Protein AF-0000000084339298 (afdb_homodimer)

Sequence (938 aa):
MWVTRIVIMGGGPAGYEAALVAAQHGADVTVVERDGMGGACVLHDCVPSKTLISSAGARVELGRAPDLGLAADEQAIGVDLPTVNERVKGLARAQSADVRARVEREGVRIVRGTAVLGESTSGRAPHTVVANLPDGGTEQLSADVVLIATGATPRILDDAKPDGERILTWRQLYDLEELPEHLIVIGSGVTGAEFVSAYVEMGARVTLVSSRDRVLPSEDADAAAVLEDVFAARGVEILSQARAESVHRDGDGVVVTLADGRKVTGSHALMTVGSVPNTTGIGLETVGIETNRGGFIPVDRVSRTSVPGIYAAGDCTGVMMLASVAAMQGRIAMWHALGEGVAPIKLKTVAAAVFTRPEIATVGISQRAIDAGEVPARTIMMPLSTNPRAKMQGLHRGFVKLFCRPATGAVIGGVVVAPVASELILPIALAVQNGLTVDDLAYTFSVYPSLSGSITEAGRQLMRHGDLDMWVTRIVIMGGGPAGYEAALVAAQHGADVTVVERDGMGGACVLHDCVPSKTLISSAGARVELGRAPDLGLAADEQAIGVDLPTVNERVKGLARAQSADVRARVEREGVRIVRGTAVLGESTSGRAPHTVVANLPDGGTEQLSADVVLIATGATPRILDDAKPDGERILTWRQLYDLEELPEHLIVIGSGVTGAEFVSAYVEMGARVTLVSSRDRVLPSEDADAAAVLEDVFAARGVEILSQARAESVHRDGDGVVVTLADGRKVTGSHALMTVGSVPNTTGIGLETVGIETNRGGFIPVDRVSRTSVPGIYAAGDCTGVMMLASVAAMQGRIAMWHALGEGVAPIKLKTVAAAVFTRPEIATVGISQRAIDAGEVPARTIMMPLSTNPRAKMQGLHRGFVKLFCRPATGAVIGGVVVAPVASELILPIALAVQNGLTVDDLAYTFSVYPSLSGSITEAGRQLMRHGDLD

Solvent-accessible surface area (backbone atoms only — not comparable to full-atom values): 46125 Å² total; per-residue (Å²): 129,93,65,53,30,34,37,27,30,18,23,18,45,12,22,47,40,17,48,50,52,31,34,74,71,59,35,47,40,36,33,26,24,63,88,44,37,32,23,57,44,26,64,39,45,54,43,27,52,50,24,48,34,38,35,24,46,55,50,55,54,52,71,43,28,57,69,40,34,27,47,58,45,79,79,25,58,41,80,44,46,45,49,32,25,49,48,23,53,49,50,14,53,51,50,18,51,51,47,41,51,54,44,46,72,59,67,40,44,75,41,64,13,48,50,27,43,33,66,59,52,83,86,91,50,54,41,35,37,33,31,41,30,87,86,72,48,71,45,81,42,74,15,63,30,37,36,45,17,56,25,57,43,76,52,78,48,87,51,42,56,60,72,73,76,38,33,26,44,79,70,46,59,61,72,43,71,60,76,47,71,24,33,33,32,38,27,31,42,64,69,24,46,25,52,51,44,27,41,44,55,63,67,30,42,38,35,39,35,16,63,38,86,50,60,34,70,90,48,58,65,70,58,32,50,53,50,51,52,47,37,50,75,72,61,43,44,72,42,55,63,31,40,76,60,33,42,45,80,51,90,86,23,28,38,35,32,31,70,88,66,53,73,48,78,29,38,23,34,39,54,36,75,53,66,38,36,55,54,76,90,32,30,41,70,55,59,69,50,70,55,50,97,76,43,21,39,62,55,54,58,50,15,40,40,93,42,90,51,35,28,41,19,27,37,21,34,58,81,53,81,41,63,51,51,6,23,49,33,14,34,32,29,35,28,50,74,71,70,43,88,65,72,60,67,61,75,58,32,44,32,45,61,40,74,33,83,56,12,38,14,39,24,37,58,51,68,64,45,40,75,70,65,76,40,79,57,43,74,52,73,46,54,30,62,76,32,68,35,27,50,38,65,52,40,77,67,41,30,40,35,46,29,19,35,64,88,76,30,30,28,44,21,34,38,27,29,26,83,56,9,49,50,61,38,38,44,56,18,45,25,37,61,69,60,32,30,25,59,59,38,40,72,31,42,40,29,73,75,25,67,51,34,54,56,27,51,50,14,46,62,60,52,72,67,47,74,80,113,131,93,62,55,30,34,37,27,32,18,23,16,46,13,22,46,41,17,47,51,51,33,33,75,72,61,34,48,39,35,34,25,25,63,89,46,37,32,23,56,45,26,63,40,45,53,44,26,52,50,24,49,34,39,35,22,46,52,50,54,54,51,71,42,27,56,68,41,34,27,46,58,45,81,79,25,57,43,79,44,46,45,49,31,27,49,51,23,54,49,51,15,53,51,51,17,50,50,46,41,52,54,44,44,72,59,65,40,42,76,41,64,13,49,50,25,42,35,67,58,53,82,86,90,51,54,42,34,38,34,32,40,30,87,87,70,48,74,46,82,40,74,14,63,32,36,38,45,17,54,24,55,44,76,54,75,46,87,51,42,56,59,72,75,77,40,34,26,45,80,68,46,60,63,72,45,71,59,74,46,72,23,33,33,33,38,27,33,42,63,69,24,46,26,51,52,43,26,39,44,55,63,66,30,43,40,36,40,36,16,63,38,88,48,60,34,74,89,48,59,64,69,59,32,50,53,50,51,52,47,38,50,75,71,61,43,44,72,42,58,63,31,41,77,60,33,44,42,80,51,91,86,21,28,39,36,33,31,70,88,67,53,74,47,76,28,39,22,34,38,52,37,75,53,66,39,35,55,54,76,89,34,30,42,71,54,57,68,49,70,55,50,97,76,42,21,40,62,52,53,59,51,15,39,40,92,42,91,53,35,29,41,16,25,37,22,33,60,82,54,80,40,63,50,50,7,23,49,33,14,34,32,29,35,28,50,74,71,71,45,88,65,72,62,67,60,76,58,33,44,31,44,62,41,75,32,83,55,11,36,14,38,23,36,59,50,68,67,46,38,74,69,64,76,40,80,60,44,74,51,74,45,54,30,60,77,33,68,35,27,51,37,63,51,40,76,68,41,30,40,33,45,28,22,32,62,87,77,30,30,28,44,23,34,38,28,29,27,83,56,9,50,51,61,40,39,45,54,17,46,25,38,61,68,60,33,29,26,59,60,36,40,73,30,42,40,29,74,75,26,69,52,35,51,56,26,50,51,14,48,61,58,52,72,65,45,71,77,111

pLDDT: mean 95.15, std 8.1, range [34.22, 98.94]

InterPro domains:
  IPR001100 Pyridine nucleotide-disulphide oxidoreductase, class I [PIRSF000350] (5-448)
  IPR004099 Pyridine nucleotide-disulphide oxidoreductase, dimerisation domain [PF02852] (350-458)
  IPR016156 FAD/NAD-linked reductase, dimerisation domain superfamily [G3DSA:3.30.390.30] (343-464)
  IPR016156 FAD/NAD-linked reductase, dimerisation domain superfamily [SSF55424] (349-463)
  IPR023753 FAD/NAD(P)-binding domain [PF07992] (5-330)
  IPR036188 FAD/NAD(P)-binding domain superfamily [G3DSA:3.50.50.60] (6-332)
  IPR036188 FAD/NAD(P)-binding domain superfamily [G3DSA:3.50.50.60] (155-273)
  IPR036188 FAD/NAD(P)-binding domain superfamily [SSF51905] (4-339)

Organism: Pseudonocardia thermophila (NCBI:txid1848)

Radius of gyration: 30.12 Å; Cα contacts (8 Å, |Δi|>4): 2353; chains: 2; bounding box: 57×97×81 Å

Foldseek 3Di:
DDAAEEEEFAQALLGLLLLLLLLVVRHAYEYEHAPFHNGCCLQFNVQLLVLLLVVLVVLVLLVCQVLQVHDGDSVPDADQLLVSLVVSNVRSVVVRVVSVVVSVVSVYHYAHFGKAWDFDDPDQFFTWIWGQHPVRDIDIDGGLFYEYEQAWFDDADPQQGAPLAFRDESRSSSVDRDQWQEEEEEEQALRSLSVLQSSLSNPHAYEYEYLAQFRHVVAAPQLRVLSVVVCVVSPYHYHHNWHFDHWDDDVQWIWTATPVGDIDITRHYYYPPDIAAPQPPRHCVSQPFDAPPRQAGDADQLQDGPGPRYGYFENSRVPDHDSVRRNLSSSSVSCVNSVHDHDGDDQQLDWDWRQHVQIKIKHFDGPVCCVVVVAPWDKDKAFCCPAPVCSSSSHDGWIKMWIAHQAPQQTGMIMTGGNVRVVLCVVSSVSNVVRNGLVNLLPDDDDPRDSNVRVNVRSVVSVPPRPPD/DDAAEEEEFAQALLGLLLLLLLLVVRHAYEYEHAPFHNGCCLQFNPQLLVLLLVVLVVLVLLVCQVLQVHDGDSVPDADQLLVSLVVSNVRSVVVRVVSVVVSVVSVYHYAHFGKAWDFDDPDQFFTWIWGQHPVRDIDIDGGLFYEYEQAWFDDADPQQGAPLAFRDESRSSSVDRDQWQEEEEEEQALRSLSVLQSSLSNPHAYEYEYLAQFRHVVAAPQLRVLSVVVCVVSPYHYHHNWHFDHWDDDVQWIWTATPVGDIDITRHYYYDPDIAAPQPPRHCVSQPFDAPPRQAGDADQLQDGPGPNYGYFENSHVPDHDSVRRNLSSSSVSCVNSVHDHDGDDQQLDWDWRQHVQIKIKHFDGPVCCVVVVAPWDKDKAFCCPAPVCSSSSHDGWIKMWIAHQAPQQTGMIMTGGNVRVVLCVVSSVSNVVRNGLVNLLPDDDDPRDSNVRSNVRSVVSVVPRPPD

Secondary structure (DSSP, 8-state):
--PPEEEEE--SHHHHHHHHHHHHTT-EEEEEESS-TTHHHHHTSHHHHHHHHHHHHHHHHHHTGGGGTEEE-GGGEEE-HHHHHHHHHHHHHHHHHHHHHHHHHTT-EEEESEEEE----SSSPPEEEEEE-TTS-EEEEEESEEEE---EEE---GGG---SSSEE-TTTGGG-SS--SEEEEE--SHHHHHHHHHHHHHT-EEEEE-SSSSSSTTS-HHHHHHHHHHHHHTT-EEETT--EEEEEEETTEEEEEETTS-EEEESEEEE-S-EEES-TTSSHHHHT----TTS-----TT-B-SSTTEEE-SGGGTS---HHHHHHHHHHHHHHHTT---PPP-GGG--EEE-SSSEEEEEES-HHHHHTTSS--EEEEEEGGG-HHHHHTT--S-EEEEEE-TTT-BEEEEEEEETTHHHHTHHHHHHHHHT-BHHHHHTS---SS-STHHHHHHHHHHHHT-TT-/--PPEEEEE--SHHHHHHHHHHHHTT-EEEEEESS-TTHHHHHTSHHHHHHHHHHHHHHHHHHTGGGGTEEE-GGGEEE-HHHHHHHHHHHHHHHHHHHHHHHHHTT-EEEESEEEE----SSSPPEEEEEE-TTS-EEEEEESEEEE---EEE---GGG---SSSEE-TTTGGG-SS--SEEEEE--SHHHHHHHHHHHHHT-EEEEE-SSSSSSTTS-HHHHHHHHHHHHHTT-EEETT--EEEEEEETTEEEEEETTS-EEEESEEEE-S-EEES-TTSSHHHHT----TTS-----TT-B-SSTTEEE-SGGGTS---HHHHHHHHHHHHHHHTT---PPP-GGG--EEE-SSSEEEEEES-HHHHHTTSS--EEEEEEGGG-HHHHHTT--S-EEEEEE-TTT-BEEEEEEEETTHHHHTHHHHHHHHHT-BHHHHHTS---SS-STHHHHHHHHHHHHT-TT-

Nearest PDB structures (foldseek):
  1xdi-assembly1_A  TM=9.756E-01  e=7.890E-71  Mycobacterium tuberculosis
  5x1y-assembly3_F  TM=9.174E-01  e=1.554E-42  Lysinibacillus sphaericus
  2rab-assembly1_A  TM=9.077E-01  e=1.307E-41  Marichromatium gracile
  3o0h-assembly1_B  TM=9.057E-01  e=8.729E-41  Bartonella henselae str. Houston-1
  8uub-assembly1_A-2  TM=9.183E-01  e=2.320E-38  Streptococcus pneumoniae D39

Structure (mmCIF, N/CA/C/O backbone):
data_AF-0000000084339298-model_v1
#
loop_
_entity.id
_entity.type
_entity.pdbx_description
1 polymer 'NAD(P)H dehydrogenase (quinone)'
#
loop_
_atom_site.group_PDB
_atom_site.id
_atom_site.type_symbol
_atom_site.label_atom_id
_atom_site.label_alt_id
_atom_site.label_comp_id
_atom_site.label_asym_id
_atom_site.label_entity_id
_atom_site.label_seq_id
_atom_site.pdbx_PDB_ins_code
_atom_site.Cartn_x
_atom_site.Cartn_y
_atom_site.Cartn_z
_atom_site.occupancy
_atom_site.B_iso_or_equiv
_atom_site.auth_seq_id
_atom_site.auth_comp_id
_atom_site.auth_asym_id
_atom_site.auth_atom_id
_atom_site.pdbx_PDB_model_num
ATOM 1 N N . MET A 1 1 ? -26.406 38.281 -8.984 1 50.72 1 MET A N 1
ATOM 2 C CA . MET A 1 1 ? -26.531 37.156 -8.078 1 50.72 1 MET A CA 1
ATOM 3 C C . MET A 1 1 ? -25.625 37.312 -6.863 1 50.72 1 MET A C 1
ATOM 5 O O . MET A 1 1 ? -24.516 37.844 -6.977 1 50.72 1 MET A O 1
ATOM 9 N N . TRP A 1 2 ? -26.078 37.344 -5.652 1 76.81 2 TRP A N 1
ATOM 10 C CA . TRP A 1 2 ? -25.375 37.594 -4.41 1 76.81 2 TRP A CA 1
ATOM 11 C C . TRP A 1 2 ? -24.234 36.594 -4.211 1 76.81 2 TRP A C 1
ATOM 13 O O . TRP A 1 2 ? -24.422 35.375 -4.367 1 76.81 2 TRP A O 1
ATOM 23 N N . VAL A 1 3 ? -22.953 37.156 -4.262 1 90.81 3 VAL A N 1
ATOM 24 C CA . VAL A 1 3 ? -21.781 36.281 -4.078 1 90.81 3 VAL A CA 1
ATOM 25 C C . VAL A 1 3 ? -21.359 36.312 -2.609 1 90.81 3 VAL A C 1
ATOM 27 O O . VAL A 1 3 ? -21.234 37.375 -1.999 1 90.81 3 VAL A O 1
ATOM 30 N N . THR A 1 4 ? -21.359 35.125 -1.98 1 96.62 4 THR A N 1
ATOM 31 C CA . THR A 1 4 ? -20.922 35 -0.59 1 96.62 4 THR A CA 1
ATOM 32 C C . THR A 1 4 ? -19.453 35.375 -0.442 1 96.62 4 THR A C 1
ATOM 34 O O . THR A 1 4 ? -18.594 34.781 -1.128 1 96.62 4 THR A O 1
ATOM 37 N N . ARG A 1 5 ? -19.125 36.344 0.431 1 98.06 5 ARG A N 1
ATOM 38 C CA . ARG A 1 5 ? -17.75 36.719 0.719 1 98.06 5 ARG A CA 1
ATOM 39 C C . ARG A 1 5 ? -17.188 35.906 1.886 1 98.06 5 ARG A C 1
ATOM 41 O O . ARG A 1 5 ? -17.734 35.938 2.988 1 98.06 5 ARG A O 1
ATOM 48 N N . ILE A 1 6 ? -16.109 35.188 1.601 1 98.69 6 ILE A N 1
ATOM 49 C CA . ILE A 1 6 ? -15.516 34.312 2.615 1 98.69 6 ILE A CA 1
ATOM 50 C C . ILE A 1 6 ? -14.07 34.719 2.875 1 98.69 6 ILE A C 1
ATOM 52 O O . ILE A 1 6 ? -13.289 34.906 1.938 1 98.69 6 ILE A O 1
ATOM 56 N N . VAL A 1 7 ? -13.734 35 4.121 1 98.88 7 VAL A N 1
ATOM 57 C CA . VAL A 1 7 ? -12.352 35.281 4.512 1 98.88 7 VAL A CA 1
ATOM 58 C C . VAL A 1 7 ? -11.828 34.125 5.371 1 98.88 7 VAL A C 1
ATOM 60 O O . VAL A 1 7 ? -12.477 33.719 6.328 1 98.88 7 VAL A O 1
ATOM 63 N N . ILE A 1 8 ? -10.711 33.562 4.977 1 98.94 8 ILE A N 1
ATOM 64 C CA . ILE A 1 8 ? -10.062 32.438 5.68 1 98.94 8 ILE A CA 1
ATOM 65 C C . ILE A 1 8 ? -8.789 32.938 6.355 1 98.94 8 ILE A C 1
ATOM 67 O O . ILE A 1 8 ? -7.922 33.531 5.711 1 98.94 8 ILE A O 1
ATOM 71 N N . MET A 1 9 ? -8.688 32.75 7.707 1 98.94 9 MET A N 1
ATOM 72 C CA . MET A 1 9 ? -7.52 33.125 8.5 1 98.94 9 MET A CA 1
ATOM 73 C C . MET A 1 9 ? -6.535 31.969 8.602 1 98.94 9 MET A C 1
ATOM 75 O O . MET A 1 9 ? -6.586 31.188 9.555 1 98.94 9 MET A O 1
ATOM 79 N N . GLY A 1 10 ? -5.574 31.953 7.672 1 98.88 10 GLY A N 1
ATOM 80 C CA . GLY A 1 10 ? -4.602 30.859 7.625 1 98.88 10 GLY A CA 1
ATOM 81 C C . GLY A 1 10 ? -4.695 30.031 6.355 1 98.88 10 GLY A C 1
ATOM 82 O O . GLY A 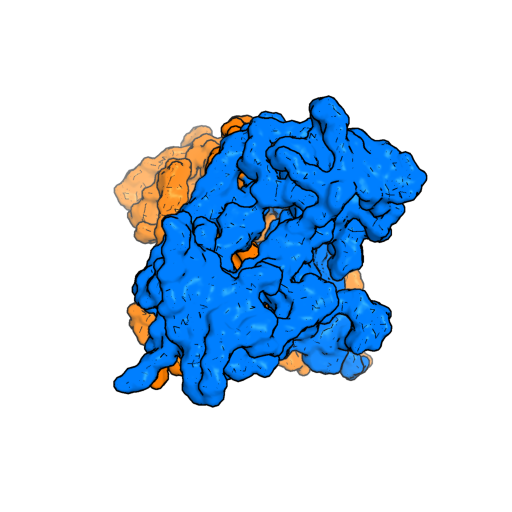1 10 ? -5.793 29.734 5.883 1 98.88 10 GLY A O 1
ATOM 83 N N . GLY A 1 11 ? -3.576 29.672 5.82 1 98.81 11 GLY A N 1
ATOM 84 C CA . GLY A 1 11 ? -3.527 28.984 4.543 1 98.81 11 GLY A CA 1
ATOM 85 C C . GLY A 1 11 ? -3.041 27.547 4.66 1 98.81 11 GLY A C 1
ATOM 86 O O . GLY A 1 11 ? -2.539 26.984 3.689 1 98.81 11 GLY A O 1
ATOM 87 N N . GLY A 1 12 ? -3.062 26.891 5.895 1 98.62 12 GLY A N 1
ATOM 88 C CA . GLY A 1 12 ? -2.729 25.484 6.074 1 98.62 12 GLY A CA 1
ATOM 89 C C . GLY A 1 12 ? -3.746 24.547 5.457 1 98.62 12 GLY A C 1
ATOM 90 O O . GLY A 1 12 ? -4.605 24.969 4.684 1 98.62 12 GLY A O 1
ATOM 91 N N . PRO A 1 13 ? -3.684 23.281 5.754 1 98.5 13 PRO A N 1
ATOM 92 C CA . PRO A 1 13 ? -4.57 22.297 5.125 1 98.5 13 PRO A CA 1
ATOM 93 C C . PRO A 1 13 ? -6.051 22.656 5.285 1 98.5 13 PRO A C 1
ATOM 95 O O . PRO A 1 13 ? -6.82 22.547 4.328 1 98.5 13 PRO A O 1
ATOM 98 N N . ALA A 1 14 ? -6.453 23.047 6.43 1 98.81 14 ALA A N 1
ATOM 99 C CA . ALA A 1 14 ? -7.836 23.469 6.633 1 98.81 14 ALA A CA 1
ATOM 100 C C . ALA A 1 14 ? -8.195 24.641 5.73 1 98.81 14 ALA A C 1
ATOM 102 O O . ALA A 1 14 ? -9.25 24.641 5.09 1 98.81 14 ALA A O 1
ATOM 103 N N . GLY A 1 15 ? -7.297 25.562 5.668 1 98.81 15 GLY A N 1
ATOM 104 C CA . GLY A 1 15 ? -7.555 26.812 4.953 1 98.81 15 GLY A CA 1
ATOM 105 C C . GLY A 1 15 ? -7.613 26.625 3.449 1 98.81 15 GLY A C 1
ATOM 106 O O . GLY A 1 15 ? -8.594 27.016 2.812 1 98.81 15 GLY A O 1
ATOM 107 N N . TYR A 1 16 ? -6.562 26.047 2.865 1 98.56 16 TYR A N 1
ATOM 108 C CA . TYR A 1 16 ? -6.547 26.031 1.407 1 98.56 16 TYR A CA 1
ATOM 109 C C . TYR A 1 16 ? -7.566 25.031 0.862 1 98.56 16 TYR A C 1
ATOM 111 O O . TYR A 1 16 ? -8.133 25.25 -0.213 1 98.56 16 TYR A O 1
ATOM 119 N N . GLU A 1 17 ? -7.828 23.953 1.61 1 97.88 17 GLU A N 1
ATOM 120 C CA . GLU A 1 17 ? -8.898 23.062 1.164 1 97.88 17 GLU A CA 1
ATOM 121 C C . GLU A 1 17 ? -10.258 23.75 1.221 1 97.88 17 GLU A C 1
ATOM 123 O O . GLU A 1 17 ? -11.086 23.578 0.333 1 97.88 17 GLU A O 1
ATOM 128 N N . ALA A 1 18 ? -10.508 24.516 2.275 1 98.69 18 ALA A N 1
ATOM 129 C CA . ALA A 1 18 ? -11.727 25.312 2.363 1 98.69 18 ALA A CA 1
ATOM 130 C C . ALA A 1 18 ? -11.828 26.281 1.189 1 98.69 18 ALA A C 1
ATOM 132 O O . ALA A 1 18 ? -12.883 26.422 0.577 1 98.69 18 ALA A O 1
ATOM 133 N N . ALA A 1 19 ? -10.734 26.938 0.916 1 98.81 19 ALA A N 1
ATOM 134 C CA . ALA A 1 19 ? -10.711 27.906 -0.173 1 98.81 19 ALA A CA 1
ATOM 135 C C . ALA A 1 19 ? -11.094 27.266 -1.499 1 98.81 19 ALA A C 1
ATOM 137 O O . ALA A 1 19 ? -11.891 27.812 -2.264 1 98.81 19 ALA A O 1
ATOM 138 N N . LEU A 1 20 ? -10.539 26.094 -1.756 1 96.94 20 LEU A N 1
ATOM 139 C CA . LEU A 1 20 ? -10.797 25.391 -3.01 1 96.94 20 LEU A CA 1
ATOM 140 C C . LEU A 1 20 ? -12.266 25 -3.113 1 96.94 20 LEU A C 1
ATOM 142 O O . LEU A 1 20 ? -12.891 25.188 -4.16 1 96.94 20 LEU A O 1
ATOM 146 N N . VAL A 1 21 ? -12.805 24.469 -2.029 1 95.38 21 VAL A N 1
ATOM 147 C CA . VAL A 1 21 ? -14.203 24.062 -2.021 1 95.38 21 VAL A CA 1
ATOM 148 C C . VAL A 1 21 ? -15.094 25.297 -2.205 1 95.38 21 VAL A C 1
ATOM 150 O O . VAL A 1 21 ? -16.031 25.266 -3.002 1 95.38 21 VAL A O 1
ATOM 153 N N . ALA A 1 22 ? -14.828 26.344 -1.509 1 97.88 22 ALA A N 1
ATOM 154 C CA . ALA A 1 22 ? -15.625 27.578 -1.578 1 97.88 22 ALA A CA 1
ATOM 155 C C . ALA A 1 22 ? -15.602 28.172 -2.982 1 97.88 22 ALA A C 1
ATOM 157 O O . ALA A 1 22 ? -16.641 28.562 -3.516 1 97.88 22 ALA A O 1
ATOM 158 N N . ALA A 1 23 ? -14.406 28.219 -3.531 1 97.25 23 ALA A N 1
ATOM 159 C CA . ALA A 1 23 ? -14.266 28.75 -4.887 1 97.25 23 ALA A CA 1
ATOM 160 C C . ALA A 1 23 ? -15.055 27.922 -5.887 1 97.25 23 ALA A C 1
ATOM 162 O O . ALA A 1 23 ? -15.695 28.453 -6.793 1 97.25 23 ALA A O 1
ATOM 163 N N . GLN A 1 24 ? -14.984 26.719 -5.711 1 92.75 24 GLN A N 1
ATOM 164 C CA . GLN A 1 24 ? -15.711 25.797 -6.586 1 92.75 24 GLN A CA 1
ATOM 165 C C . GLN A 1 24 ? -17.203 26.062 -6.539 1 92.75 24 GLN A C 1
ATOM 167 O O . GLN A 1 24 ? -17.922 25.781 -7.504 1 92.75 24 GLN A O 1
ATOM 172 N N . HIS A 1 25 ? -17.719 26.594 -5.438 1 93.44 25 HIS A N 1
ATOM 173 C CA . HIS A 1 25 ? -19.156 26.828 -5.273 1 93.44 25 HIS A CA 1
ATOM 174 C C . HIS A 1 25 ? -19.484 28.297 -5.488 1 93.44 25 HIS A C 1
ATOM 176 O O . HIS A 1 25 ? -20.547 28.766 -5.059 1 93.44 25 HIS A O 1
ATOM 182 N N . GLY A 1 26 ? -18.578 29.016 -6.031 1 95.31 26 GLY A N 1
ATOM 183 C CA . GLY A 1 26 ? -18.875 30.344 -6.566 1 95.31 26 GLY A CA 1
ATOM 184 C C . GLY A 1 26 ? -18.688 31.453 -5.547 1 95.31 26 GLY A C 1
ATOM 185 O O . GLY A 1 26 ? -19.078 32.594 -5.789 1 95.31 26 GLY A O 1
ATOM 186 N N . ALA A 1 27 ? -18.094 31.172 -4.418 1 97.94 27 ALA A N 1
ATOM 187 C CA . ALA A 1 27 ? -17.875 32.188 -3.406 1 97.94 27 ALA A CA 1
ATOM 188 C C . ALA A 1 27 ? -16.703 33.094 -3.779 1 97.94 27 ALA A C 1
ATOM 190 O O . ALA A 1 27 ? -15.867 32.719 -4.613 1 97.94 27 ALA A O 1
ATOM 191 N N . ASP A 1 28 ? -16.766 34.281 -3.303 1 98.38 28 ASP A N 1
ATOM 192 C CA . ASP A 1 28 ? -15.609 35.188 -3.352 1 98.38 28 ASP A CA 1
ATOM 193 C C . ASP A 1 28 ? -14.703 34.969 -2.141 1 98.38 28 ASP A C 1
ATOM 195 O O . ASP A 1 28 ? -15.031 35.406 -1.03 1 98.38 28 ASP A O 1
ATOM 199 N N . VAL A 1 29 ? -13.547 34.344 -2.363 1 98.88 29 VAL A N 1
ATOM 200 C CA . VAL A 1 29 ? -12.758 33.844 -1.249 1 98.88 29 VAL A CA 1
ATOM 201 C C . VAL A 1 29 ? -11.445 34.594 -1.143 1 98.88 29 VAL A C 1
ATOM 203 O O . VAL A 1 29 ? -10.758 34.812 -2.145 1 98.88 29 VAL A O 1
ATOM 206 N N . THR A 1 30 ? -11.055 35.031 0.055 1 98.94 30 THR A N 1
ATOM 207 C CA . THR A 1 30 ? -9.75 35.594 0.39 1 98.94 30 THR A CA 1
ATOM 208 C C . THR A 1 30 ? -9.086 34.812 1.513 1 98.94 30 THR A C 1
ATOM 210 O O . THR A 1 30 ? -9.695 34.562 2.557 1 98.94 30 THR A O 1
ATOM 213 N N . VAL A 1 31 ? -7.902 34.375 1.263 1 98.94 31 VAL A N 1
ATOM 214 C CA . VAL A 1 31 ? -7.102 33.719 2.291 1 98.94 31 VAL A CA 1
ATOM 215 C C . VAL A 1 31 ? -6.02 34.656 2.789 1 98.94 31 VAL A C 1
ATOM 217 O O . VAL A 1 31 ? -5.277 35.25 1.992 1 98.94 31 VAL A O 1
ATOM 220 N N . VAL A 1 32 ? -5.934 34.906 4.078 1 98.94 32 VAL A N 1
ATOM 221 C CA . VAL A 1 32 ? -4.852 35.656 4.691 1 98.94 32 VAL A CA 1
ATOM 222 C C . VAL A 1 32 ? -3.828 34.719 5.305 1 98.94 32 VAL A C 1
ATOM 224 O O . VAL A 1 32 ? -4.148 33.969 6.223 1 98.94 32 VAL A O 1
ATOM 227 N N . GLU A 1 33 ? -2.672 34.656 4.805 1 98.69 33 GLU A N 1
ATOM 228 C CA . GLU A 1 33 ? -1.618 33.75 5.219 1 98.69 33 GLU A CA 1
ATOM 229 C C . GLU A 1 33 ? -0.279 34.469 5.359 1 98.69 33 GLU A C 1
ATOM 231 O O . GLU A 1 33 ? 0.193 35.094 4.418 1 98.69 33 GLU A O 1
ATOM 236 N N . ARG A 1 34 ? 0.289 34.375 6.496 1 96.81 34 ARG A N 1
ATOM 237 C CA . ARG A 1 34 ? 1.45 35.188 6.836 1 96.81 34 ARG A CA 1
ATOM 238 C C . ARG A 1 34 ? 2.73 34.562 6.273 1 96.81 34 ARG A C 1
ATOM 240 O O . ARG A 1 34 ? 3.607 35.281 5.793 1 96.81 34 ARG A O 1
ATOM 247 N N . ASP A 1 35 ? 2.932 33.281 6.277 1 96.44 35 ASP A N 1
ATOM 248 C CA . ASP A 1 35 ? 4.23 32.656 6.027 1 96.44 35 ASP A CA 1
ATOM 249 C C . ASP A 1 35 ? 4.301 32.062 4.621 1 96.44 35 ASP A C 1
ATOM 251 O O . ASP A 1 35 ? 5.305 32.219 3.922 1 96.44 35 ASP A O 1
ATOM 255 N N . GLY A 1 36 ? 3.268 31.422 4.18 1 98.12 36 GLY A N 1
ATOM 256 C CA . GLY A 1 36 ? 3.168 30.734 2.902 1 98.12 36 GLY A CA 1
ATOM 257 C C . GLY A 1 36 ? 2.029 29.734 2.85 1 98.12 36 GLY A C 1
ATOM 258 O O . GLY A 1 36 ? 1.676 29.125 3.869 1 98.12 36 GLY A O 1
ATOM 259 N N . MET A 1 37 ? 1.565 29.484 1.591 1 98.56 37 MET A N 1
ATOM 260 C CA . MET A 1 37 ? 0.44 28.562 1.433 1 98.56 37 MET A CA 1
ATOM 261 C C . MET A 1 37 ? 0.84 27.141 1.804 1 98.56 37 MET A C 1
ATOM 263 O O . MET A 1 37 ? 1.958 26.703 1.514 1 98.56 37 MET A O 1
ATOM 267 N N . GLY A 1 38 ? -0.101 26.406 2.367 1 98.19 38 GLY A N 1
ATOM 268 C CA . GLY A 1 38 ? 0.165 25.125 2.971 1 98.19 38 GLY A CA 1
ATOM 269 C C . GLY A 1 38 ? 0.372 25.188 4.473 1 98.19 38 GLY A C 1
ATOM 270 O O . GLY A 1 38 ? 0.254 24.172 5.168 1 98.19 38 GLY A O 1
ATOM 271 N N . GLY A 1 39 ? 0.703 26.422 4.961 1 98.12 39 GLY A N 1
ATOM 272 C CA . GLY A 1 39 ? 0.858 26.656 6.391 1 98.12 39 GLY A CA 1
ATOM 273 C C . GLY A 1 39 ? 1.988 25.844 7.008 1 98.12 39 GLY A C 1
ATOM 274 O O . GLY A 1 39 ? 2.943 25.484 6.32 1 98.12 39 GLY A O 1
ATOM 275 N N . ALA A 1 40 ? 1.896 25.688 8.289 1 97.69 40 ALA A N 1
ATOM 276 C CA . ALA A 1 40 ? 2.955 25.031 9.039 1 97.69 40 ALA A CA 1
ATOM 277 C C . ALA A 1 40 ? 3.152 23.594 8.562 1 97.69 40 ALA A C 1
ATOM 279 O O . ALA A 1 40 ? 4.281 23.094 8.5 1 97.69 40 ALA A O 1
ATOM 280 N N . CYS A 1 41 ? 2.07 22.938 8.234 1 97.5 41 CYS A N 1
ATOM 281 C CA . CYS A 1 41 ? 2.152 21.547 7.785 1 97.5 41 CYS A CA 1
ATOM 282 C C . CYS A 1 41 ? 3.135 21.406 6.629 1 97.5 41 CYS A C 1
ATOM 284 O O . CYS A 1 41 ? 3.975 20.5 6.629 1 97.5 41 CYS A O 1
ATOM 286 N N . VAL A 1 42 ? 3.035 22.281 5.66 1 97.94 42 VAL A N 1
ATOM 287 C CA . VAL A 1 42 ? 3.824 22.188 4.438 1 97.94 42 VAL A CA 1
ATOM 288 C C . VAL A 1 42 ? 5.203 22.797 4.664 1 97.94 42 VAL A C 1
ATOM 290 O O . VAL A 1 42 ? 6.219 22.234 4.258 1 97.94 42 VAL A O 1
ATOM 293 N N . LEU A 1 43 ? 5.285 23.859 5.414 1 98.06 43 LEU A N 1
ATOM 294 C CA . LEU A 1 43 ? 6.512 24.656 5.469 1 98.06 43 LEU A CA 1
ATOM 295 C C . LEU A 1 43 ? 7.426 24.172 6.586 1 98.06 43 LEU A C 1
ATOM 297 O O . LEU A 1 43 ? 8.648 24.25 6.477 1 98.06 43 LEU A O 1
ATOM 301 N N . HIS A 1 44 ? 6.746 23.547 7.711 1 97.12 44 HIS A N 1
ATOM 302 C CA . HIS A 1 44 ? 7.602 23.406 8.883 1 97.12 44 HIS A CA 1
ATOM 303 C C . HIS A 1 44 ? 7.402 22.031 9.539 1 97.12 44 HIS A C 1
ATOM 305 O O . HIS A 1 44 ? 8.273 21.562 10.266 1 97.12 44 HIS A O 1
ATOM 311 N N . ASP A 1 45 ? 6.277 21.422 9.383 1 97.5 45 ASP A N 1
ATOM 312 C CA . ASP A 1 45 ? 5.93 20.281 10.211 1 97.5 45 ASP A CA 1
ATOM 313 C C . ASP A 1 45 ? 5.887 19 9.383 1 97.5 45 ASP A C 1
ATOM 315 O O . ASP A 1 45 ? 6.887 18.297 9.273 1 97.5 45 ASP A O 1
ATOM 319 N N . CYS A 1 46 ? 4.812 18.75 8.602 1 96.44 46 CYS A N 1
ATOM 320 C CA . CYS A 1 46 ? 4.508 17.469 7.953 1 96.44 46 CYS A CA 1
ATOM 321 C C . CYS A 1 46 ? 5.457 17.203 6.793 1 96.44 46 CYS A C 1
ATOM 323 O O . CYS A 1 46 ? 6.094 16.156 6.73 1 96.44 46 CYS A O 1
ATOM 325 N N . VAL A 1 47 ? 5.562 18.141 5.848 1 97.19 47 VAL A N 1
ATOM 326 C CA . VAL A 1 47 ? 6.348 17.938 4.637 1 97.19 47 VAL A CA 1
ATOM 327 C C . VAL A 1 47 ? 7.828 17.812 4.996 1 97.19 47 VAL A C 1
ATOM 329 O O . VAL A 1 47 ? 8.492 16.844 4.609 1 97.19 47 VAL A O 1
ATOM 332 N N . PRO A 1 48 ? 8.375 18.688 5.824 1 98.12 48 PRO A N 1
ATOM 333 C CA . PRO A 1 48 ? 9.797 18.562 6.18 1 98.12 48 PRO A CA 1
ATOM 334 C C . PRO A 1 48 ? 10.102 17.266 6.914 1 98.12 48 PRO A C 1
ATOM 336 O O . PRO A 1 48 ? 11.031 16.547 6.543 1 98.12 48 PRO A O 1
ATOM 339 N N . SER A 1 49 ? 9.336 16.969 7.938 1 98.19 49 SER A N 1
ATOM 340 C CA . SER A 1 49 ? 9.641 15.773 8.719 1 98.19 49 SER A CA 1
ATOM 341 C C . SER A 1 49 ? 9.562 14.508 7.867 1 98.19 49 SER A C 1
ATOM 343 O O . SER A 1 49 ? 10.453 13.656 7.934 1 98.19 49 SER A O 1
ATOM 345 N N . LYS A 1 50 ? 8.516 14.438 7.055 1 98 50 LYS A N 1
ATOM 346 C CA . LYS A 1 50 ? 8.352 13.227 6.258 1 98 50 LYS A CA 1
ATOM 347 C C . LYS A 1 50 ? 9.383 13.172 5.129 1 98 50 LYS A C 1
ATOM 349 O O . LYS A 1 50 ? 9.758 12.086 4.68 1 98 50 LYS A O 1
ATOM 354 N N . THR A 1 51 ? 9.836 14.305 4.613 1 97.81 51 THR A N 1
ATOM 355 C CA . THR A 1 51 ? 10.945 14.328 3.666 1 97.81 51 THR A CA 1
ATOM 356 C C . THR A 1 51 ? 12.219 13.781 4.312 1 97.81 51 THR A C 1
ATOM 358 O O . THR A 1 51 ? 12.906 12.945 3.732 1 97.81 51 THR A O 1
ATOM 361 N N . LEU A 1 52 ? 12.484 14.25 5.547 1 97.69 52 LEU A N 1
ATOM 362 C CA . LEU A 1 52 ? 13.633 13.758 6.297 1 97.69 52 LEU A CA 1
ATOM 363 C C . LEU A 1 52 ? 13.516 12.266 6.555 1 97.69 52 LEU A C 1
ATOM 365 O O . LEU A 1 52 ? 14.492 11.523 6.387 1 97.69 52 LEU A O 1
ATOM 369 N N . ILE A 1 53 ? 12.383 11.844 6.922 1 97.31 53 ILE A N 1
ATOM 370 C CA . ILE A 1 53 ? 12.117 10.445 7.238 1 97.31 53 ILE A CA 1
ATOM 371 C C . ILE A 1 53 ? 12.336 9.586 5.996 1 97.31 53 ILE A C 1
ATOM 373 O O . ILE A 1 53 ? 12.828 8.461 6.094 1 97.31 53 ILE A O 1
ATOM 377 N N . SER A 1 54 ? 11.969 10.102 4.812 1 95.69 54 SER A N 1
ATOM 378 C CA . SER A 1 54 ? 12.188 9.383 3.564 1 95.69 54 SER A CA 1
ATOM 379 C C . SER A 1 54 ? 13.68 9.172 3.303 1 95.69 54 SER A C 1
ATOM 381 O O . SER A 1 54 ? 14.086 8.102 2.848 1 95.69 54 SER A O 1
ATOM 383 N N . SER A 1 55 ? 14.469 10.156 3.594 1 94.31 55 SER A N 1
ATOM 384 C CA . SER A 1 55 ? 15.914 10.008 3.465 1 94.31 55 SER A CA 1
ATOM 385 C C . SER A 1 55 ? 16.453 8.953 4.426 1 94.31 55 SER A C 1
ATOM 387 O O . SER A 1 55 ? 17.219 8.07 4.027 1 94.31 55 SER A O 1
ATOM 389 N N . ALA A 1 56 ? 15.992 9.039 5.66 1 93.19 56 ALA A N 1
ATOM 390 C CA . ALA A 1 56 ? 16.422 8.062 6.664 1 93.19 56 ALA A CA 1
ATOM 391 C C . ALA A 1 56 ? 16 6.648 6.266 1 93.19 56 ALA A C 1
ATOM 393 O O . ALA A 1 56 ? 16.734 5.688 6.52 1 93.19 56 ALA A O 1
ATOM 394 N N . GLY A 1 57 ? 14.875 6.551 5.617 1 90.75 57 GLY A N 1
ATOM 395 C CA . GLY A 1 57 ? 14.328 5.262 5.223 1 90.75 57 GLY A CA 1
ATOM 396 C C . GLY A 1 57 ? 15.188 4.535 4.203 1 90.75 57 GLY A C 1
ATOM 397 O O . GLY A 1 57 ? 15.219 3.305 4.168 1 90.75 57 GLY A O 1
ATOM 398 N N . ALA A 1 58 ? 15.867 5.238 3.389 1 86.62 58 ALA A N 1
ATOM 399 C CA . ALA A 1 58 ? 16.734 4.637 2.387 1 86.62 58 ALA A CA 1
ATOM 400 C C . ALA A 1 58 ? 17.859 3.836 3.047 1 86.62 58 ALA A C 1
ATOM 402 O O . ALA A 1 58 ? 18.281 2.803 2.523 1 86.62 58 ALA A O 1
ATOM 403 N N . ARG A 1 59 ? 18.266 4.254 4.195 1 85.88 59 ARG A N 1
ATOM 404 C CA . ARG A 1 59 ? 19.344 3.561 4.914 1 85.88 59 ARG A CA 1
ATOM 405 C C . ARG A 1 59 ? 18.828 2.264 5.531 1 85.88 59 ARG A C 1
ATOM 407 O O . ARG A 1 59 ? 19.562 1.275 5.605 1 85.88 59 ARG A O 1
ATOM 414 N N . VAL A 1 60 ? 17.625 2.324 5.922 1 84.88 60 VAL A N 1
ATOM 415 C CA . VAL A 1 60 ? 17.016 1.125 6.48 1 84.88 60 VAL A CA 1
ATOM 416 C C . VAL A 1 60 ? 16.938 0.034 5.414 1 84.88 60 VAL A C 1
ATOM 418 O O . VAL A 1 60 ? 17.219 -1.134 5.695 1 84.88 60 VAL A O 1
ATOM 421 N N . GLU A 1 61 ? 16.578 0.416 4.238 1 81.19 61 GLU A N 1
ATOM 422 C CA . GLU A 1 61 ? 16.453 -0.542 3.143 1 81.19 61 GLU A CA 1
ATOM 423 C C . GLU A 1 61 ? 17.797 -1.179 2.805 1 81.19 61 GLU A C 1
ATOM 425 O O . GLU A 1 61 ? 17.859 -2.357 2.447 1 81.19 61 GLU A O 1
ATOM 430 N N . LEU A 1 62 ? 18.844 -0.442 2.91 1 79.38 62 LEU A N 1
ATOM 431 C CA . LEU A 1 62 ? 20.172 -0.98 2.666 1 79.38 62 LEU A CA 1
ATOM 432 C C . LEU A 1 62 ? 20.547 -2.029 3.711 1 79.38 62 LEU A C 1
ATOM 434 O O . LEU A 1 62 ? 21.203 -3.02 3.398 1 79.38 62 LEU A O 1
ATOM 438 N N . GLY A 1 63 ? 20.094 -1.754 4.926 1 78.94 63 GLY A N 1
ATOM 439 C CA . GLY A 1 63 ? 20.391 -2.676 6.008 1 78.94 63 GLY A CA 1
ATOM 440 C C . GLY A 1 63 ? 19.734 -4.035 5.828 1 78.94 63 GLY A C 1
ATOM 441 O O . GLY A 1 63 ? 20.188 -5.023 6.422 1 78.94 63 GLY A O 1
ATOM 442 N N . ARG A 1 64 ? 18.812 -4.062 4.887 1 82.81 64 ARG A N 1
ATOM 443 C CA . ARG A 1 64 ? 18.094 -5.312 4.676 1 82.81 64 ARG A CA 1
ATOM 444 C C . ARG A 1 64 ? 18.719 -6.121 3.545 1 82.81 64 ARG A C 1
ATOM 446 O O . ARG A 1 64 ? 18.297 -7.254 3.281 1 82.81 64 ARG A O 1
ATOM 453 N N . ALA A 1 65 ? 19.688 -5.605 2.896 1 86.69 65 ALA A N 1
ATOM 454 C CA . ALA A 1 65 ? 20.266 -6.203 1.698 1 86.69 65 ALA A CA 1
ATOM 455 C C . ALA A 1 65 ? 20.781 -7.617 1.982 1 86.69 65 ALA A C 1
ATOM 457 O O . ALA A 1 65 ? 20.531 -8.539 1.199 1 86.69 65 ALA A O 1
ATOM 458 N N . PRO A 1 66 ? 21.328 -7.859 3.199 1 85.94 66 PRO A N 1
ATOM 459 C CA . PRO A 1 66 ? 21.781 -9.227 3.465 1 85.94 66 PRO A CA 1
ATOM 460 C C . PRO A 1 66 ? 20.641 -10.227 3.555 1 85.94 66 PRO A C 1
ATOM 462 O O . PRO A 1 66 ? 20.766 -11.359 3.096 1 85.94 66 PRO A O 1
ATOM 465 N N . ASP A 1 67 ? 19.547 -9.773 4.066 1 88.31 67 ASP A N 1
ATOM 466 C CA . ASP A 1 67 ? 18.359 -10.625 4.164 1 88.31 67 ASP A CA 1
ATOM 467 C C . ASP A 1 67 ? 17.828 -10.977 2.779 1 88.31 67 ASP A C 1
ATOM 469 O O . ASP A 1 67 ? 17.047 -11.914 2.635 1 88.31 67 ASP A O 1
ATOM 473 N N . LEU A 1 68 ? 18.312 -10.242 1.749 1 91.69 68 LEU A N 1
ATOM 474 C CA . LEU A 1 68 ? 17.828 -10.445 0.386 1 91.69 68 LEU A CA 1
ATOM 475 C C . LEU A 1 68 ? 18.875 -11.164 -0.458 1 91.69 68 LEU A C 1
ATOM 477 O O . LEU A 1 68 ? 18.75 -11.25 -1.68 1 91.69 68 LEU A O 1
ATOM 481 N N . GLY A 1 69 ? 19.875 -11.57 0.177 1 89.81 69 GLY A N 1
ATOM 482 C CA . GLY A 1 69 ? 20.922 -12.328 -0.495 1 89.81 69 GLY A CA 1
ATOM 483 C C . GLY A 1 69 ? 21.953 -11.438 -1.166 1 89.81 69 GLY A C 1
ATOM 484 O O . GLY A 1 69 ? 22.734 -11.906 -2.002 1 89.81 69 GLY A O 1
ATOM 485 N N . LEU A 1 70 ? 21.984 -10.141 -0.801 1 90.19 70 LEU A N 1
ATOM 486 C CA . LEU A 1 70 ? 22.906 -9.195 -1.416 1 90.19 70 LEU A CA 1
ATOM 487 C C . LEU A 1 70 ? 24 -8.789 -0.438 1 90.19 70 LEU A C 1
ATOM 489 O O . LEU A 1 70 ? 23.797 -8.797 0.777 1 90.19 70 LEU A O 1
ATOM 493 N N . ALA A 1 71 ? 25.125 -8.523 -1.006 1 84.62 71 ALA A N 1
ATOM 494 C CA . ALA A 1 71 ? 26.188 -7.957 -0.195 1 84.62 71 ALA A CA 1
ATOM 495 C C . ALA A 1 71 ? 26.047 -6.441 -0.084 1 84.62 71 ALA A C 1
ATOM 497 O O . ALA A 1 71 ? 25.719 -5.77 -1.063 1 84.62 71 ALA A O 1
ATOM 498 N N . ALA A 1 72 ? 26.031 -6.016 1.152 1 79.06 72 ALA A N 1
ATOM 499 C CA . ALA A 1 72 ? 25.891 -4.574 1.32 1 79.06 72 ALA A CA 1
ATOM 500 C C . ALA A 1 72 ? 26.984 -4.02 2.229 1 79.06 72 ALA A C 1
ATOM 502 O O . ALA A 1 72 ? 27.344 -4.645 3.229 1 79.06 72 ALA A O 1
ATOM 503 N N . ASP A 1 73 ? 27.562 -2.945 1.752 1 77.06 73 ASP A N 1
ATOM 504 C CA . ASP A 1 73 ? 28.438 -2.127 2.602 1 77.06 73 ASP A CA 1
ATOM 505 C C . ASP A 1 73 ? 27.625 -1.037 3.309 1 77.06 73 ASP A C 1
ATOM 507 O O . ASP A 1 73 ? 27.156 -0.098 2.67 1 77.06 73 ASP A O 1
ATOM 511 N N . GLU A 1 74 ? 27.484 -1.215 4.574 1 66.38 74 GLU A N 1
ATOM 512 C CA . GLU A 1 74 ? 26.672 -0.274 5.332 1 66.38 74 GLU A CA 1
ATOM 513 C C . GLU A 1 74 ? 27.188 1.152 5.191 1 66.38 74 GLU A C 1
ATOM 515 O O . GLU A 1 74 ? 26.438 2.115 5.367 1 66.38 74 GLU A O 1
ATOM 520 N N . GLN A 1 75 ? 28.484 1.142 4.918 1 71.38 75 GLN A N 1
ATOM 521 C CA . GLN A 1 75 ? 29.094 2.461 4.766 1 71.38 75 GLN A CA 1
ATOM 522 C C . GLN A 1 75 ? 28.875 3.002 3.354 1 71.38 75 GLN A C 1
ATOM 524 O O . GLN A 1 75 ? 29.375 4.078 3.014 1 71.38 75 GLN A O 1
ATOM 529 N N . ALA A 1 76 ? 27.969 2.191 2.732 1 71.75 76 ALA A N 1
ATOM 530 C CA . ALA A 1 76 ? 27.781 2.508 1.316 1 71.75 76 ALA A CA 1
ATOM 531 C C . ALA A 1 76 ? 26.906 3.738 1.134 1 71.75 76 ALA A C 1
ATOM 533 O O . ALA A 1 76 ? 26.953 4.395 0.09 1 71.75 76 ALA A O 1
ATOM 534 N N . ILE A 1 77 ? 26.125 3.99 2.236 1 76.75 77 ILE A N 1
ATOM 535 C CA . ILE A 1 77 ? 25.281 5.18 2.141 1 76.75 77 ILE A CA 1
ATOM 536 C C . ILE A 1 77 ? 25.766 6.234 3.137 1 76.75 77 ILE A C 1
ATOM 538 O O . ILE A 1 77 ? 25.719 6.016 4.348 1 76.75 77 ILE A O 1
ATOM 542 N N . GLY A 1 78 ? 26.344 7.234 2.586 1 84.06 78 GLY A N 1
ATOM 543 C CA . GLY A 1 78 ? 26.781 8.359 3.402 1 84.06 78 GLY A CA 1
ATOM 544 C C . GLY A 1 78 ? 25.688 9.391 3.623 1 84.06 78 GLY A C 1
ATOM 545 O O . GLY A 1 78 ? 24.875 9.641 2.734 1 84.06 78 GLY A O 1
ATOM 546 N N . VAL A 1 79 ? 25.734 9.945 4.832 1 88.5 79 VAL A N 1
ATOM 547 C CA . VAL A 1 79 ? 24.781 10.984 5.176 1 88.5 79 VAL A CA 1
ATOM 548 C C . VAL A 1 79 ? 25.5 12.328 5.297 1 88.5 79 VAL A C 1
ATOM 550 O O . VAL A 1 79 ? 26.391 12.484 6.125 1 88.5 79 VAL A O 1
ATOM 553 N N . ASP A 1 80 ? 25.125 13.18 4.367 1 92.38 80 ASP A N 1
ATOM 554 C CA . ASP A 1 80 ? 25.469 14.594 4.48 1 92.38 80 ASP A CA 1
ATOM 555 C C . ASP A 1 80 ? 24.266 15.422 4.891 1 92.38 80 ASP A C 1
ATOM 557 O O . ASP A 1 80 ? 23.438 15.789 4.051 1 92.38 80 ASP A O 1
ATOM 561 N N . LEU A 1 81 ? 24.281 15.742 6.18 1 94.75 81 LEU A N 1
ATOM 562 C CA . LEU A 1 81 ? 23.062 16.297 6.77 1 94.75 81 LEU A CA 1
ATOM 563 C C . LEU A 1 81 ? 22.688 17.609 6.082 1 94.75 81 LEU A C 1
ATOM 565 O O . LEU A 1 81 ? 21.516 17.844 5.789 1 94.75 81 LEU A O 1
ATOM 569 N N . PRO A 1 82 ? 23.609 18.531 5.742 1 95.12 82 PRO A N 1
ATOM 570 C CA . PRO A 1 82 ? 23.234 19.766 5.047 1 95.12 82 PRO A CA 1
ATOM 571 C C . PRO A 1 82 ? 22.547 19.5 3.711 1 95.12 82 PRO A C 1
ATOM 573 O O . PRO A 1 82 ? 21.594 20.203 3.361 1 95.12 82 PRO A O 1
ATOM 576 N N . THR A 1 83 ? 23 18.516 3.029 1 95.56 83 THR A N 1
ATOM 577 C CA . THR A 1 83 ? 22.391 18.172 1.754 1 95.56 83 THR A CA 1
ATOM 578 C C . THR A 1 83 ? 20.969 17.656 1.965 1 95.56 83 THR A C 1
ATOM 580 O O . THR A 1 83 ? 20.047 18.031 1.239 1 95.56 83 THR A O 1
ATOM 583 N N . VAL A 1 84 ? 20.844 16.812 2.959 1 96.19 84 VAL A N 1
ATOM 584 C CA . VAL A 1 84 ? 19.516 16.297 3.293 1 96.19 84 VAL A CA 1
ATOM 585 C C . VAL A 1 84 ? 18.594 17.438 3.689 1 96.19 84 VAL A C 1
ATOM 587 O O . VAL A 1 84 ? 17.469 17.547 3.201 1 96.19 84 VAL A O 1
ATOM 590 N N . ASN A 1 85 ? 19.094 18.297 4.527 1 97.5 85 ASN A N 1
ATOM 591 C CA . ASN A 1 85 ? 18.297 19.422 5.02 1 97.5 85 ASN A CA 1
ATOM 592 C C . ASN A 1 85 ? 17.938 20.391 3.896 1 97.5 85 ASN A C 1
ATOM 594 O O . ASN A 1 85 ? 16.859 20.969 3.885 1 97.5 85 ASN A O 1
ATOM 598 N N . GLU A 1 86 ? 18.812 20.609 3.006 1 97.44 86 GLU A N 1
ATOM 599 C CA . GLU A 1 86 ? 18.516 21.453 1.858 1 97.44 86 GLU A CA 1
ATOM 600 C C . GLU A 1 86 ? 17.406 20.859 1.003 1 97.44 86 GLU A C 1
ATOM 602 O O . GLU A 1 86 ? 16.547 21.594 0.489 1 97.44 86 GLU A O 1
ATOM 607 N N . ARG A 1 87 ? 17.453 19.578 0.824 1 97.12 87 ARG A N 1
ATOM 608 C CA . ARG A 1 87 ? 16.375 18.906 0.122 1 97.12 87 ARG A CA 1
ATOM 609 C C . ARG A 1 87 ? 15.047 19.094 0.855 1 97.12 87 ARG A C 1
ATOM 611 O O . ARG A 1 87 ? 14.016 19.359 0.232 1 97.12 87 ARG A O 1
ATOM 618 N N . VAL A 1 88 ? 15.094 18.922 2.158 1 98.12 88 VAL A N 1
ATOM 619 C CA . VAL A 1 88 ? 13.906 19.062 2.996 1 98.12 88 VAL A CA 1
ATOM 620 C C . VAL A 1 88 ? 13.312 20.469 2.814 1 98.12 88 VAL A C 1
ATOM 622 O O . VAL A 1 88 ? 12.133 20.609 2.49 1 98.12 88 VAL A O 1
ATOM 625 N N . LYS A 1 89 ? 14.109 21.469 2.961 1 98.06 89 LYS A N 1
ATOM 626 C CA . LYS A 1 89 ? 13.648 22.859 2.855 1 98.06 89 LYS A CA 1
ATOM 627 C C . LYS A 1 89 ? 13.195 23.172 1.434 1 98.06 89 LYS A C 1
ATOM 629 O O . LYS A 1 89 ? 12.195 23.859 1.236 1 98.06 89 LYS A O 1
ATOM 634 N N . GLY A 1 90 ? 13.93 22.703 0.458 1 98.06 90 GLY A N 1
ATOM 635 C CA . GLY A 1 90 ? 13.57 22.922 -0.933 1 98.06 90 GLY A CA 1
ATOM 636 C C . GLY A 1 90 ? 12.219 22.328 -1.296 1 98.06 90 GLY A C 1
ATOM 637 O O . GLY A 1 90 ? 11.414 22.984 -1.97 1 98.06 90 GLY A O 1
ATOM 638 N N . LEU A 1 91 ? 12.008 21.141 -0.849 1 97.75 91 LEU A N 1
ATOM 639 C CA . LEU A 1 91 ? 10.734 20.484 -1.143 1 97.75 91 LEU A CA 1
ATOM 640 C C . LEU A 1 91 ? 9.586 21.219 -0.462 1 97.75 91 LEU A C 1
ATOM 642 O O . LEU A 1 91 ? 8.5 21.359 -1.041 1 97.75 91 LEU A O 1
ATOM 646 N N . ALA A 1 92 ? 9.773 21.625 0.777 1 98.25 92 ALA A N 1
ATOM 647 C CA . ALA A 1 92 ? 8.75 22.391 1.482 1 98.25 92 ALA A CA 1
ATOM 648 C C . ALA A 1 92 ? 8.375 23.656 0.712 1 98.25 92 ALA A C 1
ATOM 650 O O . ALA A 1 92 ? 7.191 23.938 0.511 1 98.25 92 ALA A O 1
ATOM 651 N N . ARG A 1 93 ? 9.375 24.359 0.237 1 98.06 93 ARG A N 1
ATOM 652 C CA . ARG A 1 93 ? 9.141 25.594 -0.525 1 98.06 93 ARG A CA 1
ATOM 653 C C . ARG A 1 93 ? 8.406 25.297 -1.828 1 98.06 93 ARG A C 1
ATOM 655 O O . ARG A 1 93 ? 7.477 26.016 -2.203 1 98.06 93 ARG A O 1
ATOM 662 N N . ALA A 1 94 ? 8.828 24.266 -2.49 1 97.56 94 ALA A N 1
ATOM 663 C CA . ALA A 1 94 ? 8.211 23.891 -3.758 1 97.56 94 ALA A CA 1
ATOM 664 C C . ALA A 1 94 ? 6.75 23.484 -3.557 1 97.56 94 ALA A C 1
ATOM 666 O O . ALA A 1 94 ? 5.883 23.844 -4.359 1 97.56 94 ALA A O 1
ATOM 667 N N . GLN A 1 95 ? 6.543 22.719 -2.508 1 97.25 95 GLN A N 1
ATOM 668 C CA . GLN A 1 95 ? 5.176 22.297 -2.219 1 97.25 95 GLN A CA 1
ATOM 669 C C . GLN A 1 95 ? 4.293 23.5 -1.873 1 97.25 95 GLN A C 1
ATOM 671 O O . GLN A 1 95 ? 3.129 23.562 -2.268 1 97.25 95 GLN A O 1
ATOM 676 N N . SER A 1 96 ? 4.789 24.391 -1.071 1 98.19 96 SER A N 1
ATOM 677 C CA . SER A 1 96 ? 4.062 25.625 -0.761 1 98.19 96 SER A CA 1
ATOM 678 C C . SER A 1 96 ? 3.727 26.406 -2.027 1 98.19 96 SER A C 1
ATOM 680 O O . SER A 1 96 ? 2.605 26.891 -2.186 1 98.19 96 SER A O 1
ATOM 682 N N . ALA A 1 97 ? 4.625 26.516 -2.928 1 98 97 ALA A N 1
ATOM 683 C CA . ALA A 1 97 ? 4.41 27.188 -4.199 1 98 97 ALA A CA 1
ATOM 684 C C . ALA A 1 97 ? 3.334 26.484 -5.023 1 98 97 ALA A C 1
ATOM 686 O O . ALA A 1 97 ? 2.52 27.141 -5.68 1 98 97 ALA A O 1
ATOM 687 N N . ASP A 1 98 ? 3.377 25.203 -5.012 1 96.5 98 ASP A N 1
ATOM 688 C CA . ASP A 1 98 ? 2.375 24.422 -5.73 1 96.5 98 ASP A CA 1
ATOM 689 C C . ASP A 1 98 ? 0.973 24.703 -5.191 1 96.5 98 ASP A C 1
ATOM 691 O O . ASP A 1 98 ? 0.028 24.859 -5.965 1 96.5 98 ASP A O 1
ATOM 695 N N . VAL A 1 99 ? 0.858 24.672 -3.85 1 97.31 99 VAL A N 1
ATOM 696 C CA . VAL A 1 99 ? -0.433 24.938 -3.225 1 97.31 99 VAL A CA 1
ATOM 697 C C . VAL A 1 99 ? -0.909 26.328 -3.592 1 97.31 99 VAL A C 1
ATOM 699 O O . VAL A 1 99 ? -2.07 26.531 -3.955 1 97.31 99 VAL A O 1
ATOM 702 N N . ARG A 1 100 ? -0.017 27.266 -3.518 1 98.5 100 ARG A N 1
ATOM 703 C CA . ARG A 1 100 ? -0.353 28.656 -3.867 1 98.5 100 ARG A CA 1
ATOM 704 C C . ARG A 1 100 ? -0.874 28.734 -5.297 1 98.5 100 ARG A C 1
ATOM 706 O O . ARG A 1 100 ? -1.932 29.328 -5.543 1 98.5 100 ARG A O 1
ATOM 713 N N . ALA A 1 101 ? -0.151 28.172 -6.203 1 97.94 101 ALA A N 1
ATOM 714 C CA . ALA A 1 101 ? -0.517 28.234 -7.617 1 97.94 101 ALA A CA 1
ATOM 715 C C . ALA A 1 101 ? -1.89 27.609 -7.855 1 97.94 101 ALA A C 1
ATOM 717 O O . ALA A 1 101 ? -2.693 28.141 -8.625 1 97.94 101 ALA A O 1
ATOM 718 N N . ARG A 1 102 ? -2.111 26.547 -7.242 1 95.88 102 ARG A N 1
ATOM 719 C CA . ARG A 1 102 ? -3.395 25.875 -7.387 1 95.88 102 ARG A CA 1
ATOM 720 C C . ARG A 1 102 ? -4.539 26.75 -6.883 1 95.88 102 ARG A C 1
ATOM 722 O O . ARG A 1 102 ? -5.566 26.875 -7.547 1 95.88 102 ARG A O 1
ATOM 729 N N . VAL A 1 103 ? -4.367 27.281 -5.699 1 98.12 103 VAL A N 1
ATOM 730 C CA . VAL A 1 103 ? -5.387 28.125 -5.07 1 98.12 103 VAL A CA 1
ATOM 731 C C . VAL A 1 103 ? -5.629 29.359 -5.918 1 98.12 103 VAL A C 1
ATOM 733 O O . VAL A 1 103 ? -6.777 29.75 -6.164 1 98.12 103 VAL A O 1
ATOM 736 N N . GLU A 1 104 ? -4.586 29.922 -6.426 1 98.38 104 GLU A N 1
ATOM 737 C CA . GLU A 1 104 ? -4.699 31.109 -7.281 1 98.38 104 GLU A CA 1
ATOM 738 C C . GLU A 1 104 ? -5.406 30.766 -8.594 1 98.38 104 GLU A C 1
ATOM 740 O O . GLU A 1 104 ? -6.211 31.562 -9.086 1 98.38 104 GLU A O 1
ATOM 745 N N . ARG A 1 105 ? -5.109 29.656 -9.086 1 97.25 105 ARG A N 1
ATOM 746 C CA . ARG A 1 105 ? -5.715 29.219 -10.336 1 97.25 105 ARG A CA 1
ATOM 747 C C . ARG A 1 105 ? -7.23 29.109 -10.203 1 97.25 105 ARG A C 1
ATOM 749 O O . ARG A 1 105 ? -7.961 29.328 -11.172 1 97.25 105 ARG A O 1
ATOM 756 N N . GLU A 1 106 ? -7.707 28.891 -9 1 96.88 106 GLU A N 1
ATOM 757 C CA . GLU A 1 106 ? -9.141 28.75 -8.766 1 96.88 106 GLU A CA 1
ATOM 758 C C . GLU A 1 106 ? -9.797 30.094 -8.477 1 96.88 106 GLU A C 1
ATOM 760 O O . GLU A 1 106 ? -10.969 30.156 -8.117 1 96.88 106 GLU A O 1
ATOM 765 N N . GLY A 1 107 ? -9.055 31.156 -8.523 1 98 107 GLY A N 1
ATOM 766 C CA . GLY A 1 107 ? -9.602 32.5 -8.398 1 98 107 GLY A CA 1
ATOM 767 C C . GLY A 1 107 ? -9.625 33 -6.973 1 98 107 GLY A C 1
ATOM 768 O O . GLY A 1 107 ? -10.266 34.031 -6.68 1 98 107 GLY A O 1
ATOM 769 N N . VAL A 1 108 ? -8.938 32.375 -6.082 1 98.81 108 VAL A N 1
ATOM 770 C CA . VAL A 1 108 ? -8.891 32.781 -4.68 1 98.81 108 VAL A CA 1
ATOM 771 C C . VAL A 1 108 ? -7.863 33.875 -4.5 1 98.81 108 VAL A C 1
ATOM 773 O O . VAL A 1 108 ? -6.758 33.812 -5.035 1 98.81 108 VAL A O 1
ATOM 776 N N . ARG A 1 109 ? -8.25 34.938 -3.783 1 98.81 109 ARG A N 1
ATOM 777 C CA . ARG A 1 109 ? -7.32 36 -3.436 1 98.81 109 ARG A CA 1
ATOM 778 C C . ARG A 1 109 ? -6.477 35.625 -2.225 1 98.81 109 ARG A C 1
ATOM 780 O O . ARG A 1 109 ? -7.008 35.156 -1.207 1 98.81 109 ARG A O 1
ATOM 787 N N . ILE A 1 110 ? -5.195 35.75 -2.389 1 98.88 110 ILE A N 1
ATOM 788 C CA . ILE A 1 110 ? -4.285 35.469 -1.281 1 98.88 110 ILE A CA 1
ATOM 789 C C . ILE A 1 110 ? -3.656 36.781 -0.793 1 98.88 110 ILE A C 1
ATOM 791 O O . ILE A 1 110 ? -3.053 37.5 -1.577 1 98.88 110 ILE A O 1
ATOM 795 N N . VAL A 1 111 ? -3.832 37.062 0.465 1 98.81 111 VAL A N 1
ATOM 796 C CA . VAL A 1 111 ? -3.232 38.219 1.1 1 98.81 111 VAL A CA 1
ATOM 797 C C . VAL A 1 111 ? -2.137 37.781 2.068 1 98.81 111 VAL A C 1
ATOM 799 O O . VAL A 1 111 ? -2.398 37.031 3.006 1 98.81 111 VAL A O 1
ATOM 802 N N . ARG A 1 112 ? -0.941 38.25 1.816 1 98.5 112 ARG A N 1
ATOM 803 C CA . ARG A 1 112 ? 0.135 37.969 2.764 1 98.5 112 ARG A CA 1
ATOM 804 C C . ARG A 1 112 ? -0.003 38.844 4.016 1 98.5 112 ARG A C 1
ATOM 806 O O . ARG A 1 112 ? 0.04 40.062 3.934 1 98.5 112 ARG A O 1
ATOM 813 N N . GLY A 1 113 ? -0.251 38.219 5.117 1 98.44 113 GLY A N 1
ATOM 814 C CA . GLY A 1 113 ? -0.389 38.969 6.371 1 98.44 113 GLY A CA 1
ATOM 815 C C . GLY A 1 113 ? -0.965 38.125 7.492 1 98.44 113 GLY A C 1
ATOM 816 O O . GLY A 1 113 ? -1.075 36.906 7.363 1 98.44 113 GLY A O 1
ATOM 817 N N . THR A 1 114 ? -1.176 38.75 8.609 1 98.31 114 THR A N 1
ATOM 818 C CA . THR A 1 114 ? -1.811 38.125 9.773 1 98.31 114 THR A CA 1
ATOM 819 C C . THR A 1 114 ? -3.236 38.656 9.945 1 98.31 114 THR A C 1
ATOM 821 O O . THR A 1 114 ? -3.461 39.844 9.992 1 98.31 114 THR A O 1
ATOM 824 N N . ALA A 1 115 ? -4.145 37.719 10.055 1 98.69 115 ALA A N 1
ATOM 825 C CA . ALA A 1 115 ? -5.555 38.094 10.148 1 98.69 115 ALA A CA 1
ATOM 826 C C . ALA A 1 115 ? -5.984 38.25 11.602 1 98.69 115 ALA A C 1
ATOM 828 O O . ALA A 1 115 ? -5.57 37.469 12.469 1 98.69 115 ALA A O 1
ATOM 829 N N . VAL A 1 116 ? -6.812 39.25 11.859 1 98.31 116 VAL A N 1
ATOM 830 C CA . VAL A 1 116 ? -7.426 39.469 13.164 1 98.31 116 VAL A CA 1
ATOM 831 C C . VAL A 1 116 ? -8.914 39.781 12.984 1 98.31 116 VAL A C 1
ATOM 833 O O . VAL A 1 116 ? -9.289 40.562 12.094 1 98.31 116 VAL A O 1
ATOM 836 N N . LEU A 1 117 ? -9.719 39.156 13.82 1 98.06 117 LEU A N 1
ATOM 837 C CA . LEU A 1 117 ? -11.141 39.438 13.773 1 98.06 117 LEU A CA 1
ATOM 838 C C . LEU A 1 117 ? -11.422 40.875 14.242 1 98.06 117 LEU A C 1
ATOM 840 O O . LEU A 1 117 ? -10.914 41.281 15.281 1 98.06 117 LEU A O 1
ATOM 844 N N . GLY A 1 118 ? -12.203 41.562 13.453 1 94.88 118 GLY A N 1
ATOM 845 C CA . GLY A 1 118 ? -12.586 42.906 13.812 1 94.88 118 GLY A CA 1
ATOM 846 C C . GLY A 1 118 ? -13.859 42.969 14.633 1 94.88 118 GLY A C 1
ATOM 847 O O . GLY A 1 118 ? -14.484 41.938 14.891 1 94.88 118 GLY A O 1
ATOM 848 N N . GLU A 1 119 ? -14.156 44.188 15.055 1 83.56 119 GLU A N 1
ATOM 849 C CA . GLU A 1 119 ? -15.328 44.406 15.891 1 83.56 119 GLU A CA 1
ATOM 850 C C . GLU A 1 119 ? -16.609 44.031 15.148 1 83.56 119 GLU A C 1
ATOM 852 O O . GLU A 1 119 ? -16.719 44.25 13.938 1 83.56 119 GLU A O 1
ATOM 857 N N . SER A 1 120 ? -17.281 43.062 15.844 1 71.5 120 SER A N 1
ATOM 858 C CA . SER A 1 120 ? -18.594 42.688 15.305 1 71.5 120 SER A CA 1
ATOM 859 C C . SER A 1 120 ? -19.516 43.875 15.203 1 71.5 120 SER A C 1
ATOM 861 O O . SER A 1 120 ? -19.578 44.719 16.125 1 71.5 120 SER A O 1
ATOM 863 N N . THR A 1 121 ? -19.781 44.25 14.016 1 59.88 121 THR A N 1
ATOM 864 C CA . THR A 1 121 ? -20.828 45.25 13.945 1 59.88 121 THR A CA 1
ATOM 865 C C . THR A 1 121 ? -22.188 44.625 14.25 1 59.88 121 THR A C 1
ATOM 867 O O . THR A 1 121 ? -22.391 43.438 14.047 1 59.88 121 THR A O 1
ATOM 870 N N . SER A 1 122 ? -23.016 45.031 15.18 1 53.78 122 SER A N 1
ATOM 871 C CA . SER A 1 122 ? -24.344 44.625 15.602 1 53.78 122 SER A CA 1
ATOM 872 C C . SER A 1 122 ? -25.203 44.219 14.398 1 53.78 122 SER A C 1
ATOM 874 O O . SER A 1 122 ? -25.047 44.781 13.305 1 53.78 122 SER A O 1
ATOM 876 N N . GLY A 1 123 ? -26.125 42.969 14.414 1 56.75 123 GLY A N 1
ATOM 877 C CA . GLY A 1 123 ? -27.234 42.562 13.57 1 56.75 123 GLY A CA 1
ATOM 878 C C . GLY A 1 123 ? -26.797 41.688 12.414 1 56.75 123 GLY A C 1
ATOM 879 O O . GLY A 1 123 ? -26.016 40.75 12.594 1 56.75 123 GLY A O 1
ATOM 880 N N . ARG A 1 124 ? -27.266 42 11.258 1 63.59 124 ARG A N 1
ATOM 881 C CA . ARG A 1 124 ? -27.188 41.375 9.945 1 63.59 124 ARG A CA 1
ATOM 882 C C . ARG A 1 124 ? -25.953 41.844 9.18 1 63.59 124 ARG A C 1
ATOM 884 O O . ARG A 1 124 ? -25.781 41.5 8.008 1 63.59 124 ARG A O 1
ATOM 891 N N . ALA A 1 125 ? -24.953 42.469 9.898 1 76.44 125 ALA A N 1
ATOM 892 C CA . ALA A 1 125 ? -23.844 43.031 9.148 1 76.44 125 ALA A CA 1
ATOM 893 C C . ALA A 1 125 ? -22.75 42 8.938 1 76.44 125 ALA A C 1
ATOM 895 O O . ALA A 1 125 ? -22.594 41.062 9.742 1 76.44 125 ALA A O 1
ATOM 896 N N . PRO A 1 126 ? -22.031 42.094 7.84 1 90.38 126 PRO A N 1
ATOM 897 C CA . PRO A 1 126 ? -20.922 41.156 7.562 1 90.38 126 PRO A CA 1
ATOM 898 C C . PRO A 1 126 ? -19.812 41.25 8.617 1 90.38 126 PRO A C 1
ATOM 900 O O . PRO A 1 126 ? -19.672 42.281 9.289 1 90.38 126 PRO A O 1
ATOM 903 N N . HIS A 1 127 ? -19.188 40.156 8.891 1 95.44 127 HIS A N 1
ATOM 904 C CA . HIS A 1 127 ? -18.016 40.156 9.742 1 95.44 127 HIS A CA 1
ATOM 905 C C . HIS A 1 127 ? -16.875 40.938 9.117 1 95.44 127 HIS A C 1
ATOM 907 O O . HIS A 1 127 ? -16.875 41.188 7.91 1 95.44 127 HIS A O 1
ATOM 913 N N . THR A 1 128 ? -16.047 41.438 10.023 1 96.5 128 THR A N 1
ATOM 914 C CA . THR A 1 128 ? -14.859 42.125 9.555 1 96.5 128 THR A CA 1
ATOM 915 C C . THR A 1 128 ? -13.586 41.406 9.992 1 96.5 128 THR A C 1
ATOM 917 O O . THR A 1 128 ? -13.445 41.062 11.164 1 96.5 128 THR A O 1
ATOM 920 N N . VAL A 1 129 ? -12.688 41.125 9.055 1 98.12 129 VAL A N 1
ATOM 921 C CA . VAL A 1 129 ? -11.352 40.625 9.328 1 98.12 129 VAL A CA 1
ATOM 922 C C . VAL A 1 129 ? -10.312 41.656 8.914 1 98.12 129 VAL A C 1
ATOM 924 O O . VAL A 1 129 ? -10.383 42.219 7.812 1 98.12 129 VAL A O 1
ATOM 927 N N . VAL A 1 130 ? -9.422 41.938 9.805 1 98.31 130 VAL A N 1
ATOM 928 C CA . VAL A 1 130 ? -8.344 42.875 9.5 1 98.31 130 VAL A CA 1
ATOM 929 C C . VAL A 1 130 ? -7.059 42.094 9.195 1 98.31 130 VAL A C 1
ATOM 931 O O . VAL A 1 130 ? -6.59 41.312 10.016 1 98.31 130 VAL A O 1
ATOM 934 N N . ALA A 1 131 ? -6.504 42.281 8.008 1 98.56 131 ALA A N 1
ATOM 935 C CA . ALA A 1 131 ? -5.207 41.719 7.645 1 98.56 131 ALA A CA 1
ATOM 936 C C . ALA A 1 131 ? -4.078 42.688 7.953 1 98.56 131 ALA A C 1
ATOM 938 O O . ALA A 1 131 ? -4.031 43.812 7.391 1 98.56 131 ALA A O 1
ATOM 939 N N . ASN A 1 132 ? -3.281 42.344 8.859 1 98.38 132 ASN A N 1
ATOM 940 C CA . ASN A 1 132 ? -2.047 43.094 9.086 1 98.38 132 ASN A CA 1
ATOM 941 C C . ASN A 1 132 ? -0.973 42.719 8.07 1 98.38 132 ASN A C 1
ATOM 943 O O . ASN A 1 132 ? -0.5 41.562 8.047 1 98.38 132 ASN A O 1
ATOM 947 N N . LEU A 1 133 ? -0.556 43.625 7.305 1 98.31 133 LEU A N 1
ATOM 948 C CA . LEU A 1 133 ? 0.336 43.375 6.18 1 98.31 133 LEU A CA 1
ATOM 949 C C . LEU A 1 133 ? 1.795 43.531 6.598 1 98.31 133 LEU A C 1
ATOM 951 O O . LEU A 1 133 ? 2.092 44.156 7.602 1 98.31 133 LEU A O 1
ATOM 955 N N . PRO A 1 134 ? 2.715 42.938 5.84 1 96.56 134 PRO A N 1
ATOM 956 C CA . PRO A 1 134 ? 4.133 42.969 6.203 1 96.56 134 PRO A CA 1
ATOM 957 C C . PRO A 1 134 ? 4.699 44.375 6.219 1 96.56 134 PRO A C 1
ATOM 959 O O . PRO A 1 134 ? 5.633 44.688 6.969 1 96.56 134 PRO A O 1
ATOM 962 N N . ASP A 1 135 ? 4.129 45.281 5.426 1 95.81 135 ASP A N 1
ATOM 963 C CA . ASP A 1 135 ? 4.656 46.656 5.328 1 95.81 135 ASP A CA 1
ATOM 964 C C . ASP A 1 135 ? 4.094 47.531 6.438 1 95.81 135 ASP A C 1
ATOM 966 O O . ASP A 1 135 ? 4.363 48.719 6.477 1 95.81 135 ASP A O 1
ATOM 970 N N . GLY A 1 136 ? 3.355 46.938 7.344 1 95.56 136 GLY A N 1
ATOM 971 C CA . GLY A 1 136 ? 2.793 47.688 8.453 1 95.56 136 GLY A CA 1
ATOM 972 C C . GLY A 1 136 ? 1.39 48.219 8.18 1 95.56 136 GLY A C 1
ATOM 973 O O . GLY A 1 136 ? 0.705 48.688 9.094 1 95.56 136 GLY A O 1
ATOM 974 N N . GLY A 1 137 ? 0.972 48.094 6.965 1 97.19 137 GLY A N 1
ATOM 975 C CA . GLY A 1 137 ? -0.389 48.469 6.625 1 97.19 137 GLY A CA 1
ATOM 976 C C . GLY A 1 137 ? -1.421 47.438 7.051 1 97.19 137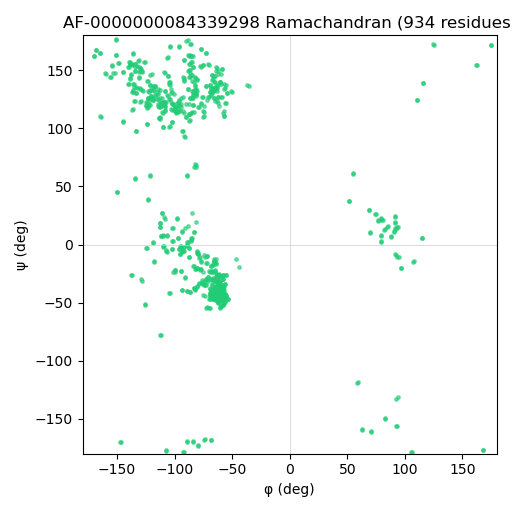 GLY A C 1
ATOM 977 O O . GLY A 1 137 ? -1.071 46.375 7.582 1 97.19 137 GLY A O 1
ATOM 978 N N . THR A 1 138 ? -2.666 47.844 6.98 1 97.62 138 THR A N 1
ATOM 979 C CA . THR A 1 138 ? -3.779 46.938 7.27 1 97.62 138 THR A CA 1
ATOM 980 C C . THR A 1 138 ? -4.793 46.969 6.129 1 97.62 138 THR A C 1
ATOM 982 O O . THR A 1 138 ? -4.863 47.938 5.363 1 97.62 138 THR A O 1
ATOM 985 N N . GLU A 1 139 ? -5.418 45.906 5.918 1 97.81 139 GLU A N 1
ATOM 986 C CA . GLU A 1 139 ? -6.543 45.781 4.996 1 97.81 139 GLU A CA 1
ATOM 987 C C . GLU A 1 139 ? -7.773 45.219 5.699 1 97.81 139 GLU A C 1
ATOM 989 O O . GLU A 1 139 ? -7.699 44.156 6.348 1 97.81 139 GLU A O 1
ATOM 994 N N . GLN A 1 140 ? -8.867 45.969 5.664 1 97.38 140 GLN A N 1
ATOM 995 C CA . GLN A 1 140 ? -10.125 45.469 6.219 1 97.38 140 GLN A CA 1
ATOM 996 C C . GLN A 1 140 ? -10.898 44.656 5.195 1 97.38 140 GLN A C 1
ATOM 998 O O . GLN A 1 140 ? -11.164 45.125 4.086 1 97.38 140 GLN A O 1
ATOM 1003 N N . LEU A 1 141 ? -11.234 43.5 5.551 1 97.81 141 LEU A N 1
ATOM 1004 C CA . LEU A 1 141 ? -11.969 42.594 4.684 1 97.81 141 LEU A CA 1
ATOM 1005 C C . LEU A 1 141 ? -13.359 42.312 5.238 1 97.81 141 LEU A C 1
ATOM 1007 O O . LEU A 1 141 ? -13.5 41.844 6.371 1 97.81 141 LEU A O 1
ATOM 1011 N N . SER A 1 142 ? -14.367 42.625 4.48 1 96.19 142 SER A N 1
ATOM 1012 C CA . SER A 1 142 ? -15.742 42.281 4.832 1 96.19 142 SER A CA 1
ATOM 1013 C C . SER A 1 142 ? -16.062 40.844 4.457 1 96.19 142 SER A C 1
ATOM 1015 O O . SER A 1 142 ? -15.703 40.406 3.369 1 96.19 142 SER A O 1
ATOM 1017 N N . ALA A 1 143 ? -16.672 40.156 5.426 1 96.62 143 ALA A N 1
ATOM 1018 C CA . ALA A 1 143 ? -16.906 38.719 5.191 1 96.62 143 ALA A CA 1
ATOM 1019 C C . ALA A 1 143 ? -18.297 38.312 5.648 1 96.62 143 ALA A C 1
ATOM 1021 O O . ALA A 1 143 ? -18.719 38.656 6.75 1 96.62 143 ALA A O 1
ATOM 1022 N N . ASP A 1 144 ? -19.031 37.594 4.766 1 96.69 144 ASP A N 1
ATOM 1023 C CA . ASP A 1 144 ? -20.266 36.938 5.168 1 96.69 144 ASP A CA 1
ATOM 1024 C C . ASP A 1 144 ? -19.969 35.719 6.023 1 96.69 144 ASP A C 1
ATOM 1026 O O . ASP A 1 144 ? -20.75 35.344 6.902 1 96.69 144 ASP A O 1
ATOM 1030 N N . VAL A 1 145 ? -18.891 35.031 5.738 1 97.81 145 VAL A N 1
ATOM 1031 C CA . VAL A 1 145 ? -18.422 33.844 6.438 1 97.81 145 VAL A CA 1
ATOM 1032 C C . VAL A 1 145 ? -16.922 33.969 6.723 1 97.81 145 VAL A C 1
ATOM 1034 O O . VAL A 1 145 ? -16.156 34.438 5.871 1 97.81 145 VAL A O 1
ATOM 1037 N N . VAL A 1 146 ? -16.5 33.625 7.934 1 98.69 146 VAL A N 1
ATOM 1038 C CA . VAL A 1 146 ? -15.094 33.594 8.305 1 98.69 146 VAL A CA 1
ATOM 1039 C C . VAL A 1 146 ? -14.711 32.156 8.711 1 98.69 146 VAL A C 1
ATOM 1041 O O . VAL A 1 146 ? -15.469 31.484 9.398 1 98.69 146 VAL A O 1
ATOM 1044 N N . LEU A 1 147 ? -13.57 31.672 8.25 1 98.94 147 LEU A N 1
ATOM 1045 C CA . LEU A 1 147 ? -12.977 30.438 8.758 1 98.94 147 LEU A CA 1
ATOM 1046 C C . LEU A 1 147 ? -11.68 30.734 9.492 1 98.94 147 LEU A C 1
ATOM 1048 O O . LEU A 1 147 ? -10.742 31.281 8.914 1 98.94 147 LEU A O 1
ATOM 1052 N N . ILE A 1 148 ? -11.648 30.391 10.758 1 98.94 148 ILE A N 1
ATOM 1053 C CA . ILE A 1 148 ? -10.414 30.469 11.531 1 98.94 148 ILE A CA 1
ATOM 1054 C C . ILE A 1 148 ? -9.617 29.188 11.359 1 98.94 148 ILE A C 1
ATOM 1056 O O . ILE A 1 148 ? -10.047 28.109 11.797 1 98.94 148 ILE A O 1
ATOM 1060 N N . ALA A 1 149 ? -8.492 29.203 10.719 1 98.94 149 ALA A N 1
ATOM 1061 C CA . ALA A 1 149 ? -7.609 28.078 10.438 1 98.94 149 ALA A CA 1
ATOM 1062 C C . ALA A 1 149 ? -6.156 28.438 10.742 1 98.94 149 ALA A C 1
ATOM 1064 O O . ALA A 1 149 ? -5.273 28.234 9.898 1 98.94 149 ALA A O 1
ATOM 1065 N N . THR A 1 150 ? -5.879 28.844 11.953 1 98.88 150 THR A N 1
ATOM 1066 C CA . THR A 1 150 ? -4.613 29.469 12.305 1 98.88 150 THR A CA 1
ATOM 1067 C C . THR A 1 150 ? -3.607 28.438 12.797 1 98.88 150 THR A C 1
ATOM 1069 O O . THR A 1 150 ? -2.441 28.766 13.039 1 98.88 150 THR A O 1
ATOM 1072 N N . GLY A 1 151 ? -4.016 27.203 12.953 1 98.5 151 GLY A N 1
ATOM 1073 C CA . GLY A 1 151 ? -3.109 26.094 13.258 1 98.5 151 GLY A CA 1
ATOM 1074 C C . GLY A 1 151 ? -2.547 26.172 14.664 1 98.5 151 GLY A C 1
ATOM 1075 O O . GLY A 1 151 ? -3.209 26.656 15.578 1 98.5 151 GLY A O 1
ATOM 1076 N N . ALA A 1 152 ? -1.488 25.5 14.883 1 98.56 152 ALA A N 1
ATOM 1077 C CA . ALA A 1 152 ? -0.806 25.406 16.172 1 98.56 152 ALA A CA 1
ATOM 1078 C C . ALA A 1 152 ? 0.704 25.547 16 1 98.56 152 ALA A C 1
ATOM 1080 O O . ALA A 1 152 ? 1.213 25.547 14.883 1 98.56 152 ALA A O 1
ATOM 1081 N N . THR A 1 153 ? 1.389 25.781 17.062 1 98 153 THR A N 1
ATOM 1082 C CA . THR A 1 153 ? 2.842 25.906 17.094 1 98 153 THR A CA 1
ATOM 1083 C C . THR A 1 153 ? 3.432 25.062 18.234 1 98 153 THR A C 1
ATOM 1085 O O . THR A 1 153 ? 2.727 24.703 19.172 1 98 153 THR A O 1
ATOM 1088 N N . PRO A 1 154 ? 4.75 24.672 18.172 1 98.12 154 PRO A N 1
ATOM 1089 C CA . PRO A 1 154 ? 5.367 23.875 19.219 1 98.12 154 PRO A CA 1
ATOM 1090 C C . PRO A 1 154 ? 5.246 24.516 20.609 1 98.12 154 PRO A C 1
ATOM 1092 O O . PRO A 1 154 ? 5.398 25.734 20.734 1 98.12 154 PRO A O 1
ATOM 1095 N N . ARG A 1 155 ? 4.941 23.688 21.578 1 98 155 ARG A N 1
ATOM 1096 C CA . ARG A 1 155 ? 4.938 24.172 22.953 1 98 155 ARG A CA 1
ATOM 1097 C C . ARG A 1 155 ? 6.352 24.5 23.422 1 98 155 ARG A C 1
ATOM 1099 O O . ARG A 1 155 ? 7.285 23.734 23.172 1 98 155 ARG A O 1
ATOM 1106 N N . ILE A 1 156 ? 6.535 25.625 24.047 1 97.81 156 ILE A N 1
ATOM 1107 C CA . ILE A 1 156 ? 7.82 26.031 24.609 1 97.81 156 ILE A CA 1
ATOM 1108 C C . ILE A 1 156 ? 7.73 26.047 26.141 1 97.81 156 ILE A C 1
ATOM 1110 O O . ILE A 1 156 ? 6.855 26.703 26.719 1 97.81 156 ILE A O 1
ATOM 1114 N N . LEU A 1 157 ? 8.586 25.281 26.734 1 97.12 157 LEU A N 1
ATOM 1115 C CA . LEU A 1 157 ? 8.641 25.25 28.188 1 97.12 157 LEU A CA 1
ATOM 1116 C C . LEU A 1 157 ? 9.664 26.266 28.719 1 97.12 157 LEU A C 1
ATOM 1118 O O . LEU A 1 157 ? 10.734 26.438 28.125 1 97.12 157 LEU A O 1
ATOM 1122 N N . ASP A 1 158 ? 9.367 26.859 29.797 1 96.75 158 ASP A N 1
ATOM 1123 C CA . ASP A 1 158 ? 10.219 27.891 30.391 1 96.75 158 ASP A CA 1
ATOM 1124 C C . ASP A 1 158 ? 11.586 27.312 30.766 1 96.75 158 ASP A C 1
ATOM 1126 O O . ASP A 1 158 ? 12.609 27.969 30.578 1 96.75 158 ASP A O 1
ATOM 1130 N N . ASP A 1 159 ? 11.656 26.156 31.234 1 96.88 159 ASP A N 1
ATOM 1131 C CA . ASP A 1 159 ? 12.891 25.547 31.734 1 96.88 159 ASP A CA 1
ATOM 1132 C C . ASP A 1 159 ? 13.594 24.734 30.641 1 96.88 159 ASP A C 1
ATOM 1134 O O . ASP A 1 159 ? 14.523 23.984 30.922 1 96.88 159 ASP A O 1
ATOM 1138 N N . ALA A 1 160 ? 13.164 24.875 29.438 1 97.81 160 ALA A N 1
ATOM 1139 C CA . ALA A 1 160 ? 13.758 24.188 28.281 1 97.81 160 ALA A CA 1
ATOM 1140 C C . ALA A 1 160 ? 13.609 25.016 27.016 1 97.81 160 ALA A C 1
ATOM 1142 O O . ALA A 1 160 ? 13.172 24.5 25.984 1 97.81 160 ALA A O 1
ATOM 1143 N N . LYS A 1 161 ? 13.883 26.266 27.078 1 97.75 161 LYS A N 1
ATOM 1144 C CA . LYS A 1 161 ? 13.695 27.172 25.953 1 97.75 161 LYS A CA 1
ATOM 1145 C C . LYS A 1 161 ? 14.625 26.828 24.797 1 97.75 161 LYS A C 1
ATOM 1147 O O . LYS A 1 161 ? 15.836 26.688 24.984 1 97.75 161 LYS A O 1
ATOM 1152 N N . PRO A 1 162 ? 14.039 26.641 23.641 1 97.69 162 PRO A N 1
ATOM 1153 C CA . PRO A 1 162 ? 14.898 26.406 22.484 1 97.69 162 PRO A CA 1
ATOM 1154 C C . PRO A 1 162 ? 15.852 27.562 22.203 1 97.69 162 PRO A C 1
ATOM 1156 O O . PRO A 1 162 ? 15.469 28.734 22.359 1 97.69 162 PRO A O 1
ATOM 1159 N N . ASP A 1 163 ? 17.062 27.328 21.844 1 96.62 163 ASP A N 1
ATOM 1160 C CA . ASP A 1 163 ? 18.047 28.359 21.531 1 96.62 163 ASP A CA 1
ATOM 1161 C C . ASP A 1 163 ? 18.375 28.375 20.047 1 96.62 163 ASP A C 1
ATOM 1163 O O . ASP A 1 163 ? 19.203 29.156 19.594 1 96.62 163 ASP A O 1
ATOM 1167 N N . GLY A 1 164 ? 17.75 27.438 19.25 1 94.12 164 GLY A N 1
ATOM 1168 C CA . GLY A 1 164 ? 17.938 27.375 17.812 1 94.12 164 GLY A CA 1
ATOM 1169 C C . GLY A 1 164 ? 19.234 26.703 17.422 1 94.12 164 GLY A C 1
ATOM 1170 O O . GLY A 1 164 ? 19.547 26.578 16.234 1 94.12 164 GLY A O 1
ATOM 1171 N N . GLU A 1 165 ? 19.984 26.219 18.406 1 96 165 GLU A N 1
ATOM 1172 C CA . GLU A 1 165 ? 21.281 25.625 18.125 1 96 165 GLU A CA 1
ATOM 1173 C C . GLU A 1 165 ? 21.375 24.219 18.703 1 96 165 GLU A C 1
ATOM 1175 O O . GLU A 1 165 ? 21.688 23.266 17.984 1 96 165 GLU A O 1
ATOM 1180 N N . ARG A 1 166 ? 21.062 24.062 20 1 97.94 166 ARG A N 1
ATOM 1181 C CA . ARG A 1 166 ? 21.266 22.766 20.625 1 97.94 166 ARG A CA 1
ATOM 1182 C C . ARG A 1 166 ? 20 22.297 21.344 1 97.94 166 ARG A C 1
ATOM 1184 O O . ARG A 1 166 ? 19.797 21.094 21.547 1 97.94 166 ARG A O 1
ATOM 1191 N N . ILE A 1 167 ? 19.25 23.172 21.828 1 98.56 167 ILE A N 1
ATOM 1192 C CA . ILE A 1 167 ? 17.891 22.906 22.312 1 98.56 167 ILE A CA 1
ATOM 1193 C C . ILE A 1 167 ? 16.891 23.312 21.25 1 98.56 167 ILE A C 1
ATOM 1195 O O . ILE A 1 167 ? 16.734 24.5 20.953 1 98.56 167 ILE A O 1
ATOM 1199 N N . LEU A 1 168 ? 16.188 22.344 20.719 1 98.5 168 LEU A N 1
ATOM 1200 C CA . LEU A 1 168 ? 15.492 22.594 19.453 1 98.5 168 LEU A CA 1
ATOM 1201 C C . LEU A 1 168 ? 14.031 22.156 19.547 1 98.5 168 LEU A C 1
ATOM 1203 O O . LEU A 1 168 ? 13.703 21.203 20.25 1 98.5 168 LEU A O 1
ATOM 1207 N N . THR A 1 169 ? 13.148 22.859 18.797 1 98.06 169 THR A N 1
ATOM 1208 C CA . THR A 1 169 ? 11.875 22.281 18.375 1 98.06 169 THR A CA 1
ATOM 1209 C C . THR A 1 169 ? 12.039 21.5 17.078 1 98.06 169 THR A C 1
ATOM 1211 O O . THR A 1 169 ? 13.086 21.562 16.438 1 98.06 169 THR A O 1
ATOM 1214 N N . TRP A 1 170 ? 10.969 20.797 16.688 1 97.69 170 TRP A N 1
ATOM 1215 C CA . TRP A 1 170 ? 11.055 19.969 15.5 1 97.69 170 TRP A CA 1
ATOM 1216 C C . TRP A 1 170 ? 11.102 20.828 14.242 1 97.69 170 TRP A C 1
ATOM 1218 O O . TRP A 1 170 ? 11.367 20.312 13.148 1 97.69 170 TRP A O 1
ATOM 1228 N N . ARG A 1 171 ? 10.867 22.172 14.336 1 97.75 171 ARG A N 1
ATOM 1229 C CA . ARG A 1 171 ? 10.906 23.047 13.18 1 97.75 171 ARG A CA 1
ATOM 1230 C C . ARG A 1 171 ? 12.32 23.562 12.922 1 97.75 171 ARG A C 1
ATOM 1232 O O . ARG A 1 171 ? 12.602 24.125 11.867 1 97.75 171 ARG A O 1
ATOM 1239 N N . GLN A 1 172 ? 13.234 23.312 13.906 1 97.56 172 GLN A N 1
ATOM 1240 C CA . GLN A 1 172 ? 14.547 23.938 13.859 1 97.56 172 GLN A CA 1
ATOM 1241 C C . GLN A 1 172 ? 15.633 22.938 13.477 1 97.56 172 GLN A C 1
ATOM 1243 O O . GLN A 1 172 ? 16.781 23.312 13.242 1 97.56 172 GLN A O 1
ATOM 1248 N N . LEU A 1 173 ? 15.281 21.672 13.375 1 97.12 173 LEU A N 1
ATOM 1249 C CA . LEU A 1 173 ? 16.25 20.609 13.125 1 97.12 173 LEU A CA 1
ATOM 1250 C C . LEU A 1 173 ? 16.859 20.75 11.734 1 97.12 173 LEU A C 1
ATOM 1252 O O . LEU A 1 173 ? 17.984 20.328 11.492 1 97.12 173 LEU A O 1
ATOM 1256 N N . TYR A 1 174 ? 16.188 21.391 10.844 1 97.38 174 TYR A N 1
ATOM 1257 C CA . TYR A 1 174 ? 16.562 21.375 9.43 1 97.38 174 TYR A CA 1
ATOM 1258 C C . TYR A 1 174 ? 17.609 22.438 9.125 1 97.38 174 TYR A C 1
ATOM 1260 O O . TYR A 1 174 ? 18.047 22.562 7.98 1 97.38 174 TYR A O 1
ATOM 1268 N N . ASP A 1 175 ? 18.047 23.109 10.203 1 96.19 175 ASP A N 1
ATOM 1269 C CA . ASP A 1 175 ? 19.109 24.094 10.07 1 96.19 175 ASP A CA 1
ATOM 1270 C C . ASP A 1 175 ? 20.438 23.516 10.562 1 96.19 175 ASP A C 1
ATOM 1272 O O . ASP A 1 175 ? 21.484 24.172 10.43 1 96.19 175 ASP A O 1
ATOM 1276 N N . LEU A 1 176 ? 20.391 22.297 11.078 1 97.12 176 LEU A N 1
ATOM 1277 C CA . LEU A 1 176 ? 21.609 21.688 11.594 1 97.12 176 LEU A CA 1
ATOM 1278 C C . LEU A 1 176 ? 22.594 21.406 10.461 1 97.12 176 LEU A C 1
ATOM 1280 O O . LEU A 1 176 ? 22.203 20.969 9.383 1 97.12 176 LEU A O 1
ATOM 1284 N N . GLU A 1 177 ? 23.859 21.609 10.734 1 95 177 GLU A N 1
ATOM 1285 C CA . GLU A 1 177 ? 24.906 21.422 9.734 1 95 177 GLU A CA 1
ATOM 1286 C C . GLU A 1 177 ? 25.594 20.062 9.906 1 95 177 GLU A C 1
ATOM 1288 O O . GLU A 1 177 ? 26.297 19.609 9.008 1 95 177 GLU A O 1
ATOM 1293 N N . GLU A 1 178 ? 25.469 19.531 11.109 1 95.38 178 GLU A N 1
ATOM 1294 C CA . GLU A 1 178 ? 26.031 18.219 11.398 1 95.38 178 GLU A CA 1
ATOM 1295 C C . GLU A 1 178 ? 25.031 17.344 12.156 1 95.38 178 GLU A C 1
ATOM 1297 O O . GLU A 1 178 ? 24.172 17.859 12.867 1 95.38 178 GLU A O 1
ATOM 1302 N N . LEU A 1 179 ? 25.234 16.078 11.945 1 95.88 179 LEU A N 1
ATOM 1303 C CA . LEU A 1 179 ? 24.438 15.148 12.734 1 95.88 179 LEU A CA 1
ATOM 1304 C C . LEU A 1 179 ? 24.75 15.273 14.219 1 95.88 179 LEU A C 1
ATOM 1306 O O . LEU A 1 179 ? 25.922 15.32 14.602 1 95.88 179 LEU A O 1
ATOM 1310 N N . PRO A 1 180 ? 23.672 15.352 15.023 1 97.62 180 PRO A N 1
ATOM 1311 C CA . PRO A 1 180 ? 23.969 15.344 16.469 1 97.62 180 PRO A CA 1
ATOM 1312 C C . PRO A 1 180 ? 24.766 14.109 16.891 1 97.62 180 PRO A C 1
ATOM 1314 O O . PRO A 1 180 ? 24.438 12.992 16.5 1 97.62 180 PRO A O 1
ATOM 1317 N N . GLU A 1 181 ? 25.828 14.359 17.719 1 97.81 181 GLU A N 1
ATOM 1318 C CA . GLU A 1 181 ? 26.578 13.227 18.266 1 97.81 181 GLU A CA 1
ATOM 1319 C C . GLU A 1 181 ? 25.703 12.398 19.203 1 97.81 181 GLU A C 1
ATOM 1321 O O . GLU A 1 181 ? 25.75 11.164 19.172 1 97.81 181 GLU A O 1
ATOM 1326 N N . HIS A 1 182 ? 25 13.086 19.953 1 98.69 182 HIS A N 1
ATOM 1327 C CA . HIS A 1 182 ? 24.047 12.492 20.891 1 98.69 182 HIS A CA 1
ATOM 1328 C C . HIS A 1 182 ? 22.797 13.359 21.031 1 98.69 182 HIS A C 1
ATOM 1330 O O . HIS A 1 182 ? 22.828 14.406 21.672 1 98.69 182 HIS A O 1
ATOM 1336 N N . LEU A 1 183 ? 21.672 12.875 20.406 1 98.81 183 LEU A N 1
ATOM 1337 C CA . LEU A 1 183 ? 20.406 13.586 20.422 1 98.81 183 LEU A CA 1
ATOM 1338 C C . LEU A 1 183 ? 19.5 13.07 21.531 1 98.81 183 LEU A C 1
ATOM 1340 O O . LEU A 1 183 ? 19.172 11.883 21.578 1 98.81 183 LEU A O 1
ATOM 1344 N N . ILE A 1 184 ? 19.125 13.922 22.469 1 98.88 184 ILE A N 1
ATOM 1345 C CA . ILE A 1 184 ? 18.141 13.594 23.5 1 98.88 184 ILE A CA 1
ATOM 1346 C C . ILE A 1 184 ? 16.766 14.078 23.062 1 98.88 184 ILE A C 1
ATOM 1348 O O . ILE A 1 184 ? 16.547 15.281 22.875 1 98.88 184 ILE A O 1
ATOM 1352 N N . VAL A 1 185 ? 15.844 13.203 22.828 1 98.81 185 VAL A N 1
ATOM 1353 C CA . VAL A 1 185 ? 14.477 13.539 22.453 1 98.81 185 VAL A CA 1
ATOM 1354 C C . VAL A 1 185 ? 13.57 13.508 23.688 1 98.81 185 VAL A C 1
ATOM 1356 O O . VAL A 1 185 ? 13.508 12.492 24.391 1 98.81 185 VAL A O 1
ATOM 1359 N N . ILE A 1 186 ? 12.93 14.602 23.984 1 98.31 186 ILE A N 1
ATOM 1360 C CA . ILE A 1 186 ? 12.039 14.703 25.141 1 98.31 186 ILE A CA 1
ATOM 1361 C C . ILE A 1 186 ? 10.586 14.625 24.672 1 98.31 186 ILE A C 1
ATOM 1363 O O . ILE A 1 186 ? 10.086 15.531 24 1 98.31 186 ILE A O 1
ATOM 1367 N N . GLY A 1 187 ? 9.852 13.594 25.094 1 96.69 187 GLY A N 1
ATOM 1368 C CA . GLY A 1 187 ? 8.484 13.32 24.656 1 96.69 187 GLY A CA 1
ATOM 1369 C C . GLY A 1 187 ? 8.375 12.086 23.781 1 96.69 187 GLY A C 1
ATOM 1370 O O . GLY A 1 187 ? 9.008 12.008 22.734 1 96.69 187 GLY A O 1
ATOM 1371 N N . SER A 1 188 ? 7.512 11.141 24.188 1 94.94 188 SER A N 1
ATOM 1372 C CA . SER A 1 188 ? 7.434 9.844 23.516 1 94.94 188 SER A CA 1
ATOM 1373 C C . SER A 1 188 ? 6.145 9.719 22.703 1 94.94 188 SER A C 1
ATOM 1375 O O . SER A 1 188 ? 5.66 8.609 22.484 1 94.94 188 SER A O 1
ATOM 1377 N N . GLY A 1 189 ? 5.555 10.891 22.359 1 96.06 189 GLY A N 1
ATOM 1378 C CA . GLY A 1 189 ? 4.434 10.875 21.422 1 96.06 189 GLY A CA 1
ATOM 1379 C C . GLY A 1 189 ? 4.844 10.602 20 1 96.06 189 GLY A C 1
ATOM 1380 O O . GLY A 1 189 ? 5.977 10.188 19.734 1 96.06 189 GLY A O 1
ATOM 1381 N N . VAL A 1 190 ? 3.959 10.812 19.094 1 96.62 190 VAL A N 1
ATOM 1382 C CA . VAL A 1 190 ? 4.133 10.5 17.672 1 96.62 190 VAL A CA 1
ATOM 1383 C C . VAL A 1 190 ? 5.336 11.266 17.125 1 96.62 190 VAL A C 1
ATOM 1385 O O . VAL A 1 190 ? 6.23 10.664 16.516 1 96.62 190 VAL A O 1
ATOM 1388 N N . THR A 1 191 ? 5.406 12.562 17.406 1 97.25 191 THR A N 1
ATOM 1389 C CA . THR A 1 191 ? 6.488 13.391 16.891 1 97.25 191 THR A CA 1
ATOM 1390 C C . THR A 1 191 ? 7.84 12.898 17.391 1 97.25 191 THR A C 1
ATOM 1392 O O . THR A 1 191 ? 8.773 12.734 16.609 1 97.25 191 THR A O 1
ATOM 1395 N N . GLY A 1 192 ? 7.914 12.641 18.688 1 98 192 GLY A N 1
ATOM 1396 C CA . GLY A 1 192 ? 9.148 12.141 19.266 1 98 192 GLY A CA 1
ATOM 1397 C C . GLY A 1 192 ? 9.594 10.812 18.688 1 98 192 GLY A C 1
ATOM 1398 O O . GLY A 1 192 ? 10.75 10.656 18.281 1 98 192 GLY A O 1
ATOM 1399 N N . ALA A 1 193 ? 8.695 9.883 18.562 1 98.25 193 ALA A N 1
ATOM 1400 C CA . ALA A 1 193 ? 8.992 8.547 18.047 1 98.25 193 ALA A CA 1
ATOM 1401 C C . ALA A 1 193 ? 9.5 8.625 16.609 1 98.25 193 ALA A C 1
ATOM 1403 O O . ALA A 1 193 ? 10.43 7.906 16.234 1 98.25 193 ALA A O 1
ATOM 1404 N N . GLU A 1 194 ? 8.883 9.477 15.812 1 98.44 194 GLU A N 1
ATOM 1405 C CA . GLU A 1 194 ? 9.281 9.625 14.414 1 98.44 194 GLU A CA 1
ATOM 1406 C C . GLU A 1 194 ? 10.703 10.156 14.297 1 98.44 194 GLU A C 1
ATOM 1408 O O . GLU A 1 194 ? 11.5 9.648 13.5 1 98.44 194 GLU A O 1
ATOM 1413 N N . PHE A 1 195 ? 11.031 11.125 15.117 1 98.56 195 PHE A N 1
ATOM 1414 C CA . PHE A 1 195 ? 12.359 11.719 15.008 1 98.56 195 PHE A CA 1
ATOM 1415 C C . PHE A 1 195 ? 13.414 10.797 15.617 1 98.56 195 PHE A C 1
ATOM 1417 O O . PHE A 1 195 ? 14.547 10.75 15.141 1 98.56 195 PHE A O 1
ATOM 1424 N N . VAL A 1 196 ? 13.055 10.023 16.688 1 98.56 196 VAL A N 1
ATOM 1425 C CA . VAL A 1 196 ? 13.953 8.992 17.188 1 98.56 196 VAL A CA 1
ATOM 1426 C C . VAL A 1 196 ? 14.289 8.008 16.062 1 98.56 196 VAL A C 1
ATOM 1428 O O . VAL A 1 196 ? 15.461 7.754 15.789 1 98.56 196 VAL A O 1
ATOM 1431 N N . SER A 1 197 ? 13.281 7.551 15.406 1 98.06 197 SER A N 1
ATOM 1432 C CA . SER A 1 197 ? 13.438 6.586 14.32 1 98.06 197 SER A CA 1
ATOM 1433 C C . SER A 1 197 ? 14.312 7.145 13.203 1 98.06 197 SER A C 1
ATOM 1435 O O . SER A 1 197 ? 15.219 6.465 12.719 1 98.06 197 SER A O 1
ATOM 1437 N N . ALA A 1 198 ? 14.055 8.383 12.812 1 97.62 198 ALA A N 1
ATOM 1438 C CA . ALA A 1 198 ? 14.766 8.992 11.695 1 97.62 198 ALA A CA 1
ATOM 1439 C C . ALA A 1 198 ? 16.234 9.203 12.039 1 97.62 198 ALA A C 1
ATOM 1441 O O . ALA A 1 198 ? 17.125 8.828 11.266 1 97.62 198 ALA A O 1
ATOM 1442 N N . TYR A 1 199 ? 16.547 9.734 13.195 1 97.81 199 TYR A N 1
ATOM 1443 C CA . TYR A 1 199 ? 17.922 10.148 13.5 1 97.81 199 TYR A CA 1
ATOM 1444 C C . TYR A 1 199 ? 18.781 8.953 13.867 1 97.81 199 TYR A C 1
ATOM 1446 O O . TYR A 1 199 ? 19.984 8.938 13.586 1 97.81 199 TYR A O 1
ATOM 1454 N N . VAL A 1 200 ? 18.172 7.965 14.516 1 96.81 200 VAL A N 1
ATOM 1455 C CA . VAL A 1 200 ? 18.953 6.77 14.789 1 96.81 200 VAL A CA 1
ATOM 1456 C C . VAL A 1 200 ? 19.375 6.113 13.477 1 96.81 200 VAL A C 1
ATOM 1458 O O . VAL A 1 200 ? 20.516 5.648 13.344 1 96.81 200 VAL A O 1
ATOM 1461 N N . GLU A 1 201 ? 18.5 6.117 12.508 1 92.69 201 GLU A N 1
ATOM 1462 C CA . GLU A 1 201 ? 18.812 5.527 11.211 1 92.69 201 GLU A CA 1
ATOM 1463 C C . GLU A 1 201 ? 19.828 6.371 10.453 1 92.69 201 GLU A C 1
ATOM 1465 O O . GLU A 1 201 ? 20.609 5.844 9.664 1 92.69 201 GLU A O 1
ATOM 1470 N N . MET A 1 202 ? 19.828 7.648 10.742 1 93.19 202 MET A N 1
ATOM 1471 C CA . MET A 1 202 ? 20.797 8.531 10.102 1 93.19 202 MET A CA 1
ATOM 1472 C C . MET A 1 202 ? 22.172 8.375 10.742 1 93.19 202 MET A C 1
ATOM 1474 O O . MET A 1 202 ? 23.172 8.875 10.219 1 93.19 202 MET A O 1
ATOM 1478 N N . GLY A 1 203 ? 22.219 7.73 11.914 1 92.19 203 GLY A N 1
ATOM 1479 C CA . GLY A 1 203 ? 23.516 7.414 12.492 1 92.19 203 GLY A CA 1
ATOM 1480 C C . GLY A 1 203 ? 23.781 8.141 13.797 1 92.19 203 GLY A C 1
ATOM 1481 O O . GLY A 1 203 ? 24.875 8.031 14.367 1 92.19 203 GLY A O 1
ATOM 1482 N N . ALA A 1 204 ? 22.812 8.859 14.312 1 96.75 204 ALA A N 1
ATOM 1483 C CA . ALA A 1 204 ? 23 9.578 15.57 1 96.75 204 ALA A CA 1
ATOM 1484 C C . ALA A 1 204 ? 22.781 8.648 16.766 1 96.75 204 ALA A C 1
ATOM 1486 O O . ALA A 1 204 ? 21.984 7.723 16.703 1 96.75 204 ALA A O 1
ATOM 1487 N N . ARG A 1 205 ? 23.562 8.875 17.812 1 98.19 205 ARG A N 1
ATOM 1488 C CA . ARG A 1 205 ? 23.188 8.312 19.109 1 98.19 205 ARG A CA 1
ATOM 1489 C C . ARG A 1 205 ? 21.938 9.016 19.656 1 98.19 205 ARG A C 1
ATOM 1491 O O . ARG A 1 205 ? 21.875 10.25 19.672 1 98.19 205 ARG A O 1
ATOM 1498 N N . VAL A 1 206 ? 20.922 8.25 20.109 1 98.75 206 VAL A N 1
ATOM 1499 C CA . VAL A 1 206 ? 19.672 8.875 20.531 1 98.75 206 VAL A CA 1
ATOM 1500 C C . VAL A 1 206 ? 19.266 8.352 21.906 1 98.75 206 VAL A C 1
ATOM 1502 O O . VAL A 1 206 ? 19.344 7.152 22.172 1 98.75 206 VAL A O 1
ATOM 1505 N N . THR A 1 207 ? 18.875 9.195 22.797 1 98.69 207 THR A N 1
ATOM 1506 C CA . THR A 1 207 ? 18.203 8.898 24.047 1 98.69 207 THR A CA 1
ATOM 1507 C C . THR A 1 207 ? 16.781 9.484 24.047 1 98.69 207 THR A C 1
ATOM 1509 O O . THR A 1 207 ? 16.594 10.664 23.75 1 98.69 207 THR A O 1
ATOM 1512 N N . LEU A 1 208 ? 15.82 8.648 24.297 1 98.38 208 LEU A N 1
ATOM 1513 C CA . LEU A 1 208 ? 14.438 9.086 24.391 1 98.38 208 LEU A CA 1
ATOM 1514 C C . LEU A 1 208 ? 14 9.195 25.844 1 98.38 208 LEU A C 1
ATOM 1516 O O . LEU A 1 208 ? 14.086 8.219 26.594 1 98.38 208 LEU A O 1
ATOM 1520 N N . VAL A 1 209 ? 13.594 10.352 26.266 1 97.81 209 VAL A N 1
ATOM 1521 C CA . VAL A 1 209 ? 13.047 10.586 27.594 1 97.81 209 VAL A CA 1
ATOM 1522 C C . VAL A 1 209 ? 11.523 10.57 27.547 1 97.81 209 VAL A C 1
ATOM 1524 O O . VAL A 1 209 ? 10.914 11.438 26.906 1 97.81 209 VAL A O 1
ATOM 1527 N N . SER A 1 210 ? 10.961 9.602 28.172 1 94.81 210 SER A N 1
ATOM 1528 C CA . SER A 1 210 ? 9.508 9.453 28.203 1 94.81 210 SER A CA 1
ATOM 1529 C C . SER A 1 210 ? 8.969 9.555 29.625 1 94.81 210 SER A C 1
ATOM 1531 O O . SER A 1 210 ? 9.484 8.906 30.547 1 94.81 210 SER A O 1
ATOM 1533 N N . SER A 1 211 ? 7.918 10.359 29.781 1 92.31 211 SER A N 1
ATOM 1534 C CA . SER A 1 211 ? 7.285 10.453 31.094 1 92.31 211 SER A CA 1
ATOM 1535 C C . SER A 1 211 ? 6.348 9.273 31.328 1 92.31 211 SER A C 1
ATOM 1537 O O . SER A 1 211 ? 5.844 9.102 32.438 1 92.31 211 SER A O 1
ATOM 1539 N N . ARG A 1 212 ? 6.148 8.508 30.359 1 90.88 212 ARG A N 1
ATOM 1540 C CA . ARG A 1 212 ? 5.203 7.398 30.438 1 90.88 212 ARG A CA 1
ATOM 1541 C C . ARG A 1 212 ? 5.934 6.062 30.5 1 90.88 212 ARG A C 1
ATOM 1543 O O . ARG A 1 212 ? 7.16 6.023 30.609 1 90.88 212 ARG A O 1
ATOM 1550 N N . ASP A 1 213 ? 5.117 5 30.516 1 88.94 213 ASP A N 1
ATOM 1551 C CA . ASP A 1 213 ? 5.688 3.672 30.719 1 88.94 213 ASP A CA 1
ATOM 1552 C C . ASP A 1 213 ? 6.242 3.111 29.406 1 88.94 213 ASP A C 1
ATOM 1554 O O . ASP A 1 213 ? 7.09 2.217 29.422 1 88.94 213 ASP A O 1
ATOM 1558 N N . ARG A 1 214 ? 5.73 3.688 28.328 1 89.94 214 ARG A N 1
ATOM 1559 C CA . ARG A 1 214 ? 6.195 3.141 27.047 1 89.94 214 ARG A CA 1
ATOM 1560 C C . ARG A 1 214 ? 6.18 4.207 25.953 1 89.94 214 ARG A C 1
ATOM 1562 O O . ARG A 1 214 ? 5.609 5.285 26.141 1 89.94 214 ARG A O 1
ATOM 1569 N N . VAL A 1 215 ? 6.902 3.924 24.875 1 93.88 215 VAL A N 1
ATOM 1570 C CA . VAL A 1 215 ? 6.855 4.754 23.672 1 93.88 215 VAL A CA 1
ATOM 1571 C C . VAL A 1 215 ? 5.465 4.684 23.062 1 93.88 215 VAL A C 1
ATOM 1573 O O . VAL A 1 215 ? 4.828 3.627 23.062 1 93.88 215 VAL A O 1
ATOM 1576 N N . LEU A 1 216 ? 4.945 5.754 22.578 1 95.38 216 LEU A N 1
ATOM 1577 C CA . LEU A 1 216 ? 3.631 5.82 21.938 1 95.38 216 LEU A CA 1
ATOM 1578 C C . LEU A 1 216 ? 2.553 5.262 22.859 1 95.38 216 LEU A C 1
ATOM 1580 O O . LEU A 1 216 ? 1.825 4.34 22.484 1 95.38 216 LEU A O 1
ATOM 1584 N N . PRO A 1 217 ? 2.391 5.887 24.016 1 90.12 217 PRO A N 1
ATOM 1585 C CA . PRO A 1 217 ? 1.503 5.328 25.031 1 90.12 217 PRO A CA 1
ATOM 1586 C C . PRO A 1 217 ? 0.041 5.301 24.594 1 90.12 217 PRO A C 1
ATOM 1588 O O . PRO A 1 217 ? -0.755 4.527 25.141 1 90.12 217 PRO A O 1
ATOM 1591 N N . SER A 1 218 ? -0.294 6.152 23.625 1 89.44 218 SER A N 1
ATOM 1592 C CA . SER A 1 218 ? -1.693 6.238 23.219 1 89.44 218 SER A CA 1
ATOM 1593 C C . SER A 1 218 ? -1.978 5.34 22.016 1 89.44 218 SER A C 1
ATOM 1595 O O . SER A 1 218 ? -3.123 5.227 21.578 1 89.44 218 SER A O 1
ATOM 1597 N N . GLU A 1 219 ? -0.919 4.668 21.531 1 92.88 219 GLU A N 1
ATOM 1598 C CA . GLU A 1 219 ? -1.088 3.811 20.359 1 92.88 219 GLU A CA 1
ATOM 1599 C C . GLU A 1 219 ? -1.316 2.357 20.781 1 92.88 219 GLU A C 1
ATOM 1601 O O . GLU A 1 219 ? -1.278 2.027 21.969 1 92.88 219 GLU A O 1
ATOM 1606 N N . ASP A 1 220 ? -1.678 1.527 19.812 1 96.69 220 ASP A N 1
ATOM 1607 C CA . ASP A 1 220 ? -1.851 0.094 20.031 1 96.69 220 ASP A CA 1
ATOM 1608 C C . ASP A 1 220 ? -0.636 -0.503 20.734 1 96.69 220 ASP A C 1
ATOM 1610 O O . ASP A 1 220 ? 0.503 -0.282 20.312 1 96.69 220 ASP A O 1
ATOM 1614 N N . ALA A 1 221 ? -0.925 -1.238 21.734 1 96.75 221 ALA A N 1
ATOM 1615 C CA . ALA A 1 221 ? 0.146 -1.725 22.594 1 96.75 221 ALA A CA 1
ATOM 1616 C C . ALA A 1 221 ? 1.069 -2.68 21.844 1 96.75 221 ALA A C 1
ATOM 1618 O O . ALA A 1 221 ? 2.287 -2.65 22.031 1 96.75 221 ALA A O 1
ATOM 1619 N N . ASP A 1 222 ? 0.548 -3.545 21.062 1 97.75 222 ASP A N 1
ATOM 1620 C CA . ASP A 1 222 ? 1.367 -4.469 20.281 1 97.75 222 ASP A CA 1
ATOM 1621 C C . ASP A 1 222 ? 2.256 -3.713 19.297 1 97.75 222 ASP A C 1
ATOM 1623 O O . ASP A 1 222 ? 3.422 -4.066 19.109 1 97.75 222 ASP A O 1
ATOM 1627 N N . ALA A 1 223 ? 1.659 -2.701 18.688 1 98.25 223 ALA A N 1
ATOM 1628 C CA . ALA A 1 223 ? 2.412 -1.894 17.734 1 98.25 223 ALA A CA 1
ATOM 1629 C C . ALA A 1 223 ? 3.553 -1.15 18.422 1 98.25 223 ALA A C 1
ATOM 1631 O O . ALA A 1 223 ? 4.68 -1.129 17.922 1 98.25 223 ALA A O 1
ATOM 1632 N N . ALA A 1 224 ? 3.215 -0.575 19.562 1 97.31 224 ALA A N 1
ATOM 1633 C CA . ALA A 1 224 ? 4.227 0.135 20.344 1 97.31 224 ALA A CA 1
ATOM 1634 C C . ALA A 1 224 ? 5.359 -0.801 20.75 1 97.31 224 ALA A C 1
ATOM 1636 O O . ALA A 1 224 ? 6.527 -0.412 20.75 1 97.31 224 ALA A O 1
ATOM 1637 N N . ALA A 1 225 ? 5.023 -2.014 21.078 1 97 225 ALA A N 1
ATOM 1638 C CA . ALA A 1 225 ? 6.02 -2.996 21.5 1 97 225 ALA A CA 1
ATOM 1639 C C . ALA A 1 225 ? 6.973 -3.336 20.359 1 97 225 ALA A C 1
ATOM 1641 O O . ALA A 1 225 ? 8.172 -3.514 20.578 1 97 225 ALA A O 1
ATOM 1642 N N . VAL A 1 226 ? 6.434 -3.441 19.172 1 97.25 226 VAL A N 1
ATOM 1643 C CA . VAL A 1 226 ? 7.281 -3.697 18.016 1 97.25 226 VAL A CA 1
ATOM 1644 C C . VAL A 1 226 ? 8.305 -2.572 17.859 1 97.25 226 VAL A C 1
ATOM 1646 O O . VAL A 1 226 ? 9.484 -2.828 17.625 1 97.25 226 VAL A O 1
ATOM 1649 N N . LEU A 1 227 ? 7.855 -1.349 18.031 1 97.06 227 LEU A N 1
ATOM 1650 C CA . LEU A 1 227 ? 8.742 -0.203 17.844 1 97.06 227 LEU A CA 1
ATOM 1651 C C . LEU A 1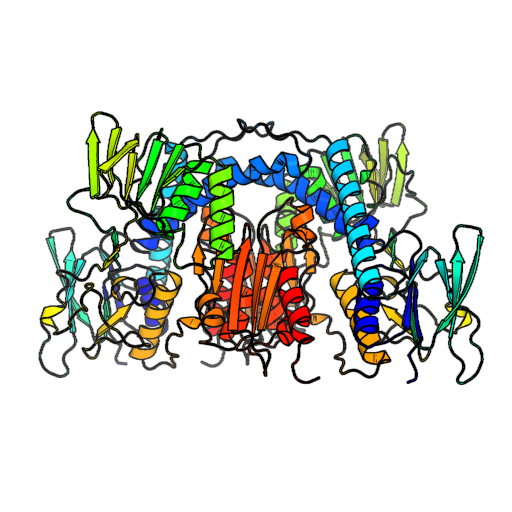 227 ? 9.805 -0.167 18.938 1 97.06 227 LEU A C 1
ATOM 1653 O O . LEU A 1 227 ? 10.969 0.136 18.656 1 97.06 227 LEU A O 1
ATOM 1657 N N . GLU A 1 228 ? 9.414 -0.469 20.141 1 96.81 228 GLU A N 1
ATOM 1658 C CA . GLU A 1 228 ? 10.383 -0.502 21.234 1 96.81 228 GLU A CA 1
ATOM 1659 C C . GLU A 1 228 ? 11.469 -1.545 20.984 1 96.81 228 GLU A C 1
ATOM 1661 O O . GLU A 1 228 ? 12.648 -1.306 21.25 1 96.81 228 GLU A O 1
ATOM 1666 N N . ASP A 1 229 ? 11.078 -2.688 20.438 1 96.69 229 ASP A N 1
ATOM 1667 C CA . ASP A 1 229 ? 12.039 -3.729 20.094 1 96.69 229 ASP A CA 1
ATOM 1668 C C . ASP A 1 229 ? 13.023 -3.23 19.031 1 96.69 229 ASP A C 1
ATOM 1670 O O . ASP A 1 229 ? 14.219 -3.504 19.109 1 96.69 229 ASP A O 1
ATOM 1674 N N . VAL A 1 230 ? 12.508 -2.518 18.078 1 95.56 230 VAL A N 1
ATOM 1675 C CA . VAL A 1 230 ? 13.344 -1.994 17 1 95.56 230 VAL A CA 1
ATOM 1676 C C . VAL A 1 230 ? 14.312 -0.956 17.562 1 95.56 230 VAL A C 1
ATOM 1678 O O . VAL A 1 230 ? 15.508 -0.968 17.25 1 95.56 230 VAL A O 1
ATOM 1681 N N . PHE A 1 231 ? 13.805 -0.036 18.406 1 97.12 231 PHE A N 1
ATOM 1682 C CA . PHE A 1 231 ? 14.648 0.984 19.016 1 97.12 231 PHE A CA 1
ATOM 1683 C C . PHE A 1 231 ? 15.773 0.344 19.828 1 97.12 231 PHE A C 1
ATOM 1685 O O . PHE A 1 231 ? 16.922 0.762 19.734 1 97.12 231 PHE A O 1
ATOM 1692 N N . ALA A 1 232 ? 15.398 -0.667 20.547 1 96.25 232 ALA A N 1
ATOM 1693 C CA . ALA A 1 232 ? 16.406 -1.375 21.344 1 96.25 232 ALA A CA 1
ATOM 1694 C C . ALA A 1 232 ? 17.469 -2.006 20.438 1 96.25 232 ALA A C 1
ATOM 1696 O O . ALA A 1 232 ? 18.656 -1.874 20.703 1 96.25 232 ALA A O 1
ATOM 1697 N N . ALA A 1 233 ? 17.031 -2.605 19.438 1 94.31 233 ALA A N 1
ATOM 1698 C CA . ALA A 1 233 ? 17.938 -3.275 18.516 1 94.31 233 ALA A CA 1
ATOM 1699 C C . ALA A 1 233 ? 18.859 -2.271 17.828 1 94.31 233 ALA A C 1
ATOM 1701 O O . ALA A 1 233 ? 19.969 -2.617 17.438 1 94.31 233 ALA A O 1
ATOM 1702 N N . ARG A 1 234 ? 18.422 -1.026 17.734 1 94.12 234 ARG A N 1
ATOM 1703 C CA . ARG A 1 234 ? 19.188 0.013 17.062 1 94.12 234 ARG A CA 1
ATOM 1704 C C . ARG A 1 234 ? 20.047 0.785 18.062 1 94.12 234 ARG A C 1
ATOM 1706 O O . ARG A 1 234 ? 20.734 1.738 17.688 1 94.12 234 ARG A O 1
ATOM 1713 N N . GLY A 1 235 ? 19.859 0.473 19.328 1 96.62 235 GLY A N 1
ATOM 1714 C CA . GLY A 1 235 ? 20.719 1.059 20.344 1 96.62 235 GLY A CA 1
ATOM 1715 C C . GLY A 1 235 ? 20.156 2.326 20.953 1 96.62 235 GLY A C 1
ATOM 1716 O O . GLY A 1 235 ? 20.875 3.102 21.578 1 96.62 235 GLY A O 1
ATOM 1717 N N . VAL A 1 236 ? 18.906 2.598 20.766 1 98.19 236 VAL A N 1
ATOM 1718 C CA . VAL A 1 236 ? 18.266 3.756 21.375 1 98.19 236 VAL A CA 1
ATOM 1719 C C . VAL A 1 236 ? 18.141 3.529 22.875 1 98.19 236 VAL A C 1
ATOM 1721 O O . VAL A 1 236 ? 17.656 2.477 23.312 1 98.19 236 VAL A O 1
ATOM 1724 N N . GLU A 1 237 ? 18.594 4.422 23.656 1 97.75 237 GLU A N 1
ATOM 1725 C CA . GLU A 1 237 ? 18.328 4.391 25.094 1 97.75 237 GLU A CA 1
ATOM 1726 C C . GLU A 1 237 ? 16.984 5.023 25.422 1 97.75 237 GLU A C 1
ATOM 1728 O O . GLU A 1 237 ? 16.75 6.188 25.094 1 97.75 237 GLU A O 1
ATOM 1733 N N . ILE A 1 238 ? 16.141 4.234 26.016 1 97.25 238 ILE A N 1
ATOM 1734 C CA . ILE A 1 238 ? 14.82 4.73 26.391 1 97.25 238 ILE A CA 1
ATOM 1735 C C . ILE A 1 238 ? 14.75 4.875 27.906 1 97.25 238 ILE A C 1
ATOM 1737 O O . ILE A 1 238 ? 14.906 3.896 28.641 1 97.25 238 ILE A O 1
ATOM 1741 N N . LEU A 1 239 ? 14.602 6.066 28.391 1 96.75 239 LEU A N 1
ATOM 1742 C CA . LEU A 1 239 ? 14.336 6.344 29.797 1 96.75 239 LEU A CA 1
ATOM 1743 C C . LEU A 1 239 ? 12.836 6.469 30.047 1 96.75 239 LEU A C 1
ATOM 1745 O O . LEU A 1 239 ? 12.258 7.535 29.828 1 96.75 239 LEU A O 1
ATOM 1749 N N . SER A 1 240 ? 12.258 5.426 30.5 1 93.88 240 SER A N 1
ATOM 1750 C CA . SER A 1 240 ? 10.828 5.395 30.766 1 93.88 240 SER A CA 1
ATOM 1751 C C . SER A 1 240 ? 10.508 5.93 32.156 1 93.88 240 SER A C 1
ATOM 1753 O O . SER A 1 240 ? 11.375 5.941 33.031 1 93.88 240 SER A O 1
ATOM 1755 N N . GLN A 1 241 ? 9.305 6.379 32.312 1 94.38 241 GLN A N 1
ATOM 1756 C CA . GLN A 1 241 ? 8.852 6.938 33.562 1 94.38 241 GLN A CA 1
ATOM 1757 C C . GLN A 1 241 ? 9.805 8.016 34.094 1 94.38 241 GLN A C 1
ATOM 1759 O O . GLN A 1 241 ? 10.133 8.055 35.281 1 94.38 241 GLN A O 1
ATOM 1764 N N . ALA A 1 24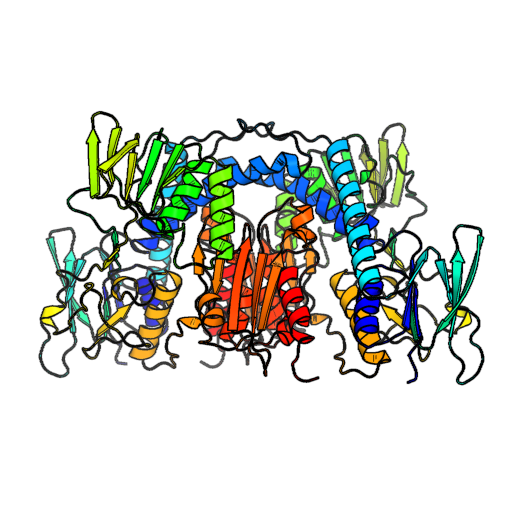2 ? 10.289 8.719 33.156 1 93.25 242 ALA A N 1
ATOM 1765 C CA . ALA A 1 242 ? 11.219 9.812 33.406 1 93.25 242 ALA A CA 1
ATOM 1766 C C . ALA A 1 242 ? 10.703 11.125 32.812 1 93.25 242 ALA A C 1
ATOM 1768 O O . ALA A 1 242 ? 10.453 11.219 31.625 1 93.25 242 ALA A O 1
ATOM 1769 N N . ARG A 1 243 ? 10.492 12.008 33.688 1 94.25 243 ARG A N 1
ATOM 1770 C CA . ARG A 1 243 ? 10.047 13.32 33.25 1 94.25 243 ARG A CA 1
ATOM 1771 C C . ARG A 1 243 ? 11.203 14.32 33.219 1 94.25 243 ARG A C 1
ATOM 1773 O O . ARG A 1 243 ? 11.945 14.43 34.219 1 94.25 243 ARG A O 1
ATOM 1780 N N . ALA A 1 244 ? 11.367 15 32.156 1 96.31 244 ALA A N 1
ATOM 1781 C CA . ALA A 1 244 ? 12.367 16.062 32.094 1 96.31 244 ALA A CA 1
ATOM 1782 C C . ALA A 1 244 ? 11.891 17.312 32.844 1 96.31 244 ALA A C 1
ATOM 1784 O O . ALA A 1 244 ? 10.797 17.812 32.594 1 96.31 244 ALA A O 1
ATOM 1785 N N . GLU A 1 245 ? 12.688 17.734 33.688 1 96.88 245 GLU A N 1
ATOM 1786 C CA . GLU A 1 245 ? 12.367 18.938 34.469 1 96.88 245 GLU A CA 1
ATOM 1787 C C . GLU A 1 245 ? 12.953 20.188 33.812 1 96.88 245 GLU A C 1
ATOM 1789 O O . GLU A 1 245 ? 12.336 21.25 33.812 1 96.88 245 GLU A O 1
ATOM 1794 N N . SER A 1 246 ? 14.125 20 33.312 1 98.06 246 SER A N 1
ATOM 1795 C CA . SER A 1 246 ? 14.773 21.141 32.656 1 98.06 246 SER A CA 1
ATOM 1796 C C . SER A 1 246 ? 15.781 20.672 31.625 1 98.06 246 SER A C 1
ATOM 1798 O O . SER A 1 246 ? 16.281 19.547 31.688 1 98.06 246 SER A O 1
ATOM 1800 N N . VAL A 1 247 ? 16.016 21.484 30.656 1 98.56 247 VAL A N 1
ATOM 1801 C CA . VAL A 1 247 ? 17.062 21.344 29.656 1 98.56 247 VAL A CA 1
ATOM 1802 C C . VAL A 1 247 ? 17.875 22.625 29.547 1 98.56 247 VAL A C 1
ATOM 1804 O O . VAL A 1 247 ? 17.312 23.703 29.344 1 98.56 247 VAL A O 1
ATOM 1807 N N . HIS A 1 248 ? 19.141 22.516 29.734 1 97.69 248 HIS A N 1
ATOM 1808 C CA . HIS A 1 248 ? 19.984 23.688 29.625 1 97.69 248 HIS A CA 1
ATOM 1809 C C . HIS A 1 248 ? 21.234 23.406 28.797 1 97.69 248 HIS A C 1
ATOM 1811 O O . HIS A 1 248 ? 21.703 22.266 28.766 1 97.69 248 HIS A O 1
ATOM 1817 N N . ARG A 1 249 ? 21.672 24.422 28.156 1 97.38 249 ARG A N 1
ATOM 1818 C CA . ARG A 1 249 ? 22.922 24.328 27.422 1 97.38 249 ARG A CA 1
ATOM 1819 C C . ARG A 1 249 ? 24.109 24.297 28.375 1 97.38 249 ARG A C 1
ATOM 1821 O O . ARG A 1 249 ? 24.125 25 29.391 1 97.38 249 ARG A O 1
ATOM 1828 N N . ASP A 1 250 ? 25 23.453 28.094 1 96.81 250 ASP A N 1
ATOM 1829 C CA . ASP A 1 250 ? 26.266 23.344 28.812 1 96.81 250 ASP A CA 1
ATOM 1830 C C . ASP A 1 250 ? 27.453 23.234 27.844 1 96.81 250 ASP A C 1
ATOM 1832 O O . ASP A 1 250 ? 27.797 22.125 27.422 1 96.81 250 ASP A O 1
ATOM 1836 N N . GLY A 1 251 ? 28.141 24.375 27.562 1 95.19 251 GLY A N 1
ATOM 1837 C CA . GLY A 1 251 ? 29.188 24.391 26.562 1 95.19 251 GLY A CA 1
ATOM 1838 C C . GLY A 1 251 ? 28.703 23.969 25.188 1 95.19 251 GLY A C 1
ATOM 1839 O O . GLY A 1 251 ? 27.781 24.578 24.641 1 95.19 251 GLY A O 1
ATOM 1840 N N . ASP A 1 252 ? 29.328 22.875 24.734 1 94.56 252 ASP A N 1
ATOM 1841 C CA . ASP A 1 252 ? 28.984 22.375 23.406 1 94.56 252 ASP A CA 1
ATOM 1842 C C . ASP A 1 252 ? 27.969 21.234 23.5 1 94.56 252 ASP A C 1
ATOM 1844 O O . ASP A 1 252 ? 27.844 20.438 22.562 1 94.56 252 ASP A O 1
ATOM 1848 N N . GLY A 1 253 ? 27.281 21.25 24.625 1 98.06 253 GLY A N 1
ATOM 1849 C CA . GLY A 1 253 ? 26.266 20.219 24.812 1 98.06 253 GLY A CA 1
ATOM 1850 C C . GLY A 1 253 ? 25.062 20.703 25.609 1 98.06 253 GLY A C 1
ATOM 1851 O O . GLY A 1 253 ? 24.844 21.906 25.75 1 98.06 253 GLY A O 1
ATOM 1852 N N . VAL A 1 254 ? 24.234 19.719 25.969 1 98.75 254 VAL A N 1
ATOM 1853 C CA . VAL A 1 254 ? 23.047 20.016 26.766 1 98.75 254 VAL A CA 1
ATOM 1854 C C . VAL A 1 254 ? 22.969 19.062 27.953 1 98.75 254 VAL A C 1
ATOM 1856 O O . VAL A 1 254 ? 23.5 17.953 27.891 1 98.75 254 VAL A O 1
ATOM 1859 N N . VAL A 1 255 ? 22.359 19.531 28.953 1 98.69 255 VAL A N 1
ATOM 1860 C CA . VAL A 1 255 ? 22.062 18.719 30.125 1 98.69 255 VAL A CA 1
ATOM 1861 C C . VAL A 1 255 ? 20.562 18.688 30.375 1 98.69 255 VAL A C 1
ATOM 1863 O O . VAL A 1 255 ? 19.938 19.734 30.5 1 98.69 255 VAL A O 1
ATOM 1866 N N . VAL A 1 256 ? 19.984 17.531 30.359 1 98.69 256 VAL A N 1
ATOM 1867 C CA . VAL A 1 256 ? 18.594 17.312 30.719 1 98.69 256 VAL A CA 1
ATOM 1868 C C . VAL A 1 256 ? 18.5 16.797 32.156 1 98.69 256 VAL A C 1
ATOM 1870 O O . VAL A 1 256 ? 19.047 15.75 32.5 1 98.69 256 VAL A O 1
ATOM 1873 N N . THR A 1 257 ? 17.859 17.578 32.938 1 98.44 257 THR A N 1
ATOM 1874 C CA . THR A 1 257 ? 17.609 17.141 34.312 1 98.44 257 THR A CA 1
ATOM 1875 C C . THR A 1 257 ? 16.234 16.516 34.469 1 98.44 257 THR A C 1
ATOM 1877 O O . THR A 1 257 ? 15.227 17.141 34.094 1 98.44 257 THR A O 1
ATOM 1880 N N . LEU A 1 258 ? 16.25 15.305 34.938 1 97.94 258 LEU A N 1
ATOM 1881 C CA . LEU A 1 258 ? 14.992 14.594 35.156 1 97.94 258 LEU A CA 1
ATOM 1882 C C . LEU A 1 258 ? 14.383 14.938 36.5 1 97.94 258 LEU A C 1
ATOM 1884 O O . LEU A 1 258 ? 15.078 15.453 37.375 1 97.94 258 LEU A O 1
ATOM 1888 N N . ALA A 1 259 ? 13.133 14.656 36.625 1 96.12 259 ALA A N 1
ATOM 1889 C CA . ALA A 1 259 ? 12.398 15 37.844 1 96.12 259 ALA A CA 1
ATOM 1890 C C . ALA A 1 259 ? 12.961 14.25 39.062 1 96.12 259 ALA A C 1
ATOM 1892 O O . ALA A 1 259 ? 12.867 14.734 40.188 1 96.12 259 ALA A O 1
ATOM 1893 N N . ASP A 1 260 ? 13.555 13.078 38.875 1 95.56 260 ASP A N 1
ATOM 1894 C CA . ASP A 1 260 ? 14.086 12.289 39.969 1 95.56 260 ASP A CA 1
ATOM 1895 C C . ASP A 1 260 ? 15.523 12.688 40.281 1 95.56 260 ASP A C 1
ATOM 1897 O O . ASP A 1 260 ? 16.188 12.055 41.125 1 95.56 260 ASP A O 1
ATOM 1901 N N . GLY A 1 261 ? 16.047 13.539 39.562 1 95.19 261 GLY A N 1
ATOM 1902 C CA . GLY A 1 261 ? 17.375 14.07 39.875 1 95.19 261 GLY A CA 1
ATOM 1903 C C . GLY A 1 261 ? 18.453 13.57 38.938 1 95.19 261 GLY A C 1
ATOM 1904 O O . GLY A 1 261 ? 19.531 14.156 38.844 1 95.19 261 GLY A O 1
ATOM 1905 N N . ARG A 1 262 ? 18.203 12.547 38.188 1 95.69 262 ARG A N 1
ATOM 1906 C CA . ARG A 1 262 ? 19.156 12.062 37.188 1 95.69 262 ARG A CA 1
ATOM 1907 C C . ARG A 1 262 ? 19.422 13.109 36.125 1 95.69 262 ARG A C 1
ATOM 1909 O O . ARG A 1 262 ? 18.547 13.906 35.781 1 95.69 262 ARG A O 1
ATOM 1916 N N . LYS A 1 263 ? 20.641 13.062 35.594 1 98 263 LYS A N 1
ATOM 1917 C CA . LYS A 1 263 ? 21.016 13.953 34.5 1 98 263 LYS A CA 1
ATOM 1918 C C . LYS A 1 263 ? 21.453 13.156 33.25 1 98 263 LYS A C 1
ATOM 1920 O O . LYS A 1 263 ? 22.125 12.133 33.406 1 98 263 LYS A O 1
ATOM 1925 N N . VAL A 1 264 ? 21 13.602 32.156 1 98.19 264 VAL A N 1
ATOM 1926 C CA . VAL A 1 264 ? 21.406 13.039 30.891 1 98.19 264 VAL A CA 1
ATOM 1927 C C . VAL A 1 264 ? 22.094 14.109 30.047 1 98.19 264 VAL A C 1
ATOM 1929 O O . VAL A 1 264 ? 21.562 15.203 29.859 1 98.19 264 VAL A O 1
ATOM 1932 N N . THR A 1 265 ? 23.312 13.797 29.594 1 98.5 265 THR A N 1
ATOM 1933 C CA . THR A 1 265 ? 24.047 14.742 28.766 1 98.5 265 THR A CA 1
ATOM 1934 C C . THR A 1 265 ? 24.047 14.305 27.312 1 98.5 265 THR A C 1
ATOM 1936 O O . THR A 1 265 ? 24.047 13.109 27.016 1 98.5 265 THR A O 1
ATOM 1939 N N . GLY A 1 266 ? 23.906 15.242 26.453 1 98.56 266 GLY A N 1
ATOM 1940 C CA . GLY A 1 266 ? 23.969 15.031 25.016 1 98.56 266 GLY A CA 1
ATOM 1941 C C . GLY A 1 266 ? 24.469 16.234 24.25 1 98.56 266 GLY A C 1
ATOM 1942 O O . GLY A 1 266 ? 24.812 17.266 24.859 1 98.56 266 GLY A O 1
ATOM 1943 N N . SER A 1 267 ? 24.609 16.094 22.969 1 98.69 267 SER A N 1
ATOM 1944 C CA . SER A 1 267 ? 25.031 17.234 22.141 1 98.69 267 SER A CA 1
ATOM 1945 C C . SER A 1 267 ? 23.859 18.156 21.828 1 98.69 267 SER A C 1
ATOM 1947 O O . SER A 1 267 ? 24.031 19.359 21.703 1 98.69 267 SER A O 1
ATOM 1949 N N . HIS A 1 268 ? 22.703 17.594 21.625 1 98.75 268 HIS A N 1
ATOM 1950 C CA . HIS A 1 268 ? 21.5 18.328 21.281 1 98.75 268 HIS A CA 1
ATOM 1951 C C . HIS A 1 268 ? 20.281 17.766 22.016 1 98.75 268 HIS A C 1
ATOM 1953 O O . HIS A 1 268 ? 20.266 16.594 22.375 1 98.75 268 HIS A O 1
ATOM 1959 N N . ALA A 1 269 ? 19.281 18.578 22.266 1 98.81 269 ALA A N 1
ATOM 1960 C CA . ALA A 1 269 ? 17.984 18.188 22.797 1 98.81 269 ALA A CA 1
ATOM 1961 C C . ALA A 1 269 ? 16.859 18.609 21.844 1 98.81 269 ALA A C 1
ATOM 1963 O O . ALA A 1 269 ? 16.859 19.719 21.328 1 98.81 269 ALA A O 1
ATOM 1964 N N . LEU A 1 270 ? 15.992 17.719 21.547 1 98.75 270 LEU A N 1
ATOM 1965 C CA . LEU A 1 270 ? 14.781 18 20.766 1 98.75 270 LEU A CA 1
ATOM 1966 C C . LEU A 1 270 ? 13.547 17.953 21.656 1 98.75 270 LEU A C 1
ATOM 1968 O O . LEU A 1 270 ? 13.234 16.906 22.234 1 98.75 270 LEU A O 1
ATOM 1972 N N . MET A 1 271 ? 12.852 19.062 21.734 1 98.5 271 MET A N 1
ATOM 1973 C CA . MET A 1 271 ? 11.633 19.156 22.531 1 98.5 271 MET A CA 1
ATOM 1974 C C . MET A 1 271 ? 10.414 18.734 21.703 1 98.5 271 MET A C 1
ATOM 1976 O O . MET A 1 271 ? 10.047 19.422 20.75 1 98.5 271 MET A O 1
ATOM 1980 N N . THR A 1 272 ? 9.789 17.641 22.016 1 97.81 272 THR A N 1
ATOM 1981 C CA . THR A 1 272 ? 8.562 17.156 21.391 1 97.81 272 THR A CA 1
ATOM 1982 C C . THR A 1 272 ? 7.457 16.984 22.422 1 97.81 272 THR A C 1
ATOM 1984 O O . THR A 1 272 ? 6.895 15.891 22.547 1 97.81 272 THR A O 1
ATOM 1987 N N . VAL A 1 273 ? 7.109 18.016 23.094 1 96.38 273 VAL A N 1
ATOM 1988 C CA . VAL A 1 273 ? 6.23 17.953 24.266 1 96.38 273 VAL A CA 1
ATOM 1989 C C . VAL A 1 273 ? 4.883 18.594 23.922 1 96.38 273 VAL A C 1
ATOM 1991 O O . VAL A 1 273 ? 4.246 19.203 24.781 1 96.38 273 VAL A O 1
ATOM 1994 N N . GLY A 1 274 ? 4.527 18.562 22.688 1 95.31 274 GLY A N 1
ATOM 1995 C CA . GLY A 1 274 ? 3.197 18.984 22.281 1 95.31 274 GLY A CA 1
ATOM 1996 C C . GLY A 1 274 ? 3.182 20.328 21.594 1 95.31 274 GLY A C 1
ATOM 1997 O O . GLY A 1 274 ? 4.238 20.891 21.297 1 95.31 274 GLY A O 1
ATOM 1998 N N . SER A 1 275 ? 1.956 20.781 21.219 1 97.5 275 SER A N 1
ATOM 1999 C CA . SER A 1 275 ? 1.715 22.031 20.516 1 97.5 275 SER A CA 1
ATOM 2000 C C . SER A 1 275 ? 0.682 22.891 21.25 1 97.5 275 SER A C 1
ATOM 2002 O O . SER A 1 275 ? -0.079 22.375 22.078 1 97.5 275 SER A O 1
ATOM 2004 N N . VAL A 1 276 ? 0.692 24.172 21.016 1 98.06 276 VAL A N 1
ATOM 2005 C CA . VAL A 1 276 ? -0.314 25.109 21.516 1 98.06 276 VAL A CA 1
ATOM 2006 C C . VAL A 1 276 ? -1.028 25.766 20.328 1 98.06 276 VAL A C 1
ATOM 2008 O O . VAL A 1 276 ? -0.404 26.078 19.312 1 98.06 276 VAL A O 1
ATOM 2011 N N . PRO A 1 277 ? -2.391 25.891 20.406 1 98.75 277 PRO A N 1
ATOM 2012 C CA . PRO A 1 277 ? -3.109 26.5 19.281 1 98.75 277 PRO A CA 1
ATOM 2013 C C . PRO A 1 277 ? -2.758 27.984 19.094 1 98.75 277 PRO A C 1
ATOM 2015 O O . PRO A 1 277 ? -2.516 28.688 20.078 1 98.75 277 PRO A O 1
ATOM 2018 N N . ASN A 1 278 ? -2.713 28.438 17.844 1 98.62 278 ASN A N 1
ATOM 2019 C CA . ASN A 1 278 ? -2.504 29.859 17.516 1 98.62 278 ASN A CA 1
ATOM 2020 C C . ASN A 1 278 ? -3.803 30.656 17.625 1 98.62 278 ASN A C 1
ATOM 2022 O O . ASN A 1 278 ? -4.312 31.141 16.609 1 98.62 278 ASN A O 1
ATOM 2026 N N . THR A 1 279 ? -4.289 30.812 18.891 1 98.75 279 THR A N 1
ATOM 2027 C CA . THR A 1 279 ? -5.598 31.422 19.078 1 98.75 279 THR A CA 1
ATOM 2028 C C . THR A 1 279 ? -5.48 32.719 19.891 1 98.75 279 THR A C 1
ATOM 2030 O O . THR A 1 279 ? -6.484 33.375 20.156 1 98.75 279 THR A O 1
ATOM 2033 N N . THR A 1 280 ? -4.258 33.094 20.266 1 97.75 280 THR A N 1
ATOM 2034 C CA . THR A 1 280 ? -4.031 34.312 21.047 1 97.75 280 THR A CA 1
ATOM 2035 C C . THR A 1 280 ? -3.852 35.5 20.125 1 97.75 280 THR A C 1
ATOM 2037 O O . THR A 1 280 ? -3.127 35.438 19.125 1 97.75 280 THR A O 1
ATOM 2040 N N . GLY A 1 281 ? -4.508 36.531 20.453 1 97.06 281 GLY A N 1
ATOM 2041 C CA . GLY A 1 281 ? -4.281 37.812 19.766 1 97.06 281 GLY A CA 1
ATOM 2042 C C . GLY A 1 281 ? -4.918 37.875 18.391 1 97.06 281 GLY A C 1
ATOM 2043 O O . GLY A 1 281 ? -4.559 38.719 17.578 1 97.06 281 GLY A O 1
ATOM 2044 N N . ILE A 1 282 ? -5.91 37.031 18.125 1 98.44 282 ILE A N 1
ATOM 2045 C CA . ILE A 1 282 ? -6.469 37 16.781 1 98.44 282 ILE A CA 1
ATOM 2046 C C . ILE A 1 282 ? -7.887 37.594 16.812 1 98.44 282 ILE A C 1
ATOM 2048 O O . ILE A 1 282 ? -8.641 37.438 15.852 1 98.44 282 ILE A O 1
ATOM 2052 N N . GLY A 1 283 ? -8.328 38.156 17.891 1 97.81 283 GLY A N 1
ATOM 2053 C CA . GLY A 1 283 ? -9.578 38.875 17.953 1 97.81 283 GLY A CA 1
ATOM 2054 C C . GLY A 1 283 ? -10.766 38.031 18.344 1 97.81 283 GLY A C 1
ATOM 2055 O O . GLY A 1 283 ? -11.914 38.375 18.078 1 97.81 283 GLY A O 1
ATOM 2056 N N . LEU A 1 284 ? -10.492 36.844 18.953 1 98.12 284 LEU A N 1
ATOM 2057 C CA . LEU A 1 284 ? -11.594 36 19.375 1 98.12 284 LEU A CA 1
ATOM 2058 C C . LEU A 1 284 ? -12.516 36.719 20.344 1 98.12 284 LEU A C 1
ATOM 2060 O O . LEU A 1 284 ? -13.742 36.625 20.219 1 98.12 284 LEU A O 1
ATOM 2064 N N . GLU A 1 285 ? -11.938 37.469 21.281 1 95 285 GLU A N 1
ATOM 2065 C CA . GLU A 1 285 ? -12.695 38.188 22.297 1 95 285 GLU A CA 1
ATOM 2066 C C . GLU A 1 285 ? -13.57 39.281 21.688 1 95 285 GLU A C 1
ATOM 2068 O O . GLU A 1 285 ? -14.656 39.562 22.188 1 95 285 GLU A O 1
ATOM 2073 N N . THR A 1 286 ? -13.117 39.844 20.625 1 94.62 286 THR A N 1
ATOM 2074 C CA . THR A 1 286 ? -13.828 40.906 19.969 1 94.62 286 THR A CA 1
ATOM 2075 C C . THR A 1 286 ? -15.172 40.438 19.422 1 94.62 286 THR A C 1
ATOM 2077 O O . THR A 1 286 ? -16.141 41.188 19.391 1 94.62 286 THR A O 1
ATOM 2080 N N . VAL A 1 287 ? -15.227 39.188 19.078 1 95.19 287 VAL A N 1
ATOM 2081 C CA . VAL A 1 287 ? -16.453 38.688 18.469 1 95.19 287 VAL A CA 1
ATOM 2082 C C . VAL A 1 287 ? -17.172 37.75 19.453 1 95.19 287 VAL A C 1
ATOM 2084 O O . VAL A 1 287 ? -18.203 37.188 19.125 1 95.19 287 VAL A O 1
ATOM 2087 N N . GLY A 1 288 ? -16.609 37.531 20.578 1 94.81 288 GLY A N 1
ATOM 2088 C CA . GLY A 1 288 ? -17.297 36.812 21.641 1 94.81 288 GLY A CA 1
ATOM 2089 C C . GLY A 1 288 ? -17.031 35.312 21.578 1 94.81 288 GLY A C 1
ATOM 2090 O O . GLY A 1 288 ? -17.859 34.531 22.047 1 94.81 288 GLY A O 1
ATOM 2091 N N . ILE A 1 289 ? -15.945 34.844 21 1 97.38 289 ILE A N 1
ATOM 2092 C CA . ILE A 1 289 ? -15.594 33.438 20.969 1 97.38 289 ILE A CA 1
ATOM 2093 C C . ILE A 1 289 ? -14.664 33.125 22.141 1 97.38 289 ILE A C 1
ATOM 2095 O O . ILE A 1 289 ? -13.617 33.75 22.297 1 97.38 289 ILE A O 1
ATOM 2099 N N . GLU A 1 290 ? -15.031 32.125 22.938 1 98.06 290 GLU A N 1
ATOM 2100 C CA . GLU A 1 290 ? -14.219 31.672 24.062 1 98.06 290 GLU A CA 1
ATOM 2101 C C . GLU A 1 290 ? -13.508 30.359 23.734 1 98.06 290 GLU A C 1
ATOM 2103 O O . GLU A 1 290 ? -14.094 29.469 23.109 1 98.06 290 GLU A O 1
ATOM 2108 N N . THR A 1 291 ? -12.273 30.297 24.109 1 98.56 291 THR A N 1
ATOM 2109 C CA . THR A 1 291 ? -11.516 29.047 23.969 1 98.56 291 THR A CA 1
ATOM 2110 C C . THR A 1 291 ? -11.711 28.141 25.172 1 98.56 291 THR A C 1
ATOM 2112 O O . THR A 1 291 ? -12.211 28.594 26.219 1 98.56 291 THR A O 1
ATOM 2115 N N . ASN A 1 292 ? -11.375 26.875 25.047 1 98.06 292 ASN A N 1
ATOM 2116 C CA . ASN A 1 292 ? -11.359 25.984 26.203 1 98.06 292 ASN A CA 1
ATOM 2117 C C . ASN A 1 292 ? -10.086 26.156 27.031 1 98.06 292 ASN A C 1
ATOM 2119 O O . ASN A 1 292 ? -9.297 27.062 26.781 1 98.06 292 ASN A O 1
ATOM 2123 N N . ARG A 1 293 ? -9.898 25.312 28 1 96.75 293 ARG A N 1
ATOM 2124 C CA . ARG A 1 293 ? -8.797 25.438 28.953 1 96.75 293 ARG A CA 1
ATOM 2125 C C . ARG A 1 293 ? -7.449 25.312 28.25 1 96.75 293 ARG A C 1
ATOM 2127 O O . ARG A 1 293 ? -6.461 25.906 28.688 1 96.75 293 ARG A O 1
ATOM 2134 N N . GLY A 1 294 ? -7.457 24.609 27.188 1 97.12 294 GLY A N 1
ATOM 2135 C CA . GLY A 1 294 ? -6.219 24.406 26.453 1 97.12 294 GLY A CA 1
ATOM 2136 C C . GLY A 1 294 ? -5.969 25.484 25.406 1 97.12 294 GLY A C 1
ATOM 2137 O O . GLY A 1 294 ? -4.941 25.453 24.719 1 97.12 294 GLY A O 1
ATOM 2138 N N . GLY A 1 295 ? -6.82 26.406 25.281 1 98.31 295 GLY A N 1
ATOM 2139 C CA . GLY A 1 295 ? -6.684 27.5 24.312 1 98.31 295 GLY A CA 1
ATOM 2140 C C . GLY A 1 295 ? -7.273 27.172 22.953 1 98.31 295 GLY A C 1
ATOM 2141 O O . GLY A 1 295 ? -7.16 27.953 22.016 1 98.31 295 GLY A O 1
ATOM 2142 N N . PHE A 1 296 ? -7.934 26.047 22.812 1 98.81 296 PHE A N 1
ATOM 2143 C CA . PHE A 1 296 ? -8.492 25.609 21.547 1 98.81 296 PHE A CA 1
ATOM 2144 C C . PHE A 1 296 ? -9.883 26.188 21.328 1 98.81 296 PHE A C 1
ATOM 2146 O O . PHE A 1 296 ? -10.625 26.406 22.297 1 98.81 296 PHE A O 1
ATOM 2153 N N . ILE A 1 297 ? -10.242 26.391 20.062 1 98.94 297 ILE A N 1
ATOM 2154 C CA . ILE A 1 297 ? -11.57 26.891 19.719 1 98.94 297 ILE A CA 1
ATOM 2155 C C . ILE A 1 297 ? -12.555 25.719 19.656 1 98.94 297 ILE A C 1
ATOM 2157 O O . ILE A 1 297 ? -12.43 24.828 18.812 1 98.94 297 ILE A O 1
ATOM 2161 N N . PRO A 1 298 ? -13.539 25.703 20.594 1 98.75 298 PRO A N 1
ATOM 2162 C CA . PRO A 1 298 ? -14.539 24.641 20.484 1 98.75 298 PRO A CA 1
ATOM 2163 C C . PRO A 1 298 ? -15.367 24.734 19.203 1 98.75 298 PRO A C 1
ATOM 2165 O O . PRO A 1 298 ? -15.766 25.844 18.797 1 98.75 298 PRO A O 1
ATOM 2168 N N . VAL A 1 299 ? -15.578 23.672 18.531 1 98.81 299 VAL A N 1
ATOM 2169 C CA . VAL A 1 299 ? -16.406 23.625 17.328 1 98.81 299 VAL A CA 1
ATOM 2170 C C . VAL A 1 299 ? -17.297 22.391 17.359 1 98.81 299 VAL A C 1
ATOM 2172 O O . VAL A 1 299 ? -17 21.422 18.062 1 98.81 299 VAL A O 1
ATOM 2175 N N . ASP A 1 300 ? -18.422 22.5 16.641 1 98.38 300 ASP A N 1
ATOM 2176 C CA . ASP A 1 300 ? -19.234 21.312 16.469 1 98.38 300 ASP A CA 1
ATOM 2177 C C . ASP A 1 300 ? -18.734 20.453 15.305 1 98.38 300 ASP A C 1
ATOM 2179 O O . ASP A 1 300 ? -17.641 20.688 14.797 1 98.38 300 ASP A O 1
ATOM 2183 N N . ARG A 1 301 ? -19.469 19.453 14.859 1 97.69 301 ARG A N 1
ATOM 2184 C CA . ARG A 1 301 ? -18.984 18.453 13.922 1 97.69 301 ARG A CA 1
ATOM 2185 C C . ARG A 1 301 ? -19.031 18.969 12.484 1 97.69 301 ARG A C 1
ATOM 2187 O O . ARG A 1 301 ? -18.578 18.297 11.562 1 97.69 301 ARG A O 1
ATOM 2194 N N . VAL A 1 302 ? -19.594 20.141 12.297 1 98.19 302 VAL A N 1
ATOM 2195 C CA . VAL A 1 302 ? -19.547 20.766 10.977 1 98.19 302 VAL A CA 1
ATOM 2196 C C . VAL A 1 302 ? -18.688 22.016 11.023 1 98.19 302 VAL A C 1
ATOM 2198 O O . VAL A 1 302 ? -18.844 22.922 10.195 1 98.19 302 VAL A O 1
ATOM 2201 N N . SER A 1 303 ? -17.875 22.234 12.039 1 98.62 303 SER A N 1
ATOM 2202 C CA . SER A 1 303 ? -16.797 23.203 12.188 1 98.62 303 SER A CA 1
ATOM 2203 C C . SER A 1 303 ? -17.359 24.578 12.562 1 98.62 303 SER A C 1
ATOM 2205 O O . SER A 1 303 ? -16.672 25.594 12.375 1 98.62 303 SER A O 1
ATOM 2207 N N . ARG A 1 304 ? -18.578 24.656 13.109 1 98.5 304 ARG A N 1
ATOM 2208 C CA . ARG A 1 304 ? -19.141 25.938 13.555 1 98.5 304 ARG A CA 1
ATOM 2209 C C . ARG A 1 304 ? -18.594 26.328 14.93 1 98.5 304 ARG A C 1
ATOM 2211 O O . ARG A 1 304 ? -18.438 25.469 15.805 1 98.5 304 ARG A O 1
ATOM 2218 N N . THR A 1 305 ? -18.359 27.578 15.062 1 98.44 305 THR A N 1
ATOM 2219 C CA . THR A 1 305 ? -18.094 28.141 16.391 1 98.44 305 THR A CA 1
ATOM 2220 C C . THR A 1 305 ? -19.375 28.578 17.062 1 98.44 305 THR A C 1
ATOM 2222 O O . THR A 1 305 ? -20.469 28.25 16.609 1 98.44 305 THR A O 1
ATOM 2225 N N . SER A 1 306 ? -19.234 29.312 18.219 1 97.5 306 SER A N 1
ATOM 2226 C CA . SER A 1 306 ? -20.391 29.812 18.938 1 97.5 306 SER A CA 1
ATOM 2227 C C . SER A 1 306 ? -20.984 31.047 18.266 1 97.5 306 SER A C 1
ATOM 2229 O O . SER A 1 306 ? -22.094 31.469 18.594 1 97.5 306 SER A O 1
ATOM 2231 N N . VAL A 1 307 ? -20.297 31.656 17.281 1 96.31 307 VAL A N 1
ATOM 2232 C CA . VAL A 1 307 ? -20.75 32.875 16.625 1 96.31 307 VAL A CA 1
ATOM 2233 C C . VAL A 1 307 ? -21.203 32.562 15.203 1 96.31 307 VAL A C 1
ATOM 2235 O O . VAL A 1 307 ? -20.438 31.984 14.406 1 96.31 307 VAL A O 1
ATOM 2238 N N . PRO A 1 308 ? -22.469 32.875 14.891 1 95.56 308 PRO A N 1
ATOM 2239 C CA . PRO A 1 308 ? -22.969 32.594 13.539 1 95.56 308 PRO A CA 1
ATOM 2240 C C . PRO A 1 308 ? -22.094 33.219 12.453 1 95.56 308 PRO A C 1
ATOM 2242 O O . PRO A 1 308 ? -21.656 34.344 12.57 1 95.56 308 PRO A O 1
ATOM 2245 N N . GLY A 1 309 ? -21.75 32.344 11.469 1 96.06 309 GLY A N 1
ATOM 2246 C CA . GLY A 1 309 ? -21 32.844 10.328 1 96.06 309 GLY A CA 1
ATOM 2247 C C . GLY A 1 309 ? -19.5 32.688 10.508 1 96.06 309 GLY A C 1
ATOM 2248 O O . GLY A 1 309 ? -18.719 32.969 9.578 1 96.06 309 GLY A O 1
ATOM 2249 N N . ILE A 1 310 ? -19.062 32.344 11.734 1 98.31 310 ILE A N 1
ATOM 2250 C CA . ILE A 1 310 ? -17.641 32.125 11.984 1 98.31 310 ILE A CA 1
ATOM 2251 C C . ILE A 1 310 ? -17.391 30.656 12.281 1 98.31 310 ILE A C 1
ATOM 2253 O O . ILE A 1 310 ? -17.969 30.094 13.211 1 98.31 310 ILE A O 1
ATOM 2257 N N . TYR A 1 311 ? -16.562 30 11.43 1 98.81 311 TYR A N 1
ATOM 2258 C CA . TYR A 1 311 ? -16.125 28.625 11.555 1 98.81 311 TYR A CA 1
ATOM 2259 C C . TYR A 1 311 ? -14.672 28.531 12 1 98.81 311 TYR A C 1
ATOM 2261 O O . TYR A 1 311 ? -13.945 29.531 11.961 1 98.81 311 TYR A O 1
ATOM 2269 N N . ALA A 1 312 ? -14.242 27.391 12.523 1 98.94 312 ALA A N 1
ATOM 2270 C CA . ALA A 1 312 ? -12.844 27.094 12.805 1 98.94 312 ALA A CA 1
ATOM 2271 C C . ALA A 1 312 ? -12.492 25.656 12.391 1 98.94 312 ALA A C 1
ATOM 2273 O O . ALA A 1 312 ? -13.344 24.766 12.453 1 98.94 312 ALA A O 1
ATOM 2274 N N . ALA A 1 313 ? -11.289 25.453 11.945 1 98.88 313 ALA A N 1
ATOM 2275 C CA . ALA A 1 313 ? -10.844 24.156 11.445 1 98.88 313 ALA A CA 1
ATOM 2276 C C . ALA A 1 313 ? -9.336 23.969 11.625 1 98.88 313 ALA A C 1
ATOM 2278 O O . ALA A 1 313 ? -8.578 24.938 11.516 1 98.88 313 ALA A O 1
ATOM 2279 N N . GLY A 1 314 ? -8.938 22.688 11.859 1 98.69 314 GLY A N 1
ATOM 2280 C CA . GLY A 1 314 ? -7.527 22.359 11.984 1 98.69 314 GLY A CA 1
ATOM 2281 C C . GLY A 1 314 ? -7.035 22.391 13.422 1 98.69 314 GLY A C 1
ATOM 2282 O O . GLY A 1 314 ? -7.824 22.25 14.359 1 98.69 314 GLY A O 1
ATOM 2283 N N . ASP A 1 315 ? -5.793 22.578 13.555 1 98.69 315 ASP A N 1
ATOM 2284 C CA . ASP A 1 315 ? -5.145 22.359 14.844 1 98.69 315 ASP A CA 1
ATOM 2285 C C . ASP A 1 315 ? -5.598 23.391 15.875 1 98.69 315 ASP A C 1
ATOM 2287 O O . ASP A 1 315 ? -5.531 23.141 17.078 1 98.69 315 ASP A O 1
ATOM 2291 N N . CYS A 1 316 ? -6.086 24.578 15.438 1 98.88 316 CYS A N 1
ATOM 2292 C CA . CYS A 1 316 ? -6.547 25.578 16.391 1 98.88 316 CYS A CA 1
ATOM 2293 C C . CYS A 1 316 ? -7.777 25.094 17.141 1 98.88 316 CYS A C 1
ATOM 2295 O O . CYS A 1 316 ? -8.156 25.688 18.156 1 98.88 316 CYS A O 1
ATOM 2297 N N . THR A 1 317 ? -8.43 24.031 16.641 1 98.81 317 THR A N 1
ATOM 2298 C CA . THR A 1 317 ? -9.648 23.516 17.266 1 98.81 317 THR A CA 1
ATOM 2299 C C . THR A 1 317 ? -9.328 22.375 18.234 1 98.81 317 THR A C 1
ATOM 2301 O O . THR A 1 317 ? -10.141 22.047 19.094 1 98.81 317 THR A O 1
ATOM 2304 N N . GLY A 1 318 ? -8.164 21.719 18.016 1 98 318 GLY A N 1
ATOM 2305 C CA . GLY A 1 318 ? -7.77 20.609 18.875 1 98 318 GLY A CA 1
ATOM 2306 C C . GLY A 1 318 ? -8.625 19.375 18.703 1 98 318 GLY A C 1
ATOM 2307 O O . GLY A 1 318 ? -8.516 18.422 19.469 1 98 318 GLY A O 1
ATOM 2308 N N . VAL A 1 319 ? -9.5 19.297 17.672 1 97.25 319 VAL A N 1
ATOM 2309 C CA . VAL A 1 319 ? -10.391 18.172 17.422 1 97.25 319 VAL A CA 1
ATOM 2310 C C . VAL A 1 319 ? -9.562 16.906 17.203 1 97.25 319 VAL A C 1
ATOM 2312 O O . VAL A 1 319 ? -9.773 15.883 17.859 1 97.25 319 VAL A O 1
ATOM 2315 N N . MET A 1 320 ? -8.617 16.844 16.312 1 96.38 320 MET A N 1
ATOM 2316 C CA . MET A 1 320 ? -7.613 15.844 15.961 1 96.38 320 MET A CA 1
ATOM 2317 C C . MET A 1 320 ? -6.527 16.453 15.086 1 96.38 320 MET A C 1
ATOM 2319 O O . MET A 1 320 ? -6.773 16.797 13.922 1 96.38 320 MET A O 1
ATOM 2323 N N . MET A 1 321 ? -5.449 16.562 15.617 1 96.44 321 MET A N 1
ATOM 2324 C CA . MET A 1 321 ? -4.426 17.391 14.992 1 96.44 321 MET A CA 1
ATOM 2325 C C . MET A 1 321 ? -3.686 16.625 13.906 1 96.44 321 MET A C 1
ATOM 2327 O O . MET A 1 321 ? -2.496 16.328 14.047 1 96.44 321 MET A O 1
ATOM 2331 N N . LEU A 1 322 ? -4.355 16.297 12.859 1 97.56 322 LEU A N 1
ATOM 2332 C CA . LEU A 1 322 ? -3.889 15.664 11.633 1 97.56 322 LEU A CA 1
ATOM 2333 C C . LEU A 1 322 ? -4.23 16.516 10.414 1 97.56 322 LEU A C 1
ATOM 2335 O O . LEU A 1 322 ? -5.312 17.094 10.344 1 97.56 322 LEU A O 1
ATOM 2339 N N . ALA A 1 323 ? -3.307 16.578 9.477 1 97.69 323 ALA A N 1
ATOM 2340 C CA . ALA A 1 323 ? -3.525 17.359 8.266 1 97.69 323 ALA A CA 1
ATOM 2341 C C . ALA A 1 323 ? -4.785 16.906 7.531 1 97.69 323 ALA A C 1
ATOM 2343 O O . ALA A 1 323 ? -5.535 17.719 6.996 1 97.69 323 ALA A O 1
ATOM 2344 N N . SER A 1 324 ? -5.02 15.594 7.492 1 97.06 324 SER A N 1
ATOM 2345 C CA . SER A 1 324 ? -6.195 15.039 6.82 1 97.06 324 SER A CA 1
ATOM 2346 C C . SER A 1 324 ? -7.484 15.516 7.48 1 97.06 324 SER A C 1
ATOM 2348 O O . SER A 1 324 ? -8.445 15.867 6.793 1 97.06 324 SER A O 1
ATOM 2350 N N . VAL A 1 325 ? -7.52 15.562 8.773 1 97.94 325 VAL A N 1
ATOM 2351 C CA . VAL A 1 325 ? -8.695 16.016 9.523 1 97.94 325 VAL A CA 1
ATOM 2352 C C . VAL A 1 325 ? -8.891 17.516 9.32 1 97.94 325 VAL A C 1
ATOM 2354 O O . VAL A 1 325 ? -10.008 17.969 9.086 1 97.94 325 VAL A O 1
ATOM 2357 N N . ALA A 1 326 ? -7.777 18.25 9.383 1 98.62 326 ALA A N 1
ATOM 2358 C CA . ALA A 1 326 ? -7.844 19.688 9.141 1 98.62 326 ALA A CA 1
ATOM 2359 C C . ALA A 1 326 ? -8.469 19.984 7.781 1 98.62 326 ALA A C 1
ATOM 2361 O O . ALA A 1 326 ? -9.391 20.812 7.68 1 98.62 326 ALA A O 1
ATOM 2362 N N . ALA A 1 327 ? -7.988 19.328 6.777 1 97.81 327 ALA A N 1
ATOM 2363 C CA . ALA A 1 327 ? -8.5 19.516 5.426 1 97.81 327 ALA A CA 1
ATOM 2364 C C . ALA A 1 327 ? -10 19.219 5.363 1 97.81 327 ALA A C 1
ATOM 2366 O O . ALA A 1 327 ? -10.766 20 4.793 1 97.81 327 ALA A O 1
ATOM 2367 N N . MET A 1 328 ? -10.391 18.141 5.98 1 96.75 328 MET A N 1
ATOM 2368 C CA . MET A 1 328 ? -11.805 17.766 5.941 1 96.75 328 MET A CA 1
ATOM 2369 C C . MET A 1 328 ? -12.656 18.75 6.719 1 96.75 328 MET A C 1
ATOM 2371 O O . MET A 1 328 ? -13.758 19.109 6.285 1 96.75 328 MET A O 1
ATOM 2375 N N . GLN A 1 329 ? -12.18 19.188 7.871 1 98.38 329 GLN A N 1
ATOM 2376 C CA . GLN A 1 329 ? -12.898 20.219 8.625 1 98.38 329 GLN A CA 1
ATOM 2377 C C . GLN A 1 329 ? -13.117 21.453 7.77 1 98.38 329 GLN A C 1
ATOM 2379 O O . GLN A 1 329 ? -14.203 22.047 7.789 1 98.38 329 GLN A O 1
ATOM 2384 N N . GLY A 1 330 ? -12.078 21.875 7.059 1 98.62 330 GLY A N 1
ATOM 2385 C CA . GLY A 1 330 ? -12.195 23.016 6.18 1 98.62 330 GLY A CA 1
ATOM 2386 C C . GLY A 1 330 ? -13.234 22.844 5.094 1 98.62 330 GLY A C 1
ATOM 2387 O O . GLY A 1 330 ? -14.055 23.734 4.855 1 98.62 330 GLY A O 1
ATOM 2388 N N . ARG A 1 331 ? -13.234 21.688 4.449 1 96.94 331 ARG A N 1
ATOM 2389 C CA . ARG A 1 331 ? -14.219 21.391 3.414 1 96.94 331 ARG A CA 1
ATOM 2390 C C . ARG A 1 331 ? -15.633 21.422 3.982 1 96.94 331 ARG A C 1
ATOM 2392 O O . ARG A 1 331 ? -16.531 22.047 3.41 1 96.94 331 ARG A O 1
ATOM 2399 N N . ILE A 1 332 ? -15.789 20.734 5.117 1 97.31 332 ILE A N 1
ATOM 2400 C CA . ILE A 1 332 ? -17.094 20.609 5.762 1 97.31 332 ILE A CA 1
ATOM 2401 C C . ILE A 1 332 ? -17.625 22 6.129 1 97.31 332 ILE A C 1
ATOM 2403 O O . ILE A 1 332 ? -18.797 22.281 5.93 1 97.31 332 ILE A O 1
ATOM 2407 N N . ALA A 1 333 ? -16.766 22.844 6.637 1 98.69 333 ALA A N 1
ATOM 2408 C CA . ALA A 1 333 ? -17.156 24.203 6.984 1 98.69 333 ALA A CA 1
ATOM 2409 C C . ALA A 1 333 ? -17.766 24.938 5.781 1 98.69 333 ALA A C 1
ATOM 2411 O O . ALA A 1 333 ? -18.797 25.594 5.906 1 98.69 333 ALA A O 1
ATOM 2412 N N . MET A 1 334 ? -17.156 24.766 4.652 1 98.06 334 MET A N 1
ATOM 2413 C CA . MET A 1 334 ? -17.609 25.484 3.459 1 98.06 334 MET A CA 1
ATOM 2414 C C . MET A 1 334 ? -18.891 24.875 2.914 1 98.06 334 MET A C 1
ATOM 2416 O O . MET A 1 334 ? -19.812 25.609 2.516 1 98.06 334 MET A O 1
ATOM 2420 N N . TRP A 1 335 ? -18.906 23.547 2.891 1 96.06 335 TRP A N 1
ATOM 2421 C CA . TRP A 1 335 ? -20.156 22.922 2.465 1 96.06 335 TRP A CA 1
ATOM 2422 C C . TRP A 1 335 ? -21.312 23.391 3.328 1 96.06 335 TRP A C 1
ATOM 2424 O O . TRP A 1 335 ? -22.391 23.719 2.811 1 96.06 335 TRP A O 1
ATOM 2434 N N . HIS A 1 336 ? -21.109 23.422 4.594 1 97.56 336 HIS A N 1
ATOM 2435 C CA . HIS A 1 336 ? -22.156 23.859 5.52 1 97.56 336 HIS A CA 1
ATOM 2436 C C . HIS A 1 336 ? -22.516 25.312 5.309 1 97.56 336 HIS A C 1
ATOM 2438 O O . HIS A 1 336 ? -23.703 25.656 5.18 1 97.56 336 HIS A O 1
ATOM 2444 N N . ALA A 1 337 ? -21.547 26.156 5.23 1 97.88 337 ALA A N 1
ATOM 2445 C CA . ALA A 1 337 ? -21.75 27.594 5.113 1 97.88 337 ALA A CA 1
ATOM 2446 C C . ALA A 1 337 ? -22.5 27.938 3.828 1 97.88 337 ALA A C 1
ATOM 2448 O O . ALA A 1 337 ? -23.281 28.891 3.799 1 97.88 337 ALA A O 1
ATOM 2449 N N . LEU A 1 338 ? -22.25 27.203 2.799 1 96.75 338 LEU A N 1
ATOM 2450 C CA . LEU A 1 338 ? -22.781 27.562 1.485 1 96.75 338 LEU A CA 1
ATOM 2451 C C . LEU A 1 338 ? -24.062 26.797 1.201 1 96.75 338 LEU A C 1
ATOM 2453 O O . LEU A 1 338 ? -24.609 26.859 0.094 1 96.75 338 LEU A O 1
ATOM 2457 N N . GLY A 1 339 ? -24.531 26.062 2.158 1 93.94 339 GLY A N 1
ATOM 2458 C CA . GLY A 1 339 ? -25.828 25.422 2.061 1 93.94 339 GLY A CA 1
ATOM 2459 C C . GLY A 1 339 ? -25.797 24.156 1.223 1 93.94 339 GLY A C 1
ATOM 2460 O O . GLY A 1 339 ? -26.828 23.75 0.669 1 93.94 339 GLY A O 1
ATOM 2461 N N . GLU A 1 340 ? -24.594 23.578 1.108 1 89.06 340 GLU A N 1
ATOM 2462 C CA . GLU A 1 340 ? -24.453 22.312 0.394 1 89.06 340 GLU A CA 1
ATOM 2463 C C . GLU A 1 340 ? -24.734 21.125 1.312 1 89.06 340 GLU A C 1
ATOM 2465 O O . GLU A 1 340 ? -24.781 21.266 2.535 1 89.06 340 GLU A O 1
ATOM 2470 N N . GLY A 1 341 ? -25 19.969 0.707 1 86.5 341 GLY A N 1
ATOM 2471 C CA . GLY A 1 341 ? -25.062 18.75 1.504 1 86.5 341 GLY A CA 1
ATOM 2472 C C . GLY A 1 341 ? -23.766 18.453 2.24 1 86.5 341 GLY A C 1
ATOM 2473 O O . GLY A 1 341 ? -22.688 18.609 1.681 1 86.5 341 GLY A O 1
ATOM 2474 N N . VAL A 1 342 ? -23.906 18.266 3.531 1 89.56 342 VAL A N 1
ATOM 2475 C CA . VAL A 1 342 ? -22.688 18.031 4.309 1 89.56 342 VAL A CA 1
ATOM 2476 C C . VAL A 1 342 ? -22.938 16.953 5.355 1 89.56 342 VAL A C 1
ATOM 2478 O O . VAL A 1 342 ? -24.031 16.859 5.906 1 89.56 342 VAL A O 1
ATOM 2481 N N . ALA A 1 343 ? -21.938 16.125 5.438 1 90.38 343 ALA A N 1
ATOM 2482 C CA . ALA A 1 343 ? -21.906 15.156 6.527 1 90.38 343 ALA A CA 1
ATOM 2483 C C . ALA A 1 343 ? -20.953 15.594 7.629 1 90.38 343 ALA A C 1
ATOM 2485 O O . ALA A 1 343 ? -19.812 15.984 7.348 1 90.38 343 ALA A O 1
ATOM 2486 N N . PRO A 1 344 ? -21.469 15.531 8.875 1 95.81 344 PRO A N 1
ATOM 2487 C CA . PRO A 1 344 ? -20.562 15.867 9.969 1 95.81 344 PRO A CA 1
ATOM 2488 C C . PRO A 1 344 ? -19.328 14.969 10 1 95.81 344 PRO A C 1
ATOM 2490 O O . PRO A 1 344 ? -19.375 13.82 9.539 1 95.81 344 PRO A O 1
ATOM 2493 N N . ILE A 1 345 ? -18.266 15.469 10.477 1 96.44 345 ILE A N 1
ATOM 2494 C CA . ILE A 1 345 ? -17.016 14.727 10.531 1 96.44 345 ILE A CA 1
ATOM 2495 C C . ILE A 1 345 ? -17.156 13.547 11.492 1 96.44 345 ILE A C 1
ATOM 2497 O O . ILE A 1 345 ? -17.75 13.672 12.562 1 96.44 345 ILE A O 1
ATOM 2501 N N . LYS A 1 346 ? -16.703 12.391 11.094 1 96.25 346 LYS A N 1
ATOM 2502 C CA . LYS A 1 346 ? -16.688 11.188 11.914 1 96.25 346 LYS A CA 1
ATOM 2503 C C . LYS A 1 346 ? -15.273 10.797 12.305 1 96.25 346 LYS A C 1
ATOM 2505 O O . LYS A 1 346 ? -14.602 10.055 11.578 1 96.25 346 LYS A O 1
ATOM 2510 N N . LEU A 1 347 ? -14.898 11.109 13.5 1 96.06 347 LEU A N 1
ATOM 2511 C CA . LEU A 1 347 ? -13.508 10.984 13.914 1 96.06 347 LEU A CA 1
ATOM 2512 C C . LEU A 1 347 ? -13.109 9.516 14.031 1 96.06 347 LEU A C 1
ATOM 2514 O O . LEU A 1 347 ? -11.938 9.164 13.875 1 96.06 347 LEU A O 1
ATOM 2518 N N . LYS A 1 348 ? -14.047 8.641 14.211 1 95.44 348 LYS A N 1
ATOM 2519 C CA . LYS A 1 348 ? -13.766 7.223 14.383 1 95.44 348 LYS A CA 1
ATOM 2520 C C . LYS A 1 348 ? -13.375 6.574 13.055 1 95.44 348 LYS A C 1
ATOM 2522 O O . LYS A 1 348 ? -12.883 5.445 13.031 1 95.44 348 LYS A O 1
ATOM 2527 N N . THR A 1 349 ? -13.523 7.277 11.977 1 97.5 349 THR A N 1
ATOM 2528 C CA . THR A 1 349 ? -13.195 6.723 10.672 1 97.5 349 THR A CA 1
ATOM 2529 C C . THR A 1 349 ? -11.852 7.254 10.188 1 97.5 349 THR A C 1
ATOM 2531 O O . THR A 1 349 ? -11.406 6.926 9.086 1 97.5 349 THR A O 1
ATOM 2534 N N . VAL A 1 350 ? -11.188 8.055 11.016 1 97.94 350 VAL A N 1
ATOM 2535 C CA . VAL A 1 350 ? -9.938 8.695 10.609 1 97.94 350 VAL A CA 1
ATOM 2536 C C . VAL A 1 350 ? -8.797 7.676 10.664 1 97.94 350 VAL A C 1
ATOM 2538 O O . VAL A 1 350 ? -8.555 7.055 11.695 1 97.94 350 VAL A O 1
ATOM 2541 N N . ALA A 1 351 ? -8.133 7.457 9.5 1 98.38 351 ALA A N 1
ATOM 2542 C CA . ALA A 1 351 ? -6.883 6.695 9.484 1 98.38 351 ALA A CA 1
ATOM 2543 C C . ALA A 1 351 ? -5.699 7.578 9.867 1 98.38 351 ALA A C 1
ATOM 2545 O O . ALA A 1 351 ? -5.602 8.727 9.43 1 98.38 351 ALA A O 1
ATOM 2546 N N . ALA A 1 352 ? -4.836 7.074 10.68 1 97.75 352 ALA A N 1
ATOM 2547 C CA . ALA A 1 352 ? -3.652 7.797 11.133 1 97.75 352 ALA A CA 1
ATOM 2548 C C . ALA A 1 352 ? -2.408 6.918 11.055 1 97.75 352 ALA A C 1
ATOM 2550 O O . ALA A 1 352 ? -2.506 5.688 11.078 1 97.75 352 ALA A O 1
ATOM 2551 N N . ALA A 1 353 ? -1.286 7.559 10.945 1 98.25 353 ALA A N 1
ATOM 2552 C CA . ALA A 1 353 ? -0.038 6.805 10.859 1 98.25 353 ALA A CA 1
ATOM 2553 C C . ALA A 1 353 ? 1.056 7.457 11.695 1 98.25 353 ALA A C 1
ATOM 2555 O O . ALA A 1 353 ? 1.063 8.68 11.875 1 98.25 353 ALA A O 1
ATOM 2556 N N . VAL A 1 354 ? 1.878 6.691 12.328 1 98.38 354 VAL A N 1
ATOM 2557 C CA . VAL A 1 354 ? 3.176 7.066 12.883 1 98.38 354 VAL A CA 1
ATOM 2558 C C . VAL A 1 354 ? 4.285 6.645 11.922 1 98.38 354 VAL A C 1
ATOM 2560 O O . VAL A 1 354 ? 4.492 5.449 11.695 1 98.38 354 VAL A O 1
ATOM 2563 N N . PHE A 1 355 ? 5.055 7.598 11.398 1 98.19 355 PHE A N 1
ATOM 2564 C CA . PHE A 1 355 ? 6.012 7.332 10.336 1 98.19 355 PHE A CA 1
ATOM 2565 C C . PHE A 1 355 ? 7.367 6.941 10.906 1 98.19 355 PHE A C 1
ATOM 2567 O O . PHE A 1 355 ? 8.367 7.625 10.672 1 98.19 355 PHE A O 1
ATOM 2574 N N . THR A 1 356 ? 7.336 5.91 11.641 1 97.88 356 THR A N 1
ATOM 2575 C CA . THR A 1 356 ? 8.531 5.207 12.086 1 97.88 356 THR A CA 1
ATOM 2576 C C . THR A 1 356 ? 8.891 4.082 11.117 1 97.88 356 THR A C 1
ATOM 2578 O O . THR A 1 356 ? 8.242 3.92 10.078 1 97.88 356 THR A O 1
ATOM 2581 N N . ARG A 1 357 ? 9.992 3.342 11.492 1 95.38 357 ARG A N 1
ATOM 2582 C CA . ARG A 1 357 ? 10.375 2.166 10.719 1 95.38 357 ARG A CA 1
ATOM 2583 C C . ARG A 1 357 ? 10.445 0.925 11.602 1 95.38 357 ARG A C 1
ATOM 2585 O O . ARG A 1 357 ? 11.414 0.745 12.352 1 95.38 357 ARG A O 1
ATOM 2592 N N . PRO A 1 358 ? 9.453 0.048 11.539 1 96.69 358 PRO A N 1
ATOM 2593 C CA . PRO A 1 358 ? 8.312 0.098 10.617 1 96.69 358 PRO A CA 1
ATOM 2594 C C . PRO A 1 358 ? 7.309 1.188 10.984 1 96.69 358 PRO A C 1
ATOM 2596 O O . PRO A 1 358 ? 7.395 1.774 12.062 1 96.69 358 PRO A O 1
ATOM 2599 N N . GLU A 1 359 ? 6.418 1.49 10 1 98.38 359 GLU A N 1
ATOM 2600 C CA . GLU A 1 359 ? 5.297 2.393 10.242 1 98.38 359 GLU A CA 1
ATOM 2601 C C . GLU A 1 359 ? 4.203 1.708 11.055 1 98.38 359 GLU A C 1
ATOM 2603 O O . GLU A 1 359 ? 4.102 0.479 11.062 1 98.38 359 GLU A O 1
ATOM 2608 N N . ILE A 1 360 ? 3.447 2.484 11.742 1 98.69 360 ILE A N 1
ATOM 2609 C CA . ILE A 1 360 ? 2.232 2.059 12.43 1 98.69 360 ILE A CA 1
ATOM 2610 C C . ILE A 1 360 ? 1.034 2.836 11.891 1 98.69 360 ILE A C 1
ATOM 2612 O O . ILE A 1 360 ? 1.082 4.062 11.773 1 98.69 360 ILE A O 1
ATOM 2616 N N . ALA A 1 361 ? 0.012 2.18 11.484 1 98.81 361 ALA A N 1
ATOM 2617 C CA . ALA A 1 361 ? -1.205 2.852 11.039 1 98.81 361 ALA A CA 1
ATOM 2618 C C . ALA A 1 361 ? -2.439 2.254 11.711 1 98.81 361 ALA A C 1
ATOM 2620 O O . ALA A 1 361 ? -2.502 1.046 11.945 1 98.81 361 ALA A O 1
ATOM 2621 N N . THR A 1 362 ? -3.42 3.053 12.031 1 98.5 362 THR A N 1
ATOM 2622 C CA . THR A 1 362 ? -4.621 2.615 12.742 1 98.5 362 THR A CA 1
ATOM 2623 C C . THR A 1 362 ? -5.863 3.287 12.164 1 98.5 362 THR A C 1
ATOM 2625 O O . THR A 1 362 ? -5.766 4.336 11.516 1 98.5 362 THR A O 1
ATOM 2628 N N . VAL A 1 363 ? -6.969 2.713 12.336 1 98.69 363 VAL A N 1
ATOM 2629 C CA . VAL A 1 363 ? -8.266 3.303 12.016 1 98.69 363 VAL A CA 1
ATOM 2630 C C . VAL A 1 363 ? -9.352 2.648 12.867 1 98.69 363 VAL A C 1
ATOM 2632 O O . VAL A 1 363 ? -9.258 1.467 13.203 1 98.69 363 VAL A O 1
ATOM 2635 N N . GLY A 1 364 ? -10.328 3.391 13.273 1 98.25 364 GLY A N 1
ATOM 2636 C CA . GLY A 1 364 ? -11.523 2.857 13.914 1 98.25 364 GLY A CA 1
ATOM 2637 C C . GLY A 1 364 ? -11.336 2.609 15.398 1 98.25 364 GLY A C 1
ATOM 2638 O O . GLY A 1 364 ? -10.609 3.348 16.078 1 98.25 364 GLY A O 1
ATOM 2639 N N . ILE A 1 365 ? -12.031 1.628 15.922 1 97.75 365 ILE A N 1
ATOM 2640 C CA . ILE A 1 365 ? -12.039 1.28 17.344 1 97.75 365 ILE A CA 1
ATOM 2641 C C . ILE A 1 365 ? -10.688 0.697 17.734 1 97.75 365 ILE A C 1
ATOM 2643 O O . ILE A 1 365 ? -10.117 -0.118 17 1 97.75 365 ILE A O 1
ATOM 2647 N N . SER A 1 366 ? -10.219 1.116 18.844 1 96.88 366 SER A N 1
ATOM 2648 C CA . SER A 1 366 ? -8.914 0.661 19.312 1 96.88 366 SER A CA 1
ATOM 2649 C C . SER A 1 366 ? -9.023 -0.679 20.031 1 96.88 366 SER A C 1
ATOM 2651 O O . SER A 1 366 ? -10.07 -1.01 20.594 1 96.88 366 SER A O 1
ATOM 2653 N N . GLN A 1 367 ? -7.93 -1.4 19.969 1 97 367 GLN A N 1
ATOM 2654 C CA . GLN A 1 367 ? -7.879 -2.639 20.75 1 97 367 GLN A CA 1
ATOM 2655 C C . GLN A 1 367 ? -8.117 -2.371 22.234 1 97 367 GLN A C 1
ATOM 2657 O O . GLN A 1 367 ? -8.75 -3.174 22.922 1 97 367 GLN A O 1
ATOM 2662 N N . ARG A 1 368 ? -7.629 -1.278 22.766 1 96 368 ARG A N 1
ATOM 2663 C CA . ARG A 1 368 ? -7.809 -0.91 24.156 1 96 368 ARG A CA 1
ATOM 2664 C C . ARG A 1 368 ? -9.289 -0.828 24.516 1 96 368 ARG A C 1
ATOM 2666 O O . ARG A 1 368 ? -9.711 -1.337 25.562 1 96 368 ARG A O 1
ATOM 2673 N N . ALA A 1 369 ? -10.078 -0.171 23.656 1 96.94 369 ALA A N 1
ATOM 2674 C CA . ALA A 1 369 ? -11.508 -0.034 23.906 1 96.94 369 ALA A CA 1
ATOM 2675 C C . ALA A 1 369 ? -12.195 -1.396 23.906 1 96.94 369 ALA A C 1
ATOM 2677 O O . ALA A 1 369 ? -13.133 -1.624 24.688 1 96.94 369 ALA A O 1
ATOM 2678 N N . ILE A 1 370 ? -11.742 -2.287 23.062 1 97.31 370 ILE A N 1
ATOM 2679 C CA . ILE A 1 370 ? -12.289 -3.637 22.984 1 97.31 370 ILE A CA 1
ATOM 2680 C C . ILE A 1 370 ? -11.93 -4.41 24.25 1 97.31 370 ILE A C 1
ATOM 2682 O O . ILE A 1 370 ? -12.797 -5.012 24.891 1 97.31 370 ILE A O 1
ATOM 2686 N N . ASP A 1 371 ? -10.695 -4.297 24.656 1 96.62 371 ASP A N 1
ATOM 2687 C CA . ASP A 1 371 ? -10.203 -5.012 25.844 1 96.62 371 ASP A CA 1
ATOM 2688 C C . ASP A 1 371 ? -10.875 -4.496 27.109 1 96.62 371 ASP A C 1
ATOM 2690 O O . ASP A 1 371 ? -11.086 -5.258 28.062 1 96.62 371 ASP A O 1
ATOM 2694 N N . ALA A 1 372 ? -11.234 -3.258 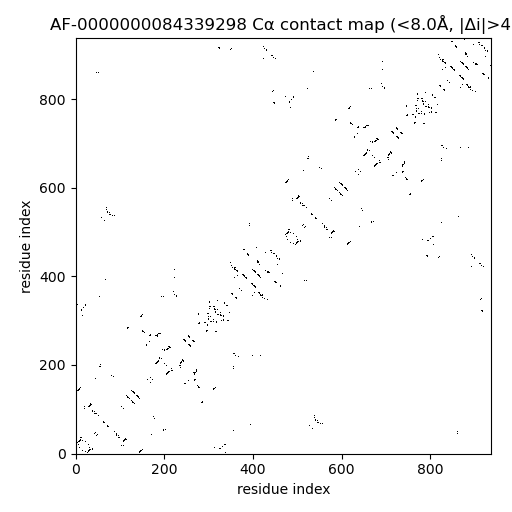27.094 1 96.88 372 ALA A N 1
ATOM 2695 C CA . ALA A 1 372 ? -11.875 -2.637 28.25 1 96.88 372 ALA A CA 1
ATOM 2696 C C . ALA A 1 372 ? -13.359 -2.992 28.312 1 96.88 372 ALA A C 1
ATOM 2698 O O . ALA A 1 372 ? -14.047 -2.654 29.281 1 96.88 372 ALA A O 1
ATOM 2699 N N . GLY A 1 373 ? -13.891 -3.645 27.297 1 96.31 373 GLY A N 1
ATOM 2700 C CA . GLY A 1 373 ? -15.281 -4.062 27.25 1 96.31 373 GLY A CA 1
ATOM 2701 C C . GLY A 1 373 ? -16.219 -2.957 26.812 1 96.31 373 GLY A C 1
ATOM 2702 O O . GLY A 1 373 ? -17.438 -3.092 26.922 1 96.31 373 GLY A O 1
ATOM 2703 N N . GLU A 1 374 ? -15.672 -1.893 26.297 1 96.69 374 GLU A N 1
ATOM 2704 C CA . GLU A 1 374 ? -16.484 -0.767 25.844 1 96.69 374 GLU A CA 1
ATOM 2705 C C . GLU A 1 374 ? -17.203 -1.082 24.531 1 96.69 374 GLU A C 1
ATOM 2707 O O . GLU A 1 374 ? -18.297 -0.573 24.281 1 96.69 374 GLU A O 1
ATOM 2712 N N . VAL A 1 375 ? -16.578 -1.882 23.688 1 96.69 375 VAL A N 1
ATOM 2713 C CA . VAL A 1 375 ? -17.125 -2.221 22.391 1 96.69 375 VAL A CA 1
ATOM 2714 C C . VAL A 1 375 ? -16.953 -3.717 22.125 1 96.69 375 VAL A C 1
ATOM 2716 O O . VAL A 1 375 ? -15.836 -4.23 22.109 1 96.69 375 VAL A O 1
ATOM 2719 N N . PRO A 1 376 ? -18.016 -4.367 22 1 96.75 376 PRO A N 1
ATOM 2720 C CA . PRO A 1 376 ? -17.875 -5.773 21.609 1 96.75 376 PRO A CA 1
ATOM 2721 C C . PRO A 1 376 ? -17.328 -5.949 20.203 1 96.75 376 PRO A C 1
ATOM 2723 O O . PRO A 1 376 ? -17.766 -5.262 19.281 1 96.75 376 PRO A O 1
ATOM 2726 N N . ALA A 1 377 ? -16.328 -6.902 20.062 1 97.62 377 ALA A N 1
ATOM 2727 C CA . ALA A 1 377 ? -15.734 -7.125 18.75 1 97.62 377 ALA A CA 1
ATOM 2728 C C . ALA A 1 377 ? -15.039 -8.484 18.688 1 97.62 377 ALA A C 1
ATOM 2730 O O . ALA A 1 377 ? -14.57 -9 19.703 1 97.62 377 ALA A O 1
ATOM 2731 N N . ARG A 1 378 ? -15.055 -9.078 17.531 1 96.88 378 ARG A N 1
ATOM 2732 C CA . ARG A 1 378 ? -14.094 -10.125 17.203 1 96.88 378 ARG A CA 1
ATOM 2733 C C . ARG A 1 378 ? -12.789 -9.523 16.688 1 96.88 378 ARG A C 1
ATOM 2735 O O . ARG A 1 378 ? -12.805 -8.5 15.992 1 96.88 378 ARG A O 1
ATOM 2742 N N . THR A 1 379 ? -11.727 -10.164 17.125 1 97.5 379 THR A N 1
ATOM 2743 C CA . THR A 1 379 ? -10.422 -9.625 16.766 1 97.5 379 THR A CA 1
ATOM 2744 C C . THR A 1 379 ? -9.523 -10.711 16.188 1 97.5 379 THR A C 1
ATOM 2746 O O . THR A 1 379 ? -9.703 -11.898 16.5 1 97.5 379 THR A O 1
ATOM 2749 N N . ILE A 1 380 ? -8.617 -10.32 15.344 1 97.5 380 ILE A N 1
ATOM 2750 C CA . ILE A 1 380 ? -7.566 -11.211 14.852 1 97.5 380 ILE A CA 1
ATOM 2751 C C . ILE A 1 380 ? -6.273 -10.422 14.648 1 97.5 380 ILE A C 1
ATOM 2753 O O . ILE A 1 380 ? -6.312 -9.211 14.406 1 97.5 380 ILE A O 1
ATOM 2757 N N . MET A 1 381 ? -5.203 -11.008 14.82 1 98.38 381 MET A N 1
ATOM 2758 C CA . MET A 1 381 ? -3.891 -10.469 14.484 1 98.38 381 MET A CA 1
ATOM 2759 C C . MET A 1 381 ? -3.139 -11.422 13.555 1 98.38 381 MET A C 1
ATOM 2761 O O . MET A 1 381 ? -2.928 -12.586 13.891 1 98.38 381 MET A O 1
ATOM 2765 N N . MET A 1 382 ? -2.797 -10.945 12.352 1 97.81 382 MET A N 1
ATOM 2766 C CA . MET A 1 382 ? -2.027 -11.695 11.375 1 97.81 382 MET A CA 1
ATOM 2767 C C . MET A 1 382 ? -0.572 -11.242 11.352 1 97.81 382 MET A C 1
ATOM 2769 O O . MET A 1 382 ? -0.255 -10.195 10.781 1 97.81 382 MET A O 1
ATOM 2773 N N . PRO A 1 383 ? 0.366 -12.039 11.922 1 97.81 383 PRO A N 1
ATOM 2774 C CA . PRO A 1 383 ? 1.771 -11.641 11.812 1 97.81 383 PRO A CA 1
ATOM 2775 C C . PRO A 1 383 ? 2.262 -11.602 10.367 1 97.81 383 PRO A C 1
ATOM 2777 O O . PRO A 1 383 ? 1.958 -12.508 9.586 1 97.81 383 PRO A O 1
ATOM 2780 N N . LEU A 1 384 ? 3.016 -10.586 9.984 1 97.19 384 LEU A N 1
ATOM 2781 C CA . LEU A 1 384 ? 3.531 -10.484 8.617 1 97.19 384 LEU A CA 1
ATOM 2782 C C . LEU A 1 384 ? 4.566 -11.57 8.352 1 97.19 384 LEU A C 1
ATOM 2784 O O . LEU A 1 384 ? 4.855 -11.883 7.191 1 97.19 384 LEU A O 1
ATOM 2788 N N . SER A 1 385 ? 5.113 -12.148 9.391 1 95.06 385 SER A N 1
ATOM 2789 C CA . SER A 1 385 ? 6.082 -13.227 9.219 1 95.06 385 SER A CA 1
ATOM 2790 C C . SER A 1 385 ? 5.445 -14.445 8.562 1 95.06 385 SER A C 1
ATOM 2792 O O . SER A 1 385 ? 6.148 -15.336 8.078 1 95.06 385 SER A O 1
ATOM 2794 N N . THR A 1 386 ? 4.098 -14.531 8.531 1 93.62 386 THR A N 1
ATOM 2795 C CA . THR A 1 386 ? 3.404 -15.648 7.891 1 93.62 386 THR A CA 1
ATOM 2796 C C . THR A 1 386 ? 3.008 -15.281 6.465 1 93.62 386 THR A C 1
ATOM 2798 O O . THR A 1 386 ? 2.537 -16.125 5.707 1 93.62 386 THR A O 1
ATOM 2801 N N . ASN A 1 387 ? 3.172 -14.055 6.102 1 96.12 387 ASN A N 1
ATOM 2802 C CA . ASN A 1 387 ? 2.809 -13.57 4.773 1 96.12 387 ASN A CA 1
ATOM 2803 C C . ASN A 1 387 ? 3.895 -13.883 3.748 1 96.12 387 ASN A C 1
ATOM 2805 O O . ASN A 1 387 ? 5.066 -13.555 3.959 1 96.12 387 ASN A O 1
ATOM 2809 N N . PRO A 1 388 ? 3.498 -14.492 2.611 1 96.12 388 PRO A N 1
ATOM 2810 C CA . PRO A 1 388 ? 4.516 -14.875 1.631 1 96.12 388 PRO A CA 1
ATOM 2811 C C . PRO A 1 388 ? 5.301 -13.68 1.098 1 96.12 388 PRO A C 1
ATOM 2813 O O . PRO A 1 388 ? 6.52 -13.766 0.92 1 96.12 388 PRO A O 1
ATOM 2816 N N . ARG A 1 389 ? 4.641 -12.578 0.781 1 97.19 389 ARG A N 1
ATOM 2817 C CA . ARG A 1 389 ? 5.332 -11.406 0.249 1 97.19 389 ARG A CA 1
ATOM 2818 C C . ARG A 1 389 ? 6.305 -10.836 1.275 1 97.19 389 ARG A C 1
ATOM 2820 O O . ARG A 1 389 ? 7.395 -10.383 0.92 1 97.19 389 ARG A O 1
ATOM 2827 N N . ALA A 1 390 ? 5.879 -10.781 2.553 1 97.12 390 ALA A N 1
ATOM 2828 C CA . ALA A 1 390 ? 6.766 -10.336 3.623 1 97.12 390 ALA A CA 1
ATOM 2829 C C . ALA A 1 390 ? 8.031 -11.195 3.682 1 97.12 390 ALA A C 1
ATOM 2831 O O . ALA A 1 390 ? 9.141 -10.664 3.797 1 97.12 390 ALA A O 1
ATOM 2832 N N . LYS A 1 391 ? 7.863 -12.484 3.549 1 96.06 391 LYS A N 1
ATOM 2833 C CA . LYS A 1 391 ? 9.008 -13.391 3.541 1 96.06 391 LYS A CA 1
ATOM 2834 C C . LYS A 1 391 ? 9.938 -13.094 2.373 1 96.06 391 LYS A C 1
ATOM 2836 O O . LYS A 1 391 ? 11.156 -13.039 2.543 1 96.06 391 LYS A O 1
ATOM 2841 N N . MET A 1 392 ? 9.352 -12.883 1.246 1 96.69 392 MET A N 1
ATOM 2842 C CA . MET A 1 392 ? 10.125 -12.594 0.041 1 96.69 392 MET A CA 1
ATOM 2843 C C . MET A 1 392 ? 10.93 -11.305 0.204 1 96.69 392 MET A C 1
ATOM 2845 O O . MET A 1 392 ? 12.047 -11.203 -0.306 1 96.69 392 MET A O 1
ATOM 2849 N N . GLN A 1 393 ? 10.375 -10.375 0.943 1 95 393 GLN A N 1
ATOM 2850 C CA . GLN A 1 393 ? 11.008 -9.07 1.124 1 95 393 GLN A CA 1
ATOM 2851 C C . GLN A 1 393 ? 11.906 -9.062 2.357 1 95 393 GLN A C 1
ATOM 2853 O O . GLN A 1 393 ? 12.469 -8.023 2.713 1 95 393 GLN A O 1
ATOM 2858 N N . GLY A 1 394 ? 11.961 -10.141 3.086 1 92.94 394 GLY A N 1
ATOM 2859 C CA . GLY A 1 394 ? 12.805 -10.234 4.266 1 92.94 394 GLY A CA 1
ATOM 2860 C C . GLY A 1 394 ? 12.258 -9.461 5.453 1 92.94 394 GLY A C 1
ATOM 2861 O O . GLY A 1 394 ? 13.023 -8.953 6.273 1 92.94 394 GLY A O 1
ATOM 2862 N N . LEU A 1 395 ? 10.953 -9.297 5.465 1 93.38 395 LEU A N 1
ATOM 2863 C CA . LEU A 1 395 ? 10.32 -8.594 6.574 1 93.38 395 LEU A CA 1
ATOM 2864 C C . LEU A 1 395 ? 10.078 -9.539 7.746 1 93.38 395 LEU A C 1
ATOM 2866 O O . LEU A 1 395 ? 9.406 -10.562 7.594 1 93.38 395 LEU A O 1
ATOM 2870 N N . HIS A 1 396 ? 10.5 -9.164 8.945 1 90.75 396 HIS A N 1
ATOM 2871 C CA . HIS A 1 396 ? 10.422 -10.055 10.102 1 90.75 396 HIS A CA 1
ATOM 2872 C C . HIS A 1 396 ? 9.516 -9.477 11.18 1 90.75 396 HIS A C 1
ATOM 2874 O O . HIS A 1 396 ? 9.125 -10.188 12.109 1 90.75 396 HIS A O 1
ATOM 2880 N N . ARG A 1 397 ? 9.219 -8.203 11.031 1 94.06 397 ARG A N 1
ATOM 2881 C CA . ARG A 1 397 ? 8.398 -7.539 12.039 1 94.06 397 ARG A CA 1
ATOM 2882 C C . ARG A 1 397 ? 7.129 -6.969 11.414 1 94.06 397 ARG A C 1
ATOM 2884 O O . ARG A 1 397 ? 7.137 -6.555 10.25 1 94.06 397 ARG A O 1
ATOM 2891 N N . GLY A 1 398 ? 6.086 -7.008 12.219 1 97.88 398 GLY A N 1
ATOM 2892 C CA . GLY A 1 398 ? 4.855 -6.359 11.789 1 97.88 398 GLY A CA 1
ATOM 2893 C C . GLY A 1 398 ? 3.654 -7.289 11.812 1 97.88 398 GLY A C 1
ATOM 2894 O O . GLY A 1 398 ? 3.799 -8.492 12.023 1 97.88 398 GLY A O 1
ATOM 2895 N N . PHE A 1 399 ? 2.518 -6.738 11.602 1 98.75 399 PHE A N 1
ATOM 2896 C CA . PHE A 1 399 ? 1.268 -7.492 11.609 1 98.75 399 PHE A CA 1
ATOM 2897 C C . PHE A 1 399 ? 0.125 -6.652 11.055 1 98.75 399 PHE A C 1
ATOM 2899 O O . PHE A 1 399 ? 0.275 -5.445 10.852 1 98.75 399 PHE A O 1
ATOM 2906 N N . VAL A 1 400 ? -0.959 -7.316 10.781 1 98.81 400 VAL A N 1
ATOM 2907 C CA . VAL A 1 400 ? -2.258 -6.715 10.5 1 98.81 400 VAL A CA 1
ATOM 2908 C C . VAL A 1 400 ? -3.275 -7.168 11.547 1 98.81 400 VAL A C 1
ATOM 2910 O O . VAL A 1 400 ? -3.443 -8.367 11.773 1 98.81 400 VAL A O 1
ATOM 2913 N N . LYS A 1 401 ? -3.908 -6.242 12.211 1 98.75 401 LYS A N 1
ATOM 2914 C CA . LYS A 1 401 ? -5.07 -6.52 13.047 1 98.75 401 LYS A CA 1
ATOM 2915 C C . LYS A 1 401 ? -6.355 -6.051 12.375 1 98.75 401 LYS A C 1
ATOM 2917 O O . LYS A 1 401 ? -6.379 -5 11.727 1 98.75 401 LYS A O 1
ATOM 2922 N N . LEU A 1 402 ? -7.332 -6.793 12.609 1 98.75 402 LEU A N 1
ATOM 2923 C CA . LEU A 1 402 ? -8.664 -6.422 12.156 1 98.75 402 LEU A CA 1
ATOM 2924 C C . LEU A 1 402 ? -9.703 -6.656 13.258 1 98.75 402 LEU A C 1
ATOM 2926 O O . LEU A 1 402 ? -9.633 -7.656 13.977 1 98.75 402 LEU A O 1
ATOM 2930 N N . PHE A 1 403 ? -10.617 -5.742 13.43 1 98.62 403 PHE A N 1
ATOM 2931 C CA . PHE A 1 403 ? -11.711 -5.812 14.391 1 98.62 403 PHE A CA 1
ATOM 2932 C C . PHE A 1 403 ? -13.062 -5.73 13.68 1 98.62 403 PHE A C 1
ATOM 2934 O O . PHE A 1 403 ? -13.25 -4.887 12.797 1 98.62 403 PHE A O 1
ATOM 2941 N N . CYS A 1 404 ? -13.992 -6.574 13.992 1 98.31 404 CYS A N 1
ATOM 2942 C CA . CYS A 1 404 ? -15.32 -6.496 13.391 1 98.31 404 CYS A CA 1
ATOM 2943 C C . CYS A 1 404 ? -16.406 -6.746 14.438 1 98.31 404 CYS A C 1
ATOM 2945 O O . CYS A 1 404 ? -16.141 -7.316 15.492 1 98.31 404 CYS A O 1
ATOM 2947 N N . ARG A 1 405 ? -17.609 -6.234 14.203 1 97.44 405 ARG A N 1
ATOM 2948 C CA . ARG A 1 405 ? -18.75 -6.488 15.078 1 97.44 405 ARG A CA 1
ATOM 2949 C C . ARG A 1 405 ? -19.062 -7.977 15.148 1 97.44 405 ARG A C 1
ATOM 2951 O O . ARG A 1 405 ? -19.062 -8.672 14.125 1 97.44 405 ARG A O 1
ATOM 2958 N N . PRO A 1 406 ? -19.391 -8.461 16.328 1 95.25 406 PRO A N 1
ATOM 2959 C CA . PRO A 1 406 ? -19.578 -9.906 16.5 1 95.25 406 PRO A CA 1
ATOM 2960 C C . PRO A 1 406 ? -20.75 -10.438 15.664 1 95.25 406 PRO A C 1
ATOM 2962 O O . PRO A 1 406 ? -20.625 -11.484 15.016 1 95.25 406 PRO A O 1
ATOM 2965 N N . ALA A 1 407 ? -21.875 -9.773 15.516 1 93 407 ALA A N 1
ATOM 2966 C CA . ALA A 1 407 ? -23.094 -10.305 14.898 1 93 407 ALA A CA 1
ATOM 2967 C C . ALA A 1 407 ? -23.094 -10.047 13.391 1 93 407 ALA A C 1
ATOM 2969 O O . ALA A 1 407 ? -23.438 -10.93 12.602 1 93 407 ALA A O 1
ATOM 2970 N N . THR A 1 408 ? -22.625 -8.859 12.977 1 94.69 408 THR A N 1
ATOM 2971 C CA . THR A 1 408 ? -22.828 -8.453 11.586 1 94.69 408 THR A CA 1
ATOM 2972 C C . THR A 1 408 ? -21.547 -8.672 10.773 1 94.69 408 THR A C 1
ATOM 2974 O O . THR A 1 408 ? -21.594 -8.68 9.547 1 94.69 408 THR A O 1
ATOM 2977 N N . GLY A 1 409 ? -20.391 -8.703 11.477 1 96.94 409 GLY A N 1
ATOM 2978 C CA . GLY A 1 409 ? -19.125 -8.797 10.773 1 96.94 409 GLY A CA 1
ATOM 2979 C C . GLY A 1 409 ? -18.656 -7.473 10.195 1 96.94 409 GLY A C 1
ATOM 2980 O O . GLY A 1 409 ? -17.656 -7.422 9.477 1 96.94 409 GLY A O 1
ATOM 2981 N N . ALA A 1 410 ? -19.344 -6.402 10.523 1 98.19 410 ALA A N 1
ATOM 2982 C CA . ALA A 1 410 ? -18.938 -5.082 10.055 1 98.19 410 ALA A CA 1
ATOM 2983 C C . ALA A 1 410 ? -17.547 -4.715 10.594 1 98.19 410 ALA A C 1
ATOM 2985 O O . ALA A 1 410 ? -17.312 -4.812 11.797 1 98.19 410 ALA A O 1
ATOM 2986 N N . VAL A 1 411 ? -16.656 -4.348 9.68 1 98.75 411 VAL A N 1
ATOM 2987 C CA . VAL A 1 411 ? -15.312 -3.953 10.094 1 98.75 411 VAL A CA 1
ATOM 2988 C C . VAL A 1 411 ? -15.367 -2.637 10.859 1 98.75 411 VAL A C 1
ATOM 2990 O O . VAL A 1 411 ? -15.93 -1.651 10.375 1 98.75 411 VAL A O 1
ATOM 2993 N N . ILE A 1 412 ? -14.758 -2.59 12.062 1 98.69 412 ILE A N 1
ATOM 2994 C CA . ILE A 1 412 ? -14.93 -1.392 12.875 1 98.69 412 ILE A CA 1
ATOM 2995 C C . ILE A 1 412 ? -13.562 -0.809 13.227 1 98.69 412 ILE A C 1
ATOM 2997 O O . ILE A 1 412 ? -13.469 0.234 13.875 1 98.69 412 ILE A O 1
ATOM 3001 N N . GLY A 1 413 ? -12.477 -1.471 12.828 1 98.69 413 GLY A N 1
ATOM 3002 C CA . GLY A 1 413 ? -11.148 -0.919 13.07 1 98.69 413 GLY A CA 1
ATOM 3003 C C . GLY A 1 413 ? -10.031 -1.856 12.656 1 98.69 413 GLY A C 1
ATOM 3004 O O . GLY A 1 413 ? -10.281 -2.992 12.25 1 98.69 413 GLY A O 1
ATOM 3005 N N . GLY A 1 414 ? -8.828 -1.336 12.695 1 98.75 414 GLY A N 1
ATOM 3006 C CA . GLY A 1 414 ? -7.648 -2.129 12.375 1 98.75 414 GLY A CA 1
ATOM 3007 C C . GLY A 1 414 ? -6.348 -1.424 12.711 1 98.75 414 GLY A C 1
ATOM 3008 O O . GLY A 1 414 ? -6.344 -0.228 13.008 1 98.75 414 GLY A O 1
ATOM 3009 N N . VAL A 1 415 ? -5.273 -2.215 12.789 1 98.88 415 VAL A N 1
ATOM 3010 C CA . VAL A 1 415 ? -3.902 -1.775 13.023 1 98.88 415 VAL A CA 1
ATOM 3011 C C . VAL A 1 415 ? -2.963 -2.465 12.039 1 98.88 415 VAL A C 1
ATOM 3013 O O . VAL A 1 415 ? -3.064 -3.674 11.82 1 98.88 415 VAL A O 1
ATOM 3016 N N . VAL A 1 416 ? -2.154 -1.727 11.406 1 98.94 416 VAL A N 1
ATOM 3017 C CA . VAL A 1 416 ? -1.139 -2.295 10.531 1 98.94 416 VAL A CA 1
ATOM 3018 C C . VAL A 1 416 ? 0.248 -1.837 10.969 1 98.94 416 VAL A C 1
ATOM 3020 O O . VAL A 1 416 ? 0.471 -0.645 11.203 1 98.94 416 VAL A O 1
ATOM 3023 N N . VAL A 1 417 ? 1.147 -2.707 11.203 1 98.81 417 VAL A N 1
ATOM 3024 C CA . VAL A 1 417 ? 2.57 -2.459 11.406 1 98.81 417 VAL A CA 1
ATOM 3025 C C . VAL A 1 417 ? 3.369 -3.064 10.258 1 98.81 417 VAL A C 1
ATOM 3027 O O . VAL A 1 417 ? 3.408 -4.285 10.094 1 98.81 417 VAL A O 1
ATOM 3030 N N . ALA A 1 418 ? 3.91 -2.271 9.43 1 98.38 418 ALA A N 1
ATOM 3031 C CA . ALA A 1 418 ? 4.621 -2.658 8.219 1 98.38 418 ALA A CA 1
ATOM 3032 C C . ALA A 1 418 ? 5.453 -1.497 7.676 1 98.38 418 ALA A C 1
ATOM 3034 O O . ALA A 1 418 ? 5.258 -0.347 8.07 1 98.38 418 ALA A O 1
ATOM 3035 N N . PRO A 1 419 ? 6.387 -1.725 6.785 1 95.81 419 PRO A N 1
ATOM 3036 C CA . PRO A 1 419 ? 7.148 -0.624 6.191 1 95.81 419 PRO A CA 1
ATOM 3037 C C . PRO A 1 419 ? 6.262 0.394 5.48 1 95.81 419 PRO A C 1
ATOM 3039 O O . PRO A 1 419 ? 6.57 1.588 5.465 1 95.81 419 PRO A O 1
ATOM 3042 N N . VAL A 1 420 ? 5.082 -0.036 4.93 1 97.38 420 VAL A N 1
ATOM 3043 C CA . VAL A 1 420 ? 4.188 0.851 4.191 1 97.38 420 VAL A CA 1
ATOM 3044 C C . VAL A 1 420 ? 2.803 0.835 4.828 1 97.38 420 VAL A C 1
ATOM 3046 O O . VAL A 1 420 ? 1.789 0.841 4.125 1 97.38 420 VAL A O 1
ATOM 3049 N N . ALA A 1 421 ? 2.781 0.798 6.141 1 98.75 421 ALA A N 1
ATOM 3050 C CA . ALA A 1 421 ? 1.519 0.722 6.871 1 98.75 421 ALA A CA 1
ATOM 3051 C C . ALA A 1 421 ? 0.6 1.883 6.5 1 98.75 421 ALA A C 1
ATOM 3053 O O . ALA A 1 421 ? -0.622 1.725 6.453 1 98.75 421 ALA A O 1
ATOM 3054 N N . SER A 1 422 ? 1.146 3.066 6.223 1 98.56 422 SER A N 1
ATOM 3055 C CA . SER A 1 422 ? 0.368 4.25 5.871 1 98.56 422 SER A CA 1
ATOM 3056 C C . SER A 1 422 ? -0.419 4.035 4.582 1 98.56 422 SER A C 1
ATOM 3058 O O . SER A 1 422 ? -1.466 4.648 4.379 1 98.56 422 SER A O 1
ATOM 3060 N N . GLU A 1 423 ? 0.09 3.119 3.689 1 98.69 423 GLU A N 1
ATOM 3061 C CA . GLU A 1 423 ? -0.598 2.758 2.453 1 98.69 423 GLU A CA 1
ATOM 3062 C C . GLU A 1 423 ? -1.602 1.633 2.688 1 98.69 423 GLU A C 1
ATOM 3064 O O . GLU A 1 423 ? -2.727 1.684 2.189 1 98.69 423 GLU A O 1
ATOM 3069 N N . LEU A 1 424 ? -1.172 0.664 3.516 1 98.81 424 LEU A N 1
ATOM 3070 C CA . LEU A 1 424 ? -1.92 -0.575 3.695 1 98.81 424 LEU A CA 1
ATOM 3071 C C . LEU A 1 424 ? -3.188 -0.332 4.508 1 98.81 424 LEU A C 1
ATOM 3073 O O . LEU A 1 424 ? -4.109 -1.149 4.488 1 98.81 424 LEU A O 1
ATOM 3077 N N . ILE A 1 425 ? -3.297 0.801 5.207 1 98.88 425 ILE A N 1
ATOM 3078 C CA . ILE A 1 425 ? -4.41 1.035 6.121 1 98.88 425 ILE A CA 1
ATOM 3079 C C . ILE A 1 425 ? -5.637 1.482 5.336 1 98.88 425 ILE A C 1
ATOM 3081 O O . ILE A 1 425 ? -6.762 1.417 5.84 1 98.88 425 ILE A O 1
ATOM 3085 N N . LEU A 1 426 ? -5.484 1.998 4.086 1 98.88 426 LEU A N 1
ATOM 3086 C CA . LEU A 1 426 ? -6.582 2.639 3.363 1 98.88 426 LEU A CA 1
ATOM 3087 C C . LEU A 1 426 ? -7.711 1.649 3.104 1 98.88 426 LEU A C 1
ATOM 3089 O O . LEU A 1 426 ? -8.883 1.987 3.266 1 98.88 426 LEU A O 1
ATOM 3093 N N . PRO A 1 427 ? -7.449 0.346 2.691 1 98.88 427 PRO A N 1
ATOM 3094 C CA . PRO A 1 427 ? -8.578 -0.572 2.502 1 98.88 427 PRO A CA 1
ATOM 3095 C C . PRO A 1 427 ? -9.367 -0.807 3.785 1 98.88 427 PRO A C 1
ATOM 3097 O O . PRO A 1 427 ? -10.586 -0.977 3.74 1 98.88 427 PRO A O 1
ATOM 3100 N N . ILE A 1 428 ? -8.719 -0.844 4.93 1 98.88 428 ILE A N 1
ATOM 3101 C CA . ILE A 1 428 ? -9.414 -0.999 6.199 1 98.88 428 ILE A CA 1
ATOM 3102 C C . ILE A 1 428 ? -10.219 0.265 6.5 1 98.88 428 ILE A C 1
ATOM 3104 O O . ILE A 1 428 ? -11.367 0.189 6.945 1 98.88 428 ILE A O 1
ATOM 3108 N N . ALA A 1 429 ? -9.578 1.454 6.223 1 98.81 429 ALA A N 1
ATOM 3109 C CA . ALA A 1 429 ? -10.281 2.721 6.414 1 98.81 429 ALA A CA 1
ATOM 3110 C C . ALA A 1 429 ? -11.531 2.787 5.547 1 98.81 429 ALA A C 1
ATOM 3112 O O . ALA A 1 429 ? -12.578 3.26 5.996 1 98.81 429 ALA A O 1
ATOM 3113 N N . LEU A 1 430 ? -11.43 2.316 4.32 1 98.75 430 LEU A N 1
ATOM 3114 C CA . LEU A 1 430 ? -12.57 2.271 3.41 1 98.75 430 LEU A CA 1
ATOM 3115 C C . LEU A 1 430 ? -13.68 1.388 3.969 1 98.75 430 LEU A C 1
ATOM 3117 O O . LEU A 1 430 ? -14.859 1.739 3.889 1 98.75 430 LEU A O 1
ATOM 3121 N N . ALA A 1 431 ? -13.273 0.216 4.531 1 98.81 431 ALA A N 1
ATOM 3122 C CA . ALA A 1 431 ? -14.25 -0.7 5.113 1 98.81 431 ALA A CA 1
ATOM 3123 C C . ALA A 1 431 ? -14.953 -0.063 6.309 1 98.81 431 ALA A C 1
ATOM 3125 O O . ALA A 1 431 ? -16.172 -0.132 6.422 1 98.81 431 ALA A O 1
ATOM 3126 N N . VAL A 1 432 ? -14.203 0.6 7.176 1 98.75 432 VAL A N 1
ATOM 3127 C CA . VAL A 1 432 ? -14.742 1.234 8.375 1 98.75 432 VAL A CA 1
ATOM 3128 C C . VAL A 1 432 ? -15.68 2.369 7.973 1 98.75 432 VAL A C 1
ATOM 3130 O O . VAL A 1 432 ? -16.797 2.465 8.484 1 98.75 432 VAL A O 1
ATOM 3133 N N . GLN A 1 433 ? -15.273 3.203 7.035 1 97.81 433 GLN A N 1
ATOM 3134 C CA . GLN A 1 433 ? -16.031 4.371 6.594 1 97.81 433 GLN A CA 1
ATOM 3135 C C . GLN A 1 433 ? -17.359 3.959 5.969 1 97.81 433 GLN A C 1
ATOM 3137 O O . GLN A 1 433 ? -18.375 4.645 6.141 1 97.81 433 GLN A O 1
ATOM 3142 N N . ASN A 1 434 ? -17.391 2.838 5.25 1 97.75 434 ASN A N 1
ATOM 3143 C CA . ASN A 1 434 ? -18.547 2.502 4.434 1 97.75 434 ASN A CA 1
ATOM 3144 C C . ASN A 1 434 ? -19.297 1.295 4.988 1 97.75 434 ASN A C 1
ATOM 3146 O O . ASN A 1 434 ? -20.203 0.76 4.336 1 97.75 434 ASN A O 1
ATOM 3150 N N . GLY A 1 435 ? -18.922 0.826 6.16 1 97.88 435 GLY A N 1
ATOM 3151 C CA . GLY A 1 435 ? -19.625 -0.256 6.828 1 97.88 435 GLY A CA 1
ATOM 3152 C C . GLY A 1 435 ? -19.469 -1.592 6.129 1 97.88 435 GLY A C 1
ATOM 3153 O O . GLY A 1 435 ? -20.406 -2.398 6.105 1 97.88 435 GLY A O 1
ATOM 3154 N N . LEU A 1 436 ? -18.359 -1.829 5.445 1 98.5 436 LEU A N 1
ATOM 3155 C CA . LEU A 1 436 ? -18.109 -3.119 4.812 1 98.5 436 LEU A CA 1
ATOM 3156 C C . LEU A 1 436 ? -17.844 -4.195 5.855 1 98.5 436 LEU A C 1
ATOM 3158 O O . LEU A 1 436 ? -17.391 -3.895 6.965 1 98.5 436 LEU A O 1
ATOM 3162 N N . THR A 1 437 ? -18.109 -5.43 5.492 1 97.94 437 THR A N 1
ATOM 3163 C CA . THR A 1 437 ? -17.984 -6.551 6.418 1 97.94 437 THR A CA 1
ATOM 3164 C C . THR A 1 437 ? -16.719 -7.348 6.125 1 97.94 437 THR A C 1
ATOM 3166 O O . THR A 1 437 ? -16.047 -7.113 5.117 1 97.94 437 THR A O 1
ATOM 3169 N N . VAL A 1 438 ? -16.406 -8.242 7.012 1 97.38 438 VAL A N 1
ATOM 3170 C CA . VAL A 1 438 ? -15.273 -9.141 6.824 1 97.38 438 VAL A CA 1
ATOM 3171 C C . VAL A 1 438 ? -15.508 -10.023 5.602 1 97.38 438 VAL A C 1
ATOM 3173 O O . VAL A 1 438 ? -14.555 -10.414 4.914 1 97.38 438 VAL A O 1
ATOM 3176 N N . ASP A 1 439 ? -16.781 -10.305 5.203 1 94.56 439 ASP A N 1
ATOM 3177 C CA . ASP A 1 439 ? -17.078 -11.031 3.973 1 94.56 439 ASP A CA 1
ATOM 3178 C C . ASP A 1 439 ? -16.672 -10.219 2.744 1 94.56 439 ASP A C 1
ATOM 3180 O O . ASP A 1 439 ? -16.109 -10.758 1.797 1 94.56 439 ASP A O 1
ATOM 3184 N N . ASP A 1 440 ? -16.984 -8.906 2.822 1 96.94 440 ASP A N 1
ATOM 3185 C CA . ASP A 1 440 ? -16.609 -8.023 1.723 1 96.94 440 ASP A CA 1
ATOM 3186 C C . ASP A 1 440 ? -15.109 -8.039 1.486 1 96.94 440 ASP A C 1
ATOM 3188 O O . ASP A 1 440 ? -14.648 -8.039 0.34 1 96.94 440 ASP A O 1
ATOM 3192 N N . LEU A 1 441 ? -14.328 -8.047 2.615 1 97.62 441 LEU A N 1
ATOM 3193 C CA . LEU A 1 441 ? -12.875 -8.148 2.498 1 97.62 441 LEU A CA 1
ATOM 3194 C C . LEU A 1 441 ? -12.469 -9.508 1.944 1 97.62 441 LEU A C 1
ATOM 3196 O O . LEU A 1 441 ? -11.656 -9.586 1.019 1 97.62 441 LEU A O 1
ATOM 3200 N N . ALA A 1 442 ? -13.055 -10.578 2.457 1 93.69 442 ALA A N 1
ATOM 3201 C CA . ALA A 1 442 ? -12.68 -11.953 2.131 1 93.69 442 ALA A CA 1
ATOM 3202 C C . ALA A 1 442 ? -12.914 -12.25 0.653 1 93.69 442 ALA A C 1
ATOM 3204 O O . ALA A 1 442 ? -12.148 -12.992 0.033 1 93.69 442 ALA A O 1
ATOM 3205 N N . TYR A 1 443 ? -13.922 -11.625 0.063 1 93.69 443 TYR A N 1
ATOM 3206 C CA . TYR A 1 443 ? -14.305 -11.945 -1.308 1 93.69 443 TYR A CA 1
ATOM 3207 C C . TYR A 1 443 ? -13.633 -10.992 -2.295 1 93.69 443 TYR A C 1
ATOM 3209 O O . TYR A 1 443 ? -13.797 -11.141 -3.51 1 93.69 443 TYR A O 1
ATOM 3217 N N . THR A 1 444 ? -12.883 -10.055 -1.764 1 96.38 444 THR A N 1
ATOM 3218 C CA . THR A 1 444 ? -12.125 -9.164 -2.637 1 96.38 444 THR A CA 1
ATOM 3219 C C . THR A 1 444 ? -10.789 -9.805 -3.025 1 96.38 444 THR A C 1
ATOM 3221 O O . THR A 1 444 ? -10.086 -10.352 -2.174 1 96.38 444 THR A O 1
ATOM 3224 N N . PHE A 1 445 ? -10.469 -9.781 -4.352 1 96.88 445 PHE A N 1
ATOM 3225 C CA . PHE A 1 445 ? -9.195 -10.312 -4.824 1 96.88 445 PHE A CA 1
ATOM 3226 C C . PHE A 1 445 ? -8.055 -9.367 -4.484 1 96.88 445 PHE A C 1
ATOM 3228 O O . PHE A 1 445 ? -7.992 -8.25 -5 1 96.88 445 PHE A O 1
ATOM 3235 N N . SER A 1 446 ? -7.23 -9.797 -3.582 1 97.38 446 SER A N 1
ATOM 3236 C CA . SER A 1 446 ? -5.945 -9.117 -3.457 1 97.38 446 SER A CA 1
ATOM 3237 C C . SER A 1 446 ? -4.91 -9.711 -4.402 1 97.38 446 SER A C 1
ATOM 3239 O O . SER A 1 446 ? -5.02 -10.875 -4.801 1 97.38 446 SER A O 1
ATOM 3241 N N . VAL A 1 447 ? -3.939 -8.914 -4.75 1 98 447 VAL A N 1
ATOM 3242 C CA . VAL A 1 447 ? -2.812 -9.414 -5.531 1 98 447 VAL A CA 1
ATOM 3243 C C . VAL A 1 447 ? -2.039 -10.445 -4.719 1 98 447 VAL A C 1
ATOM 3245 O O . VAL A 1 447 ? -1.845 -10.281 -3.512 1 98 447 VAL A O 1
ATOM 3248 N N . TYR A 1 448 ? -1.685 -11.578 -5.367 1 96 448 TYR A N 1
ATOM 3249 C CA . TYR A 1 448 ? -0.776 -12.547 -4.762 1 96 448 TYR A CA 1
ATOM 3250 C C . TYR A 1 448 ? 0.586 -12.516 -5.445 1 96 448 TYR A C 1
ATOM 3252 O O . TYR A 1 448 ? 0.677 -12.664 -6.668 1 96 448 TYR A O 1
ATOM 3260 N N . PRO A 1 449 ? 1.625 -12.461 -4.801 1 96.62 449 PRO A N 1
ATOM 3261 C CA . PRO A 1 449 ? 1.67 -12.203 -3.361 1 96.62 449 PRO A CA 1
ATOM 3262 C C . PRO A 1 449 ? 1.662 -10.711 -3.033 1 96.62 449 PRO A C 1
ATOM 3264 O O . PRO A 1 449 ? 2.162 -9.898 -3.816 1 96.62 449 PRO A O 1
ATOM 3267 N N . SER A 1 450 ? 1.071 -10.328 -1.98 1 98.12 450 SER A N 1
ATOM 3268 C CA . SER A 1 450 ? 1.107 -8.961 -1.479 1 98.12 450 SER A CA 1
ATOM 3269 C C . SER A 1 450 ? 1.008 -8.922 0.042 1 98.12 450 SER A C 1
ATOM 3271 O O . SER A 1 450 ? 0.536 -9.883 0.661 1 98.12 450 SER A O 1
ATOM 3273 N N . LEU A 1 451 ? 1.481 -7.871 0.681 1 98.5 451 LEU A N 1
ATOM 3274 C CA . LEU A 1 451 ? 1.266 -7.656 2.107 1 98.5 451 LEU A CA 1
ATOM 3275 C C . LEU A 1 451 ? -0.219 -7.488 2.414 1 98.5 451 LEU A C 1
ATOM 3277 O O . LEU A 1 451 ? -0.716 -8.016 3.412 1 98.5 451 LEU A O 1
ATOM 3281 N N . SER A 1 452 ? -0.912 -6.805 1.525 1 98.44 452 SER A N 1
ATOM 3282 C CA . SER A 1 452 ? -2.332 -6.516 1.703 1 98.44 452 SER A CA 1
ATOM 3283 C C . SER A 1 452 ? -3.166 -7.793 1.646 1 98.44 452 SER A C 1
ATOM 3285 O O . SER A 1 452 ? -4.316 -7.809 2.088 1 98.44 452 SER A O 1
ATOM 3287 N N . GLY A 1 453 ? -2.551 -8.891 1.086 1 97.94 453 GLY A N 1
ATOM 3288 C CA . GLY A 1 453 ? -3.207 -10.188 1.191 1 97.94 453 GLY A CA 1
ATOM 3289 C C . GLY A 1 453 ? -3.527 -10.578 2.623 1 97.94 453 GLY A C 1
ATOM 3290 O O . GLY A 1 453 ? -4.48 -11.312 2.871 1 97.94 453 GLY A O 1
ATOM 3291 N N . SER A 1 454 ? -2.764 -10.062 3.619 1 98.31 454 SER A N 1
ATOM 3292 C CA . SER A 1 454 ? -3.021 -10.32 5.031 1 98.31 454 SER A CA 1
ATOM 3293 C C . SER A 1 454 ? -4.352 -9.719 5.473 1 98.31 454 SER A C 1
ATOM 3295 O O . SER A 1 454 ? -5.012 -10.242 6.367 1 98.31 454 SER A O 1
ATOM 3297 N N . ILE A 1 455 ? -4.762 -8.609 4.848 1 98.69 455 ILE A N 1
ATOM 3298 C CA . ILE A 1 455 ? -6.023 -7.957 5.184 1 98.69 455 ILE A CA 1
ATOM 3299 C C . ILE A 1 455 ? -7.191 -8.828 4.738 1 98.69 455 ILE A C 1
ATOM 3301 O O . ILE A 1 455 ? -8.125 -9.078 5.508 1 98.69 455 ILE A O 1
ATOM 3305 N N . THR A 1 456 ? -7.168 -9.352 3.504 1 97.5 456 THR A N 1
ATOM 3306 C CA . THR A 1 456 ? -8.242 -10.203 3.002 1 97.5 456 THR A CA 1
ATOM 3307 C C . THR A 1 456 ? -8.258 -11.547 3.727 1 97.5 456 THR A C 1
ATOM 3309 O O . THR A 1 456 ? -9.32 -12.102 3.99 1 97.5 456 THR A O 1
ATOM 3312 N N . GLU A 1 457 ? -7.023 -12.078 4.023 1 95.44 457 GLU A N 1
ATOM 3313 C CA . GLU A 1 457 ? -6.945 -13.312 4.801 1 95.44 457 GLU A CA 1
ATOM 3314 C C . GLU A 1 457 ? -7.543 -13.125 6.195 1 95.44 457 GLU A C 1
ATOM 3316 O O . GLU A 1 457 ? -8.227 -14.008 6.707 1 95.44 457 GLU A O 1
ATOM 3321 N N . ALA A 1 458 ? -7.262 -11.945 6.844 1 97.5 458 ALA A N 1
ATOM 3322 C CA . ALA A 1 458 ? -7.887 -11.633 8.125 1 97.5 458 ALA A CA 1
ATOM 3323 C C . ALA A 1 458 ? -9.406 -11.664 8.016 1 97.5 458 ALA A C 1
ATOM 3325 O O . ALA A 1 458 ? -10.094 -12.211 8.883 1 97.5 458 ALA A O 1
ATOM 3326 N N . GLY A 1 459 ? -9.93 -11.055 6.934 1 96.69 459 GLY A N 1
ATOM 3327 C CA . GLY A 1 459 ? -11.359 -11.133 6.68 1 96.69 459 GLY A CA 1
ATOM 3328 C C . GLY A 1 459 ? -11.875 -12.555 6.613 1 96.69 459 GLY A C 1
ATOM 3329 O O . GLY A 1 459 ? -12.883 -12.891 7.238 1 96.69 459 GLY A O 1
ATOM 3330 N N . ARG A 1 460 ? -11.172 -13.445 5.898 1 92.69 460 ARG A N 1
ATOM 3331 C CA . ARG A 1 460 ? -11.578 -14.836 5.73 1 92.69 460 ARG A CA 1
ATOM 3332 C C . ARG A 1 460 ? -11.609 -15.562 7.07 1 92.69 460 ARG A C 1
ATOM 3334 O O . ARG A 1 460 ? -12.539 -16.328 7.348 1 92.69 460 ARG A O 1
ATOM 3341 N N . GLN A 1 461 ? -10.617 -15.289 7.895 1 92.56 461 GLN A N 1
ATOM 3342 C CA . GLN A 1 461 ? -10.539 -15.953 9.188 1 92.56 461 GLN A CA 1
ATOM 3343 C C . GLN A 1 461 ? -11.656 -15.477 10.117 1 92.56 461 GLN A C 1
ATOM 3345 O O . GLN A 1 461 ? -12.141 -16.25 10.953 1 92.56 461 GLN A O 1
ATOM 3350 N N . LEU A 1 462 ? -12.055 -14.273 9.938 1 94.75 462 LEU A N 1
ATOM 3351 C CA . LEU A 1 462 ? -13.078 -13.688 10.805 1 94.75 462 LEU A CA 1
ATOM 3352 C C . LEU A 1 462 ? -14.477 -14.07 10.328 1 94.75 462 LEU A C 1
ATOM 3354 O O . LEU A 1 462 ? -15.445 -13.914 11.07 1 94.75 462 LEU A O 1
ATOM 3358 N N . MET A 1 463 ? -14.648 -14.531 9.031 1 87.5 463 MET A N 1
ATOM 3359 C CA . MET A 1 463 ? -15.945 -15.023 8.562 1 87.5 463 MET A CA 1
ATOM 3360 C C . MET A 1 463 ? -16.406 -16.203 9.398 1 87.5 463 MET A C 1
ATOM 3362 O O . MET A 1 463 ? -17.594 -16.344 9.688 1 87.5 463 MET A O 1
ATOM 3366 N N . ARG A 1 464 ? -15.578 -17.266 9.562 1 68.44 464 ARG A N 1
ATOM 3367 C CA . ARG A 1 464 ? -15.82 -18.594 10.117 1 68.44 464 ARG A CA 1
ATOM 3368 C C . ARG A 1 464 ? -16.297 -18.516 11.57 1 68.44 464 ARG A C 1
ATOM 3370 O O . ARG A 1 464 ? -17 -19.391 12.047 1 68.44 464 ARG A O 1
ATOM 3377 N N . HIS A 1 465 ? -15.828 -17.5 12.188 1 59.88 465 HIS A N 1
ATOM 3378 C CA . HIS A 1 465 ? -16.125 -17.562 13.617 1 59.88 465 HIS A CA 1
ATOM 3379 C C . HIS A 1 465 ? -17.5 -17 13.922 1 59.88 465 HIS A C 1
ATOM 3381 O O . HIS A 1 465 ? -17.672 -16.219 14.859 1 59.88 465 HIS A O 1
ATOM 3387 N N . GLY A 1 466 ? -18.359 -17.094 12.93 1 49.12 466 GLY A N 1
ATOM 3388 C CA . GLY A 1 466 ? -19.719 -16.703 13.266 1 49.12 466 GLY A CA 1
ATOM 3389 C C . GLY A 1 466 ? -20.297 -17.469 14.438 1 49.12 466 GLY A C 1
ATOM 3390 O O . GLY A 1 466 ? -19.922 -18.625 14.672 1 49.12 466 GLY A O 1
ATOM 3391 N N . ASP A 1 467 ? -20.672 -16.734 15.398 1 42.62 467 ASP A N 1
ATOM 3392 C CA . ASP A 1 467 ? -21.484 -17.125 16.547 1 42.62 467 ASP A CA 1
ATOM 3393 C C . ASP A 1 467 ? -22.672 -17.984 16.125 1 42.62 467 ASP A C 1
ATOM 3395 O O . ASP A 1 467 ? -23.5 -18.359 16.953 1 42.62 467 ASP A O 1
ATOM 3399 N N . LEU A 1 468 ? -23.047 -17.953 14.906 1 34.81 468 LEU A N 1
ATOM 3400 C CA . LEU A 1 468 ? -24.328 -18.625 14.672 1 34.81 468 LEU A CA 1
ATOM 3401 C C . LEU A 1 468 ? -24.125 -20.141 14.633 1 34.81 468 LEU A C 1
ATOM 3403 O O . LEU A 1 468 ? -25.094 -20.891 14.469 1 34.81 468 LEU A O 1
ATOM 3407 N N . ASP A 1 469 ? -22.891 -20.672 14.359 1 35.12 469 ASP A N 1
ATOM 3408 C CA . ASP A 1 469 ? -23.125 -22.094 14.633 1 35.12 469 ASP A CA 1
ATOM 3409 C C . ASP A 1 469 ? -23.234 -22.359 16.141 1 35.12 469 ASP A C 1
ATOM 3411 O O . ASP A 1 469 ? -22.484 -21.797 16.922 1 35.12 469 ASP A O 1
ATOM 3415 N N . MET B 1 1 ? -23.141 -40.125 10.234 1 50.81 1 MET B N 1
ATOM 3416 C CA . MET B 1 1 ? -23.391 -39 9.344 1 50.81 1 MET B CA 1
ATOM 3417 C C . MET B 1 1 ? -22.547 -39.094 8.078 1 50.81 1 MET B C 1
ATOM 3419 O O . MET B 1 1 ? -21.375 -39.531 8.141 1 50.81 1 MET B O 1
ATOM 3423 N N . TRP B 1 2 ? -23.062 -39.188 6.922 1 76.81 2 TRP B N 1
ATOM 3424 C CA . TRP B 1 2 ? -22.391 -39.406 5.648 1 76.81 2 TRP B CA 1
ATOM 3425 C C . TRP B 1 2 ? -21.344 -38.312 5.391 1 76.81 2 TRP B C 1
ATOM 3427 O O . TRP B 1 2 ? -21.625 -37.125 5.57 1 76.81 2 TRP B O 1
ATOM 3437 N N . VAL B 1 3 ? -20.031 -38.75 5.363 1 90.56 3 VAL B N 1
ATOM 3438 C CA . VAL B 1 3 ? -18.922 -37.812 5.121 1 90.56 3 VAL B CA 1
ATOM 3439 C C . VAL B 1 3 ? -18.578 -37.812 3.633 1 90.56 3 VAL B C 1
ATOM 3441 O O . VAL B 1 3 ? -18.406 -38.875 3.018 1 90.56 3 VAL B O 1
ATOM 3444 N N . THR B 1 4 ? -18.734 -36.656 2.99 1 96.25 4 THR B N 1
ATOM 3445 C CA . THR B 1 4 ? -18.375 -36.5 1.584 1 96.25 4 THR B CA 1
ATOM 3446 C C . THR B 1 4 ? -16.891 -36.75 1.371 1 96.25 4 THR B C 1
ATOM 3448 O O . THR B 1 4 ? -16.047 -36.094 2.008 1 96.25 4 THR B O 1
ATOM 3451 N N . ARG B 1 5 ? -16.609 -37.75 0.555 1 97.81 5 ARG B N 1
ATOM 3452 C CA . ARG B 1 5 ? -15.219 -38.031 0.214 1 97.81 5 ARG B CA 1
ATOM 3453 C C . ARG B 1 5 ? -14.766 -37.219 -0.98 1 97.81 5 ARG B C 1
ATOM 3455 O O . ARG B 1 5 ? -15.344 -37.312 -2.064 1 97.81 5 ARG B O 1
ATOM 3462 N N . ILE B 1 6 ? -13.68 -36.344 -0.831 1 98.75 6 ILE B N 1
ATOM 3463 C CA . ILE B 1 6 ? -13.203 -35.438 -1.873 1 98.75 6 ILE B CA 1
ATOM 3464 C C . ILE B 1 6 ? -11.75 -35.75 -2.203 1 98.75 6 ILE B C 1
ATOM 3466 O O . ILE B 1 6 ? -10.906 -35.875 -1.306 1 98.75 6 ILE B O 1
ATOM 3470 N N . VAL B 1 7 ? -11.43 -35.969 -3.482 1 98.88 7 VAL B N 1
ATOM 3471 C CA . VAL B 1 7 ? -10.062 -36.156 -3.943 1 98.88 7 VAL B CA 1
ATOM 3472 C C . VAL B 1 7 ? -9.656 -34.969 -4.828 1 98.88 7 VAL B C 1
ATOM 3474 O O . VAL B 1 7 ? -10.383 -34.594 -5.75 1 98.88 7 VAL B O 1
ATOM 3477 N N . ILE B 1 8 ? -8.562 -34.344 -4.484 1 98.94 8 ILE B N 1
ATOM 3478 C CA . ILE B 1 8 ? -8.031 -33.188 -5.215 1 98.94 8 ILE B CA 1
ATOM 3479 C C . ILE B 1 8 ? -6.758 -33.594 -5.957 1 98.94 8 ILE B C 1
ATOM 3481 O O . ILE B 1 8 ? -5.82 -34.125 -5.352 1 98.94 8 ILE B O 1
ATOM 3485 N N . MET B 1 9 ? -6.738 -33.406 -7.309 1 98.94 9 MET B N 1
ATOM 3486 C CA . MET B 1 9 ? -5.586 -33.719 -8.156 1 98.94 9 MET B CA 1
ATOM 3487 C C . MET B 1 9 ? -4.691 -32.469 -8.305 1 98.94 9 MET B C 1
ATOM 3489 O O . MET B 1 9 ? -4.844 -31.703 -9.25 1 98.94 9 MET B O 1
ATOM 3493 N N . GLY B 1 10 ? -3.691 -32.375 -7.43 1 98.88 10 GLY B N 1
ATOM 3494 C CA . GLY B 1 10 ? -2.799 -31.234 -7.43 1 98.88 10 GLY B CA 1
ATOM 3495 C C . GLY B 1 10 ? -2.885 -30.406 -6.156 1 98.88 10 GLY B C 1
ATOM 3496 O O . GLY B 1 10 ? -3.977 -30.188 -5.633 1 98.88 10 GLY B O 1
ATOM 3497 N N . GLY B 1 11 ? -1.767 -29.969 -5.676 1 98.81 11 GLY B N 1
ATOM 3498 C CA . GLY B 1 11 ? -1.705 -29.266 -4.402 1 98.81 11 GLY B CA 1
ATOM 3499 C C . GLY B 1 11 ? -1.328 -27.812 -4.543 1 98.81 11 GLY B C 1
ATOM 3500 O O . GLY B 1 11 ? -0.833 -27.203 -3.596 1 98.81 11 GLY B O 1
ATOM 3501 N N . GLY B 1 12 ? -1.453 -27.156 -5.777 1 98.69 12 GLY B N 1
ATOM 3502 C CA . GLY B 1 12 ? -1.229 -25.734 -5.977 1 98.69 12 GLY B CA 1
ATOM 3503 C C . GLY B 1 12 ? -2.281 -24.875 -5.309 1 98.69 12 GLY B C 1
ATOM 3504 O O . GLY B 1 12 ? -3.07 -25.359 -4.496 1 98.69 12 GLY B O 1
ATOM 3505 N N . PRO B 1 13 ? -2.322 -23.609 -5.605 1 98.5 13 PRO B N 1
ATOM 3506 C CA . PRO B 1 13 ? -3.248 -22.688 -4.934 1 98.5 13 PRO B CA 1
ATOM 3507 C C . PRO B 1 13 ? -4.703 -23.141 -5.023 1 98.5 13 PRO B C 1
ATOM 3509 O O . PRO B 1 13 ? -5.43 -23.109 -4.031 1 98.5 13 PRO B O 1
ATOM 3512 N N . ALA B 1 14 ? -5.125 -23.578 -6.145 1 98.81 14 ALA B N 1
ATOM 3513 C CA . ALA B 1 14 ? -6.488 -24.094 -6.281 1 98.81 14 ALA B CA 1
ATOM 3514 C C . ALA B 1 14 ? -6.719 -25.281 -5.363 1 98.81 14 ALA B C 1
ATOM 3516 O O . ALA B 1 14 ? -7.738 -25.359 -4.676 1 98.81 14 ALA B O 1
ATOM 3517 N N . GLY B 1 15 ? -5.766 -26.156 -5.348 1 98.88 15 GLY B N 1
ATOM 3518 C CA . GLY B 1 15 ? -5.898 -27.406 -4.621 1 98.88 15 GLY B CA 1
ATOM 3519 C C . GLY B 1 15 ? -5.898 -27.219 -3.113 1 98.88 15 GLY B C 1
ATOM 3520 O O . GLY B 1 15 ? -6.812 -27.672 -2.428 1 98.88 15 GLY B O 1
ATOM 3521 N N . TYR B 1 16 ? -4.863 -26.562 -2.586 1 98.56 16 TYR B N 1
ATOM 3522 C CA . TYR B 1 16 ? -4.773 -26.531 -1.131 1 98.56 16 TYR B CA 1
ATOM 3523 C C . TYR B 1 16 ? -5.836 -25.625 -0.535 1 98.56 16 TYR B C 1
ATOM 3525 O O . TYR B 1 16 ? -6.336 -25.875 0.563 1 98.56 16 TYR B O 1
ATOM 3533 N N . GLU B 1 17 ? -6.211 -24.547 -1.268 1 97.88 17 GLU B N 1
ATOM 3534 C CA . GLU B 1 17 ? -7.316 -23.734 -0.767 1 97.88 17 GLU B CA 1
ATOM 3535 C C . GLU B 1 17 ? -8.625 -24.531 -0.761 1 97.88 17 GLU B C 1
ATOM 3537 O O . GLU B 1 17 ? -9.43 -24.406 0.165 1 97.88 17 GLU B O 1
ATOM 3542 N N . ALA B 1 18 ? -8.867 -25.297 -1.797 1 98.69 18 ALA B N 1
ATOM 3543 C CA . ALA B 1 18 ? -10.023 -26.188 -1.826 1 98.69 18 ALA B CA 1
ATOM 3544 C C . ALA B 1 18 ? -10 -27.156 -0.65 1 98.69 18 ALA B C 1
ATOM 3546 O O . ALA B 1 18 ? -11.023 -27.359 0.013 1 98.69 18 ALA B O 1
ATOM 3547 N N . ALA B 1 19 ? -8.859 -27.734 -0.431 1 98.81 19 ALA B N 1
ATOM 3548 C CA . ALA B 1 19 ? -8.711 -28.688 0.655 1 98.81 19 ALA B CA 1
ATOM 3549 C C . ALA B 1 19 ? -9.078 -28.062 1.998 1 98.81 19 ALA B C 1
ATOM 3551 O O . ALA B 1 19 ? -9.789 -28.672 2.799 1 98.81 19 ALA B O 1
ATOM 3552 N N . LEU B 1 20 ? -8.594 -26.875 2.225 1 96.94 20 LEU B N 1
ATOM 3553 C CA . LEU B 1 20 ? -8.844 -26.188 3.488 1 96.94 20 LEU B CA 1
ATOM 3554 C C . LEU B 1 20 ? -10.328 -25.891 3.664 1 96.94 20 LEU B C 1
ATOM 3556 O O . LEU B 1 20 ? -10.883 -26.109 4.738 1 96.94 20 LEU B O 1
ATOM 3560 N N . VAL B 1 21 ? -10.953 -25.406 2.607 1 95.38 21 VAL B N 1
ATOM 3561 C CA . VAL B 1 21 ? -12.383 -25.109 2.67 1 95.38 21 VAL B CA 1
ATOM 3562 C C . VAL B 1 21 ? -13.17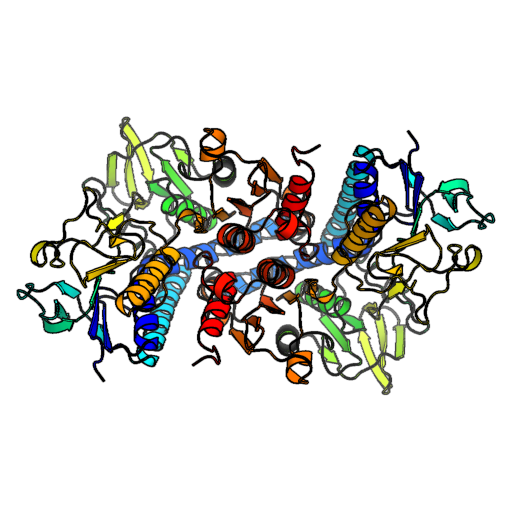2 -26.391 2.896 1 95.38 21 VAL B C 1
ATOM 3564 O O . VAL B 1 21 ? -14.078 -26.422 3.736 1 95.38 21 VAL B O 1
ATOM 3567 N N . ALA B 1 22 ? -12.859 -27.438 2.197 1 97.81 22 ALA B N 1
ATOM 3568 C CA . ALA B 1 22 ? -13.57 -28.703 2.307 1 97.81 22 ALA B CA 1
ATOM 3569 C C . ALA B 1 22 ? -13.43 -29.281 3.711 1 97.81 22 ALA B C 1
ATOM 3571 O O . ALA B 1 22 ? -14.414 -29.75 4.293 1 97.81 22 ALA B O 1
ATOM 3572 N N . ALA B 1 23 ? -12.203 -29.266 4.195 1 97.19 23 ALA B N 1
ATOM 3573 C CA . ALA B 1 23 ? -11.961 -29.766 5.539 1 97.19 23 ALA B CA 1
ATOM 3574 C C . ALA B 1 23 ? -12.758 -28.984 6.578 1 97.19 23 ALA B C 1
ATOM 3576 O O . ALA B 1 23 ? -13.312 -29.578 7.512 1 97.19 23 ALA B O 1
ATOM 3577 N N . GLN B 1 24 ? -12.781 -27.781 6.395 1 92.62 24 GLN B N 1
ATOM 3578 C CA . GLN B 1 24 ? -13.523 -26.922 7.301 1 92.62 24 GLN B CA 1
ATOM 3579 C C . GLN B 1 24 ? -15.008 -27.281 7.328 1 92.62 24 GLN B C 1
ATOM 3581 O O . GLN B 1 24 ? -15.688 -27.062 8.336 1 92.62 24 GLN B O 1
ATOM 3586 N N . HIS B 1 25 ? -15.531 -27.844 6.25 1 93.38 25 HIS B N 1
ATOM 3587 C CA . HIS B 1 25 ? -16.953 -28.188 6.156 1 93.38 25 HIS B CA 1
ATOM 3588 C C . HIS B 1 25 ? -17.172 -29.672 6.387 1 93.38 25 HIS B C 1
ATOM 3590 O O . HIS B 1 25 ? -18.219 -30.219 6.008 1 93.38 25 HIS B O 1
ATOM 3596 N N . GLY B 1 26 ? -16.172 -30.328 6.891 1 95.25 26 GLY B N 1
ATOM 3597 C CA . GLY B 1 26 ? -16.359 -31.656 7.441 1 95.25 26 GLY B CA 1
ATOM 3598 C C . GLY B 1 26 ? -16.156 -32.75 6.418 1 95.25 26 GLY B C 1
ATOM 3599 O O . GLY B 1 26 ? -16.453 -33.938 6.688 1 95.25 26 GLY B O 1
ATOM 3600 N N . ALA B 1 27 ? -15.633 -32.438 5.266 1 97.94 27 ALA B N 1
ATOM 3601 C CA . ALA B 1 27 ? -15.391 -33.469 4.25 1 97.94 27 ALA B CA 1
ATOM 3602 C C . ALA B 1 27 ? -14.133 -34.281 4.566 1 97.94 27 ALA B C 1
ATOM 3604 O O . ALA B 1 27 ? -13.297 -33.844 5.359 1 97.94 27 ALA B O 1
ATOM 3605 N N . ASP B 1 28 ? -14.141 -35.469 4.082 1 98.38 28 ASP B N 1
ATOM 3606 C CA . ASP B 1 28 ? -12.922 -36.281 4.074 1 98.38 28 ASP B CA 1
ATOM 3607 C C . ASP B 1 28 ? -12.094 -36.031 2.818 1 98.38 28 ASP B C 1
ATOM 3609 O O . ASP B 1 28 ? -12.453 -36.469 1.728 1 98.38 28 ASP B O 1
ATOM 3613 N N . VAL B 1 29 ? -10.977 -35.312 2.984 1 98.81 29 VAL B N 1
ATOM 3614 C CA . VAL B 1 29 ? -10.281 -34.719 1.833 1 98.81 29 VAL B CA 1
ATOM 3615 C C . VAL B 1 29 ? -8.93 -35.406 1.66 1 98.81 29 VAL B C 1
ATOM 3617 O O . VAL B 1 29 ? -8.172 -35.562 2.625 1 98.81 29 VAL B O 1
ATOM 3620 N N . THR B 1 30 ? -8.562 -35.812 0.453 1 98.94 30 THR B N 1
ATOM 3621 C CA . THR B 1 30 ? -7.246 -36.281 0.052 1 98.94 30 THR B CA 1
ATOM 3622 C C . THR B 1 30 ? -6.695 -35.469 -1.101 1 98.94 30 THR B C 1
ATOM 3624 O O . THR B 1 30 ? -7.371 -35.281 -2.113 1 98.94 30 THR B O 1
ATOM 3627 N N . VAL B 1 31 ? -5.527 -34.938 -0.912 1 98.94 31 VAL B N 1
ATOM 3628 C CA . VAL B 1 31 ? -4.824 -34.219 -1.978 1 98.94 31 VAL B CA 1
ATOM 3629 C C . VAL B 1 31 ? -3.701 -35.094 -2.527 1 98.94 31 VAL B C 1
ATOM 3631 O O . VAL B 1 31 ? -2.881 -35.625 -1.768 1 98.94 31 VAL B O 1
ATOM 3634 N N . VAL B 1 32 ? -3.668 -35.344 -3.824 1 98.94 32 VAL B N 1
ATOM 3635 C CA . VAL B 1 32 ? -2.562 -36.031 -4.492 1 98.94 32 VAL B CA 1
ATOM 3636 C C . VAL B 1 32 ? -1.643 -35 -5.148 1 98.94 32 VAL B C 1
ATOM 3638 O O . VAL B 1 32 ? -2.061 -34.281 -6.043 1 98.94 32 VAL B O 1
ATOM 3641 N N . GLU B 1 33 ? -0.468 -34.875 -4.703 1 98.69 33 GLU B N 1
ATOM 3642 C CA . GLU B 1 33 ? 0.497 -33.875 -5.164 1 98.69 33 GLU B CA 1
ATOM 3643 C C . GLU B 1 33 ? 1.876 -34.5 -5.367 1 98.69 33 GLU B C 1
ATOM 3645 O O . GLU B 1 33 ? 2.436 -35.094 -4.445 1 98.69 33 GLU B O 1
ATOM 3650 N N . ARG B 1 34 ? 2.381 -34.375 -6.535 1 96.81 34 ARG B N 1
ATOM 3651 C CA . ARG B 1 34 ? 3.58 -35.125 -6.922 1 96.81 34 ARG B CA 1
ATOM 3652 C C . ARG B 1 34 ? 4.84 -34.406 -6.426 1 96.81 34 ARG B C 1
ATOM 3654 O O . ARG B 1 34 ? 5.785 -35.062 -5.984 1 96.81 34 ARG B O 1
ATOM 3661 N N . ASP B 1 35 ? 4.953 -33.094 -6.434 1 96.44 35 ASP B N 1
ATOM 3662 C CA . ASP B 1 35 ? 6.219 -32.406 -6.246 1 96.44 35 ASP B CA 1
ATOM 3663 C C . ASP B 1 35 ? 6.309 -31.797 -4.84 1 96.44 35 ASP B C 1
ATOM 3665 O O . ASP B 1 35 ? 7.352 -31.891 -4.191 1 96.44 35 ASP B O 1
ATOM 3669 N N . GLY B 1 36 ? 5.25 -31.219 -4.359 1 98.12 36 GLY B N 1
ATOM 3670 C CA . GLY B 1 36 ? 5.164 -30.531 -3.078 1 98.12 36 GLY B CA 1
ATOM 3671 C C . GLY B 1 36 ? 3.959 -29.625 -2.975 1 98.12 36 GLY B C 1
ATOM 3672 O O . GLY B 1 36 ? 3.518 -29.047 -3.975 1 98.12 36 GLY B O 1
ATOM 3673 N N . MET B 1 37 ? 3.545 -29.406 -1.697 1 98.56 37 MET B N 1
ATOM 3674 C CA . MET B 1 37 ? 2.365 -28.562 -1.487 1 98.56 37 MET B CA 1
ATOM 3675 C C . MET B 1 37 ? 2.645 -27.125 -1.878 1 98.56 37 MET B C 1
ATOM 3677 O O . MET B 1 37 ? 3.74 -26.609 -1.64 1 98.56 37 MET B O 1
ATOM 3681 N N . GLY B 1 38 ? 1.636 -26.469 -2.404 1 98.19 38 GLY B N 1
ATOM 3682 C CA . GLY B 1 38 ? 1.779 -25.156 -3.018 1 98.19 38 GLY B CA 1
ATOM 3683 C C . GLY B 1 38 ? 1.918 -25.219 -4.527 1 98.19 38 GLY B C 1
ATOM 3684 O O . GLY B 1 38 ? 1.692 -24.219 -5.219 1 98.19 38 GLY B O 1
ATOM 3685 N N . GLY B 1 39 ? 2.309 -26.422 -5.035 1 98.19 39 GLY B N 1
ATOM 3686 C CA . GLY B 1 39 ? 2.41 -26.641 -6.469 1 98.19 39 GLY B CA 1
ATOM 3687 C C . GLY B 1 39 ? 3.449 -25.766 -7.137 1 98.19 39 GLY B C 1
ATOM 3688 O O . GLY B 1 39 ? 4.41 -25.344 -6.5 1 98.19 39 GLY B O 1
ATOM 3689 N N . ALA B 1 40 ? 3.275 -25.625 -8.414 1 97.75 40 ALA B N 1
ATOM 3690 C CA . ALA B 1 40 ? 4.246 -24.875 -9.219 1 97.75 40 ALA B CA 1
ATOM 3691 C C . ALA B 1 40 ? 4.367 -23.438 -8.742 1 97.75 40 ALA B C 1
ATOM 3693 O O . ALA B 1 40 ? 5.465 -22.875 -8.734 1 97.75 40 ALA B O 1
ATOM 3694 N N . CYS B 1 41 ? 3.266 -22.859 -8.359 1 97.5 41 CYS B N 1
ATOM 3695 C CA . CYS B 1 41 ? 3.273 -21.469 -7.91 1 97.5 41 CYS B CA 1
ATOM 3696 C C . CYS B 1 41 ? 4.297 -21.266 -6.801 1 97.5 41 CYS B C 1
ATOM 3698 O O . CYS B 1 41 ? 5.07 -20.297 -6.84 1 97.5 41 CYS B O 1
ATOM 3700 N N . VAL B 1 42 ? 4.309 -22.125 -5.832 1 97.94 42 VAL B N 1
ATOM 3701 C CA . VAL B 1 42 ? 5.148 -21.984 -4.648 1 97.94 42 VAL B CA 1
ATOM 3702 C C . VAL B 1 42 ? 6.555 -22.5 -4.945 1 97.94 42 VAL B C 1
ATOM 3704 O O . VAL B 1 42 ? 7.547 -21.859 -4.582 1 97.94 42 VAL B O 1
ATOM 3707 N N . LEU B 1 43 ? 6.668 -23.547 -5.703 1 98.12 43 LEU B N 1
ATOM 3708 C CA . LEU B 1 43 ? 7.941 -24.25 -5.824 1 98.12 43 LEU B CA 1
ATOM 3709 C C . LEU B 1 43 ? 8.766 -23.703 -6.98 1 98.12 43 LEU B C 1
ATOM 3711 O O . LEU B 1 43 ? 10 -23.703 -6.93 1 98.12 43 LEU B O 1
ATOM 3715 N N . HIS B 1 44 ? 7.984 -23.141 -8.07 1 97.19 44 HIS B N 1
ATOM 3716 C CA . HIS B 1 44 ? 8.766 -22.922 -9.281 1 97.19 44 HIS B CA 1
ATOM 3717 C C . HIS B 1 44 ? 8.445 -21.578 -9.922 1 97.19 44 HIS B C 1
ATOM 3719 O O . HIS B 1 44 ? 9.242 -21.047 -10.695 1 97.19 44 HIS B O 1
ATOM 3725 N N . ASP B 1 45 ? 7.289 -21.062 -9.711 1 97.56 45 ASP B N 1
ATOM 3726 C CA . ASP B 1 45 ? 6.82 -19.938 -10.523 1 97.56 45 ASP B CA 1
ATOM 3727 C C . ASP B 1 45 ? 6.723 -18.656 -9.688 1 97.56 45 ASP B C 1
ATOM 3729 O O . ASP B 1 45 ? 7.672 -17.875 -9.633 1 97.56 45 ASP B O 1
ATOM 3733 N N . CYS B 1 46 ? 5.68 -18.484 -8.852 1 96.5 46 CYS B N 1
ATOM 3734 C CA . CYS B 1 46 ? 5.32 -17.234 -8.188 1 96.5 46 CYS B CA 1
ATOM 3735 C C . CYS B 1 46 ? 6.309 -16.906 -7.078 1 96.5 46 CYS B C 1
ATOM 3737 O O . CYS B 1 46 ? 6.863 -15.797 -7.043 1 96.5 46 CYS B O 1
ATOM 3739 N N . VAL B 1 47 ? 6.527 -17.828 -6.141 1 97.25 47 VAL B N 1
ATOM 3740 C CA . VAL B 1 47 ? 7.359 -17.562 -4.973 1 97.25 47 VAL B CA 1
ATOM 3741 C C . VAL B 1 47 ? 8.805 -17.344 -5.406 1 97.25 47 VAL B C 1
ATOM 3743 O O . VAL B 1 47 ? 9.422 -16.328 -5.055 1 97.25 47 VAL B O 1
ATOM 3746 N N . PRO B 1 48 ? 9.375 -18.172 -6.254 1 98.19 48 PRO B N 1
ATOM 3747 C CA . PRO B 1 48 ? 10.758 -17.953 -6.684 1 98.19 48 PRO B CA 1
ATOM 3748 C C . PRO B 1 48 ? 10.938 -16.641 -7.43 1 98.19 48 PRO B C 1
ATOM 3750 O O . PRO B 1 48 ? 11.836 -15.859 -7.109 1 98.19 48 PRO B O 1
ATOM 3753 N N . SER B 1 49 ? 10.102 -16.391 -8.406 1 98.19 49 SER B N 1
ATOM 3754 C CA . SER B 1 49 ? 10.281 -15.18 -9.211 1 98.19 49 SER B CA 1
ATOM 3755 C C . SER B 1 49 ? 10.156 -13.93 -8.352 1 98.19 49 SER B C 1
ATOM 3757 O O . SER B 1 49 ? 10.977 -13.016 -8.453 1 98.19 49 SER B O 1
ATOM 3759 N N . LYS B 1 50 ? 9.156 -13.93 -7.484 1 98 50 LYS B N 1
ATOM 3760 C CA . LYS B 1 50 ? 8.953 -12.734 -6.672 1 98 50 LYS B CA 1
ATOM 3761 C C . LYS B 1 50 ? 10.031 -12.609 -5.598 1 98 50 LYS B C 1
ATOM 3763 O O . LYS B 1 50 ? 10.352 -11.5 -5.156 1 98 50 LYS B O 1
ATOM 3768 N N . THR B 1 51 ? 10.594 -13.703 -5.109 1 97.81 51 THR B N 1
ATOM 3769 C CA . THR B 1 51 ? 11.742 -13.648 -4.219 1 97.81 51 THR B CA 1
ATOM 3770 C C . THR B 1 51 ? 12.945 -13.023 -4.93 1 97.81 51 THR B C 1
ATOM 3772 O O . THR B 1 51 ? 13.602 -12.133 -4.383 1 97.81 51 THR B O 1
ATOM 3775 N N . LEU B 1 52 ? 13.172 -13.461 -6.172 1 97.69 52 LEU B N 1
ATOM 3776 C CA . LEU B 1 52 ? 14.25 -12.898 -6.98 1 97.69 52 LEU B CA 1
ATOM 3777 C C . LEU B 1 52 ? 14.016 -11.414 -7.227 1 97.69 52 LEU B C 1
ATOM 3779 O O . LEU B 1 52 ? 14.945 -10.609 -7.105 1 97.69 52 LEU B O 1
ATOM 3783 N N . ILE B 1 53 ? 12.844 -11.07 -7.539 1 97.38 53 ILE B N 1
ATOM 3784 C CA . ILE B 1 53 ? 12.469 -9.695 -7.84 1 97.38 53 ILE B CA 1
ATOM 3785 C C . ILE B 1 53 ? 12.68 -8.82 -6.609 1 97.38 53 ILE B C 1
ATOM 3787 O O . ILE B 1 53 ? 13.086 -7.66 -6.727 1 97.38 53 ILE B O 1
ATOM 3791 N N . SER B 1 54 ? 12.406 -9.359 -5.406 1 95.69 54 SER B N 1
ATOM 3792 C CA . SER B 1 54 ? 12.641 -8.617 -4.168 1 95.69 54 SER B CA 1
ATOM 3793 C C . SER B 1 54 ? 14.125 -8.305 -3.98 1 95.69 54 SER B C 1
ATOM 3795 O O . SER B 1 54 ? 14.477 -7.207 -3.545 1 95.69 54 SER B O 1
ATOM 3797 N N . SER B 1 55 ? 14.969 -9.227 -4.316 1 94.31 55 SER B N 1
ATOM 3798 C CA . SER B 1 55 ? 16.406 -8.977 -4.262 1 94.31 55 SER B CA 1
ATOM 3799 C C . SER B 1 55 ? 16.812 -7.887 -5.25 1 94.31 55 SER B C 1
ATOM 3801 O O . SER B 1 55 ? 17.531 -6.953 -4.891 1 94.31 55 SER B O 1
ATOM 3803 N N . ALA B 1 56 ? 16.297 -8.008 -6.461 1 93.25 56 ALA B N 1
ATOM 3804 C CA . ALA B 1 56 ? 16.594 -7.008 -7.484 1 93.25 56 ALA B CA 1
ATOM 3805 C C . ALA B 1 56 ? 16.109 -5.629 -7.062 1 93.25 56 ALA B C 1
ATOM 3807 O O . ALA B 1 56 ? 16.75 -4.617 -7.352 1 93.25 56 ALA B O 1
ATOM 3808 N N . GLY B 1 57 ? 15.016 -5.609 -6.348 1 90.81 57 GLY B N 1
ATOM 3809 C CA . GLY B 1 57 ? 14.398 -4.363 -5.922 1 90.81 57 GLY B CA 1
ATOM 3810 C C . GLY B 1 57 ? 15.258 -3.578 -4.949 1 90.81 57 GLY B C 1
ATOM 3811 O O . GLY B 1 57 ? 15.195 -2.346 -4.918 1 90.81 57 GLY B O 1
ATOM 3812 N N . ALA B 1 58 ? 16.016 -4.223 -4.172 1 86.62 58 ALA B N 1
ATOM 3813 C CA . ALA B 1 58 ? 16.906 -3.559 -3.219 1 86.62 58 ALA B CA 1
ATOM 3814 C C . ALA B 1 58 ? 17.922 -2.684 -3.934 1 86.62 58 ALA B C 1
ATOM 3816 O O . ALA B 1 58 ? 18.297 -1.622 -3.434 1 86.62 58 ALA B O 1
ATOM 3817 N N . ARG B 1 59 ? 18.312 -3.074 -5.098 1 85.88 59 ARG B N 1
ATOM 3818 C CA . ARG B 1 59 ? 19.281 -2.311 -5.871 1 85.88 59 ARG B CA 1
ATOM 3819 C C . ARG B 1 59 ? 18.641 -1.056 -6.465 1 85.88 59 ARG B C 1
ATOM 3821 O O . ARG B 1 59 ? 19.297 -0.015 -6.566 1 85.88 59 ARG B O 1
ATOM 3828 N N . VAL B 1 60 ? 17.438 -1.214 -6.805 1 85.06 60 VAL B N 1
ATOM 3829 C CA . VAL B 1 60 ? 16.703 -0.067 -7.332 1 85.06 60 VAL B CA 1
ATOM 3830 C C . VAL B 1 60 ? 16.609 1.019 -6.262 1 85.06 60 VAL B C 1
ATOM 3832 O O . VAL B 1 60 ? 16.797 2.203 -6.555 1 85.06 60 VAL B O 1
ATOM 3835 N N . GLU B 1 61 ? 16.312 0.621 -5.07 1 81.5 61 GLU B N 1
ATOM 3836 C CA . GLU B 1 61 ? 16.172 1.569 -3.971 1 81.5 61 GLU B CA 1
ATOM 3837 C C . GLU B 1 61 ? 17.484 2.303 -3.691 1 81.5 61 GLU B C 1
ATOM 3839 O O . GLU B 1 61 ? 17.469 3.484 -3.34 1 81.5 61 GLU B O 1
ATOM 3844 N N . LEU B 1 62 ? 18.578 1.654 -3.848 1 79.56 62 LEU B N 1
ATOM 3845 C CA . LEU B 1 62 ? 19.875 2.289 -3.658 1 79.56 62 LEU B CA 1
ATOM 3846 C C . LEU B 1 62 ? 20.109 3.355 -4.719 1 79.56 62 LEU B C 1
ATOM 3848 O O . LEU B 1 62 ? 20.719 4.391 -4.438 1 79.56 62 LEU B O 1
ATOM 3852 N N . GLY B 1 63 ? 19.641 3.037 -5.906 1 79.12 63 GLY B N 1
ATOM 3853 C CA . GLY B 1 63 ? 19.812 3.975 -7.004 1 79.12 63 GLY B CA 1
ATOM 3854 C C . GLY B 1 63 ? 19.078 5.289 -6.793 1 79.12 63 GLY B C 1
ATOM 3855 O O . GLY B 1 63 ? 19.422 6.301 -7.406 1 79.12 63 GLY B O 1
ATOM 3856 N N . ARG B 1 64 ? 18.219 5.254 -5.812 1 82.88 64 ARG B N 1
ATOM 3857 C CA . ARG B 1 64 ? 17.422 6.449 -5.562 1 82.88 64 ARG B CA 1
ATOM 3858 C C . ARG B 1 64 ? 18.031 7.305 -4.465 1 82.88 64 ARG B C 1
ATOM 3860 O O . ARG B 1 64 ? 17.562 8.406 -4.184 1 82.88 64 ARG B O 1
ATOM 3867 N N . ALA B 1 65 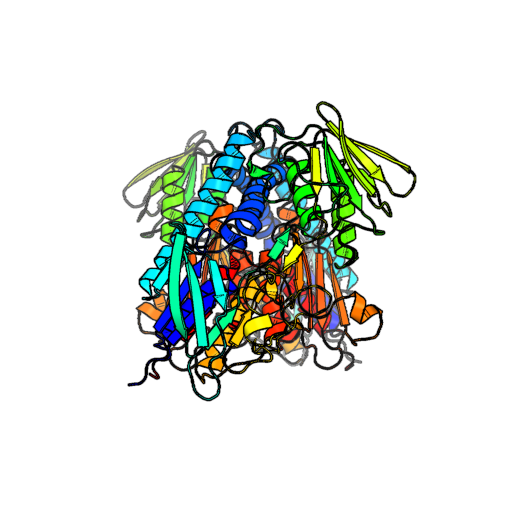? 19.062 6.859 -3.865 1 86.81 65 ALA B N 1
ATOM 3868 C CA . ALA B 1 65 ? 19.656 7.5 -2.695 1 86.81 65 ALA B CA 1
ATOM 3869 C C . ALA B 1 65 ? 20.062 8.938 -3.002 1 86.81 65 ALA B C 1
ATOM 3871 O O . ALA B 1 65 ? 19.797 9.844 -2.207 1 86.81 65 ALA B O 1
ATOM 3872 N N . PRO B 1 66 ? 20.531 9.227 -4.238 1 86.25 66 PRO B N 1
ATOM 3873 C CA . PRO B 1 66 ? 20.875 10.617 -4.523 1 86.25 66 PRO B CA 1
ATOM 3874 C C . PRO B 1 66 ? 19.656 11.539 -4.555 1 86.25 66 PRO B C 1
ATOM 3876 O O . PRO B 1 66 ? 19.734 12.68 -4.098 1 86.25 66 PRO B O 1
ATOM 3879 N N . ASP B 1 67 ? 18.594 11 -5.016 1 88.44 67 ASP B N 1
ATOM 3880 C CA . ASP B 1 67 ? 17.344 11.766 -5.055 1 88.44 67 ASP B CA 1
ATOM 3881 C C . ASP B 1 67 ? 16.859 12.086 -3.645 1 88.44 67 ASP B C 1
ATOM 3883 O O . ASP B 1 67 ? 16.016 12.961 -3.459 1 88.44 67 ASP B O 1
ATOM 3887 N N . LEU B 1 68 ? 17.438 11.391 -2.641 1 91.88 68 LEU B N 1
ATOM 3888 C CA . LEU B 1 68 ? 17 11.562 -1.255 1 91.88 68 LEU B CA 1
ATOM 3889 C C . LEU B 1 68 ? 18.047 12.352 -0.463 1 91.88 68 LEU B C 1
ATOM 3891 O O . LEU B 1 68 ? 17.969 12.43 0.765 1 91.88 68 LEU B O 1
ATOM 3895 N N . GLY B 1 69 ? 18.984 12.836 -1.141 1 89.94 69 GLY B N 1
ATOM 3896 C CA . GLY B 1 69 ? 20 13.664 -0.52 1 89.94 69 GLY B CA 1
ATOM 3897 C C . GLY B 1 69 ? 21.125 12.852 0.096 1 89.94 69 GLY B C 1
ATOM 3898 O O . GLY B 1 69 ? 21.906 13.367 0.897 1 89.94 69 GLY B O 1
ATOM 3899 N N . LEU B 1 70 ? 21.219 11.562 -0.262 1 90.38 70 LEU B N 1
ATOM 3900 C CA . LEU B 1 70 ? 22.234 10.672 0.304 1 90.38 70 LEU B CA 1
ATOM 3901 C C . LEU B 1 70 ? 23.312 10.344 -0.729 1 90.38 70 LEU B C 1
ATOM 3903 O O . LEU B 1 70 ? 23.031 10.328 -1.932 1 90.38 70 LEU B O 1
ATOM 3907 N N . ALA B 1 71 ? 24.469 10.164 -0.221 1 84.75 71 ALA B N 1
ATOM 3908 C CA . ALA B 1 71 ? 25.531 9.664 -1.089 1 84.75 71 ALA B CA 1
ATOM 3909 C C . ALA B 1 71 ? 25.484 8.141 -1.203 1 84.75 71 ALA B C 1
ATOM 3911 O O . ALA B 1 71 ? 25.219 7.449 -0.218 1 84.75 71 ALA B O 1
ATOM 3912 N N . ALA B 1 72 ? 25.438 7.719 -2.434 1 79 72 ALA B N 1
ATOM 3913 C CA . ALA B 1 72 ? 25.391 6.27 -2.607 1 79 72 ALA B CA 1
ATOM 3914 C C . ALA B 1 72 ? 26.484 5.789 -3.557 1 79 72 ALA B C 1
ATOM 3916 O O . ALA B 1 72 ? 26.781 6.445 -4.562 1 79 72 ALA B O 1
ATOM 3917 N N . ASP B 1 73 ? 27.156 4.766 -3.102 1 77 73 ASP B N 1
ATOM 3918 C CA . ASP B 1 73 ? 28.031 4.012 -3.982 1 77 73 ASP B CA 1
ATOM 3919 C C . ASP B 1 73 ? 27.297 2.865 -4.66 1 77 73 ASP B C 1
ATOM 3921 O O . ASP B 1 73 ? 26.906 1.896 -4.008 1 77 73 ASP B O 1
ATOM 3925 N N . GLU B 1 74 ? 27.094 3.021 -5.918 1 66.44 74 GLU B N 1
ATOM 3926 C CA . GLU B 1 74 ? 26.328 2.018 -6.645 1 66.44 74 GLU B CA 1
ATOM 3927 C C . GLU B 1 74 ? 26.969 0.636 -6.52 1 66.44 74 GLU B C 1
ATOM 3929 O O . GLU B 1 74 ? 26.281 -0.382 -6.664 1 66.44 74 GLU B O 1
ATOM 3934 N N . GLN B 1 75 ? 28.25 0.741 -6.301 1 71.38 75 GLN B N 1
ATOM 3935 C CA . GLN B 1 75 ? 28.969 -0.528 -6.168 1 71.38 75 GLN B CA 1
ATOM 3936 C C . GLN B 1 75 ? 28.844 -1.074 -4.746 1 71.38 75 GLN B C 1
ATOM 3938 O O . GLN B 1 75 ? 29.438 -2.109 -4.422 1 71.38 75 GLN B O 1
ATOM 3943 N N . ALA B 1 76 ? 27.891 -0.322 -4.098 1 72.06 76 ALA B N 1
ATOM 3944 C CA . ALA B 1 76 ? 27.797 -0.644 -2.674 1 72.06 76 ALA B CA 1
ATOM 3945 C C . ALA B 1 76 ? 27.016 -1.934 -2.455 1 72.06 76 ALA B C 1
ATOM 3947 O O . ALA B 1 76 ? 27.141 -2.574 -1.409 1 72.06 76 ALA B O 1
ATOM 3948 N N . ILE B 1 77 ? 26.203 -2.254 -3.535 1 77.06 77 ILE B N 1
ATOM 3949 C CA . ILE B 1 77 ? 25.453 -3.496 -3.402 1 77.06 77 ILE B CA 1
ATOM 3950 C C . ILE B 1 77 ? 25.953 -4.516 -4.426 1 77.06 77 ILE B C 1
ATOM 3952 O O . ILE B 1 77 ? 25.844 -4.293 -5.633 1 77.06 77 ILE B O 1
ATOM 3956 N N . GLY B 1 78 ? 26.625 -5.484 -3.902 1 84.31 78 GLY B N 1
ATOM 3957 C CA . GLY B 1 78 ? 27.094 -6.574 -4.742 1 84.31 78 GLY B CA 1
ATOM 3958 C C . GLY B 1 78 ? 26.062 -7.688 -4.902 1 84.31 78 GLY B C 1
ATOM 3959 O O . GLY B 1 78 ? 25.328 -7.992 -3.969 1 84.31 78 GLY B O 1
ATOM 3960 N N . VAL B 1 79 ? 26.094 -8.227 -6.121 1 88.69 79 VAL B N 1
ATOM 3961 C CA . VAL B 1 79 ? 25.203 -9.344 -6.41 1 88.69 79 VAL B CA 1
ATOM 3962 C C . VAL B 1 79 ? 26 -10.633 -6.566 1 88.69 79 VAL B C 1
ATOM 3964 O O . VAL B 1 79 ? 26.875 -10.727 -7.438 1 88.69 79 VAL B O 1
ATOM 3967 N N . ASP B 1 80 ? 25.75 -11.5 -5.609 1 92.38 80 ASP B N 1
ATOM 3968 C CA . ASP B 1 80 ? 26.188 -12.891 -5.746 1 92.38 80 ASP B CA 1
ATOM 3969 C C . ASP B 1 80 ? 25.016 -13.805 -6.102 1 92.38 80 ASP B C 1
ATOM 3971 O O . ASP B 1 80 ? 24.266 -14.234 -5.219 1 92.38 80 ASP B O 1
ATOM 3975 N N . LEU B 1 81 ? 25 -14.125 -7.391 1 94.75 81 LEU B N 1
ATOM 3976 C CA . LEU B 1 81 ? 23.812 -14.766 -7.918 1 94.75 81 LEU B CA 1
ATOM 3977 C C . LEU B 1 81 ? 23.547 -16.094 -7.219 1 94.75 81 LEU B C 1
ATOM 3979 O O . LEU B 1 81 ? 22.406 -16.422 -6.867 1 94.75 81 LEU B O 1
ATOM 3983 N N . PRO B 1 82 ? 24.562 -16.953 -6.93 1 95.19 82 PRO B N 1
ATOM 3984 C CA . PRO B 1 82 ? 24.312 -18.203 -6.215 1 95.19 82 PRO B CA 1
ATOM 3985 C C . PRO B 1 82 ? 23.656 -17.984 -4.852 1 95.19 82 PRO B C 1
ATOM 3987 O O . PRO B 1 82 ? 22.766 -18.75 -4.457 1 95.19 82 PRO B O 1
ATOM 3990 N N . THR B 1 83 ? 24.078 -16.984 -4.188 1 95.5 83 THR B N 1
ATOM 3991 C CA . THR B 1 83 ? 23.5 -16.672 -2.883 1 95.5 83 THR B CA 1
ATOM 3992 C C . THR B 1 83 ? 22.047 -16.25 -3.027 1 95.5 83 THR B C 1
ATOM 3994 O O . THR B 1 83 ? 21.188 -16.688 -2.26 1 95.5 83 THR B O 1
ATOM 3997 N N . VAL B 1 84 ? 21.797 -15.43 -4.008 1 96.19 84 VAL B N 1
ATOM 3998 C CA . VAL B 1 84 ? 20.438 -15.008 -4.281 1 96.19 84 VAL B CA 1
ATOM 3999 C C . VAL B 1 84 ? 19.578 -16.219 -4.633 1 96.19 84 VAL B C 1
ATOM 4001 O O . VAL B 1 84 ? 18.484 -16.391 -4.094 1 96.19 84 VAL B O 1
ATOM 4004 N N . ASN B 1 85 ? 20.094 -17.047 -5.496 1 97.5 85 ASN B N 1
ATOM 4005 C CA . ASN B 1 85 ? 19.344 -18.219 -5.949 1 97.5 85 ASN B CA 1
ATOM 4006 C C . ASN B 1 85 ? 19.125 -19.203 -4.816 1 97.5 85 ASN B C 1
ATOM 4008 O O . ASN B 1 85 ? 18.078 -19.859 -4.75 1 97.5 85 ASN B O 1
ATOM 4012 N N . GLU B 1 86 ? 20.062 -19.359 -3.967 1 97.44 86 GLU B N 1
ATOM 4013 C CA . GLU B 1 86 ? 19.875 -20.234 -2.807 1 97.44 86 GLU B CA 1
ATOM 4014 C C . GLU B 1 86 ? 18.766 -19.703 -1.898 1 97.44 86 GLU B C 1
ATOM 4016 O O . GLU B 1 86 ? 17.984 -20.484 -1.346 1 97.44 86 GLU B O 1
ATOM 4021 N N . ARG B 1 87 ? 18.734 -18.422 -1.718 1 97.12 87 ARG B N 1
ATOM 4022 C CA . ARG B 1 87 ? 17.641 -17.812 -0.964 1 97.12 87 ARG B CA 1
ATOM 4023 C C . ARG B 1 87 ? 16.297 -18.094 -1.632 1 97.12 87 ARG B C 1
ATOM 4025 O O . ARG B 1 87 ? 15.32 -18.438 -0.958 1 97.12 87 ARG B O 1
ATOM 4032 N N . VAL B 1 88 ? 16.266 -17.938 -2.936 1 98.12 88 VAL B N 1
ATOM 4033 C CA . VAL B 1 88 ? 15.055 -18.172 -3.715 1 98.12 88 VAL B CA 1
ATOM 4034 C C . VAL B 1 88 ? 14.57 -19.609 -3.504 1 98.12 88 VAL B C 1
ATOM 4036 O O . VAL B 1 88 ? 13.422 -19.828 -3.121 1 98.12 88 VAL B O 1
ATOM 4039 N N . LYS B 1 89 ? 15.422 -20.547 -3.684 1 98.06 89 LYS B N 1
ATOM 4040 C CA . LYS B 1 89 ? 15.07 -21.969 -3.555 1 98.06 89 LYS B CA 1
ATOM 4041 C C . LYS B 1 89 ? 14.711 -22.312 -2.113 1 98.06 89 LYS B C 1
ATOM 4043 O O . LYS B 1 89 ? 13.766 -23.062 -1.867 1 98.06 89 LYS B O 1
ATOM 4048 N N . GLY B 1 90 ? 15.453 -21.781 -1.177 1 98.12 90 GLY B N 1
ATOM 4049 C CA . GLY B 1 90 ? 15.172 -22.016 0.231 1 98.12 90 GLY B CA 1
ATOM 4050 C C . GLY B 1 90 ? 13.805 -21.531 0.658 1 98.12 90 GLY B C 1
ATOM 4051 O O . GLY B 1 90 ? 13.078 -22.234 1.366 1 98.12 90 GLY B O 1
ATOM 4052 N N . LEU B 1 91 ? 13.492 -20.359 0.223 1 97.81 91 LEU B N 1
ATOM 4053 C CA . LEU B 1 91 ? 12.195 -19.797 0.577 1 97.81 91 LEU B CA 1
ATOM 4054 C C . LEU B 1 91 ? 11.062 -20.609 -0.048 1 97.81 91 LEU B C 1
ATOM 4056 O O . LEU B 1 91 ? 10.023 -20.812 0.583 1 97.81 91 LEU B O 1
ATOM 4060 N N . ALA B 1 92 ? 11.219 -21 -1.299 1 98.31 92 ALA B N 1
ATOM 4061 C CA . ALA B 1 92 ? 10.219 -21.844 -1.954 1 98.31 92 ALA B CA 1
ATOM 4062 C C . ALA B 1 92 ? 9.969 -23.125 -1.168 1 98.31 92 ALA B C 1
ATOM 4064 O O . ALA B 1 92 ? 8.82 -23.484 -0.909 1 98.31 92 ALA B O 1
ATOM 4065 N N . ARG B 1 93 ? 11.039 -23.766 -0.738 1 98.12 93 ARG B N 1
ATOM 4066 C CA . ARG B 1 93 ? 10.93 -25 0.034 1 98.12 93 ARG B CA 1
ATOM 4067 C C . ARG B 1 93 ? 10.242 -24.75 1.372 1 98.12 93 ARG B C 1
ATOM 4069 O O . ARG B 1 93 ? 9.383 -25.531 1.791 1 98.12 93 ARG B O 1
ATOM 4076 N N . ALA B 1 94 ? 10.633 -23.688 2.014 1 97.56 94 ALA B N 1
ATOM 4077 C CA . ALA B 1 94 ? 10.047 -23.359 3.311 1 97.56 94 ALA B CA 1
ATOM 4078 C C . ALA B 1 94 ? 8.555 -23.062 3.182 1 97.56 94 ALA B C 1
ATOM 4080 O O . ALA B 1 94 ? 7.758 -23.484 4.023 1 97.56 94 ALA B O 1
ATOM 4081 N N . GLN B 1 95 ? 8.25 -22.312 2.152 1 97.25 95 GLN B N 1
ATOM 4082 C CA . GLN B 1 95 ? 6.84 -21.984 1.932 1 97.25 95 GLN B CA 1
ATOM 4083 C C . GLN B 1 95 ? 6.031 -23.25 1.628 1 97.25 95 GLN B C 1
ATOM 4085 O O . GLN B 1 95 ? 4.891 -23.375 2.08 1 97.25 95 GLN B O 1
ATOM 4090 N N . SER B 1 96 ? 6.535 -24.094 0.801 1 98.25 96 SER B N 1
ATOM 4091 C CA . SER B 1 96 ? 5.879 -25.375 0.523 1 98.25 96 SER B CA 1
ATOM 4092 C C . SER B 1 96 ? 5.66 -26.172 1.804 1 98.25 96 SER B C 1
ATOM 4094 O O . SER B 1 96 ? 4.582 -26.734 2.016 1 98.25 96 SER B O 1
ATOM 4096 N N . ALA B 1 97 ? 6.609 -26.219 2.652 1 98.06 97 ALA B N 1
ATOM 4097 C CA . ALA B 1 97 ? 6.508 -26.922 3.932 1 98.06 97 ALA B CA 1
ATOM 4098 C C . ALA B 1 97 ? 5.426 -26.281 4.809 1 98.06 97 ALA B C 1
ATOM 4100 O O . ALA B 1 97 ? 4.695 -27 5.504 1 98.06 97 ALA B O 1
ATOM 4101 N N . ASP B 1 98 ? 5.383 -25 4.793 1 96.56 98 ASP B N 1
ATOM 4102 C CA . ASP B 1 98 ? 4.367 -24.297 5.566 1 96.56 98 ASP B CA 1
ATOM 4103 C C . ASP B 1 98 ? 2.961 -24.672 5.098 1 96.56 98 ASP B C 1
ATOM 4105 O O . ASP B 1 98 ? 2.068 -24.891 5.918 1 96.56 98 ASP B O 1
ATOM 4109 N N . VAL B 1 99 ? 2.775 -24.641 3.768 1 97.31 99 VAL B N 1
ATOM 4110 C CA . VAL B 1 99 ? 1.477 -25 3.205 1 97.31 99 VAL B CA 1
ATOM 4111 C C . VAL B 1 99 ? 1.119 -26.438 3.592 1 97.31 99 VAL B C 1
ATOM 4113 O O . VAL B 1 99 ? -0.007 -26.703 4.012 1 97.31 99 VAL B O 1
ATOM 4116 N N . ARG B 1 100 ? 2.068 -27.312 3.471 1 98.5 100 ARG B N 1
ATOM 4117 C CA . ARG B 1 100 ? 1.846 -28.703 3.836 1 98.5 100 ARG B CA 1
ATOM 4118 C C . ARG B 1 100 ? 1.403 -28.828 5.289 1 98.5 100 ARG B C 1
ATOM 4120 O O . ARG B 1 100 ? 0.403 -29.484 5.586 1 98.5 100 ARG B O 1
ATOM 4127 N N . ALA B 1 101 ? 2.127 -28.203 6.16 1 97.94 101 ALA B N 1
ATOM 4128 C CA . ALA B 1 101 ? 1.837 -28.281 7.586 1 97.94 101 ALA B CA 1
ATOM 4129 C C . ALA B 1 101 ? 0.437 -27.75 7.891 1 97.94 101 ALA B C 1
ATOM 4131 O O . ALA B 1 101 ? -0.289 -28.328 8.703 1 97.94 101 ALA B O 1
ATOM 4132 N N . ARG B 1 102 ? 0.113 -26.719 7.293 1 95.94 102 ARG B N 1
ATOM 4133 C CA . ARG B 1 102 ? -1.206 -26.125 7.5 1 95.94 102 ARG B CA 1
ATOM 4134 C C . ARG B 1 102 ? -2.309 -27.078 7.055 1 95.94 102 ARG B C 1
ATOM 4136 O O . ARG B 1 102 ? -3.293 -27.281 7.77 1 95.94 102 ARG B O 1
ATOM 4143 N N . VAL B 1 103 ? -2.16 -27.609 5.863 1 98.06 103 VAL B N 1
ATOM 4144 C CA . VAL B 1 103 ? -3.148 -28.516 5.285 1 98.06 103 VAL B CA 1
ATOM 4145 C C . VAL B 1 103 ? -3.262 -29.781 6.141 1 98.06 103 VAL B C 1
ATOM 4147 O O . VAL B 1 103 ? -4.367 -30.234 6.441 1 98.06 103 VAL B O 1
ATOM 4150 N N . GLU B 1 104 ? -2.16 -30.266 6.598 1 98.38 104 GLU B N 1
ATOM 4151 C CA . GLU B 1 104 ? -2.148 -31.453 7.457 1 98.38 104 GLU B CA 1
ATOM 4152 C C . GLU B 1 104 ? -2.814 -31.156 8.805 1 98.38 104 GLU B C 1
ATOM 4154 O O . GLU B 1 104 ? -3.537 -32 9.336 1 98.38 104 GLU B O 1
ATOM 4159 N N . ARG B 1 105 ? -2.572 -30.016 9.281 1 97.25 105 ARG B N 1
ATOM 4160 C CA . ARG B 1 105 ? -3.145 -29.625 10.562 1 97.25 105 ARG B CA 1
ATOM 4161 C C . ARG B 1 105 ? -4.668 -29.625 10.508 1 97.25 105 ARG B C 1
ATOM 4163 O O . ARG B 1 105 ? -5.332 -29.891 11.508 1 97.25 105 ARG B O 1
ATOM 4170 N N . GLU B 1 106 ? -5.219 -29.438 9.32 1 96.81 106 GLU B N 1
ATOM 4171 C CA . GLU B 1 106 ? -6.668 -29.406 9.156 1 96.81 106 GLU B CA 1
ATOM 4172 C C . GLU B 1 106 ? -7.234 -30.797 8.906 1 96.81 106 GLU B C 1
ATOM 4174 O O . GLU B 1 106 ? -8.422 -30.938 8.602 1 96.81 106 GLU B O 1
ATOM 4179 N N . GLY B 1 107 ? -6.422 -31.797 8.906 1 97.94 107 GLY B N 1
ATOM 4180 C CA . GLY B 1 107 ? -6.879 -33.156 8.82 1 97.94 107 GLY B CA 1
ATOM 4181 C C . GLY B 1 107 ? -6.938 -33.688 7.391 1 97.94 107 GLY B C 1
ATOM 4182 O O . GLY B 1 107 ? -7.523 -34.75 7.129 1 97.94 107 GLY B O 1
ATOM 4183 N N . VAL B 1 108 ? -6.34 -33 6.473 1 98.81 108 VAL B N 1
ATOM 4184 C CA . VAL B 1 108 ? -6.332 -33.406 5.07 1 98.81 108 VAL B CA 1
ATOM 4185 C C . VAL B 1 108 ? -5.242 -34.469 4.84 1 98.81 108 VAL B C 1
ATOM 4187 O O . VAL B 1 108 ? -4.117 -34.312 5.32 1 98.81 108 VAL B O 1
ATOM 4190 N N . ARG B 1 109 ? -5.594 -35.5 4.141 1 98.81 109 ARG B N 1
ATOM 4191 C CA . ARG B 1 109 ? -4.605 -36.5 3.746 1 98.81 109 ARG B CA 1
ATOM 4192 C C . ARG B 1 109 ? -3.852 -36.062 2.494 1 98.81 109 ARG B C 1
ATOM 4194 O O . ARG B 1 109 ? -4.465 -35.656 1.503 1 98.81 109 ARG B O 1
ATOM 4201 N N . ILE B 1 110 ? -2.557 -36.125 2.602 1 98.88 110 ILE B N 1
ATOM 4202 C CA . ILE B 1 110 ? -1.724 -35.781 1.453 1 98.88 110 ILE B CA 1
ATOM 4203 C C . ILE B 1 110 ? -1.025 -37.031 0.935 1 98.88 110 ILE B C 1
ATOM 4205 O O . ILE B 1 110 ? -0.333 -37.719 1.688 1 98.88 110 ILE B O 1
ATOM 4209 N N . VAL B 1 111 ? -1.248 -37.344 -0.313 1 98.81 111 VAL B N 1
ATOM 4210 C CA . VAL B 1 111 ? -0.599 -38.469 -0.977 1 98.81 111 VAL B CA 1
ATOM 4211 C C . VAL B 1 111 ? 0.414 -37.969 -1.997 1 98.81 111 VAL B C 1
ATOM 4213 O O . VAL B 1 111 ? 0.056 -37.219 -2.92 1 98.81 111 VAL B O 1
ATOM 4216 N N . ARG B 1 112 ? 1.649 -38.344 -1.806 1 98.5 112 ARG B N 1
ATOM 4217 C CA . ARG B 1 112 ? 2.658 -38 -2.803 1 98.5 112 ARG B CA 1
ATOM 4218 C C . ARG B 1 112 ? 2.521 -38.875 -4.047 1 98.5 112 ARG B C 1
ATOM 4220 O O . ARG B 1 112 ? 2.658 -40.094 -3.969 1 98.5 112 ARG B O 1
ATOM 4227 N N . GLY B 1 113 ? 2.174 -38.281 -5.141 1 98.5 113 GLY B N 1
ATOM 4228 C CA . GLY B 1 113 ? 2.025 -39.031 -6.383 1 98.5 113 GLY B CA 1
ATOM 4229 C C . GLY B 1 113 ? 1.343 -38.219 -7.477 1 98.5 113 GLY B C 1
ATOM 4230 O O . GLY B 1 113 ? 1.157 -37 -7.344 1 98.5 113 GLY B O 1
ATOM 4231 N N . THR B 1 114 ? 1.126 -38.875 -8.586 1 98.38 114 THR B N 1
ATOM 4232 C CA . THR B 1 114 ? 0.398 -38.312 -9.711 1 98.38 114 THR B CA 1
ATOM 4233 C C . THR B 1 114 ? -0.995 -38.906 -9.82 1 98.38 114 THR B C 1
ATOM 4235 O O . THR B 1 114 ? -1.14 -40.125 -9.859 1 98.38 114 THR B O 1
ATOM 4238 N N . ALA B 1 115 ? -1.976 -38.062 -9.883 1 98.69 115 ALA B N 1
ATOM 4239 C CA . ALA B 1 115 ? -3.359 -38.531 -9.906 1 98.69 115 ALA B CA 1
ATOM 4240 C C . ALA B 1 115 ? -3.85 -38.719 -11.336 1 98.69 115 ALA B C 1
ATOM 4242 O O . ALA B 1 115 ? -3.531 -37.938 -12.219 1 98.69 115 ALA B O 1
ATOM 4243 N N . VAL B 1 116 ? -4.629 -39.75 -11.555 1 98.31 116 VAL B N 1
ATOM 4244 C CA . VAL B 1 116 ? -5.285 -40.062 -12.828 1 98.31 116 VAL B CA 1
ATOM 4245 C C . VAL B 1 116 ? -6.734 -40.469 -12.578 1 98.31 116 VAL B C 1
ATOM 4247 O O . VAL B 1 116 ? -7.016 -41.25 -11.672 1 98.31 116 VAL B O 1
ATOM 4250 N N . LEU B 1 117 ? -7.625 -39.875 -13.375 1 98.06 117 LEU B N 1
ATOM 4251 C CA . LEU B 1 117 ? -9.023 -40.281 -13.258 1 98.06 117 LEU B CA 1
ATOM 4252 C C . LEU B 1 117 ? -9.227 -41.719 -13.719 1 98.06 117 LEU B C 1
ATOM 4254 O O . LEU B 1 117 ? -8.734 -42.094 -14.773 1 98.06 117 LEU B O 1
ATOM 4258 N N . GLY B 1 118 ? -9.914 -42.469 -12.891 1 94.94 118 GLY B N 1
ATOM 4259 C CA . GLY B 1 118 ? -10.227 -43.844 -13.234 1 94.94 118 GLY B CA 1
ATOM 4260 C C . GLY B 1 118 ? -11.523 -44 -14.008 1 94.94 118 GLY B C 1
ATOM 4261 O O . GLY B 1 118 ? -12.219 -43 -14.25 1 94.94 118 GLY B O 1
ATOM 4262 N N . GLU B 1 119 ? -11.766 -45.219 -14.383 1 83.88 119 GLU B N 1
ATOM 4263 C CA . GLU B 1 119 ? -12.953 -45.5 -15.18 1 83.88 119 GLU B CA 1
ATOM 4264 C C . GLU B 1 119 ? -14.234 -45.219 -14.398 1 83.88 119 GLU B C 1
ATOM 4266 O O . GLU B 1 119 ? -14.289 -45.438 -13.188 1 83.88 119 GLU B O 1
ATOM 4271 N N . SER B 1 120 ? -14.992 -44.312 -15.094 1 72.31 120 SER B N 1
ATOM 4272 C CA . SER B 1 120 ? -16.297 -44 -14.523 1 72.31 120 SER B CA 1
ATOM 4273 C C . SER B 1 120 ? -17.156 -45.25 -14.352 1 72.31 120 SER B C 1
ATOM 4275 O O . SER B 1 120 ? -17.188 -46.094 -15.234 1 72.31 120 SER B O 1
ATOM 4277 N N . THR B 1 121 ? -17.344 -45.594 -13.141 1 60.38 121 THR B N 1
ATOM 4278 C CA . THR B 1 121 ? -18.312 -46.656 -13.008 1 60.38 121 THR B CA 1
ATOM 4279 C C . THR B 1 121 ? -19.734 -46.156 -13.219 1 60.38 121 THR B C 1
ATOM 4281 O O . THR B 1 121 ? -20 -44.969 -12.992 1 60.38 121 THR B O 1
ATOM 4284 N N . SER B 1 122 ? -20.547 -46.562 -14.148 1 54.19 122 SER B N 1
ATOM 4285 C CA . SER B 1 122 ? -21.922 -46.219 -14.484 1 54.19 122 SER B CA 1
ATOM 4286 C C . SER B 1 122 ? -22.75 -45.938 -13.234 1 54.19 122 SER B C 1
ATOM 4288 O O . SER B 1 122 ? -22.484 -46.5 -12.172 1 54.19 122 SER B O 1
ATOM 4290 N N . GLY B 1 123 ? -23.719 -44.75 -13.148 1 57.06 123 GLY B N 1
ATOM 4291 C CA . GLY B 1 123 ? -24.812 -44.438 -12.234 1 57.06 123 GLY B CA 1
ATOM 4292 C C . GLY B 1 123 ? -24.375 -43.562 -11.086 1 57.06 123 GLY B C 1
ATOM 4293 O O . GLY B 1 123 ? -23.688 -42.562 -11.305 1 57.06 123 GLY B O 1
ATOM 4294 N N . ARG B 1 124 ? -24.719 -43.938 -9.914 1 60.28 124 ARG B N 1
ATOM 4295 C CA . ARG B 1 124 ? -24.625 -43.312 -8.602 1 60.28 124 ARG B CA 1
ATOM 4296 C C . ARG B 1 124 ? -23.312 -43.688 -7.914 1 60.28 124 ARG B C 1
ATOM 4298 O O . ARG B 1 124 ? -23.109 -43.344 -6.742 1 60.28 124 ARG B O 1
ATOM 4305 N N . ALA B 1 125 ? -22.375 -44.25 -8.688 1 76.56 125 ALA B N 1
ATOM 4306 C CA . ALA B 1 125 ? -21.172 -44.75 -7.996 1 76.56 125 ALA B CA 1
ATOM 4307 C C . ALA B 1 125 ? -20.141 -43.625 -7.844 1 76.56 125 ALA B C 1
ATOM 4309 O O . ALA B 1 125 ? -20.109 -42.688 -8.656 1 76.56 125 ALA B O 1
ATOM 4310 N N . PRO B 1 126 ? -19.391 -43.656 -6.785 1 90 126 PRO B N 1
ATOM 4311 C CA . PRO B 1 126 ? -18.328 -42.656 -6.562 1 90 126 PRO B CA 1
ATOM 4312 C C . PRO B 1 126 ? -17.281 -42.656 -7.676 1 90 126 PRO B C 1
ATOM 4314 O O . PRO B 1 126 ? -17.109 -43.688 -8.359 1 90 126 PRO B O 1
ATOM 4317 N N . HIS B 1 127 ? -16.75 -41.562 -7.965 1 95.5 127 HIS B N 1
ATOM 4318 C CA . HIS B 1 127 ? -15.617 -41.438 -8.875 1 95.5 127 HIS B CA 1
ATOM 4319 C C . HIS B 1 127 ? -14.398 -42.156 -8.312 1 95.5 127 HIS B C 1
ATOM 4321 O O . HIS B 1 127 ? -14.32 -42.406 -7.109 1 95.5 127 HIS B O 1
ATOM 4327 N N . THR B 1 128 ? -13.586 -42.594 -9.273 1 96.56 128 THR B N 1
ATOM 4328 C CA . THR B 1 128 ? -12.328 -43.188 -8.859 1 96.56 128 THR B CA 1
ATOM 4329 C C . THR B 1 128 ? -11.133 -42.406 -9.359 1 96.56 128 THR B C 1
ATOM 4331 O O . THR B 1 128 ? -11.078 -42.031 -10.539 1 96.56 128 THR B O 1
ATOM 4334 N N . VAL B 1 129 ? -10.211 -42.062 -8.469 1 98.12 129 VAL B N 1
ATOM 4335 C CA . VAL B 1 129 ? -8.922 -41.469 -8.812 1 98.12 129 VAL B CA 1
ATOM 4336 C C . VAL B 1 129 ? -7.793 -42.438 -8.445 1 98.12 129 VAL B C 1
ATOM 4338 O O . VAL B 1 129 ? -7.773 -42.969 -7.34 1 98.12 129 VAL B O 1
ATOM 4341 N N . VAL B 1 130 ? -6.93 -42.625 -9.375 1 98.31 130 VAL B N 1
ATOM 4342 C CA . VAL B 1 130 ? -5.773 -43.5 -9.117 1 98.31 130 VAL B CA 1
ATOM 4343 C C . VAL B 1 130 ? -4.539 -42.625 -8.875 1 98.31 130 VAL B C 1
ATOM 4345 O O . VAL B 1 130 ? -4.164 -41.812 -9.727 1 98.31 130 VAL B O 1
ATOM 4348 N N . ALA B 1 131 ? -3.912 -42.781 -7.723 1 98.56 131 ALA B N 1
ATOM 4349 C CA . ALA B 1 131 ? -2.641 -42.125 -7.426 1 98.56 131 ALA B CA 1
ATOM 4350 C C . ALA B 1 131 ? -1.464 -43.031 -7.785 1 98.56 131 ALA B C 1
ATOM 4352 O O . ALA B 1 131 ? -1.315 -44.125 -7.227 1 98.56 131 ALA B O 1
ATOM 4353 N N . ASN B 1 132 ? -0.734 -42.594 -8.727 1 98.38 132 ASN B N 1
ATOM 4354 C CA . ASN B 1 132 ? 0.538 -43.25 -9.008 1 98.38 132 ASN B CA 1
ATOM 4355 C C . ASN B 1 132 ? 1.629 -42.812 -8.039 1 98.38 132 ASN B C 1
ATOM 4357 O O . ASN B 1 132 ? 2.018 -41.625 -8.039 1 98.38 132 ASN B O 1
ATOM 4361 N N . LEU B 1 133 ? 2.154 -43.688 -7.301 1 98.31 133 LEU B N 1
ATOM 4362 C CA . LEU B 1 133 ? 3.078 -43.375 -6.219 1 98.31 133 LEU B CA 1
ATOM 4363 C C . LEU B 1 133 ? 4.523 -43.406 -6.707 1 98.31 133 LEU B C 1
ATOM 4365 O O . LEU B 1 133 ? 4.816 -44.062 -7.727 1 98.31 133 LEU B O 1
ATOM 4369 N N . PRO B 1 134 ? 5.434 -42.75 -6 1 96.62 134 PRO B N 1
ATOM 4370 C CA . PRO B 1 134 ? 6.832 -42.688 -6.43 1 96.62 134 PRO B CA 1
ATOM 4371 C C . PRO B 1 134 ? 7.496 -44.062 -6.473 1 96.62 134 PRO B C 1
ATOM 4373 O O . PRO B 1 134 ? 8.414 -44.312 -7.27 1 96.62 134 PRO B O 1
ATOM 4376 N N . ASP B 1 135 ? 7.016 -45 -5.645 1 95.88 135 ASP B N 1
ATOM 4377 C CA . ASP B 1 135 ? 7.641 -46.312 -5.574 1 95.88 135 ASP B CA 1
ATOM 4378 C C . ASP B 1 135 ? 7.09 -47.25 -6.656 1 95.88 135 ASP B C 1
ATOM 4380 O O . ASP B 1 135 ? 7.438 -48.438 -6.703 1 95.88 135 ASP B O 1
ATOM 4384 N N . GLY B 1 136 ? 6.262 -46.719 -7.516 1 95.56 136 GLY B N 1
ATOM 4385 C CA . GLY B 1 136 ? 5.703 -47.531 -8.602 1 95.56 136 GLY B CA 1
ATOM 4386 C C . GLY B 1 136 ? 4.352 -48.125 -8.266 1 95.56 136 GLY B C 1
ATOM 4387 O O . GLY B 1 136 ? 3.656 -48.625 -9.141 1 95.56 136 GLY B O 1
ATOM 4388 N N . GLY B 1 137 ? 3.982 -48.031 -7.043 1 97.31 137 GLY B N 1
ATOM 4389 C CA . GLY B 1 137 ? 2.668 -48.5 -6.637 1 97.31 137 GLY B CA 1
ATOM 4390 C C . GLY B 1 137 ? 1.547 -47.562 -7.016 1 97.31 137 GLY B C 1
ATOM 4391 O O . GLY B 1 137 ? 1.796 -46.469 -7.559 1 97.31 137 GLY B O 1
ATOM 4392 N N . THR B 1 138 ? 0.34 -48.062 -6.879 1 97.62 138 THR B N 1
ATOM 4393 C CA . THR B 1 138 ? -0.847 -47.219 -7.113 1 97.62 138 THR B CA 1
ATOM 4394 C C . THR B 1 138 ? -1.802 -47.312 -5.926 1 97.62 138 THR B C 1
ATOM 4396 O O . THR B 1 138 ? -1.771 -48.281 -5.164 1 97.62 138 THR B O 1
ATOM 4399 N N . GLU B 1 139 ? -2.488 -46.281 -5.695 1 97.88 139 GLU B N 1
ATOM 4400 C CA . GLU B 1 139 ? -3.576 -46.25 -4.723 1 97.88 139 GLU B CA 1
ATOM 4401 C C . GLU B 1 139 ? -4.875 -45.781 -5.363 1 97.88 139 GLU B C 1
ATOM 4403 O O . GLU B 1 139 ? -4.902 -44.719 -6.012 1 97.88 139 GLU B O 1
ATOM 4408 N N . GLN B 1 140 ? -5.914 -46.594 -5.281 1 97.44 140 GLN B N 1
ATOM 4409 C CA . GLN B 1 140 ? -7.227 -46.188 -5.773 1 97.44 140 GLN B CA 1
ATOM 4410 C C . GLN B 1 140 ? -8.008 -45.438 -4.711 1 97.44 140 GLN B C 1
ATOM 4412 O O . GLN B 1 140 ? -8.18 -45.906 -3.592 1 97.44 140 GLN B O 1
ATOM 4417 N N . LEU B 1 141 ? -8.438 -44.312 -5.062 1 97.81 141 LEU B N 1
ATOM 4418 C CA . LEU B 1 141 ? -9.188 -43.438 -4.156 1 97.81 141 LEU B CA 1
ATOM 4419 C C . LEU B 1 141 ? -10.625 -43.25 -4.641 1 97.81 141 LEU B C 1
ATOM 4421 O O . LEU B 1 141 ? -10.852 -42.812 -5.766 1 97.81 141 LEU B O 1
ATOM 4425 N N . SER B 1 142 ? -11.57 -43.656 -3.834 1 96.19 142 SER B N 1
ATOM 4426 C CA . SER B 1 142 ? -12.984 -43.406 -4.117 1 96.19 142 SER B CA 1
ATOM 4427 C C . SER B 1 142 ? -13.383 -42 -3.719 1 96.19 142 SER B C 1
ATOM 4429 O O . SER B 1 142 ? -13.008 -41.5 -2.646 1 96.19 142 SER B O 1
ATOM 4431 N N . ALA B 1 143 ? -14.07 -41.312 -4.641 1 96.56 143 ALA B N 1
ATOM 4432 C CA . ALA B 1 143 ? -14.391 -39.938 -4.391 1 96.56 143 ALA B CA 1
ATOM 4433 C C . ALA B 1 143 ? -15.836 -39.625 -4.777 1 96.56 143 ALA B C 1
ATOM 4435 O O . ALA B 1 143 ? -16.281 -40 -5.859 1 96.56 143 ALA B O 1
ATOM 4436 N N . ASP B 1 144 ? -16.578 -38.969 -3.859 1 96.62 144 ASP B N 1
ATOM 4437 C CA . ASP B 1 144 ? -17.875 -38.406 -4.203 1 96.62 144 ASP B CA 1
ATOM 4438 C C . ASP B 1 144 ? -17.703 -37.156 -5.074 1 96.62 144 ASP B C 1
ATOM 4440 O O . ASP B 1 144 ? -18.562 -36.875 -5.918 1 96.62 144 ASP B O 1
ATOM 4444 N N . VAL B 1 145 ? -16.656 -36.375 -4.84 1 97.81 145 VAL B N 1
ATOM 4445 C CA . VAL B 1 145 ? -16.297 -35.156 -5.562 1 97.81 145 VAL B CA 1
ATOM 4446 C C . VAL B 1 145 ? -14.82 -35.188 -5.926 1 97.81 145 VAL B C 1
ATOM 4448 O O . VAL B 1 145 ? -13.984 -35.594 -5.113 1 97.81 145 VAL B O 1
ATOM 4451 N N . VAL B 1 146 ? -14.484 -34.844 -7.152 1 98.69 146 VAL B N 1
ATOM 4452 C CA . VAL B 1 146 ? -13.102 -34.688 -7.594 1 98.69 146 VAL B CA 1
ATOM 4453 C C . VAL B 1 146 ? -12.844 -33.25 -8.016 1 98.69 146 VAL B C 1
ATOM 4455 O O . VAL B 1 146 ? -13.68 -32.625 -8.664 1 98.69 146 VAL B O 1
ATOM 4458 N N . LEU B 1 147 ? -11.719 -32.688 -7.609 1 98.94 147 LEU B N 1
ATOM 4459 C CA . LEU B 1 147 ? -11.234 -31.406 -8.148 1 98.94 147 LEU B CA 1
ATOM 4460 C C . LEU B 1 147 ? -9.953 -31.609 -8.945 1 98.94 147 LEU B C 1
ATOM 4462 O O . LEU B 1 147 ? -8.953 -32.094 -8.414 1 98.94 147 LEU B O 1
ATOM 4466 N N . ILE B 1 148 ? -10.016 -31.281 -10.219 1 98.94 148 ILE B N 1
ATOM 4467 C CA . ILE B 1 148 ? -8.812 -31.266 -11.047 1 98.94 148 ILE B CA 1
ATOM 4468 C C . ILE B 1 148 ? -8.102 -29.922 -10.914 1 98.94 148 ILE B C 1
ATOM 4470 O O . ILE B 1 148 ? -8.625 -28.891 -11.328 1 98.94 148 ILE B O 1
ATOM 4474 N N . ALA B 1 149 ? -6.938 -29.875 -10.336 1 98.94 149 ALA B N 1
ATOM 4475 C CA . ALA B 1 149 ? -6.121 -28.688 -10.094 1 98.94 149 ALA B CA 1
ATOM 4476 C C . ALA B 1 149 ? -4.664 -28.938 -10.469 1 98.94 149 ALA B C 1
ATOM 4478 O O . ALA B 1 149 ? -3.76 -28.688 -9.672 1 98.94 149 ALA B O 1
ATOM 4479 N N . THR B 1 150 ? -4.422 -29.328 -11.695 1 98.88 150 THR B N 1
ATOM 4480 C CA . THR B 1 150 ? -3.135 -29.875 -12.109 1 98.88 150 THR B CA 1
ATOM 4481 C C . THR B 1 150 ? -2.221 -28.781 -12.641 1 98.88 150 THR B C 1
ATOM 4483 O O . THR B 1 150 ? -1.043 -29.016 -12.914 1 98.88 150 THR B O 1
ATOM 4486 N N . GLY B 1 151 ? -2.725 -27.562 -12.773 1 98.5 151 GLY B N 1
ATOM 4487 C CA . GLY B 1 151 ? -1.909 -26.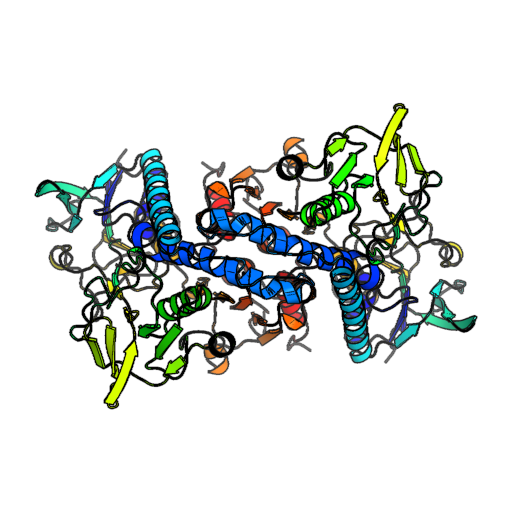422 -13.117 1 98.5 151 GLY B CA 1
ATOM 4488 C C . GLY B 1 151 ? -1.414 -26.438 -14.547 1 98.5 151 GLY B C 1
ATOM 4489 O O . GLY B 1 151 ? -2.086 -26.984 -15.438 1 98.5 151 GLY B O 1
ATOM 4490 N N . ALA B 1 152 ? -0.418 -25.703 -14.82 1 98.62 152 ALA B N 1
ATOM 4491 C CA . ALA B 1 152 ? 0.191 -25.562 -16.141 1 98.62 152 ALA B CA 1
ATOM 4492 C C . ALA B 1 152 ? 1.714 -25.594 -16.047 1 98.62 152 ALA B C 1
ATOM 4494 O O . ALA B 1 152 ? 2.277 -25.562 -14.953 1 98.62 152 ALA B O 1
ATOM 4495 N N . THR B 1 153 ? 2.359 -25.797 -17.141 1 98 153 THR B N 1
ATOM 4496 C CA . THR B 1 153 ? 3.814 -25.797 -17.25 1 98 153 THR B CA 1
ATOM 4497 C C . THR B 1 153 ? 4.285 -24.922 -18.406 1 98 153 THR B C 1
ATOM 4499 O O . THR B 1 153 ? 3.512 -24.609 -19.312 1 98 153 THR B O 1
ATOM 4502 N N . PRO B 1 154 ? 5.574 -24.453 -18.406 1 98.12 154 PRO B N 1
ATOM 4503 C CA . PRO B 1 154 ? 6.074 -23.594 -19.5 1 98.12 154 PRO B CA 1
ATOM 4504 C C . PRO B 1 154 ? 5.941 -24.266 -20.875 1 98.12 154 PRO B C 1
ATOM 4506 O O . PRO B 1 154 ? 6.176 -25.469 -21 1 98.12 154 PRO B O 1
ATOM 4509 N N . ARG B 1 155 ? 5.527 -23.453 -21.828 1 98 155 ARG B N 1
ATOM 4510 C CA . ARG B 1 155 ? 5.492 -23.938 -23.203 1 98 155 ARG B CA 1
ATOM 4511 C C . ARG B 1 155 ? 6.902 -24.156 -23.734 1 98 155 ARG B C 1
ATOM 4513 O O . ARG B 1 155 ? 7.793 -23.328 -23.516 1 98 155 ARG B O 1
ATOM 4520 N N . ILE B 1 156 ? 7.137 -25.266 -24.375 1 97.88 156 ILE B N 1
ATOM 4521 C CA . ILE B 1 156 ? 8.414 -25.578 -25 1 97.88 156 ILE B CA 1
ATOM 4522 C C . ILE B 1 156 ? 8.258 -25.609 -26.516 1 97.88 156 ILE B C 1
ATOM 4524 O O . ILE B 1 156 ? 7.406 -26.328 -27.047 1 97.88 156 ILE B O 1
ATOM 4528 N N . LEU B 1 157 ? 9.023 -24.797 -27.156 1 97.19 157 LEU B N 1
ATOM 4529 C CA . LEU B 1 157 ? 9.008 -24.766 -28.625 1 97.19 157 LEU B CA 1
ATOM 4530 C C . LEU B 1 157 ? 10.07 -25.688 -29.188 1 97.19 157 LEU B C 1
ATOM 4532 O O . LEU B 1 157 ? 11.18 -25.781 -28.656 1 97.19 157 LEU B O 1
ATOM 4536 N N . ASP B 1 158 ? 9.766 -26.297 -30.266 1 96.88 158 ASP B N 1
ATOM 4537 C CA . ASP B 1 158 ? 10.664 -27.266 -30.891 1 96.88 158 ASP B CA 1
ATOM 4538 C C . ASP B 1 158 ? 11.961 -26.609 -31.328 1 96.88 158 ASP B C 1
ATOM 4540 O O . ASP B 1 158 ? 13.039 -27.188 -31.203 1 96.88 158 ASP B O 1
ATOM 4544 N N . ASP B 1 159 ? 11.93 -25.438 -31.797 1 96.94 159 ASP B N 1
ATOM 4545 C CA . ASP B 1 159 ? 13.086 -24.75 -32.375 1 96.94 159 ASP B CA 1
ATOM 4546 C C . ASP B 1 159 ? 13.781 -23.891 -31.297 1 96.94 159 ASP B C 1
ATOM 4548 O O . ASP B 1 159 ? 14.641 -23.062 -31.625 1 96.94 159 ASP B O 1
ATOM 4552 N N . ALA B 1 160 ? 13.414 -24.062 -30.078 1 97.88 160 ALA B N 1
ATOM 4553 C CA . ALA B 1 160 ? 14.008 -23.328 -28.969 1 97.88 160 ALA B CA 1
ATOM 4554 C C . ALA B 1 160 ? 13.984 -24.156 -27.688 1 97.88 160 ALA B C 1
ATOM 4556 O O . ALA B 1 160 ? 13.57 -23.672 -26.625 1 97.88 160 ALA B O 1
ATOM 4557 N N . LYS B 1 161 ? 14.344 -25.375 -27.766 1 97.75 161 LYS B N 1
ATOM 4558 C CA . LYS B 1 161 ? 14.266 -26.297 -26.641 1 97.75 161 LYS B CA 1
ATOM 4559 C C . LYS B 1 161 ? 15.227 -25.891 -25.516 1 97.75 161 LYS B C 1
ATOM 4561 O O . LYS B 1 161 ? 16.406 -25.672 -25.766 1 97.75 161 LYS B O 1
ATOM 4566 N N . PRO B 1 162 ? 14.688 -25.75 -24.328 1 97.69 162 PRO B N 1
ATOM 4567 C CA . PRO B 1 162 ? 15.586 -25.453 -23.219 1 97.69 162 PRO B CA 1
ATOM 4568 C C . PRO B 1 162 ? 16.625 -26.547 -23 1 97.69 162 PRO B C 1
ATOM 4570 O O . PRO B 1 162 ? 16.328 -27.734 -23.141 1 97.69 162 PRO B O 1
ATOM 4573 N N . ASP B 1 163 ? 17.828 -26.219 -22.703 1 96.62 163 ASP B N 1
ATOM 4574 C CA . ASP B 1 163 ? 18.906 -27.172 -22.438 1 96.62 163 ASP B CA 1
ATOM 4575 C C . ASP B 1 163 ? 19.312 -27.172 -20.969 1 96.62 163 ASP B C 1
ATOM 4577 O O . ASP B 1 163 ? 20.203 -27.906 -20.562 1 96.62 163 ASP B O 1
ATOM 4581 N N . GLY B 1 164 ? 18.656 -26.281 -20.141 1 94 164 GLY B N 1
ATOM 4582 C CA . GLY B 1 164 ? 18.906 -26.203 -18.719 1 94 164 GLY B CA 1
ATOM 4583 C C . GLY B 1 164 ? 20.172 -25.438 -18.375 1 94 164 GLY B C 1
ATOM 4584 O O . GLY B 1 164 ? 20.531 -25.297 -17.203 1 94 164 GLY B O 1
ATOM 4585 N N . GLU B 1 165 ? 20.844 -24.906 -19.422 1 96 165 GLU B N 1
ATOM 4586 C CA . GLU B 1 165 ? 22.109 -24.219 -19.203 1 96 165 GLU B CA 1
ATOM 4587 C C . GLU B 1 165 ? 22.078 -22.812 -19.781 1 96 165 GLU B C 1
ATOM 4589 O O . GLU B 1 165 ? 22.359 -21.844 -19.062 1 96 165 GLU B O 1
ATOM 4594 N N . ARG B 1 166 ? 21.688 -22.672 -21.062 1 97.94 166 ARG B N 1
ATOM 4595 C CA . ARG B 1 166 ? 21.766 -21.359 -21.688 1 97.94 166 ARG B CA 1
ATOM 4596 C C . ARG B 1 166 ? 20.438 -21 -22.344 1 97.94 166 ARG B C 1
ATOM 4598 O O . ARG B 1 166 ? 20.141 -19.812 -22.531 1 97.94 166 ARG B O 1
ATOM 4605 N N . ILE B 1 167 ? 19.734 -21.938 -22.781 1 98.62 167 ILE B N 1
ATOM 4606 C CA . ILE B 1 167 ? 18.344 -21.75 -23.188 1 98.62 167 ILE B CA 1
ATOM 4607 C C . ILE B 1 167 ? 17.406 -22.234 -22.078 1 98.62 167 ILE B C 1
ATOM 4609 O O . ILE B 1 167 ? 17.359 -23.438 -21.781 1 98.62 167 ILE B O 1
ATOM 4613 N N . LEU B 1 168 ? 16.656 -21.297 -21.531 1 98.5 168 LEU B N 1
ATOM 4614 C CA . LEU B 1 168 ? 16.047 -21.594 -20.234 1 98.5 168 LEU B CA 1
ATOM 4615 C C . LEU B 1 168 ? 14.562 -21.266 -20.234 1 98.5 168 LEU B C 1
ATOM 4617 O O . LEU B 1 168 ? 14.141 -20.344 -20.938 1 98.5 168 LEU B O 1
ATOM 4621 N N . THR B 1 169 ? 13.773 -22.031 -19.453 1 98.06 169 THR B N 1
ATOM 4622 C CA . THR B 1 169 ? 12.484 -21.547 -18.969 1 98.06 169 THR B CA 1
ATOM 4623 C C . THR B 1 169 ? 12.656 -20.75 -17.688 1 98.06 169 THR B C 1
ATOM 4625 O O . THR B 1 169 ? 13.734 -20.734 -17.094 1 98.06 169 THR B O 1
ATOM 4628 N N . TRP B 1 170 ? 11.562 -20.125 -17.25 1 97.69 170 TRP B N 1
ATOM 4629 C CA . TRP B 1 170 ? 11.648 -19.281 -16.062 1 97.69 170 TRP B CA 1
ATOM 4630 C C . TRP B 1 170 ? 11.82 -20.141 -14.805 1 97.69 170 TRP B C 1
ATOM 4632 O O . TRP B 1 170 ? 12.102 -19.609 -13.727 1 97.69 170 TRP B O 1
ATOM 4642 N N . ARG B 1 171 ? 11.672 -21.484 -14.891 1 97.75 171 ARG B N 1
ATOM 4643 C CA . ARG B 1 171 ? 11.828 -22.359 -13.734 1 97.75 171 ARG B CA 1
ATOM 4644 C C . ARG B 1 171 ? 13.289 -22.766 -13.547 1 97.75 171 ARG B C 1
ATOM 4646 O O . ARG B 1 171 ? 13.664 -23.312 -12.508 1 97.75 171 ARG B O 1
ATOM 4653 N N . GLN B 1 172 ? 14.133 -22.453 -14.578 1 97.56 172 GLN B N 1
ATOM 4654 C CA . GLN B 1 172 ? 15.484 -23 -14.594 1 97.56 172 GLN B CA 1
ATOM 4655 C C . GLN B 1 172 ? 16.516 -21.922 -14.266 1 97.56 172 GLN B C 1
ATOM 4657 O O . GLN B 1 172 ? 17.703 -22.219 -14.086 1 97.56 172 GLN B O 1
ATOM 4662 N N . LEU B 1 173 ? 16.078 -20.688 -14.141 1 97.12 173 LEU B N 1
ATOM 4663 C CA . LEU B 1 173 ? 16.984 -19.562 -13.938 1 97.12 173 LEU B CA 1
ATOM 4664 C C . LEU B 1 173 ? 17.672 -19.641 -12.578 1 97.12 173 LEU B C 1
ATOM 4666 O O . LEU B 1 173 ? 18.781 -19.141 -12.398 1 97.12 173 LEU B O 1
ATOM 4670 N N . TYR B 1 174 ? 17.109 -20.328 -11.656 1 97.38 174 TYR B N 1
ATOM 4671 C CA . TYR B 1 174 ? 17.531 -20.281 -10.266 1 97.38 174 TYR B CA 1
ATOM 4672 C C . TYR B 1 174 ? 18.672 -21.266 -10.016 1 97.38 174 TYR B C 1
ATOM 4674 O O . TYR B 1 174 ? 19.172 -21.375 -8.891 1 97.38 174 TYR B O 1
ATOM 4682 N N . ASP B 1 175 ? 19.094 -21.906 -11.117 1 96.19 175 ASP B N 1
ATOM 4683 C CA . ASP B 1 175 ? 20.234 -22.812 -11.039 1 96.19 175 ASP B CA 1
ATOM 4684 C C . ASP B 1 175 ? 21.5 -22.156 -11.594 1 96.19 175 ASP B C 1
ATOM 4686 O O . ASP B 1 175 ? 22.594 -22.734 -11.516 1 96.19 175 ASP B O 1
ATOM 4690 N N . LEU B 1 176 ? 21.344 -20.938 -12.117 1 97.12 176 LEU B N 1
ATOM 4691 C CA . LEU B 1 176 ? 22.5 -20.25 -12.688 1 97.12 176 LEU B CA 1
ATOM 4692 C C . LEU B 1 176 ? 23.516 -19.891 -11.602 1 97.12 176 LEU B C 1
ATOM 4694 O O . LEU B 1 176 ? 23.141 -19.469 -10.508 1 97.12 176 LEU B O 1
ATOM 4698 N N . GLU B 1 177 ? 24.766 -20 -11.938 1 95 177 GLU B N 1
ATOM 4699 C CA . GLU B 1 177 ? 25.844 -19.734 -10.992 1 95 177 GLU B CA 1
ATOM 4700 C C . GLU B 1 177 ? 26.422 -18.344 -11.195 1 95 177 GLU B C 1
ATOM 4702 O O . GLU B 1 177 ? 27.141 -17.828 -10.328 1 95 177 GLU B O 1
ATOM 4707 N N . GLU B 1 178 ? 26.219 -17.812 -12.383 1 95.38 178 GLU B N 1
ATOM 4708 C CA . GLU B 1 178 ? 26.656 -16.469 -12.703 1 95.38 178 GLU B CA 1
ATOM 4709 C C . GLU B 1 178 ? 25.562 -15.672 -13.398 1 95.38 178 GLU B C 1
ATOM 4711 O O . GLU B 1 178 ? 24.703 -16.25 -14.07 1 95.38 178 GLU B O 1
ATOM 4716 N N . LEU B 1 179 ? 25.688 -14.398 -13.203 1 95.88 179 LEU B N 1
ATOM 4717 C CA . LEU B 1 179 ? 24.781 -13.531 -13.945 1 95.88 179 LEU B CA 1
ATOM 4718 C C . LEU B 1 179 ? 25.031 -13.633 -15.445 1 95.88 179 LEU B C 1
ATOM 4720 O O . LEU B 1 179 ? 26.188 -13.594 -15.883 1 95.88 179 LEU B O 1
ATOM 4724 N N . PRO B 1 180 ? 23.922 -13.781 -16.203 1 97.69 180 PRO B N 1
ATOM 4725 C CA . PRO B 1 180 ? 24.141 -13.758 -17.641 1 97.69 180 PRO B CA 1
ATOM 4726 C C . PRO B 1 180 ? 24.828 -12.477 -18.125 1 97.69 180 PRO B C 1
ATOM 4728 O O . PRO B 1 180 ? 24.438 -11.375 -17.703 1 97.69 180 PRO B O 1
ATOM 4731 N N . GLU B 1 181 ? 25.875 -12.648 -19 1 97.81 181 GLU B N 1
ATOM 4732 C CA . GLU B 1 181 ? 26.5 -11.469 -19.594 1 97.81 181 GLU B CA 1
ATOM 4733 C C . GLU B 1 181 ? 25.531 -10.703 -20.469 1 97.81 181 GLU B C 1
ATOM 4735 O O . GLU B 1 181 ? 25.484 -9.477 -20.453 1 97.81 181 GLU B O 1
ATOM 4740 N N . HIS B 1 182 ? 24.828 -11.445 -21.188 1 98.69 182 HIS B N 1
ATOM 4741 C CA . HIS B 1 182 ? 23.797 -10.922 -22.062 1 98.69 182 HIS B CA 1
ATOM 4742 C C . HIS B 1 182 ? 22.609 -11.875 -22.141 1 98.69 182 HIS B C 1
ATOM 4744 O O . HIS B 1 182 ? 22.688 -12.922 -22.797 1 98.69 182 HIS B O 1
ATOM 4750 N N . LEU B 1 183 ? 21.484 -11.469 -21.469 1 98.81 183 LEU B N 1
ATOM 4751 C CA . LEU B 1 183 ? 20.266 -12.273 -21.422 1 98.81 183 LEU B CA 1
ATOM 4752 C C . LEU B 1 183 ? 19.281 -11.82 -22.5 1 98.81 183 LEU B C 1
ATOM 4754 O O . LEU B 1 183 ? 18.859 -10.664 -22.516 1 98.81 183 LEU B O 1
ATOM 4758 N N . ILE B 1 184 ? 18.922 -12.711 -23.406 1 98.88 184 ILE B N 1
ATOM 4759 C CA . ILE B 1 184 ? 17.859 -12.453 -24.375 1 98.88 184 ILE B CA 1
ATOM 4760 C C . ILE B 1 184 ? 16.547 -13.031 -23.875 1 98.88 184 ILE B C 1
ATOM 4762 O O . ILE B 1 184 ? 16.422 -14.25 -23.688 1 98.88 184 ILE B O 1
ATOM 4766 N N . VAL B 1 185 ? 15.578 -12.219 -23.609 1 98.81 185 VAL B N 1
ATOM 4767 C CA . VAL B 1 185 ? 14.258 -12.648 -23.156 1 98.81 185 VAL B CA 1
ATOM 4768 C C . VAL B 1 185 ? 13.297 -12.688 -24.344 1 98.81 185 VAL B C 1
ATOM 4770 O O . VAL B 1 185 ? 13.117 -11.68 -25.031 1 98.81 185 VAL B O 1
ATOM 4773 N N . ILE B 1 186 ? 12.719 -13.82 -24.609 1 98.31 186 ILE B N 1
ATOM 4774 C CA . ILE B 1 186 ? 11.773 -13.992 -25.719 1 98.31 186 ILE B CA 1
ATOM 4775 C C . ILE B 1 186 ? 10.344 -14.008 -25.188 1 98.31 186 ILE B C 1
ATOM 4777 O O . ILE B 1 186 ? 9.953 -14.953 -24.484 1 98.31 186 ILE B O 1
ATOM 4781 N N . GLY B 1 187 ? 9.523 -13.039 -25.562 1 96.81 187 GLY B N 1
ATOM 4782 C CA . GLY B 1 187 ? 8.164 -12.859 -25.062 1 96.81 187 GLY B CA 1
ATOM 4783 C C . GLY B 1 187 ? 8.008 -11.633 -24.188 1 96.81 187 GLY B C 1
ATOM 4784 O O . GLY B 1 187 ? 8.688 -11.508 -23.156 1 96.81 187 GLY B O 1
ATOM 4785 N N . SER B 1 188 ? 7.07 -10.75 -24.547 1 95 188 SER B N 1
ATOM 4786 C CA . SER B 1 188 ? 6.938 -9.469 -23.859 1 95 188 SER B CA 1
ATOM 4787 C C . SER B 1 188 ? 5.68 -9.43 -23 1 95 188 SER B C 1
ATOM 4789 O O . SER B 1 188 ? 5.125 -8.359 -22.75 1 95 188 SER B O 1
ATOM 4791 N N . GLY B 1 189 ? 5.191 -10.641 -22.609 1 96.12 189 GLY B N 1
ATOM 4792 C CA . GLY B 1 189 ? 4.117 -10.703 -21.625 1 96.12 189 GLY B CA 1
ATOM 4793 C C . GLY B 1 189 ? 4.578 -10.398 -20.219 1 96.12 189 GLY B C 1
ATOM 4794 O O . GLY B 1 189 ? 5.688 -9.898 -20.016 1 96.12 189 GLY B O 1
ATOM 4795 N N . VAL B 1 190 ? 3.758 -10.664 -19.281 1 96.69 190 VAL B N 1
ATOM 4796 C CA . VAL B 1 190 ? 3.98 -10.336 -17.875 1 96.69 190 VAL B CA 1
ATOM 4797 C C . VAL B 1 190 ? 5.258 -11.008 -17.375 1 96.69 190 VAL B C 1
ATOM 4799 O O . VAL B 1 190 ? 6.137 -10.352 -16.812 1 96.69 190 VAL B O 1
ATOM 4802 N N . THR B 1 191 ? 5.406 -12.297 -17.656 1 97.31 191 THR B N 1
ATOM 4803 C CA . THR B 1 191 ? 6.566 -13.055 -17.203 1 97.31 191 THR B CA 1
ATOM 4804 C C . THR B 1 191 ? 7.852 -12.461 -17.781 1 97.31 191 THR B C 1
ATOM 4806 O O . THR B 1 191 ? 8.812 -12.234 -17.047 1 97.31 191 THR B O 1
ATOM 4809 N N . GLY B 1 192 ? 7.848 -12.203 -19.078 1 98 192 GLY B N 1
ATOM 4810 C CA . GLY B 1 192 ? 9.016 -11.617 -19.719 1 98 192 GLY B CA 1
ATOM 4811 C C . GLY B 1 192 ? 9.391 -10.266 -19.141 1 98 192 GLY B C 1
ATOM 4812 O O . GLY B 1 192 ? 10.555 -10.023 -18.812 1 98 192 GLY B O 1
ATOM 4813 N N . ALA B 1 193 ? 8.438 -9.398 -18.984 1 98.25 193 ALA B N 1
ATOM 4814 C CA . ALA B 1 193 ? 8.672 -8.055 -18.484 1 98.25 193 ALA B CA 1
ATOM 4815 C C . ALA B 1 193 ? 9.25 -8.094 -17.062 1 98.25 193 ALA B C 1
ATOM 4817 O O . ALA B 1 193 ? 10.141 -7.305 -16.734 1 98.25 193 ALA B O 1
ATOM 4818 N N . GLU B 1 194 ? 8.742 -8.984 -16.25 1 98.44 194 GLU B N 1
ATOM 4819 C CA . GLU B 1 194 ? 9.211 -9.102 -14.875 1 98.44 194 GLU B CA 1
ATOM 4820 C C . GLU B 1 194 ? 10.68 -9.531 -14.828 1 98.44 194 GLU B C 1
ATOM 4822 O O . GLU B 1 194 ? 11.469 -8.961 -14.07 1 98.44 194 GLU B O 1
ATOM 4827 N N . PHE B 1 195 ? 11.031 -10.469 -15.656 1 98.56 195 PHE B N 1
ATOM 4828 C CA . PHE B 1 195 ? 12.398 -10.969 -15.617 1 98.56 195 PHE B CA 1
ATOM 4829 C C . PHE B 1 195 ? 13.352 -9.977 -16.281 1 98.56 195 PHE B C 1
ATOM 4831 O O . PHE B 1 195 ? 14.508 -9.844 -15.859 1 98.56 195 PHE B O 1
ATOM 4838 N N . VAL B 1 196 ? 12.883 -9.234 -17.328 1 98.56 196 VAL B N 1
ATOM 4839 C CA . VAL B 1 196 ? 13.688 -8.141 -17.875 1 98.56 196 VAL B CA 1
ATOM 4840 C C . VAL B 1 196 ? 14 -7.133 -16.766 1 98.56 196 VAL B C 1
ATOM 4842 O O . VAL B 1 196 ? 15.164 -6.797 -16.547 1 98.56 196 VAL B O 1
ATOM 4845 N N . SER B 1 197 ? 13.008 -6.746 -16.062 1 98.06 197 SER B N 1
ATOM 4846 C CA . SER B 1 197 ? 13.148 -5.77 -14.984 1 98.06 197 SER B CA 1
ATOM 4847 C C . SER B 1 197 ? 14.117 -6.262 -13.914 1 98.06 197 SER B C 1
ATOM 4849 O O . SER B 1 197 ? 15 -5.523 -13.484 1 98.06 197 SER B O 1
ATOM 4851 N N . ALA B 1 198 ? 13.961 -7.52 -13.5 1 97.62 198 ALA B N 1
ATOM 4852 C CA . ALA B 1 198 ? 14.773 -8.07 -12.422 1 97.62 198 ALA B CA 1
ATOM 4853 C C . ALA B 1 198 ? 16.234 -8.18 -12.836 1 97.62 198 ALA B C 1
ATOM 4855 O O . ALA B 1 198 ? 17.125 -7.738 -12.109 1 97.62 198 ALA B O 1
ATOM 4856 N N . TYR B 1 199 ? 16.531 -8.688 -14.008 1 97.81 199 TYR B N 1
ATOM 4857 C CA . TYR B 1 199 ? 17.906 -9.008 -14.383 1 97.81 199 TYR B CA 1
ATOM 4858 C C . TYR B 1 199 ? 18.656 -7.75 -14.797 1 97.81 199 TYR B C 1
ATOM 4860 O O . TYR B 1 199 ? 19.875 -7.648 -14.57 1 97.81 199 TYR B O 1
ATOM 4868 N N . VAL B 1 200 ? 17.938 -6.805 -15.406 1 96.81 200 VAL B N 1
ATOM 4869 C CA . VAL B 1 200 ? 18.625 -5.559 -15.711 1 96.81 200 VAL B CA 1
ATOM 4870 C C . VAL B 1 200 ? 19.062 -4.871 -14.422 1 96.81 200 VAL B C 1
ATOM 4872 O O . VAL B 1 200 ? 20.172 -4.332 -14.336 1 96.81 200 VAL B O 1
ATOM 4875 N N . GLU B 1 201 ? 18.25 -4.938 -13.422 1 92.69 201 GLU B N 1
ATOM 4876 C CA . GLU B 1 201 ? 18.578 -4.324 -12.133 1 92.69 201 GLU B CA 1
ATOM 4877 C C . GLU B 1 201 ? 19.688 -5.094 -11.422 1 92.69 201 GLU B C 1
ATOM 4879 O O . GLU B 1 201 ? 20.469 -4.508 -10.672 1 92.69 201 GLU B O 1
ATOM 4884 N N . MET B 1 202 ? 19.766 -6.367 -11.711 1 93.25 202 MET B N 1
ATOM 4885 C CA . MET B 1 202 ? 20.812 -7.18 -11.125 1 93.25 202 MET B CA 1
ATOM 4886 C C . MET B 1 202 ? 22.156 -6.926 -11.828 1 93.25 202 MET B C 1
ATOM 4888 O O . MET B 1 202 ? 23.203 -7.355 -11.352 1 93.25 202 MET B O 1
ATOM 4892 N N . GLY B 1 203 ? 22.094 -6.285 -13.008 1 92.12 203 GLY B N 1
ATOM 4893 C CA . GLY B 1 203 ? 23.344 -5.879 -13.648 1 92.12 203 GLY B CA 1
ATOM 4894 C C . GLY B 1 203 ? 23.594 -6.59 -14.969 1 92.12 203 GLY B C 1
ATOM 4895 O O . GLY B 1 203 ? 24.641 -6.41 -15.586 1 92.12 203 GLY B O 1
ATOM 4896 N N . ALA B 1 204 ? 22.641 -7.371 -15.43 1 96.81 204 ALA B N 1
ATOM 4897 C CA . ALA B 1 204 ? 22.797 -8.078 -16.703 1 96.81 204 ALA B CA 1
ATOM 4898 C C . ALA B 1 204 ? 22.469 -7.172 -17.875 1 96.81 204 ALA B C 1
ATOM 4900 O O . ALA B 1 204 ? 21.609 -6.301 -17.781 1 96.81 204 ALA B O 1
ATOM 4901 N N . ARG B 1 205 ? 23.219 -7.34 -18.969 1 98.19 205 ARG B N 1
ATOM 4902 C CA . ARG B 1 205 ? 22.719 -6.816 -20.25 1 98.19 205 ARG B CA 1
ATOM 4903 C C . ARG B 1 205 ? 21.516 -7.605 -20.734 1 98.19 205 ARG B C 1
ATOM 4905 O O . ARG B 1 205 ? 21.531 -8.836 -20.75 1 98.19 205 ARG B O 1
ATOM 4912 N N . VAL B 1 206 ? 20.422 -6.91 -21.125 1 98.75 206 VAL B N 1
ATOM 4913 C CA . VAL B 1 206 ? 19.203 -7.629 -21.484 1 98.75 206 VAL B CA 1
ATOM 4914 C C . VAL B 1 206 ? 18.688 -7.137 -22.844 1 98.75 206 VAL B C 1
ATOM 4916 O O . VAL B 1 206 ? 18.672 -5.934 -23.109 1 98.75 206 VAL B O 1
ATOM 4919 N N . THR B 1 207 ? 18.328 -8.008 -23.719 1 98.69 207 THR B N 1
ATOM 4920 C CA . THR B 1 207 ? 17.562 -7.762 -24.938 1 98.69 207 THR B CA 1
ATOM 4921 C C . THR B 1 207 ? 16.203 -8.445 -24.859 1 98.69 207 THR B C 1
ATOM 4923 O O . THR B 1 207 ? 16.109 -9.633 -24.562 1 98.69 207 THR B O 1
ATOM 4926 N N . LEU B 1 208 ? 15.164 -7.68 -25.047 1 98.38 208 LEU B N 1
ATOM 4927 C CA . LEU B 1 208 ? 13.805 -8.219 -25.078 1 98.38 208 LEU B CA 1
ATOM 4928 C C . LEU B 1 208 ? 13.305 -8.352 -26.516 1 98.38 208 LEU B C 1
ATOM 4930 O O . LEU B 1 208 ? 13.281 -7.375 -27.266 1 98.38 208 LEU B O 1
ATOM 4934 N N . VAL B 1 209 ? 12.961 -9.539 -26.906 1 97.88 209 VAL B N 1
ATOM 4935 C CA . VAL B 1 209 ? 12.367 -9.812 -28.219 1 97.88 209 VAL B CA 1
ATOM 4936 C C . VAL B 1 209 ? 10.852 -9.898 -28.078 1 97.88 209 VAL B C 1
ATOM 4938 O O . VAL B 1 209 ? 10.328 -10.812 -27.422 1 97.88 209 VAL B O 1
ATOM 4941 N N . SER B 1 210 ? 10.188 -8.969 -28.688 1 94.81 210 SER B N 1
ATOM 4942 C CA . SER B 1 210 ? 8.727 -8.914 -28.641 1 94.81 210 SER B CA 1
ATOM 4943 C C . SER B 1 210 ? 8.133 -9.062 -30.031 1 94.81 210 SER B C 1
ATOM 4945 O O . SER B 1 210 ? 8.547 -8.383 -30.969 1 94.81 210 SER B O 1
ATOM 4947 N N . SER B 1 211 ? 7.141 -9.938 -30.125 1 92.31 211 SER B N 1
ATOM 4948 C CA . SER B 1 211 ? 6.453 -10.086 -31.406 1 92.31 211 SER B CA 1
ATOM 4949 C C . SER B 1 211 ? 5.426 -8.977 -31.609 1 92.31 211 SER B C 1
ATOM 4951 O O . SER B 1 211 ? 4.863 -8.844 -32.688 1 92.31 211 SER B O 1
ATOM 4953 N N . ARG B 1 212 ? 5.211 -8.219 -30.625 1 91.12 212 ARG B N 1
ATOM 4954 C CA . ARG B 1 212 ? 4.188 -7.176 -30.672 1 91.12 212 ARG B CA 1
ATOM 4955 C C . ARG B 1 212 ? 4.816 -5.789 -30.766 1 91.12 212 ARG B C 1
ATOM 4957 O O . ARG B 1 212 ? 6.031 -5.664 -30.922 1 91.12 212 ARG B O 1
ATOM 4964 N N . ASP B 1 213 ? 3.934 -4.801 -30.75 1 88.94 213 ASP B N 1
ATOM 4965 C CA . ASP B 1 213 ? 4.398 -3.434 -30.969 1 88.94 213 ASP B CA 1
ATOM 4966 C C . ASP B 1 213 ? 4.98 -2.838 -29.688 1 88.94 213 ASP B C 1
ATOM 4968 O O . ASP B 1 213 ? 5.766 -1.888 -29.75 1 88.94 213 ASP B O 1
ATOM 4972 N N . ARG B 1 214 ? 4.559 -3.449 -28.578 1 89.88 214 ARG B N 1
ATOM 4973 C CA . ARG B 1 214 ? 5.051 -2.871 -27.328 1 89.88 214 ARG B CA 1
ATOM 4974 C C . ARG B 1 214 ? 5.164 -3.932 -26.234 1 89.88 214 ARG B C 1
ATOM 4976 O O . ARG B 1 214 ? 4.664 -5.047 -26.406 1 89.88 214 ARG B O 1
ATOM 4983 N N . VAL B 1 215 ? 5.918 -3.6 -25.188 1 93.94 215 VAL B N 1
ATOM 4984 C CA . VAL B 1 215 ? 5.992 -4.43 -24 1 93.94 215 VAL B CA 1
ATOM 4985 C C . VAL B 1 215 ? 4.629 -4.457 -23.297 1 93.94 215 VAL B C 1
ATOM 4987 O O . VAL B 1 215 ? 3.92 -3.451 -23.281 1 93.94 215 VAL B O 1
ATOM 4990 N N . LEU B 1 216 ? 4.207 -5.562 -22.797 1 95.38 216 LEU B N 1
ATOM 4991 C CA . LEU B 1 216 ? 2.938 -5.719 -22.109 1 95.38 216 LEU B CA 1
ATOM 4992 C C . LEU B 1 216 ? 1.777 -5.242 -22.969 1 95.38 216 LEU B C 1
ATOM 4994 O O . LEU B 1 216 ? 1.004 -4.375 -22.562 1 95.38 216 LEU B O 1
ATOM 4998 N N . PRO B 1 217 ? 1.599 -5.871 -24.109 1 90.19 217 PRO B N 1
ATOM 4999 C CA . PRO B 1 217 ? 0.626 -5.379 -25.094 1 90.19 217 PRO B CA 1
ATOM 5000 C C . PRO B 1 217 ? -0.811 -5.453 -24.578 1 90.19 217 PRO B C 1
ATOM 5002 O O . PRO B 1 217 ? -1.684 -4.734 -25.078 1 90.19 217 PRO B O 1
ATOM 5005 N N . SER B 1 218 ? -1.034 -6.328 -23.594 1 89.5 218 SER B N 1
ATOM 5006 C CA . SER B 1 218 ? -2.402 -6.512 -23.125 1 89.5 218 SER B CA 1
ATOM 5007 C C . SER B 1 218 ? -2.689 -5.633 -21.906 1 89.5 218 SER B C 1
ATOM 5009 O O . SER B 1 218 ? -3.818 -5.598 -21.406 1 89.5 218 SER B O 1
ATOM 5011 N N . GLU B 1 219 ? -1.66 -4.891 -21.484 1 92.88 219 GLU B N 1
ATOM 5012 C CA . GLU B 1 219 ? -1.832 -4.043 -20.297 1 92.88 219 GLU B CA 1
ATOM 5013 C C . GLU B 1 219 ? -2.182 -2.611 -20.703 1 92.88 219 GLU B C 1
ATOM 5015 O O . GLU B 1 219 ? -2.234 -2.285 -21.891 1 92.88 219 GLU B O 1
ATOM 5020 N N . ASP B 1 220 ? -2.551 -1.792 -19.703 1 96.75 220 ASP B N 1
ATOM 5021 C CA . ASP B 1 220 ? -2.836 -0.375 -19.922 1 96.75 220 ASP B CA 1
ATOM 5022 C C . ASP B 1 220 ? -1.704 0.306 -20.688 1 96.75 220 ASP B C 1
ATOM 5024 O O . ASP B 1 220 ? -0.533 0.167 -20.328 1 96.75 220 ASP B O 1
ATOM 5028 N N . ALA B 1 221 ? -2.086 1.018 -21.672 1 96.75 221 ALA B N 1
ATOM 5029 C CA . ALA B 1 221 ? -1.097 1.578 -22.578 1 96.75 221 ALA B CA 1
ATOM 5030 C C . ALA B 1 221 ? -0.208 2.596 -21.875 1 96.75 221 ALA B C 1
ATOM 5032 O O . ALA B 1 221 ? 0.999 2.654 -22.125 1 96.75 221 ALA B O 1
ATOM 5033 N N . ASP B 1 222 ? -0.758 3.426 -21.062 1 97.75 222 ASP B N 1
ATOM 5034 C CA . ASP B 1 222 ? 0.033 4.402 -20.328 1 97.75 222 ASP B CA 1
ATOM 5035 C C . ASP B 1 222 ? 1.021 3.713 -19.391 1 97.75 222 ASP B C 1
ATOM 5037 O O . ASP B 1 222 ? 2.166 4.148 -19.25 1 97.75 222 ASP B O 1
ATOM 5041 N N . ALA B 1 223 ? 0.534 2.656 -18.75 1 98.25 223 ALA B N 1
ATOM 5042 C CA . ALA B 1 223 ? 1.389 1.903 -17.828 1 98.25 223 ALA B CA 1
ATOM 5043 C C . ALA B 1 223 ? 2.543 1.242 -18.578 1 98.25 223 ALA B C 1
ATOM 5045 O O . ALA B 1 223 ? 3.691 1.3 -18.125 1 98.25 223 ALA B O 1
ATOM 5046 N N . ALA B 1 224 ? 2.189 0.642 -19.703 1 97.31 224 ALA B N 1
ATOM 5047 C CA . ALA B 1 224 ? 3.211 0.005 -20.531 1 97.31 224 ALA B CA 1
ATOM 5048 C C . ALA B 1 224 ? 4.25 1.02 -21 1 97.31 224 ALA B C 1
ATOM 5050 O O . ALA B 1 224 ? 5.445 0.715 -21.047 1 97.31 224 ALA B O 1
ATOM 5051 N N . ALA B 1 225 ? 3.818 2.201 -21.312 1 97 225 ALA B N 1
ATOM 5052 C CA . ALA B 1 225 ? 4.719 3.252 -21.781 1 97 225 ALA B CA 1
ATOM 5053 C C . ALA B 1 225 ? 5.699 3.658 -20.672 1 97 225 ALA B C 1
ATOM 5055 O O . ALA B 1 225 ? 6.871 3.922 -20.953 1 97 225 ALA B O 1
ATOM 5056 N N . VAL B 1 226 ? 5.223 3.729 -19.469 1 97.25 226 VAL B N 1
ATOM 5057 C CA . VAL B 1 226 ? 6.102 4.047 -18.344 1 97.25 226 VAL B CA 1
ATOM 5058 C C . VAL B 1 226 ? 7.211 2.996 -18.25 1 97.25 226 VAL B C 1
ATOM 5060 O O . VAL B 1 226 ? 8.383 3.336 -18.062 1 97.25 226 VAL B O 1
ATOM 5063 N N . LEU B 1 227 ? 6.848 1.745 -18.391 1 97.12 227 LEU B N 1
ATOM 5064 C CA . LEU B 1 227 ? 7.82 0.666 -18.266 1 97.12 227 LEU B CA 1
ATOM 5065 C C . LEU B 1 227 ? 8.836 0.706 -19.406 1 97.12 227 LEU B C 1
ATOM 5067 O O . LEU B 1 227 ? 10.023 0.487 -19.188 1 97.12 227 LEU B O 1
ATOM 5071 N N . GLU B 1 228 ? 8.352 0.978 -20.578 1 96.88 228 GLU B N 1
ATOM 5072 C CA . GLU B 1 228 ? 9.258 1.079 -21.719 1 96.88 228 GLU B CA 1
ATOM 5073 C C . GLU B 1 228 ? 10.281 2.195 -21.516 1 96.88 228 GLU B C 1
ATOM 5075 O O . GLU B 1 228 ? 11.453 2.039 -21.844 1 96.88 228 GLU B O 1
ATOM 5080 N N . ASP B 1 229 ? 9.844 3.309 -20.969 1 96.75 229 ASP B N 1
ATOM 5081 C CA . ASP B 1 229 ? 10.742 4.414 -20.656 1 96.75 229 ASP B CA 1
ATOM 5082 C C . ASP B 1 229 ? 11.805 3.984 -19.641 1 96.75 229 ASP B C 1
ATOM 5084 O O . ASP B 1 229 ? 12.977 4.344 -19.781 1 96.75 229 ASP B O 1
ATOM 5088 N N . VAL B 1 230 ? 11.391 3.234 -18.672 1 95.56 230 VAL B N 1
ATOM 5089 C CA . VAL B 1 230 ? 12.312 2.771 -17.641 1 95.56 230 VAL B CA 1
ATOM 5090 C C . VAL B 1 230 ? 13.328 1.803 -18.266 1 95.56 230 VAL B C 1
ATOM 5092 O O . VAL B 1 230 ? 14.523 1.897 -17.984 1 95.56 230 VAL B O 1
ATOM 5095 N N . PHE B 1 231 ? 12.844 0.847 -19.078 1 97.12 231 PHE B N 1
ATOM 5096 C CA . PHE B 1 231 ? 13.727 -0.111 -19.734 1 97.12 231 PHE B CA 1
ATOM 5097 C C . PHE B 1 231 ? 14.758 0.606 -20.594 1 97.12 231 PHE B C 1
ATOM 5099 O O . PHE B 1 231 ? 15.945 0.272 -20.547 1 97.12 231 PHE B O 1
ATOM 5106 N N . ALA B 1 232 ? 14.281 1.597 -21.281 1 96.25 232 ALA B N 1
ATOM 5107 C CA . ALA B 1 232 ? 15.195 2.373 -22.125 1 96.25 232 ALA B CA 1
ATOM 5108 C C . ALA B 1 232 ? 16.25 3.08 -21.281 1 96.25 232 ALA B C 1
ATOM 5110 O O . ALA B 1 232 ? 17.438 3.043 -21.594 1 96.25 232 ALA B O 1
ATOM 5111 N N . ALA B 1 233 ? 15.82 3.646 -20.25 1 94.31 233 ALA B N 1
ATOM 5112 C CA . ALA B 1 233 ? 16.719 4.379 -19.359 1 94.31 233 ALA B CA 1
ATOM 5113 C C . ALA B 1 233 ? 17.75 3.447 -18.734 1 94.31 233 ALA B C 1
ATOM 5115 O O . ALA B 1 233 ? 18.859 3.871 -18.391 1 94.31 233 ALA B O 1
ATOM 5116 N N . ARG B 1 234 ? 17.406 2.172 -18.609 1 94.12 234 ARG B N 1
ATOM 5117 C CA . ARG B 1 234 ? 18.281 1.193 -17.984 1 94.12 234 ARG B CA 1
ATOM 5118 C C . ARG B 1 234 ? 19.141 0.482 -19.031 1 94.12 234 ARG B C 1
ATOM 5120 O O . ARG B 1 234 ? 19.906 -0.42 -18.703 1 94.12 234 ARG B O 1
ATOM 5127 N N . GLY B 1 235 ? 18.859 0.777 -20.281 1 96.62 235 GLY B N 1
ATOM 5128 C CA . GLY B 1 235 ? 19.719 0.254 -21.344 1 96.62 235 GLY B CA 1
ATOM 5129 C C . GLY B 1 235 ? 19.203 -1.053 -21.922 1 96.62 235 GLY B C 1
ATOM 5130 O O . GLY B 1 235 ? 19.938 -1.77 -22.594 1 96.62 235 GLY B O 1
ATOM 5131 N N . VAL B 1 236 ? 17.984 -1.411 -21.672 1 98.19 236 VAL B N 1
ATOM 5132 C CA . VAL B 1 236 ? 17.406 -2.613 -22.266 1 98.19 236 VAL B CA 1
ATOM 5133 C C . VAL B 1 236 ? 17.172 -2.4 -23.75 1 98.19 236 VAL B C 1
ATOM 5135 O O . VAL B 1 236 ? 16.609 -1.381 -24.172 1 98.19 236 VAL B O 1
ATOM 5138 N N . GLU B 1 237 ? 17.656 -3.264 -24.547 1 97.75 237 GLU B N 1
ATOM 5139 C CA . GLU B 1 237 ? 17.328 -3.252 -25.969 1 97.75 237 GLU B CA 1
ATOM 5140 C C . GLU B 1 237 ? 16 -3.982 -26.234 1 97.75 237 GLU B C 1
ATOM 5142 O O . GLU B 1 237 ? 15.867 -5.164 -25.906 1 97.75 237 GLU B O 1
ATOM 5147 N N . ILE B 1 238 ? 15.078 -3.256 -26.781 1 97.25 238 ILE B N 1
ATOM 5148 C CA . ILE B 1 238 ? 13.781 -3.846 -27.094 1 97.25 238 ILE B CA 1
ATOM 5149 C C . ILE B 1 238 ? 13.641 -4.004 -28.609 1 97.25 238 ILE B C 1
ATOM 5151 O O . ILE B 1 238 ? 13.703 -3.018 -29.359 1 97.25 238 ILE B O 1
ATOM 5155 N N . LEU B 1 239 ? 13.57 -5.199 -29.078 1 96.75 239 LEU B N 1
ATOM 5156 C CA . LEU B 1 239 ? 13.25 -5.496 -30.469 1 96.75 239 LEU B CA 1
ATOM 5157 C C . LEU B 1 239 ? 11.758 -5.727 -30.641 1 96.75 239 LEU B C 1
ATOM 5159 O O . LEU B 1 239 ? 11.258 -6.828 -30.406 1 96.75 239 LEU B O 1
ATOM 5163 N N . SER B 1 240 ? 11.086 -4.723 -31.062 1 93.88 240 SER B N 1
ATOM 5164 C CA . SER B 1 240 ? 9.641 -4.793 -31.266 1 93.88 240 SER B CA 1
ATOM 5165 C C . SER B 1 240 ? 9.297 -5.359 -32.625 1 93.88 240 SER B C 1
ATOM 5167 O O . SER B 1 240 ? 10.117 -5.316 -33.562 1 93.88 240 SER B O 1
ATOM 5169 N N . GLN B 1 241 ? 8.117 -5.887 -32.719 1 94.44 241 GLN B N 1
ATOM 5170 C CA . GLN B 1 241 ? 7.633 -6.484 -33.969 1 94.44 241 GLN B CA 1
ATOM 5171 C C . GLN B 1 241 ? 8.641 -7.492 -34.531 1 94.44 241 GLN B C 1
ATOM 5173 O O . GLN B 1 241 ? 8.906 -7.516 -35.719 1 94.44 241 GLN B O 1
ATOM 5178 N N . ALA B 1 242 ? 9.219 -8.164 -33.625 1 93.38 242 ALA B N 1
ATOM 5179 C CA . ALA B 1 242 ? 10.203 -9.195 -33.906 1 93.38 242 ALA B CA 1
ATOM 5180 C C . ALA B 1 242 ? 9.805 -10.531 -33.312 1 93.38 242 ALA B C 1
ATOM 5182 O O . ALA B 1 242 ? 9.617 -10.641 -32.094 1 93.38 242 ALA B O 1
ATOM 5183 N N . ARG B 1 243 ? 9.633 -11.438 -34.156 1 94.38 243 ARG B N 1
ATOM 5184 C CA . ARG B 1 243 ? 9.297 -12.781 -33.688 1 94.38 243 ARG B CA 1
ATOM 5185 C C . ARG B 1 243 ? 10.516 -13.695 -33.75 1 94.38 243 ARG B C 1
ATOM 5187 O O . ARG B 1 243 ? 11.219 -13.758 -34.75 1 94.38 243 ARG B O 1
ATOM 5194 N N . ALA B 1 244 ? 10.781 -14.367 -32.688 1 96.31 244 ALA B N 1
ATOM 5195 C CA . ALA B 1 244 ? 11.859 -15.359 -32.688 1 96.31 244 ALA B CA 1
ATOM 5196 C C . ALA B 1 244 ? 11.438 -16.625 -33.406 1 96.31 244 ALA B C 1
ATOM 5198 O O . ALA B 1 244 ? 10.398 -17.219 -33.094 1 96.31 244 ALA B O 1
ATOM 5199 N N . GLU B 1 245 ? 12.219 -17 -34.312 1 96.88 245 GLU B N 1
ATOM 5200 C CA . GLU B 1 245 ? 11.953 -18.219 -35.062 1 96.88 245 GLU B CA 1
ATOM 5201 C C . GLU B 1 245 ? 12.664 -19.422 -34.438 1 96.88 245 GLU B C 1
ATOM 5203 O O . GLU B 1 245 ? 12.117 -20.531 -34.406 1 96.88 245 GLU B O 1
ATOM 5208 N N . SER B 1 246 ? 13.828 -19.156 -34 1 98.06 246 SER B N 1
ATOM 5209 C CA . SER B 1 246 ? 14.594 -20.234 -33.375 1 98.06 246 SER B CA 1
ATOM 5210 C C . SER B 1 246 ? 15.617 -19.703 -32.375 1 98.06 246 SER B C 1
ATOM 5212 O O . SER B 1 246 ? 16.016 -18.531 -32.469 1 98.06 246 SER B O 1
ATOM 5214 N N . VAL B 1 247 ? 15.961 -20.5 -31.438 1 98.56 247 VAL B N 1
ATOM 5215 C CA . VAL B 1 247 ? 17.031 -20.266 -30.469 1 98.56 247 VAL B CA 1
ATOM 5216 C C . VAL B 1 247 ? 17.938 -21.484 -30.406 1 98.56 247 VAL B C 1
ATOM 5218 O O . VAL B 1 247 ? 17.469 -22.609 -30.188 1 98.56 247 VAL B O 1
ATOM 5221 N N . HIS B 1 248 ? 19.172 -21.281 -30.656 1 97.69 248 HIS B N 1
ATOM 5222 C CA . HIS B 1 248 ? 20.109 -22.406 -30.609 1 97.69 248 HIS B CA 1
ATOM 5223 C C . HIS B 1 248 ? 21.375 -22.031 -29.844 1 97.69 248 HIS B C 1
ATOM 5225 O O . HIS B 1 248 ? 21.766 -20.859 -29.812 1 97.69 248 HIS B O 1
ATOM 5231 N N . ARG B 1 249 ? 21.922 -23.016 -29.234 1 97.38 249 ARG B N 1
ATOM 5232 C CA . ARG B 1 249 ? 23.203 -22.828 -28.562 1 97.38 249 ARG B CA 1
ATOM 5233 C C . ARG B 1 249 ? 24.328 -22.703 -29.578 1 97.38 249 ARG B C 1
ATOM 5235 O O . ARG B 1 249 ? 24.344 -23.406 -30.594 1 97.38 249 ARG B O 1
ATOM 5242 N N . ASP B 1 250 ? 25.172 -21.797 -29.344 1 96.75 250 ASP B N 1
ATOM 5243 C CA . ASP B 1 250 ? 26.391 -21.594 -30.125 1 96.75 250 ASP B CA 1
ATOM 5244 C C . ASP B 1 250 ? 27.609 -21.391 -29.203 1 96.75 250 ASP B C 1
ATOM 5246 O O . ASP B 1 250 ? 27.891 -20.266 -28.797 1 96.75 250 ASP B O 1
ATOM 5250 N N . GLY B 1 251 ? 28.391 -22.469 -28.953 1 95.12 251 GLY B N 1
ATOM 5251 C CA . GLY B 1 251 ? 29.484 -22.406 -28.016 1 95.12 251 GLY B CA 1
ATOM 5252 C C . GLY B 1 251 ? 29.047 -22.031 -26.609 1 95.12 251 GLY B C 1
ATOM 5253 O O . GLY B 1 251 ? 28.188 -22.703 -26.016 1 95.12 251 GLY B O 1
ATOM 5254 N N . ASP B 1 252 ? 29.609 -20.891 -26.203 1 94.44 252 ASP B N 1
ATOM 5255 C CA . ASP B 1 252 ? 29.312 -20.422 -24.859 1 94.44 252 ASP B CA 1
ATOM 5256 C C . ASP B 1 252 ? 28.203 -19.359 -24.875 1 94.44 252 ASP B C 1
ATOM 5258 O O . ASP B 1 252 ? 28.078 -18.578 -23.938 1 94.44 252 ASP B O 1
ATOM 5262 N N . GLY B 1 253 ? 27.453 -19.438 -25.984 1 98 253 GLY B N 1
ATOM 5263 C CA . GLY B 1 253 ? 26.359 -18.484 -26.109 1 98 253 GLY B CA 1
ATOM 5264 C C . GLY B 1 253 ? 25.172 -19.047 -26.844 1 98 253 GLY B C 1
ATOM 5265 O O . GLY B 1 253 ? 25.031 -20.266 -26.984 1 98 253 GLY B O 1
ATOM 5266 N N . VAL B 1 254 ? 24.234 -18.141 -27.156 1 98.75 254 VAL B N 1
ATOM 5267 C CA . VAL B 1 254 ? 23.031 -18.516 -27.891 1 98.75 254 VAL B CA 1
ATOM 5268 C C . VAL B 1 254 ? 22.844 -17.562 -29.062 1 98.75 254 VAL B C 1
ATOM 5270 O O . VAL B 1 254 ? 23.312 -16.422 -29.047 1 98.75 254 VAL B O 1
ATOM 5273 N N . VAL B 1 255 ? 22.219 -18.078 -30.047 1 98.69 255 VAL B N 1
ATOM 5274 C CA . VAL B 1 255 ? 21.812 -17.281 -31.188 1 98.69 255 VAL B CA 1
ATOM 5275 C C . VAL B 1 255 ? 20.297 -17.375 -31.375 1 98.69 255 VAL B C 1
ATOM 5277 O O . VAL B 1 255 ? 19.734 -18.469 -31.469 1 98.69 255 VAL B O 1
ATOM 5280 N N . VAL B 1 256 ? 19.641 -16.266 -31.328 1 98.69 256 VAL B N 1
ATOM 5281 C CA . VAL B 1 256 ? 18.219 -16.141 -31.609 1 98.69 256 VAL B CA 1
ATOM 5282 C C . VAL B 1 256 ? 18.016 -15.641 -33.031 1 98.69 256 VAL B C 1
ATOM 5284 O O . VAL B 1 256 ? 18.484 -14.555 -33.406 1 98.69 256 VAL B O 1
ATOM 5287 N N . THR B 1 257 ? 17.391 -16.453 -33.812 1 98.44 257 THR B N 1
ATOM 5288 C CA . THR B 1 257 ? 17.047 -16.047 -35.156 1 98.44 257 THR B CA 1
ATOM 5289 C C . THR B 1 257 ? 15.617 -15.523 -35.219 1 98.44 257 THR B C 1
ATOM 5291 O O . THR B 1 257 ? 14.68 -16.203 -34.812 1 98.44 257 THR B O 1
ATOM 5294 N N . LEU B 1 258 ? 15.531 -14.32 -35.719 1 98 258 LEU B N 1
ATOM 5295 C CA . LEU B 1 258 ? 14.219 -13.695 -35.844 1 98 258 LEU B CA 1
ATOM 5296 C C . LEU B 1 258 ? 13.57 -14.086 -37.188 1 98 258 LEU B C 1
ATOM 5298 O O . LEU B 1 258 ? 14.25 -14.555 -38.094 1 98 258 LEU B O 1
ATOM 5302 N N . ALA B 1 259 ? 12.289 -13.898 -37.25 1 96.25 259 ALA B N 1
ATOM 5303 C CA . ALA B 1 259 ? 11.523 -14.289 -38.438 1 96.25 259 ALA B CA 1
ATOM 5304 C C . ALA B 1 259 ? 11.977 -13.508 -39.656 1 96.25 259 ALA B C 1
ATOM 5306 O O . ALA B 1 259 ? 11.867 -14 -40.781 1 96.25 259 ALA B O 1
ATOM 5307 N N . ASP B 1 260 ? 12.5 -12.289 -39.5 1 95.56 260 ASP B N 1
ATOM 5308 C CA . ASP B 1 260 ? 12.922 -11.469 -40.625 1 95.56 260 ASP B CA 1
ATOM 5309 C C . ASP B 1 260 ? 14.367 -11.773 -41 1 95.56 260 ASP B C 1
ATOM 5311 O O . ASP B 1 260 ? 14.938 -11.102 -41.875 1 95.56 260 ASP B O 1
ATOM 5315 N N . GLY B 1 261 ? 14.992 -12.594 -40.312 1 95.44 261 GLY B N 1
ATOM 5316 C CA . GLY B 1 261 ? 16.328 -13.039 -40.688 1 95.44 261 GLY B CA 1
ATOM 5317 C C . GLY B 1 261 ? 17.406 -12.461 -39.781 1 95.44 261 GLY B C 1
ATOM 5318 O O . GLY B 1 261 ? 18.547 -12.961 -39.781 1 95.44 261 GLY B O 1
ATOM 5319 N N . ARG B 1 262 ? 17.125 -11.469 -39 1 95.44 262 ARG B N 1
ATOM 5320 C CA . ARG B 1 262 ? 18.109 -10.906 -38.062 1 95.44 262 ARG B CA 1
ATOM 5321 C C . ARG B 1 262 ? 18.5 -11.93 -37 1 95.44 262 ARG B C 1
ATOM 5323 O O . ARG B 1 262 ? 17.688 -12.789 -36.656 1 95.44 262 ARG B O 1
ATOM 5330 N N . LYS B 1 263 ? 19.719 -11.789 -36.562 1 98 263 LYS B N 1
ATOM 5331 C CA . LYS B 1 263 ? 20.203 -12.641 -35.5 1 98 263 LYS B CA 1
ATOM 5332 C C . LYS B 1 263 ? 20.656 -11.812 -34.281 1 98 263 LYS B C 1
ATOM 5334 O O . LYS B 1 263 ? 21.25 -10.742 -34.438 1 98 263 LYS B O 1
ATOM 5339 N N . VAL B 1 264 ? 20.297 -12.289 -33.188 1 98.25 264 VAL B N 1
ATOM 5340 C CA . VAL B 1 264 ? 20.719 -11.695 -31.906 1 98.25 264 VAL B CA 1
ATOM 5341 C C . VAL B 1 264 ? 21.531 -12.703 -31.109 1 98.25 264 VAL B C 1
ATOM 5343 O O . VAL B 1 264 ? 21.078 -13.836 -30.906 1 98.25 264 VAL B O 1
ATOM 5346 N N . THR B 1 265 ? 22.734 -12.312 -30.719 1 98.5 265 THR B N 1
ATOM 5347 C CA . THR B 1 265 ? 23.594 -13.195 -29.938 1 98.5 265 THR B CA 1
ATOM 5348 C C . THR B 1 265 ? 23.609 -12.758 -28.469 1 98.5 265 THR B C 1
ATOM 5350 O O . THR B 1 265 ? 23.547 -11.562 -28.172 1 98.5 265 THR B O 1
ATOM 5353 N N . GLY B 1 266 ? 23.578 -13.703 -27.609 1 98.56 266 GLY B N 1
ATOM 5354 C CA . GLY B 1 266 ? 23.688 -13.484 -26.188 1 98.56 266 GLY B CA 1
ATOM 5355 C C . GLY B 1 266 ? 24.312 -14.656 -25.453 1 98.56 266 GLY B C 1
ATOM 5356 O O . GLY B 1 266 ? 24.688 -15.656 -26.062 1 98.56 266 GLY B O 1
ATOM 5357 N N . SER B 1 267 ? 24.516 -14.492 -24.156 1 98.69 267 SER B N 1
ATOM 5358 C CA . SER B 1 267 ? 25.062 -15.594 -23.359 1 98.69 267 SER B CA 1
ATOM 5359 C C . SER B 1 267 ? 23.969 -16.594 -23 1 98.69 267 SER B C 1
ATOM 5361 O O . SER B 1 267 ? 24.234 -17.797 -22.875 1 98.69 267 SER B O 1
ATOM 5363 N N . HIS B 1 268 ? 22.781 -16.109 -22.75 1 98.75 268 HIS B N 1
ATOM 5364 C CA . HIS B 1 268 ? 21.641 -16.938 -22.344 1 98.75 268 HIS B CA 1
ATOM 5365 C C . HIS B 1 268 ? 20.359 -16.453 -23.016 1 98.75 268 HIS B C 1
ATOM 5367 O O . HIS B 1 268 ? 20.25 -15.289 -23.375 1 98.75 268 HIS B O 1
ATOM 5373 N N . ALA B 1 269 ? 19.422 -17.344 -23.203 1 98.81 269 ALA B N 1
ATOM 5374 C CA . ALA B 1 269 ? 18.078 -17.031 -23.672 1 98.81 269 ALA B CA 1
ATOM 5375 C C . ALA B 1 269 ? 17.031 -17.531 -22.672 1 98.81 269 ALA B C 1
ATOM 5377 O O . ALA B 1 269 ? 17.141 -18.641 -22.156 1 98.81 269 ALA B O 1
ATOM 5378 N N . LEU B 1 270 ? 16.109 -16.719 -22.328 1 98.81 270 LEU B N 1
ATOM 5379 C CA . LEU B 1 270 ? 14.969 -17.062 -21.5 1 98.81 270 LEU B CA 1
ATOM 5380 C C . LEU B 1 270 ? 13.68 -17.109 -22.312 1 98.81 270 LEU B C 1
ATOM 5382 O O . LEU B 1 270 ? 13.273 -16.094 -22.891 1 98.81 270 LEU B O 1
ATOM 5386 N N . MET B 1 271 ? 13.062 -18.281 -22.359 1 98.5 271 MET B N 1
ATOM 5387 C CA . MET B 1 271 ? 11.812 -18.453 -23.094 1 98.5 271 MET B CA 1
ATOM 5388 C C . MET B 1 271 ? 10.617 -18.125 -22.219 1 98.5 271 MET B C 1
ATOM 5390 O O . MET B 1 271 ? 10.344 -18.828 -21.234 1 98.5 271 MET B O 1
ATOM 5394 N N . THR B 1 272 ? 9.898 -17.062 -22.5 1 97.88 272 THR B N 1
ATOM 5395 C CA . THR B 1 272 ? 8.672 -16.672 -21.812 1 97.88 272 THR B CA 1
ATOM 5396 C C . THR B 1 272 ? 7.508 -16.578 -22.797 1 97.88 272 THR B C 1
ATOM 5398 O O . THR B 1 272 ? 6.867 -15.523 -22.891 1 97.88 272 THR B O 1
ATOM 5401 N N . VAL B 1 273 ? 7.203 -17.641 -23.438 1 96.44 273 VAL B N 1
ATOM 5402 C CA . VAL B 1 273 ? 6.262 -17.641 -24.562 1 96.44 273 VAL B CA 1
ATOM 5403 C C . VAL B 1 273 ? 4.98 -18.375 -24.156 1 96.44 273 VAL B C 1
ATOM 5405 O O . VAL B 1 273 ? 4.336 -19.016 -24.984 1 96.44 273 VAL B O 1
ATOM 5408 N N . GLY B 1 274 ? 4.691 -18.375 -22.906 1 95.44 274 GLY B N 1
ATOM 5409 C CA . GLY B 1 274 ? 3.416 -18.875 -22.422 1 95.44 274 GLY B CA 1
ATOM 5410 C C . GLY B 1 274 ? 3.533 -20.234 -21.75 1 95.44 274 GLY B C 1
ATOM 5411 O O . GLY B 1 274 ? 4.641 -20.719 -21.5 1 95.44 274 GLY B O 1
ATOM 5412 N N . SER B 1 275 ? 2.357 -20.766 -21.312 1 97.5 275 SER B N 1
ATOM 5413 C CA . SER B 1 275 ? 2.242 -22.047 -20.609 1 97.5 275 SER B CA 1
ATOM 5414 C C . SER B 1 275 ? 1.241 -22.969 -21.297 1 97.5 275 SER B C 1
ATOM 5416 O O . SER B 1 275 ? 0.409 -22.516 -22.078 1 97.5 275 SER B O 1
ATOM 5418 N N . VAL B 1 276 ? 1.363 -24.234 -21.078 1 98.12 276 VAL B N 1
ATOM 5419 C CA . VAL B 1 276 ? 0.4 -25.25 -21.516 1 98.12 276 VAL B CA 1
ATOM 5420 C C . VAL B 1 276 ? -0.206 -25.953 -20.297 1 98.12 276 VAL B C 1
ATOM 5422 O O . VAL B 1 276 ? 0.49 -26.203 -19.312 1 98.12 276 VAL B O 1
ATOM 5425 N N . PRO B 1 277 ? -1.566 -26.172 -20.297 1 98.75 277 PRO B N 1
ATOM 5426 C CA . PRO B 1 277 ? -2.182 -26.828 -19.141 1 98.75 277 PRO B CA 1
ATOM 5427 C C . PRO B 1 277 ? -1.718 -28.266 -18.969 1 98.75 277 PRO B C 1
ATOM 5429 O O . PRO B 1 277 ? -1.475 -28.969 -19.969 1 98.75 277 PRO B O 1
ATOM 5432 N N . ASN B 1 278 ? -1.579 -28.734 -17.719 1 98.69 278 ASN B N 1
ATOM 5433 C CA . ASN B 1 278 ? -1.256 -30.125 -17.422 1 98.69 278 ASN B CA 1
ATOM 5434 C C . ASN B 1 278 ? -2.496 -31.016 -17.453 1 98.69 278 ASN B C 1
ATOM 5436 O O . ASN B 1 278 ? -2.918 -31.531 -16.422 1 98.69 278 ASN B O 1
ATOM 5440 N N . THR B 1 279 ? -3.035 -31.203 -18.688 1 98.75 279 THR B N 1
ATOM 5441 C CA . THR B 1 279 ? -4.309 -31.906 -18.812 1 98.75 279 THR B CA 1
ATOM 5442 C C . THR B 1 279 ? -4.145 -33.188 -19.656 1 98.75 279 THR B C 1
ATOM 5444 O O . THR B 1 279 ? -5.113 -33.906 -19.875 1 98.75 279 THR B O 1
ATOM 5447 N N . THR B 1 280 ? -2.912 -33.469 -20.078 1 97.75 280 THR B N 1
ATOM 5448 C CA . THR B 1 280 ? -2.643 -34.688 -20.859 1 97.75 280 THR B CA 1
ATOM 5449 C C . THR B 1 280 ? -2.336 -35.875 -19.953 1 97.75 280 THR B C 1
ATOM 5451 O O . THR B 1 280 ? -1.571 -35.75 -19 1 97.75 280 THR B O 1
ATOM 5454 N N . GLY B 1 281 ? -2.938 -36.938 -20.25 1 97.06 281 GLY B N 1
ATOM 5455 C CA . GLY B 1 281 ? -2.59 -38.188 -19.578 1 97.06 281 GLY B CA 1
ATOM 5456 C C . GLY B 1 281 ? -3.15 -38.312 -18.172 1 97.06 281 GLY B C 1
ATOM 5457 O O . GLY B 1 281 ? -2.689 -39.125 -17.375 1 97.06 281 GLY B O 1
ATOM 5458 N N . ILE B 1 282 ? -4.188 -37.531 -17.859 1 98.44 282 ILE B N 1
ATOM 5459 C CA . ILE B 1 282 ? -4.68 -37.531 -16.484 1 98.44 282 ILE B CA 1
ATOM 5460 C C . ILE B 1 282 ? -6.051 -38.219 -16.438 1 98.44 282 ILE B C 1
ATOM 5462 O O . ILE B 1 282 ? -6.766 -38.094 -15.445 1 98.44 282 ILE B O 1
ATOM 5466 N N . GLY B 1 283 ? -6.512 -38.812 -17.5 1 97.88 283 GLY B N 1
ATOM 5467 C CA . GLY B 1 283 ? -7.711 -39.625 -17.5 1 97.88 283 GLY B CA 1
ATOM 5468 C C . GLY B 1 283 ? -8.969 -38.844 -17.828 1 97.88 283 GLY B C 1
ATOM 5469 O O . GLY B 1 283 ? -10.078 -39.281 -17.5 1 97.88 283 GLY B O 1
ATOM 5470 N N . LEU B 1 284 ? -8.812 -37.656 -18.453 1 98.12 284 LEU B N 1
ATOM 5471 C CA . LEU B 1 284 ? -9.984 -36.875 -18.812 1 98.12 284 LEU B CA 1
ATOM 5472 C C . LEU B 1 284 ? -10.898 -37.688 -19.734 1 98.12 284 LEU B C 1
ATOM 5474 O O . LEU B 1 284 ? -12.117 -37.688 -19.562 1 98.12 284 LEU B O 1
ATOM 5478 N N . GLU B 1 285 ? -10.312 -38.406 -20.703 1 95 285 GLU B N 1
ATOM 5479 C CA . GLU B 1 285 ? -11.07 -39.188 -21.688 1 95 285 GLU B CA 1
ATOM 5480 C C . GLU B 1 285 ? -11.836 -40.312 -21.031 1 95 285 GLU B C 1
ATOM 5482 O O . GLU B 1 285 ? -12.922 -40.688 -21.484 1 95 285 GLU B O 1
ATOM 5487 N N . THR B 1 286 ? -11.305 -40.812 -19.984 1 94.69 286 THR B N 1
ATOM 5488 C CA . THR B 1 286 ? -11.906 -41.969 -19.297 1 94.69 286 THR B CA 1
ATOM 5489 C C . THR B 1 286 ? -13.25 -41.562 -18.688 1 94.69 286 THR B C 1
ATOM 5491 O O . THR B 1 286 ? -14.156 -42.406 -18.578 1 94.69 286 THR B O 1
ATOM 5494 N N . VAL B 1 287 ? -13.375 -40.344 -18.344 1 95.25 287 VAL B N 1
ATOM 5495 C CA . VAL B 1 287 ? -14.594 -39.906 -17.672 1 95.25 287 VAL B CA 1
ATOM 5496 C C . VAL B 1 287 ? -15.422 -39.062 -18.625 1 95.25 287 VAL B C 1
ATOM 5498 O O . VAL B 1 287 ? -16.484 -38.531 -18.234 1 95.25 287 VAL B O 1
ATOM 5501 N N . GLY B 1 288 ? -14.93 -38.781 -19.781 1 94.88 288 GLY B N 1
ATOM 5502 C CA . GLY B 1 288 ? -15.711 -38.094 -20.812 1 94.88 288 GLY B CA 1
ATOM 5503 C C . GLY B 1 288 ? -15.562 -36.594 -20.766 1 94.88 288 GLY B C 1
ATOM 5504 O O . GLY B 1 288 ? -16.453 -35.875 -21.188 1 94.88 288 GLY B O 1
ATOM 5505 N N . ILE B 1 289 ? -14.477 -36.062 -20.219 1 97.38 289 ILE B N 1
ATOM 5506 C CA . ILE B 1 289 ? -14.219 -34.625 -20.219 1 97.38 289 ILE B CA 1
ATOM 5507 C C . ILE B 1 289 ? -13.367 -34.25 -21.438 1 97.38 289 ILE B C 1
ATOM 5509 O O . ILE B 1 289 ? -12.297 -34.812 -21.641 1 97.38 289 ILE B O 1
ATOM 5513 N N . GLU B 1 290 ? -13.852 -33.281 -22.203 1 98.12 290 GLU B N 1
ATOM 5514 C CA . GLU B 1 290 ? -13.125 -32.781 -23.375 1 98.12 290 GLU B CA 1
ATOM 5515 C C . GLU B 1 290 ? -12.492 -31.422 -23.078 1 98.12 290 GLU B C 1
ATOM 5517 O O . GLU B 1 290 ? -13.102 -30.578 -22.422 1 98.12 290 GLU B O 1
ATOM 5522 N N . THR B 1 291 ? -11.281 -31.281 -23.531 1 98.62 291 THR B N 1
ATOM 5523 C CA . THR B 1 291 ? -10.609 -29.984 -23.406 1 98.62 291 THR B CA 1
ATOM 5524 C C . THR B 1 291 ? -10.914 -29.109 -24.609 1 98.62 291 THR B C 1
ATOM 5526 O O . THR B 1 291 ? -11.43 -29.578 -25.625 1 98.62 291 THR B O 1
ATOM 5529 N N . ASN B 1 292 ? -10.672 -27.797 -24.5 1 98.12 292 ASN B N 1
ATOM 5530 C CA . ASN B 1 292 ? -10.773 -26.906 -25.656 1 98.12 292 ASN B CA 1
ATOM 5531 C C . ASN B 1 292 ? -9.531 -27 -26.531 1 98.12 292 ASN B C 1
ATOM 5533 O O . ASN B 1 292 ? -8.664 -27.844 -26.312 1 98.12 292 ASN B O 1
ATOM 5537 N N . ARG B 1 293 ? -9.453 -26.141 -27.516 1 96.81 293 ARG B N 1
ATOM 5538 C CA . ARG B 1 293 ? -8.391 -26.203 -28.516 1 96.81 293 ARG B CA 1
ATOM 5539 C C . ARG B 1 293 ? -7.023 -25.969 -27.891 1 96.81 293 ARG B C 1
ATOM 5541 O O . ARG B 1 293 ? -6.016 -26.5 -28.359 1 96.81 293 ARG B O 1
ATOM 5548 N N . GLY B 1 294 ? -7.02 -25.266 -26.828 1 97.19 294 GLY B N 1
ATOM 5549 C CA . GLY B 1 294 ? -5.766 -24.984 -26.141 1 97.19 294 GLY B CA 1
ATOM 5550 C C . GLY B 1 294 ? -5.387 -26.031 -25.109 1 97.19 294 GLY B C 1
ATOM 5551 O O . GLY B 1 294 ? -4.336 -25.922 -24.484 1 97.19 294 GLY B O 1
ATOM 5552 N N . GLY B 1 295 ? -6.172 -27.016 -24.938 1 98.31 295 GLY B N 1
ATOM 5553 C CA . GLY B 1 295 ? -5.918 -28.094 -23.984 1 98.31 295 GLY B CA 1
ATOM 5554 C C . GLY B 1 295 ? -6.461 -27.797 -22.594 1 98.31 295 GLY B C 1
ATOM 5555 O O . GLY B 1 295 ? -6.242 -28.578 -21.672 1 98.31 295 GLY B O 1
ATOM 5556 N N . PHE B 1 296 ? -7.191 -26.734 -22.438 1 98.81 296 PHE B N 1
ATOM 5557 C CA . PHE B 1 296 ? -7.711 -26.328 -21.141 1 98.81 296 PHE B CA 1
ATOM 5558 C C . PHE B 1 296 ? -9.055 -27 -20.859 1 98.81 296 PHE B C 1
ATOM 5560 O O . PHE B 1 296 ? -9.82 -27.281 -21.781 1 98.81 296 PHE B O 1
ATOM 5567 N N . ILE B 1 297 ? -9.336 -27.234 -19.578 1 98.94 297 ILE B N 1
ATOM 5568 C CA . ILE B 1 297 ? -10.609 -27.812 -19.156 1 98.94 297 ILE B CA 1
ATOM 5569 C C . ILE B 1 297 ? -11.664 -26.719 -19.062 1 98.94 297 ILE B C 1
ATOM 5571 O O . ILE B 1 297 ? -11.555 -25.828 -18.203 1 98.94 297 ILE B O 1
ATOM 5575 N N . PRO B 1 298 ? -12.695 -26.766 -19.938 1 98.75 298 PRO B N 1
ATOM 5576 C CA . PRO B 1 298 ? -13.766 -25.781 -19.766 1 98.75 298 PRO B CA 1
ATOM 5577 C C . PRO B 1 298 ? -14.516 -25.922 -18.453 1 98.75 298 PRO B C 1
ATOM 5579 O O . PRO B 1 298 ? -14.82 -27.047 -18.031 1 98.75 298 PRO B O 1
ATOM 5582 N N . VAL B 1 299 ? -14.766 -24.875 -17.766 1 98.81 299 VAL B N 1
ATOM 5583 C CA . VAL B 1 299 ? -15.539 -24.891 -16.531 1 98.81 299 VAL B CA 1
ATOM 5584 C C . VAL B 1 299 ? -16.516 -23.719 -16.531 1 98.81 299 VAL B C 1
ATOM 5586 O O . VAL B 1 299 ? -16.328 -22.734 -17.234 1 98.81 299 VAL B O 1
ATOM 5589 N N . ASP B 1 300 ? -17.594 -23.891 -15.758 1 98.44 300 ASP B N 1
ATOM 5590 C CA . ASP B 1 300 ? -18.484 -22.766 -15.547 1 98.44 300 ASP B CA 1
ATOM 5591 C C . ASP B 1 300 ? -17.984 -21.875 -14.406 1 98.44 300 ASP B C 1
ATOM 5593 O O . ASP B 1 300 ? -16.859 -22.031 -13.945 1 98.44 300 ASP B O 1
ATOM 5597 N N . ARG B 1 301 ? -18.766 -20.922 -13.93 1 97.81 301 ARG B N 1
ATOM 5598 C CA . ARG B 1 301 ? -18.312 -19.891 -13.016 1 97.81 301 ARG B CA 1
ATOM 5599 C C . ARG B 1 301 ? -18.25 -20.406 -11.578 1 97.81 301 ARG B C 1
ATOM 5601 O O . ARG B 1 301 ? -17.797 -19.703 -10.672 1 97.81 301 ARG B O 1
ATOM 5608 N N . VAL B 1 302 ? -18.719 -21.609 -11.359 1 98.25 302 VAL B N 1
ATOM 5609 C CA . VAL B 1 302 ? -18.578 -22.219 -10.047 1 98.25 302 VAL B CA 1
ATOM 5610 C C . VAL B 1 302 ? -17.625 -23.422 -10.133 1 98.25 302 VAL B C 1
ATOM 5612 O O . VAL B 1 302 ? -17.672 -24.312 -9.297 1 98.25 302 VAL B O 1
ATOM 5615 N N . SER B 1 303 ? -16.844 -23.578 -11.188 1 98.69 303 SER B N 1
ATOM 5616 C CA . SER B 1 303 ? -15.719 -24.484 -11.391 1 98.69 303 SER B CA 1
ATOM 5617 C C . SER B 1 303 ? -16.188 -25.891 -11.727 1 98.69 303 SER B C 1
ATOM 5619 O O . SER B 1 303 ? -15.43 -26.859 -11.578 1 98.69 303 SER B O 1
ATOM 5621 N N . ARG B 1 304 ? -17.422 -26.062 -12.211 1 98.5 304 ARG B N 1
ATOM 5622 C CA . ARG B 1 304 ? -17.906 -27.375 -12.625 1 98.5 304 ARG B CA 1
ATOM 5623 C C . ARG B 1 304 ? -17.406 -27.719 -14.023 1 98.5 304 ARG B C 1
ATOM 5625 O O . ARG B 1 304 ? -17.359 -26.859 -14.906 1 98.5 304 ARG B O 1
ATOM 5632 N N . THR B 1 305 ? -17.094 -28.953 -14.18 1 98.5 305 THR B N 1
ATOM 5633 C CA . THR B 1 305 ? -16.859 -29.5 -15.516 1 98.5 305 THR B CA 1
ATOM 5634 C C . THR B 1 305 ? -18.141 -30.016 -16.141 1 98.5 305 THR B C 1
ATOM 5636 O O . THR B 1 305 ? -19.234 -29.766 -15.625 1 98.5 305 THR B O 1
ATOM 5639 N N . SER B 1 306 ? -18 -30.75 -17.281 1 97.5 306 SER B N 1
ATOM 5640 C CA . SER B 1 306 ? -19.156 -31.328 -17.953 1 97.5 306 SER B CA 1
ATOM 5641 C C . SER B 1 306 ? -19.625 -32.594 -17.25 1 97.5 306 SER B C 1
ATOM 5643 O O . SER B 1 306 ? -20.719 -33.094 -17.516 1 97.5 306 SER B O 1
ATOM 5645 N N . VAL B 1 307 ? -18.859 -33.188 -16.297 1 96.31 307 VAL B N 1
ATOM 5646 C CA . VAL B 1 307 ? -19.188 -34.438 -15.617 1 96.31 307 VAL B CA 1
ATOM 5647 C C . VAL B 1 307 ? -19.609 -34.125 -14.18 1 96.31 307 VAL B C 1
ATOM 5649 O O . VAL B 1 307 ? -18.844 -33.531 -13.422 1 96.31 307 VAL B O 1
ATOM 5652 N N . PRO B 1 308 ? -20.828 -34.531 -13.797 1 95.56 308 PRO B N 1
ATOM 5653 C CA . PRO B 1 308 ? -21.281 -34.281 -12.43 1 95.56 308 PRO B CA 1
ATOM 5654 C C . PRO B 1 308 ? -20.312 -34.812 -11.383 1 95.56 308 PRO B C 1
ATOM 5656 O O . PRO B 1 308 ? -19.797 -35.938 -11.531 1 95.56 308 PRO B O 1
ATOM 5659 N N . GLY B 1 309 ? -19.969 -33.938 -10.414 1 96.06 309 GLY B N 1
ATOM 5660 C CA . GLY B 1 309 ? -19.125 -34.375 -9.305 1 96.06 309 GLY B CA 1
ATOM 5661 C C . GLY B 1 309 ? -17.656 -34.156 -9.562 1 96.06 309 GLY B C 1
ATOM 5662 O O . GLY B 1 309 ? -16.812 -34.344 -8.68 1 96.06 309 GLY B O 1
ATOM 5663 N N . ILE B 1 310 ? -17.312 -33.75 -10.82 1 98.31 310 ILE B N 1
ATOM 5664 C CA . ILE B 1 310 ? -15.93 -33.438 -11.141 1 98.31 310 ILE B CA 1
ATOM 5665 C C . ILE B 1 310 ? -15.781 -31.953 -11.453 1 98.31 310 ILE B C 1
ATOM 5667 O O . ILE B 1 310 ? -16.453 -31.438 -12.352 1 98.31 310 ILE B O 1
ATOM 5671 N N . TYR B 1 311 ? -14.961 -31.234 -10.641 1 98.81 311 TYR B N 1
ATOM 5672 C CA . TYR B 1 311 ? -14.633 -29.828 -10.781 1 98.81 311 TYR B CA 1
ATOM 5673 C C . TYR B 1 311 ? -13.211 -29.641 -11.305 1 98.81 311 TYR B C 1
ATOM 5675 O O . TYR B 1 311 ? -12.422 -30.594 -11.297 1 98.81 311 TYR B O 1
ATOM 5683 N N . ALA B 1 312 ? -12.891 -28.469 -11.836 1 98.94 312 ALA B N 1
ATOM 5684 C CA . ALA B 1 312 ? -11.531 -28.062 -12.188 1 98.94 312 ALA B CA 1
ATOM 5685 C C . ALA B 1 312 ? -11.258 -26.625 -11.797 1 98.94 312 ALA B C 1
ATOM 5687 O O . ALA B 1 312 ? -12.172 -25.781 -11.805 1 98.94 312 ALA B O 1
ATOM 5688 N N . ALA B 1 313 ? -10.047 -26.328 -11.422 1 98.94 313 ALA B N 1
ATOM 5689 C CA . ALA B 1 313 ? -9.672 -25 -10.938 1 98.94 313 ALA B CA 1
ATOM 5690 C C . ALA B 1 313 ? -8.188 -24.719 -11.188 1 98.94 313 ALA B C 1
ATOM 5692 O O . ALA B 1 313 ? -7.363 -25.641 -11.125 1 98.94 313 ALA B O 1
ATOM 5693 N N . GLY B 1 314 ? -7.891 -23.406 -11.438 1 98.75 314 GLY B N 1
ATOM 5694 C CA . GLY B 1 314 ? -6.516 -22.984 -11.633 1 98.75 314 GLY B CA 1
ATOM 5695 C C . GLY B 1 314 ? -6.098 -22.984 -13.094 1 98.75 314 GLY B C 1
ATOM 5696 O O . GLY B 1 314 ? -6.941 -22.906 -13.984 1 98.75 314 GLY B O 1
ATOM 5697 N N . ASP B 1 315 ? -4.855 -23.094 -13.289 1 98.69 315 ASP B N 1
ATOM 5698 C CA . ASP B 1 315 ? -4.293 -22.828 -14.609 1 98.69 315 ASP B CA 1
ATOM 5699 C C . ASP B 1 315 ? -4.719 -23.891 -15.617 1 98.69 315 ASP B C 1
ATOM 5701 O O . ASP B 1 315 ? -4.723 -23.656 -16.828 1 98.69 315 ASP B O 1
ATOM 5705 N N . CYS B 1 316 ? -5.098 -25.109 -15.156 1 98.88 316 CYS B N 1
ATOM 5706 C CA . CYS B 1 316 ? -5.535 -26.141 -16.078 1 98.88 316 CYS B CA 1
ATOM 5707 C C . CYS B 1 316 ? -6.832 -25.75 -16.781 1 98.88 316 CYS B C 1
ATOM 5709 O O . CYS B 1 316 ? -7.227 -26.359 -17.766 1 98.88 316 CYS B O 1
ATOM 5711 N N . THR B 1 317 ? -7.523 -24.719 -16.234 1 98.81 317 THR B N 1
ATOM 5712 C CA . THR B 1 317 ? -8.805 -24.297 -16.797 1 98.81 317 THR B CA 1
ATOM 5713 C C . THR B 1 317 ? -8.617 -23.156 -17.781 1 98.81 317 THR B C 1
ATOM 5715 O O . THR B 1 317 ? -9.5 -22.875 -18.594 1 98.81 317 THR B O 1
ATOM 5718 N N . GLY B 1 318 ? -7.496 -22.406 -17.641 1 98 318 GLY B N 1
ATOM 5719 C CA . GLY B 1 318 ? -7.223 -21.281 -18.516 1 98 318 GLY B CA 1
ATOM 5720 C C . GLY B 1 318 ? -8.156 -20.109 -18.281 1 98 318 GLY B C 1
ATOM 5721 O O . GLY B 1 318 ? -8.156 -19.141 -19.062 1 98 318 GLY B O 1
ATOM 5722 N N . VAL B 1 319 ? -8.984 -20.094 -17.203 1 97.31 319 VAL B N 1
ATOM 5723 C CA . VAL B 1 319 ? -9.938 -19.016 -16.922 1 97.31 319 VAL B CA 1
ATOM 5724 C C . VAL B 1 319 ? -9.188 -17.703 -16.734 1 97.31 319 VAL B C 1
ATOM 5726 O O . VAL B 1 319 ? -9.508 -16.703 -17.375 1 97.31 319 VAL B O 1
ATOM 5729 N N . MET B 1 320 ? -8.211 -17.562 -15.898 1 96.38 320 MET B N 1
ATOM 5730 C CA . MET B 1 320 ? -7.258 -16.5 -15.594 1 96.38 320 MET B CA 1
ATOM 5731 C C . MET B 1 320 ? -6.082 -17.031 -14.781 1 96.38 320 MET B C 1
ATOM 5733 O O . MET B 1 320 ? -6.246 -17.375 -13.609 1 96.38 320 MET B O 1
ATOM 5737 N N . MET B 1 321 ? -5.039 -17.078 -15.375 1 96.5 321 MET B N 1
ATOM 5738 C CA . MET B 1 321 ? -3.924 -17.828 -14.805 1 96.5 321 MET B CA 1
ATOM 5739 C C . MET B 1 321 ? -3.193 -17 -13.75 1 96.5 321 MET B C 1
ATOM 5741 O O . MET B 1 321 ? -2.035 -16.625 -13.945 1 96.5 321 MET B O 1
ATOM 5745 N N . LEU B 1 322 ? -3.83 -16.719 -12.672 1 97.56 322 LEU B N 1
ATOM 5746 C CA . LEU B 1 322 ? -3.354 -16.047 -11.477 1 97.56 322 LEU B CA 1
ATOM 5747 C C . LEU B 1 322 ? -3.576 -16.922 -10.234 1 97.56 322 LEU B C 1
ATOM 5749 O O . LEU B 1 322 ? -4.613 -17.578 -10.117 1 97.56 322 LEU B O 1
ATOM 5753 N N . ALA B 1 323 ? -2.607 -16.906 -9.344 1 97.75 323 ALA B N 1
ATOM 5754 C CA . ALA B 1 323 ? -2.711 -17.703 -8.125 1 97.75 323 ALA B CA 1
ATOM 5755 C C . ALA B 1 323 ? -3.959 -17.328 -7.332 1 97.75 323 ALA B C 1
ATOM 5757 O O . ALA B 1 323 ? -4.621 -18.203 -6.758 1 97.75 323 ALA B O 1
ATOM 5758 N N . SER B 1 324 ? -4.285 -16.047 -7.273 1 97.12 324 SER B N 1
ATOM 5759 C CA . SER B 1 324 ? -5.457 -15.57 -6.543 1 97.12 324 SER B CA 1
ATOM 5760 C C . SER B 1 324 ? -6.742 -16.141 -7.141 1 97.12 324 SER B C 1
ATOM 5762 O O . SER B 1 324 ? -7.641 -16.547 -6.41 1 97.12 324 SER B O 1
ATOM 5764 N N . VAL B 1 325 ? -6.84 -16.188 -8.438 1 97.94 325 VAL B N 1
ATOM 5765 C CA . VAL B 1 325 ? -8.016 -16.719 -9.125 1 97.94 325 VAL B CA 1
ATOM 5766 C C . VAL B 1 325 ? -8.094 -18.234 -8.914 1 97.94 325 VAL B C 1
ATOM 5768 O O . VAL B 1 325 ? -9.164 -18.766 -8.625 1 97.94 325 VAL B O 1
ATOM 5771 N N . ALA B 1 326 ? -6.934 -18.891 -9.031 1 98.69 326 ALA B N 1
ATOM 5772 C CA . ALA B 1 326 ? -6.887 -20.328 -8.789 1 98.69 326 ALA B CA 1
ATOM 5773 C C . ALA B 1 326 ? -7.426 -20.672 -7.398 1 98.69 326 ALA B C 1
ATOM 5775 O O . ALA B 1 326 ? -8.281 -21.547 -7.254 1 98.69 326 ALA B O 1
ATOM 5776 N N . ALA B 1 327 ? -6.949 -19.969 -6.422 1 97.94 327 ALA B N 1
ATOM 5777 C CA . ALA B 1 327 ? -7.383 -20.188 -5.043 1 97.94 327 ALA B CA 1
ATOM 5778 C C . ALA B 1 327 ? -8.891 -20 -4.91 1 97.94 327 ALA B C 1
ATOM 5780 O O . ALA B 1 327 ? -9.578 -20.844 -4.309 1 97.94 327 ALA B O 1
ATOM 5781 N N . MET B 1 328 ? -9.391 -18.953 -5.496 1 96.94 328 MET B N 1
ATOM 5782 C CA . MET B 1 328 ? -10.82 -18.672 -5.391 1 96.94 328 MET B CA 1
ATOM 5783 C C . MET B 1 328 ? -11.641 -19.734 -6.121 1 96.94 328 MET B C 1
ATOM 5785 O O . MET B 1 328 ? -12.688 -20.156 -5.633 1 96.94 328 MET B O 1
ATOM 5789 N N . GLN B 1 329 ? -11.18 -20.141 -7.305 1 98.44 329 GLN B N 1
ATOM 5790 C CA . GLN B 1 329 ? -11.859 -21.203 -8.016 1 98.44 329 GLN B CA 1
ATOM 5791 C C . GLN B 1 329 ? -11.961 -22.469 -7.156 1 98.44 329 GLN B C 1
ATOM 5793 O O . GLN B 1 329 ? -13 -23.125 -7.129 1 98.44 329 GLN B O 1
ATOM 5798 N N . GLY B 1 330 ? -10.859 -22.797 -6.5 1 98.69 330 GLY B N 1
ATOM 5799 C CA . GLY B 1 330 ? -10.852 -23.953 -5.613 1 98.69 330 GLY B CA 1
ATOM 5800 C C . GLY B 1 330 ? -11.852 -23.844 -4.48 1 98.69 330 GLY B C 1
ATOM 5801 O O . GLY B 1 330 ? -12.586 -24.797 -4.199 1 98.69 330 GLY B O 1
ATOM 5802 N N . ARG B 1 331 ? -11.891 -22.703 -3.842 1 97.06 331 ARG B N 1
ATOM 5803 C CA . ARG B 1 331 ? -12.836 -22.469 -2.76 1 97.06 331 ARG B CA 1
ATOM 5804 C C . ARG B 1 331 ? -14.273 -22.594 -3.258 1 97.06 331 ARG B C 1
ATOM 5806 O O . ARG B 1 331 ? -15.094 -23.266 -2.639 1 97.06 331 ARG B O 1
ATOM 5813 N N . ILE B 1 332 ? -14.531 -21.922 -4.379 1 97.5 332 ILE B N 1
ATOM 5814 C CA . ILE B 1 332 ? -15.875 -21.891 -4.957 1 97.5 332 ILE B CA 1
ATOM 5815 C C . ILE B 1 332 ? -16.328 -23.312 -5.301 1 97.5 332 ILE B C 1
ATOM 5817 O O . ILE B 1 332 ? -17.469 -23.688 -5.039 1 97.5 332 ILE B O 1
ATOM 5821 N N . ALA B 1 333 ? -15.43 -24.109 -5.848 1 98.69 333 ALA B N 1
ATOM 5822 C CA . ALA B 1 333 ? -15.742 -25.484 -6.176 1 98.69 333 ALA B CA 1
ATOM 5823 C C . ALA B 1 333 ? -16.234 -26.25 -4.945 1 98.69 333 ALA B C 1
ATOM 5825 O O . ALA B 1 333 ? -17.234 -26.969 -5.016 1 98.69 333 ALA B O 1
ATOM 5826 N N . MET B 1 334 ? -15.594 -26.047 -3.842 1 98.06 334 MET B N 1
ATOM 5827 C CA . MET B 1 334 ? -15.93 -26.781 -2.629 1 98.06 334 MET B CA 1
ATOM 5828 C C . MET B 1 334 ? -17.234 -26.281 -2.021 1 98.06 334 MET B C 1
ATOM 5830 O O . MET B 1 334 ? -18.062 -27.062 -1.576 1 98.06 334 MET B O 1
ATOM 5834 N N . TRP B 1 335 ? -17.328 -24.938 -2 1 96.06 335 TRP B N 1
ATOM 5835 C CA . TRP B 1 335 ? -18.594 -24.406 -1.512 1 96.06 335 TRP B CA 1
ATOM 5836 C C . TRP B 1 335 ? -19.766 -24.953 -2.312 1 96.06 335 TRP B C 1
ATOM 5838 O O . TRP B 1 335 ? -20.781 -25.359 -1.741 1 96.06 335 TRP B O 1
ATOM 5848 N N . HIS B 1 336 ? -19.625 -24.984 -3.586 1 97.62 336 HIS B N 1
ATOM 5849 C CA . HIS B 1 336 ? -20.688 -25.5 -4.457 1 97.62 336 HIS B CA 1
ATOM 5850 C C . HIS B 1 336 ? -20.938 -26.984 -4.227 1 97.62 336 HIS B C 1
ATOM 5852 O O . HIS B 1 336 ? -22.078 -27.406 -4.035 1 97.62 336 HIS B O 1
ATOM 5858 N N . ALA B 1 337 ? -19.906 -27.75 -4.195 1 97.88 337 ALA B N 1
ATOM 5859 C CA . ALA B 1 337 ? -20 -29.203 -4.07 1 97.88 337 ALA B CA 1
ATOM 5860 C C . ALA B 1 337 ? -20.656 -29.594 -2.748 1 97.88 337 ALA B C 1
ATOM 5862 O O . ALA B 1 337 ? -21.375 -30.594 -2.678 1 97.88 337 ALA B O 1
ATOM 5863 N N . LEU B 1 338 ? -20.406 -28.828 -1.741 1 96.75 338 LEU B N 1
ATOM 5864 C CA . LEU B 1 338 ? -20.844 -29.219 -0.403 1 96.75 338 LEU B CA 1
ATOM 5865 C C . LEU B 1 338 ? -22.156 -28.547 -0.052 1 96.75 338 LEU B C 1
ATOM 5867 O O . LEU B 1 338 ? -22.641 -28.656 1.08 1 96.75 338 LEU B O 1
ATOM 5871 N N . GLY B 1 339 ? -22.734 -27.844 -0.991 1 94.06 339 GLY B N 1
ATOM 5872 C CA . GLY B 1 339 ? -24.062 -27.297 -0.828 1 94.06 339 GLY B CA 1
ATOM 5873 C C . GLY B 1 339 ? -24.094 -26.031 0.009 1 94.06 339 GLY B C 1
ATOM 5874 O O . GLY B 1 339 ? -25.109 -25.703 0.617 1 94.06 339 GLY B O 1
ATOM 5875 N N . GLU B 1 340 ? -22.922 -25.359 0.064 1 89.12 340 GLU B N 1
ATOM 5876 C CA . GLU B 1 340 ? -22.844 -24.078 0.772 1 89.12 340 GLU B CA 1
ATOM 5877 C C . GLU B 1 340 ? -23.25 -22.922 -0.131 1 89.12 340 GLU B C 1
ATOM 5879 O O . GLU B 1 340 ? -23.344 -23.078 -1.351 1 89.12 340 GLU B O 1
ATOM 5884 N N . GLY B 1 341 ? -23.562 -21.781 0.479 1 86.62 341 GLY B N 1
ATOM 5885 C CA . GLY B 1 341 ? -23.75 -20.578 -0.312 1 86.62 341 GLY B CA 1
ATOM 5886 C C . GLY B 1 341 ? -22.516 -20.188 -1.11 1 86.62 341 GLY B C 1
ATOM 5887 O O . GLY B 1 341 ? -21.406 -20.266 -0.602 1 86.62 341 GLY B O 1
ATOM 5888 N N . VAL B 1 342 ? -22.719 -20.016 -2.393 1 89.81 342 VAL B N 1
ATOM 5889 C CA . VAL B 1 342 ? -21.562 -19.703 -3.225 1 89.81 342 VAL B CA 1
ATOM 5890 C C . VAL B 1 342 ? -21.938 -18.656 -4.266 1 89.81 342 VAL B C 1
ATOM 5892 O O . VAL B 1 342 ? -23.078 -18.656 -4.766 1 89.81 342 VAL B O 1
ATOM 5895 N N . ALA B 1 343 ? -21.016 -17.766 -4.406 1 90.69 343 ALA B N 1
ATOM 5896 C CA . ALA B 1 343 ? -21.125 -16.797 -5.5 1 90.69 343 ALA B CA 1
ATOM 5897 C C . ALA B 1 343 ? -20.188 -17.172 -6.645 1 90.69 343 ALA B C 1
ATOM 5899 O O . ALA B 1 343 ? -19.016 -17.5 -6.414 1 90.69 343 ALA B O 1
ATOM 5900 N N . PRO B 1 344 ? -20.75 -17.125 -7.871 1 96 344 PRO B N 1
ATOM 5901 C CA . PRO B 1 344 ? -19.875 -17.391 -9.008 1 96 344 PRO B CA 1
ATOM 5902 C C . PRO B 1 344 ? -18.703 -16.422 -9.086 1 96 344 PRO B C 1
ATOM 5904 O O . PRO B 1 344 ? -18.812 -15.281 -8.617 1 96 344 PRO B O 1
ATOM 5907 N N . ILE B 1 345 ? -17.641 -16.859 -9.617 1 96.56 345 ILE B N 1
ATOM 5908 C CA . ILE B 1 345 ? -16.438 -16.031 -9.727 1 96.56 345 ILE B CA 1
ATOM 5909 C C . ILE B 1 345 ? -16.719 -14.859 -10.664 1 96.56 345 ILE B C 1
ATOM 5911 O O . ILE B 1 345 ? -17.359 -15.023 -11.703 1 96.56 345 ILE B O 1
ATOM 5915 N N . LYS B 1 346 ? -16.328 -13.672 -10.297 1 96.38 346 LYS B N 1
ATOM 5916 C CA . LYS B 1 346 ? -16.438 -12.461 -11.109 1 96.38 346 LYS B CA 1
ATOM 5917 C C . LYS B 1 346 ? -15.062 -11.977 -11.57 1 96.38 346 LYS B C 1
ATOM 5919 O O . LYS B 1 346 ? -14.414 -11.195 -10.875 1 96.38 346 LYS B O 1
ATOM 5924 N N . LEU B 1 347 ? -14.734 -12.266 -12.773 1 96.19 347 LEU B N 1
ATOM 5925 C CA . LEU B 1 347 ? -13.375 -12.039 -13.266 1 96.19 347 LEU B CA 1
ATOM 5926 C C . LEU B 1 347 ? -13.086 -10.547 -13.391 1 96.19 347 LEU B C 1
ATOM 5928 O O . LEU B 1 347 ? -11.938 -10.117 -13.289 1 96.19 347 LEU B O 1
ATOM 5932 N N . LYS B 1 348 ? -14.094 -9.742 -13.523 1 95.5 348 LYS B N 1
ATOM 5933 C CA . LYS B 1 348 ? -13.922 -8.305 -13.703 1 95.5 348 LYS B CA 1
ATOM 5934 C C . LYS B 1 348 ? -13.5 -7.637 -12.398 1 95.5 348 LYS B C 1
ATOM 5936 O O . LYS B 1 348 ? -13.078 -6.477 -12.391 1 95.5 348 LYS B O 1
ATOM 5941 N N . THR B 1 349 ? -13.562 -8.352 -11.312 1 97.56 349 THR B N 1
ATOM 5942 C CA . THR B 1 349 ? -13.203 -7.777 -10.016 1 97.56 349 THR B CA 1
ATOM 5943 C C . THR B 1 349 ? -11.805 -8.211 -9.609 1 97.56 349 THR B C 1
ATOM 5945 O O . THR B 1 349 ? -11.328 -7.852 -8.531 1 97.56 349 THR B O 1
ATOM 5948 N N . VAL B 1 350 ? -11.125 -8.961 -10.469 1 97.94 350 VAL B N 1
ATOM 5949 C CA . VAL B 1 350 ? -9.812 -9.508 -10.133 1 97.94 350 VAL B CA 1
ATOM 5950 C C . VAL B 1 350 ? -8.758 -8.414 -10.234 1 97.94 350 VAL B C 1
ATOM 5952 O O . VAL B 1 350 ? -8.602 -7.781 -11.281 1 97.94 350 VAL B O 1
ATOM 5955 N N . ALA B 1 351 ? -8.047 -8.156 -9.109 1 98.44 351 ALA B N 1
ATOM 5956 C CA . ALA B 1 351 ? -6.855 -7.309 -9.148 1 98.44 351 ALA B CA 1
ATOM 5957 C C . ALA B 1 351 ? -5.633 -8.109 -9.602 1 98.44 351 ALA B C 1
ATOM 5959 O O . ALA B 1 351 ? -5.438 -9.25 -9.18 1 98.44 351 ALA B O 1
ATOM 5960 N N . ALA B 1 352 ? -4.852 -7.531 -10.445 1 97.81 352 ALA B N 1
ATOM 5961 C CA . ALA B 1 352 ? -3.645 -8.172 -10.961 1 97.81 352 ALA B CA 1
ATOM 5962 C C . ALA B 1 352 ? -2.463 -7.207 -10.938 1 97.81 352 ALA B C 1
ATOM 5964 O O . ALA B 1 352 ? -2.646 -5.988 -10.945 1 97.81 352 ALA B O 1
ATOM 5965 N N . ALA B 1 353 ? -1.289 -7.773 -10.891 1 98.25 353 ALA B N 1
ATOM 5966 C CA . ALA B 1 353 ? -0.096 -6.934 -10.867 1 98.25 353 ALA B CA 1
ATOM 5967 C C . ALA B 1 353 ? 1 -7.508 -11.758 1 98.25 353 ALA B C 1
ATOM 5969 O O . ALA B 1 353 ? 1.085 -8.727 -11.945 1 98.25 353 ALA B O 1
ATOM 5970 N N . VAL B 1 354 ? 1.739 -6.684 -12.422 1 98.44 354 VAL B N 1
ATOM 5971 C CA . VAL B 1 354 ? 3.033 -6.969 -13.039 1 98.44 354 VAL B CA 1
ATOM 5972 C C . VAL B 1 354 ? 4.156 -6.469 -12.133 1 98.44 354 VAL B C 1
ATOM 5974 O O . VAL B 1 354 ? 4.285 -5.262 -11.898 1 98.44 354 VAL B O 1
ATOM 5977 N N . PHE B 1 355 ? 5.016 -7.375 -11.648 1 98.19 355 PHE B N 1
ATOM 5978 C CA . PHE B 1 355 ? 6.004 -7.043 -10.625 1 98.19 355 PHE B CA 1
ATOM 5979 C C . PHE B 1 355 ? 7.301 -6.559 -11.266 1 98.19 355 PHE B C 1
ATOM 5981 O O . PHE B 1 355 ? 8.352 -7.168 -11.078 1 98.19 355 PHE B O 1
ATOM 5988 N N . THR B 1 356 ? 7.152 -5.523 -11.992 1 97.94 356 THR B N 1
ATOM 5989 C CA . THR B 1 356 ? 8.273 -4.734 -12.5 1 97.94 356 THR B CA 1
ATOM 5990 C C . THR B 1 356 ? 8.594 -3.586 -11.547 1 97.94 356 THR B C 1
ATOM 5992 O O . THR B 1 356 ? 7.992 -3.469 -10.477 1 97.94 356 THR B O 1
ATOM 5995 N N . ARG B 1 357 ? 9.625 -2.771 -11.969 1 95.5 357 ARG B N 1
ATOM 5996 C CA . ARG B 1 357 ? 9.961 -1.571 -11.211 1 95.5 357 ARG B CA 1
ATOM 5997 C C . ARG B 1 357 ? 9.898 -0.329 -12.094 1 95.5 357 ARG B C 1
ATOM 5999 O O . ARG B 1 357 ? 10.812 -0.083 -12.883 1 95.5 357 ARG B O 1
ATOM 6006 N N . PRO B 1 358 ? 8.859 0.479 -11.977 1 96.69 358 PRO B N 1
ATOM 6007 C CA . PRO B 1 358 ? 7.773 0.348 -11.008 1 96.69 358 PRO B CA 1
ATOM 6008 C C . PRO B 1 358 ? 6.828 -0.808 -11.328 1 96.69 358 PRO B C 1
ATOM 6010 O O . PRO B 1 358 ? 6.902 -1.384 -12.414 1 96.69 358 PRO B O 1
ATOM 6013 N N . GLU B 1 359 ? 6.012 -1.173 -10.312 1 98.44 359 GLU B N 1
ATOM 6014 C CA . GLU B 1 359 ? 4.945 -2.152 -10.5 1 98.44 359 GLU B CA 1
ATOM 6015 C C . GLU B 1 359 ? 3.768 -1.548 -11.258 1 98.44 359 GLU B C 1
ATOM 6017 O O . GLU B 1 359 ? 3.582 -0.329 -11.258 1 98.44 359 GLU B O 1
ATOM 6022 N N . ILE B 1 360 ? 3.029 -2.379 -11.906 1 98.69 360 ILE B N 1
ATOM 6023 C CA . ILE B 1 360 ? 1.756 -2.041 -12.531 1 98.69 360 ILE B CA 1
ATOM 6024 C C . ILE B 1 360 ? 0.644 -2.896 -11.93 1 98.69 360 ILE B C 1
ATOM 6026 O O . ILE B 1 360 ? 0.783 -4.117 -11.82 1 98.69 360 ILE B O 1
ATOM 6030 N N . ALA B 1 361 ? -0.401 -2.318 -11.477 1 98.81 361 ALA B N 1
ATOM 6031 C CA . ALA B 1 361 ? -1.545 -3.07 -10.969 1 98.81 361 ALA B CA 1
ATOM 6032 C C . ALA B 1 361 ? -2.848 -2.564 -11.578 1 98.81 361 ALA B C 1
ATOM 6034 O O . ALA B 1 361 ? -3.008 -1.364 -11.812 1 98.81 361 ALA B O 1
ATOM 6035 N N . THR B 1 362 ? -3.785 -3.43 -11.859 1 98.56 362 THR B N 1
ATOM 6036 C CA . THR B 1 362 ? -5.047 -3.08 -12.508 1 98.56 362 THR B CA 1
ATOM 6037 C C . THR B 1 362 ? -6.207 -3.836 -11.867 1 98.56 362 THR B C 1
ATOM 6039 O O . THR B 1 362 ? -6.008 -4.875 -11.234 1 98.56 362 THR B O 1
ATOM 6042 N N . VAL B 1 363 ? -7.363 -3.34 -11.984 1 98.69 363 VAL B N 1
ATOM 6043 C CA . VAL B 1 363 ? -8.602 -4.016 -11.609 1 98.69 363 VAL B CA 1
ATOM 6044 C C . VAL B 1 363 ? -9.773 -3.439 -12.398 1 98.69 363 VAL B C 1
ATOM 6046 O O . VAL B 1 363 ? -9.773 -2.254 -12.742 1 98.69 363 VAL B O 1
ATOM 6049 N N . GLY B 1 364 ? -10.719 -4.258 -12.758 1 98.25 364 GLY B N 1
ATOM 6050 C CA . GLY B 1 364 ? -11.977 -3.807 -13.344 1 98.25 364 GLY B CA 1
ATOM 6051 C C . GLY B 1 364 ? -11.875 -3.551 -14.836 1 98.25 364 GLY B C 1
ATOM 6052 O O . GLY B 1 364 ? -11.141 -4.238 -15.547 1 98.25 364 GLY B O 1
ATOM 6053 N N . ILE B 1 365 ? -12.672 -2.617 -15.312 1 97.75 365 ILE B N 1
ATOM 6054 C CA . ILE B 1 365 ? -12.773 -2.275 -16.734 1 97.75 365 ILE B CA 1
ATOM 6055 C C . ILE B 1 365 ? -11.492 -1.597 -17.188 1 97.75 365 ILE B C 1
ATOM 6057 O O . ILE B 1 365 ? -10.945 -0.741 -16.5 1 97.75 365 ILE B O 1
ATOM 6061 N N . SER B 1 366 ? -11.047 -1.989 -18.328 1 96.94 366 SER B N 1
ATOM 6062 C CA . SER B 1 366 ? -9.805 -1.44 -18.859 1 96.94 366 SER B CA 1
ATOM 6063 C C . SER B 1 366 ? -10.047 -0.114 -19.578 1 96.94 366 SER B C 1
ATOM 6065 O O . SER B 1 366 ? -11.141 0.137 -20.078 1 96.94 366 SER B O 1
ATOM 6067 N N . GLN B 1 367 ? -9 0.688 -19.578 1 97.06 367 GLN B N 1
ATOM 6068 C CA . GLN B 1 367 ? -9.078 1.926 -20.344 1 97.06 367 GLN B CA 1
ATOM 6069 C C . GLN B 1 367 ? -9.367 1.641 -21.812 1 97.06 367 GLN B C 1
ATOM 6071 O O . GLN B 1 367 ? -10.094 2.393 -22.469 1 97.06 367 GLN B O 1
ATOM 6076 N N . ARG B 1 368 ? -8.836 0.582 -22.359 1 96 368 ARG B N 1
ATOM 6077 C CA . ARG B 1 368 ? -9.055 0.2 -23.75 1 96 368 ARG B CA 1
ATOM 6078 C C . ARG B 1 368 ? -10.539 0.009 -24.047 1 96 368 ARG B C 1
ATOM 6080 O O . ARG B 1 368 ? -11.047 0.483 -25.062 1 96 368 ARG B O 1
ATOM 6087 N N . ALA B 1 369 ? -11.234 -0.696 -23.141 1 96.94 369 ALA B N 1
ATOM 6088 C CA . ALA B 1 369 ? -12.672 -0.937 -23.312 1 96.94 369 ALA B CA 1
ATOM 6089 C C . ALA B 1 369 ? -13.453 0.372 -23.266 1 96.94 369 ALA B C 1
ATOM 6091 O O . ALA B 1 369 ? -14.438 0.532 -24 1 96.94 369 ALA B O 1
ATOM 6092 N N . ILE B 1 370 ? -13.023 1.289 -22.453 1 97.31 370 ILE B N 1
ATOM 6093 C CA . ILE B 1 370 ? -13.656 2.598 -22.344 1 97.31 370 ILE B CA 1
ATOM 6094 C C . ILE B 1 370 ? -13.414 3.391 -23.625 1 97.31 370 ILE B C 1
ATOM 6096 O O . ILE B 1 370 ? -14.359 3.93 -24.219 1 97.31 370 ILE B O 1
ATOM 6100 N N . ASP B 1 371 ? -12.203 3.369 -24.109 1 96.69 371 ASP B N 1
ATOM 6101 C CA . ASP B 1 371 ? -11.828 4.113 -25.297 1 96.69 371 ASP B CA 1
ATOM 6102 C C . ASP B 1 371 ? -12.523 3.553 -26.547 1 96.69 371 ASP B C 1
ATOM 6104 O O . ASP B 1 371 ? -12.828 4.297 -27.469 1 96.69 371 ASP B O 1
ATOM 6108 N N . ALA B 1 372 ? -12.789 2.293 -26.5 1 97 372 ALA B N 1
ATOM 6109 C CA . ALA B 1 372 ? -13.445 1.627 -27.625 1 97 372 ALA B CA 1
ATOM 6110 C C . ALA B 1 372 ? -14.945 1.878 -27.625 1 97 372 ALA B C 1
ATOM 6112 O O . ALA B 1 372 ? -15.656 1.482 -28.547 1 97 372 ALA B O 1
ATOM 6113 N N . GLY B 1 373 ? -15.477 2.49 -26.562 1 96.44 373 GLY B N 1
ATOM 6114 C CA . GLY B 1 373 ? -16.891 2.809 -26.453 1 96.44 373 GLY B CA 1
ATOM 6115 C C . GLY B 1 373 ? -17.719 1.644 -25.969 1 96.44 373 GLY B C 1
ATOM 6116 O O . GLY B 1 373 ? -18.953 1.691 -26.016 1 96.44 373 GLY B O 1
ATOM 6117 N N . GLU B 1 374 ? -17.078 0.622 -25.469 1 96.81 374 GLU B N 1
ATOM 6118 C CA . GLU B 1 374 ? -17.797 -0.556 -25 1 96.81 374 GLU B CA 1
ATOM 6119 C C . GLU B 1 374 ? -18.453 -0.286 -23.641 1 96.81 374 GLU B C 1
ATOM 6121 O O . GLU B 1 374 ? -19.5 -0.869 -23.328 1 96.81 374 GLU B O 1
ATOM 6126 N N . VAL B 1 375 ? -17.844 0.563 -22.844 1 96.75 375 VAL B N 1
ATOM 6127 C CA . VAL B 1 375 ? -18.344 0.866 -21.5 1 96.75 375 VAL B CA 1
ATOM 6128 C C . VAL B 1 375 ? -18.266 2.369 -21.25 1 96.75 375 VAL B C 1
ATOM 6130 O O . VAL B 1 375 ? -17.188 2.959 -21.281 1 96.75 375 VAL B O 1
ATOM 6133 N N . PRO B 1 376 ? -19.359 2.953 -21.078 1 96.75 376 PRO B N 1
ATOM 6134 C CA . PRO B 1 376 ? -19.312 4.367 -20.688 1 96.75 376 PRO B CA 1
ATOM 6135 C C . PRO B 1 376 ? -18.703 4.582 -19.312 1 96.75 376 PRO B C 1
ATOM 6137 O O . PRO B 1 376 ? -19.031 3.865 -18.359 1 96.75 376 PRO B O 1
ATOM 6140 N N . ALA B 1 377 ? -17.75 5.59 -19.219 1 97.62 377 ALA B N 1
ATOM 6141 C CA . ALA B 1 377 ? -17.109 5.852 -17.938 1 97.62 377 ALA B CA 1
ATOM 6142 C C . ALA B 1 377 ? -16.5 7.254 -17.906 1 97.62 377 ALA B C 1
ATOM 6144 O O . ALA B 1 377 ? -16.125 7.797 -18.953 1 97.62 377 ALA B O 1
ATOM 6145 N N . ARG B 1 378 ? -16.516 7.855 -16.766 1 96.81 378 ARG B N 1
ATOM 6146 C CA . ARG B 1 378 ? -15.609 8.969 -16.469 1 96.81 378 ARG B CA 1
ATOM 6147 C C . ARG B 1 378 ? -14.242 8.461 -16.016 1 96.81 378 ARG B C 1
ATOM 6149 O O . ARG B 1 378 ? -14.148 7.441 -15.328 1 96.81 378 ARG B O 1
ATOM 6156 N N . THR B 1 379 ? -13.25 9.156 -16.516 1 97.5 379 THR B N 1
ATOM 6157 C CA . THR B 1 379 ? -11.891 8.711 -16.234 1 97.5 379 THR B CA 1
ATOM 6158 C C . THR B 1 379 ? -11.047 9.859 -15.695 1 97.5 379 THR B C 1
ATOM 6160 O O . THR B 1 379 ? -11.32 11.031 -15.984 1 97.5 379 THR B O 1
ATOM 6163 N N . ILE B 1 380 ? -10.078 9.539 -14.883 1 97.56 380 ILE B N 1
ATOM 6164 C CA . ILE B 1 380 ? -9.07 10.5 -14.445 1 97.56 380 ILE B CA 1
ATOM 6165 C C . ILE B 1 380 ? -7.723 9.797 -14.305 1 97.56 380 ILE B C 1
ATOM 6167 O O . ILE B 1 380 ? -7.66 8.594 -14.062 1 97.56 380 ILE B O 1
ATOM 6171 N N . MET B 1 381 ? -6.695 10.461 -14.531 1 98.31 381 MET B N 1
ATOM 6172 C CA . MET B 1 381 ? -5.332 10.016 -14.25 1 98.31 381 MET B CA 1
ATOM 6173 C C . MET B 1 381 ? -4.605 11.016 -13.359 1 98.31 381 MET B C 1
ATOM 6175 O O . MET B 1 381 ? -4.496 12.195 -13.703 1 98.31 381 MET B O 1
ATOM 6179 N N . MET B 1 382 ? -4.172 10.562 -12.18 1 97.81 382 MET B N 1
ATOM 6180 C CA . MET B 1 382 ? -3.41 11.375 -11.234 1 97.81 382 MET B CA 1
ATOM 6181 C C . MET B 1 382 ? -1.929 11.016 -11.289 1 97.81 382 MET B C 1
ATOM 6183 O O . MET B 1 382 ? -1.509 10 -10.727 1 97.81 382 MET B O 1
ATOM 6187 N N . PRO B 1 383 ? -1.075 11.883 -11.906 1 97.81 383 PRO B N 1
ATOM 6188 C CA . PRO B 1 383 ? 0.358 11.586 -11.867 1 97.81 383 PRO B CA 1
ATOM 6189 C C . PRO B 1 383 ? 0.924 11.586 -10.445 1 97.81 383 PRO B C 1
ATOM 6191 O O . PRO B 1 383 ? 0.597 12.469 -9.648 1 97.81 383 PRO B O 1
ATOM 6194 N N . LEU B 1 384 ? 1.771 10.625 -10.109 1 97.25 384 LEU B N 1
ATOM 6195 C CA . LEU B 1 384 ? 2.361 10.562 -8.773 1 97.25 384 LEU B CA 1
ATOM 6196 C C . LEU B 1 384 ? 3.334 11.719 -8.562 1 97.25 384 LEU B C 1
ATOM 6198 O O . LEU B 1 384 ? 3.67 12.047 -7.422 1 97.25 384 LEU B O 1
ATOM 6202 N N . SER B 1 385 ? 3.775 12.336 -9.617 1 95.12 385 SER B N 1
ATOM 6203 C CA . SER B 1 385 ? 4.676 13.484 -9.5 1 95.12 385 SER B CA 1
ATOM 6204 C C . SER B 1 385 ? 3.99 14.656 -8.805 1 95.12 385 SER B C 1
ATOM 6206 O O . SER B 1 385 ? 4.656 15.586 -8.352 1 95.12 385 SER B O 1
ATOM 6208 N N . THR B 1 386 ? 2.643 14.648 -8.711 1 93.69 386 THR B N 1
ATOM 6209 C CA . THR B 1 386 ? 1.908 15.711 -8.031 1 93.69 386 THR B CA 1
ATOM 6210 C C . THR B 1 386 ? 1.607 15.32 -6.586 1 93.69 386 THR B C 1
ATOM 6212 O O . THR B 1 386 ? 1.12 16.141 -5.801 1 93.69 386 THR B O 1
ATOM 6215 N N . ASN B 1 387 ? 1.874 14.109 -6.234 1 96.19 387 ASN B N 1
ATOM 6216 C CA . ASN B 1 387 ? 1.609 13.594 -4.891 1 96.19 387 ASN B CA 1
ATOM 6217 C C . ASN B 1 387 ? 2.719 13.984 -3.918 1 96.19 387 ASN B C 1
ATOM 6219 O O . ASN B 1 387 ? 3.896 13.75 -4.188 1 96.19 387 ASN B O 1
ATOM 6223 N N . PRO B 1 388 ? 2.334 14.562 -2.756 1 96.06 388 PRO B N 1
ATOM 6224 C CA . PRO B 1 388 ? 3.369 15.023 -1.826 1 96.06 388 PRO B CA 1
ATOM 6225 C C . PRO B 1 388 ? 4.262 13.883 -1.335 1 96.06 388 PRO B C 1
ATOM 6227 O O . PRO B 1 388 ? 5.477 14.055 -1.217 1 96.06 388 PRO B O 1
ATOM 6230 N N . ARG B 1 389 ? 3.697 12.742 -0.991 1 97.19 389 ARG B N 1
ATOM 6231 C CA . ARG B 1 389 ? 4.496 11.617 -0.497 1 97.19 389 ARG B CA 1
ATOM 6232 C C . ARG B 1 389 ? 5.453 11.117 -1.57 1 97.19 389 ARG B C 1
ATOM 6234 O O . ARG B 1 389 ? 6.59 10.742 -1.269 1 97.19 389 ARG B O 1
ATOM 6241 N N . ALA B 1 390 ? 4.973 11.031 -2.828 1 97.12 390 ALA B N 1
ATOM 6242 C CA . ALA B 1 390 ? 5.836 10.656 -3.941 1 97.12 390 ALA B CA 1
ATOM 6243 C C . ALA B 1 390 ? 7.027 11.602 -4.059 1 97.12 390 ALA B C 1
ATOM 6245 O O . ALA B 1 390 ? 8.164 11.156 -4.23 1 97.12 390 ALA B O 1
ATOM 6246 N N . LYS B 1 391 ? 6.773 12.875 -3.92 1 96.06 391 LYS B N 1
ATOM 6247 C CA . LYS B 1 391 ? 7.848 13.867 -3.965 1 96.06 391 LYS B CA 1
ATOM 6248 C C . LYS B 1 391 ? 8.859 13.633 -2.846 1 96.06 391 LYS B C 1
ATOM 6250 O O . LYS B 1 391 ? 10.07 13.672 -3.078 1 96.06 391 LYS B O 1
ATOM 6255 N N . MET B 1 392 ? 8.352 13.383 -1.693 1 96.69 392 MET B N 1
ATOM 6256 C CA . MET B 1 392 ? 9.203 13.156 -0.529 1 96.69 392 MET B CA 1
ATOM 6257 C C . MET B 1 392 ? 10.086 11.93 -0.73 1 96.69 392 MET B C 1
ATOM 6259 O O . MET B 1 392 ? 11.227 11.906 -0.273 1 96.69 392 MET B O 1
ATOM 6263 N N . GLN B 1 393 ? 9.57 10.961 -1.443 1 95 393 GLN B N 1
ATOM 6264 C CA . GLN B 1 393 ? 10.281 9.711 -1.656 1 95 393 GLN B CA 1
ATOM 6265 C C . GLN B 1 393 ? 11.109 9.758 -2.934 1 95 393 GLN B C 1
ATOM 6267 O O . GLN B 1 393 ? 11.719 8.758 -3.32 1 95 393 GLN B O 1
ATOM 6272 N N . GLY B 1 394 ? 11.055 10.836 -3.658 1 93 394 GLY B N 1
ATOM 6273 C CA . GLY B 1 394 ? 11.828 10.977 -4.883 1 93 394 GLY B CA 1
ATOM 6274 C C . GLY B 1 394 ? 11.273 10.164 -6.035 1 93 394 GLY B C 1
ATOM 6275 O O . GLY B 1 394 ? 12.023 9.711 -6.898 1 93 394 GLY B O 1
ATOM 6276 N N . LEU B 1 395 ? 9.984 9.906 -5.984 1 93.38 395 LEU B N 1
ATOM 6277 C CA . LEU B 1 395 ? 9.352 9.164 -7.062 1 93.38 395 LEU B CA 1
ATOM 6278 C C . LEU B 1 395 ? 8.969 10.086 -8.211 1 93.38 395 LEU B C 1
ATOM 6280 O O . LEU B 1 395 ? 8.227 11.055 -8.023 1 93.38 395 LEU B O 1
ATOM 6284 N N . HIS B 1 396 ? 9.359 9.75 -9.438 1 90.81 396 HIS B N 1
ATOM 6285 C CA . HIS B 1 396 ? 9.148 10.633 -10.578 1 90.81 396 HIS B CA 1
ATOM 6286 C C . HIS B 1 396 ? 8.234 9.992 -11.617 1 90.81 396 HIS B C 1
ATOM 6288 O O . HIS B 1 396 ? 7.734 10.672 -12.516 1 90.81 396 HIS B O 1
ATOM 6294 N N . ARG B 1 397 ? 8.055 8.711 -11.469 1 94.12 397 ARG B N 1
ATOM 6295 C CA . ARG B 1 397 ? 7.234 7.98 -12.43 1 94.12 397 ARG B CA 1
ATOM 6296 C C . ARG B 1 397 ? 6.039 7.324 -11.742 1 94.12 397 ARG B C 1
ATOM 6298 O O . ARG B 1 397 ? 6.125 6.934 -10.578 1 94.12 397 ARG B O 1
ATOM 6305 N N . GLY B 1 398 ? 4.957 7.273 -12.5 1 97.88 398 GLY B N 1
ATOM 6306 C CA . GLY B 1 398 ? 3.797 6.543 -12.008 1 97.88 398 GLY B CA 1
ATOM 6307 C C . GLY B 1 398 ? 2.535 7.383 -11.977 1 97.88 398 GLY B C 1
ATOM 6308 O O . GLY B 1 398 ? 2.582 8.594 -12.203 1 97.88 398 GLY B O 1
ATOM 6309 N N . PHE B 1 399 ? 1.451 6.754 -11.703 1 98.75 399 PHE B N 1
ATOM 6310 C CA . PHE B 1 399 ? 0.153 7.414 -11.648 1 98.75 399 PHE B CA 1
ATOM 6311 C C . PHE B 1 399 ? -0.897 6.5 -11.031 1 98.75 399 PHE B C 1
ATOM 6313 O O . PHE B 1 399 ? -0.653 5.305 -10.844 1 98.75 399 PHE B O 1
ATOM 6320 N N . VAL B 1 400 ? -2.004 7.086 -10.703 1 98.81 400 VAL B N 1
ATOM 6321 C CA . VAL B 1 400 ? -3.242 6.395 -10.367 1 98.81 400 VAL B CA 1
ATOM 6322 C C . VAL B 1 400 ? -4.336 6.777 -11.359 1 98.81 400 VAL B C 1
ATOM 6324 O O . VAL B 1 400 ? -4.598 7.961 -11.578 1 98.81 400 VAL B O 1
ATOM 6327 N N . LYS B 1 401 ? -4.934 5.816 -11.992 1 98.69 401 LYS B N 1
ATOM 6328 C CA . LYS B 1 401 ? -6.148 6.008 -12.773 1 98.69 401 LYS B CA 1
ATOM 6329 C C . LYS B 1 401 ? -7.367 5.449 -12.047 1 98.69 401 LYS B C 1
ATOM 6331 O O . LYS B 1 401 ? -7.285 4.398 -11.406 1 98.69 401 LYS B O 1
ATOM 6336 N N . LEU B 1 402 ? -8.414 6.109 -12.234 1 98.75 402 LEU B N 1
ATOM 6337 C CA . LEU B 1 402 ? -9.695 5.645 -11.719 1 98.75 402 LEU B CA 1
ATOM 6338 C C . LEU B 1 402 ? -10.789 5.805 -12.766 1 98.75 402 LEU B C 1
ATOM 6340 O O . LEU B 1 402 ? -10.828 6.805 -13.484 1 98.75 402 LEU B O 1
ATOM 6344 N N . PHE B 1 403 ? -11.648 4.836 -12.891 1 98.62 403 PHE B N 1
ATOM 6345 C CA . PHE B 1 403 ? -12.797 4.828 -13.789 1 98.62 403 PHE B CA 1
ATOM 6346 C C . PHE B 1 403 ? -14.094 4.652 -13.016 1 98.62 403 PHE B C 1
ATOM 6348 O O . PHE B 1 403 ? -14.188 3.801 -12.125 1 98.62 403 PHE B O 1
ATOM 6355 N N . CYS B 1 404 ? -15.102 5.422 -13.273 1 98.31 404 CYS B N 1
ATOM 6356 C CA . CYS B 1 404 ? -16.391 5.254 -12.609 1 98.31 404 CYS B CA 1
ATOM 6357 C C . CYS B 1 404 ? -17.531 5.43 -13.586 1 98.31 404 CYS B C 1
ATOM 6359 O O . CYS B 1 404 ? -17.359 6.008 -14.664 1 98.31 404 CYS B O 1
ATOM 6361 N N . ARG B 1 405 ? -18.688 4.844 -13.305 1 97.38 405 ARG B N 1
ATOM 6362 C CA . ARG B 1 405 ? -19.891 5.016 -14.109 1 97.38 405 ARG B CA 1
ATOM 6363 C C . ARG B 1 405 ? -20.312 6.48 -14.164 1 97.38 405 ARG B C 1
ATOM 6365 O O . ARG B 1 405 ? -20.281 7.176 -13.148 1 97.38 405 ARG B O 1
ATOM 6372 N N . PRO B 1 406 ? -20.719 6.934 -15.328 1 95.19 406 PRO B N 1
ATOM 6373 C CA . PRO B 1 406 ? -21.031 8.359 -15.477 1 95.19 406 PRO B CA 1
ATOM 6374 C C . PRO B 1 406 ? -22.172 8.812 -14.586 1 95.19 406 PRO B C 1
ATOM 6376 O O . PRO B 1 406 ? -22.094 9.867 -13.945 1 95.19 406 PRO B O 1
ATOM 6379 N N . ALA B 1 407 ? -23.25 8.078 -14.391 1 93 407 ALA B N 1
ATOM 6380 C CA . ALA B 1 407 ? -24.469 8.523 -13.703 1 93 407 ALA B CA 1
ATOM 6381 C C . ALA B 1 407 ? -24.375 8.258 -12.203 1 93 407 ALA B C 1
ATOM 6383 O O . ALA B 1 407 ? -24.734 9.117 -11.398 1 93 407 ALA B O 1
ATOM 6384 N N . THR B 1 408 ? -23.828 7.109 -11.812 1 94.56 408 THR B N 1
ATOM 6385 C CA . THR B 1 408 ? -23.922 6.688 -10.422 1 94.56 408 THR B CA 1
ATOM 6386 C C . THR B 1 408 ? -22.625 6.996 -9.672 1 94.56 408 THR B C 1
ATOM 6388 O O . THR B 1 408 ? -22.609 7 -8.438 1 94.56 408 THR B O 1
ATOM 6391 N N . GLY B 1 409 ? -21.5 7.109 -10.43 1 96.88 409 GLY B N 1
ATOM 6392 C CA . GLY B 1 409 ? -20.203 7.293 -9.797 1 96.88 409 GLY B CA 1
ATOM 6393 C C . GLY B 1 409 ? -19.625 6.008 -9.25 1 96.88 409 GLY B C 1
ATOM 6394 O O . GLY B 1 409 ? -18.594 6.023 -8.578 1 96.88 409 GLY B O 1
ATOM 6395 N N . ALA B 1 410 ? -20.25 4.887 -9.547 1 98.12 410 ALA B N 1
ATOM 6396 C CA . ALA B 1 410 ? -19.719 3.6 -9.102 1 98.12 410 ALA B CA 1
ATOM 6397 C C . ALA B 1 410 ? -18.344 3.33 -9.711 1 98.12 410 ALA B C 1
ATOM 6399 O O . ALA B 1 410 ? -18.172 3.439 -10.922 1 98.12 410 ALA B O 1
ATOM 6400 N N . VAL B 1 411 ? -17.375 3.029 -8.844 1 98.75 411 VAL B N 1
ATOM 6401 C CA . VAL B 1 411 ? -16.031 2.729 -9.328 1 98.75 411 VAL B CA 1
ATOM 6402 C C . VAL B 1 411 ? -16.047 1.408 -10.094 1 98.75 411 VAL B C 1
ATOM 6404 O O . VAL B 1 411 ? -16.5 0.387 -9.578 1 98.75 411 VAL B O 1
ATOM 6407 N N . ILE B 1 412 ? -15.484 1.406 -11.32 1 98.69 412 ILE B N 1
ATOM 6408 C CA . ILE B 1 412 ? -15.609 0.198 -12.125 1 98.69 412 ILE B CA 1
ATOM 6409 C C . ILE B 1 412 ? -14.227 -0.292 -12.547 1 98.69 412 ILE B C 1
ATOM 6411 O O . ILE B 1 412 ? -14.102 -1.329 -13.203 1 98.69 412 ILE B O 1
ATOM 6415 N N . GLY B 1 413 ? -13.172 0.444 -12.203 1 98.69 413 GLY B N 1
ATOM 6416 C CA . GLY B 1 413 ? -11.82 -0.014 -12.508 1 98.69 413 GLY B CA 1
ATOM 6417 C C . GLY B 1 413 ? -10.75 1.001 -12.156 1 98.69 413 GLY B C 1
ATOM 6418 O O . GLY B 1 413 ? -11.062 2.117 -11.727 1 98.69 413 GLY B O 1
ATOM 6419 N N . GLY B 1 414 ? -9.516 0.566 -12.25 1 98.75 414 GLY B N 1
ATOM 6420 C CA . GLY B 1 414 ? -8.383 1.442 -11.992 1 98.75 414 GLY B CA 1
ATOM 6421 C C . GLY B 1 414 ? -7.055 0.832 -12.391 1 98.75 414 GLY B C 1
ATOM 6422 O O . GLY B 1 414 ? -6.98 -0.362 -12.688 1 98.75 414 GLY B O 1
ATOM 6423 N N . VAL B 1 415 ? -6.047 1.695 -12.523 1 98.88 415 VAL B N 1
ATOM 6424 C CA . VAL B 1 415 ? -4.66 1.354 -12.82 1 98.88 415 VAL B CA 1
ATOM 6425 C C . VAL B 1 415 ? -3.727 2.109 -11.883 1 98.88 415 VAL B C 1
ATOM 6427 O O . VAL B 1 415 ? -3.904 3.309 -11.648 1 98.88 415 VAL B O 1
ATOM 6430 N N . VAL B 1 416 ? -2.832 1.422 -11.289 1 98.94 416 VAL B N 1
ATOM 6431 C CA . VAL B 1 416 ? -1.817 2.062 -10.461 1 98.94 416 VAL B CA 1
ATOM 6432 C C . VAL B 1 416 ? -0.425 1.701 -10.977 1 98.94 416 VAL B C 1
ATOM 6434 O O . VAL B 1 416 ? -0.13 0.529 -11.219 1 98.94 416 VAL B O 1
ATOM 6437 N N . VAL B 1 417 ? 0.401 2.635 -11.258 1 98.81 417 VAL B N 1
ATOM 6438 C CA . VAL B 1 417 ? 1.828 2.486 -11.523 1 98.81 417 VAL B CA 1
ATOM 6439 C C . VAL B 1 417 ? 2.635 3.15 -10.406 1 98.81 417 VAL B C 1
ATOM 6441 O O . VAL B 1 417 ? 2.588 4.371 -10.242 1 98.81 417 VAL B O 1
ATOM 6444 N N . ALA B 1 418 ? 3.262 2.4 -9.617 1 98.44 418 ALA B N 1
ATOM 6445 C CA . ALA B 1 418 ? 4.008 2.838 -8.438 1 98.44 418 ALA B CA 1
ATOM 6446 C C . ALA B 1 418 ? 4.941 1.739 -7.938 1 98.44 418 ALA B C 1
ATOM 6448 O O . ALA B 1 418 ? 4.805 0.577 -8.328 1 98.44 418 ALA B O 1
ATOM 6449 N N . PRO B 1 419 ? 5.895 2.037 -7.098 1 95.94 419 PRO B N 1
ATOM 6450 C CA . PRO B 1 419 ? 6.762 0.994 -6.543 1 95.94 419 PRO B CA 1
ATOM 6451 C C . PRO B 1 419 ? 5.984 -0.085 -5.793 1 95.94 419 PRO B C 1
ATOM 6453 O O . PRO B 1 419 ? 6.375 -1.255 -5.809 1 95.94 419 PRO B O 1
ATOM 6456 N N . VAL B 1 420 ? 4.812 0.254 -5.176 1 97.44 420 VAL B N 1
ATOM 6457 C CA . VAL B 1 420 ? 4.023 -0.696 -4.398 1 97.44 420 VAL B CA 1
ATOM 6458 C C . VAL B 1 420 ? 2.607 -0.78 -4.969 1 97.44 420 VAL B C 1
ATOM 6460 O O . VAL B 1 420 ? 1.634 -0.862 -4.215 1 97.44 420 VAL B O 1
ATOM 6463 N N . ALA B 1 421 ? 2.523 -0.735 -6.277 1 98.75 421 ALA B N 1
ATOM 6464 C CA . ALA B 1 421 ? 1.224 -0.751 -6.941 1 98.75 421 ALA B CA 1
ATOM 6465 C C . ALA B 1 421 ? 0.412 -1.976 -6.531 1 98.75 421 ALA B C 1
ATOM 6467 O O . ALA B 1 421 ? -0.815 -1.907 -6.422 1 98.75 421 ALA B O 1
ATOM 6468 N N . SER B 1 422 ? 1.052 -3.123 -6.285 1 98.62 422 SER B N 1
ATOM 6469 C CA . SER B 1 422 ? 0.379 -4.359 -5.898 1 98.62 422 SER B CA 1
ATOM 6470 C C . SER B 1 422 ? -0.358 -4.199 -4.574 1 98.62 422 SER B C 1
ATOM 6472 O O . SER B 1 422 ? -1.349 -4.887 -4.32 1 98.62 422 SER B O 1
ATOM 6474 N N . GLU B 1 423 ? 0.131 -3.246 -3.707 1 98.69 423 GLU B N 1
ATOM 6475 C CA . GLU B 1 423 ? -0.519 -2.936 -2.438 1 98.69 423 GLU B CA 1
ATOM 6476 C C . GLU B 1 423 ? -1.609 -1.883 -2.619 1 98.69 423 GLU B C 1
ATOM 6478 O O . GLU B 1 423 ? -2.703 -2.016 -2.066 1 98.69 423 GLU B O 1
ATOM 6483 N N . LEU B 1 424 ? -1.29 -0.884 -3.461 1 98.81 424 LEU B N 1
ATOM 6484 C CA . LEU B 1 424 ? -2.133 0.299 -3.598 1 98.81 424 LEU B CA 1
ATOM 6485 C C . LEU B 1 424 ? -3.42 -0.033 -4.344 1 98.81 424 LEU B C 1
ATOM 6487 O O . LEU B 1 424 ? -4.398 0.714 -4.266 1 98.81 424 LEU B O 1
ATOM 6491 N N . ILE B 1 425 ? -3.488 -1.172 -5.035 1 98.88 425 ILE B N 1
ATOM 6492 C CA . ILE B 1 425 ? -4.625 -1.482 -5.895 1 98.88 425 ILE B CA 1
ATOM 6493 C C . ILE B 1 425 ? -5.781 -2.012 -5.051 1 98.88 425 ILE B C 1
ATOM 6495 O O . ILE B 1 425 ? -6.93 -2.027 -5.496 1 98.88 425 ILE B O 1
ATOM 6499 N N . LEU B 1 426 ? -5.531 -2.512 -3.811 1 98.88 426 LEU B N 1
ATOM 6500 C CA . LEU B 1 426 ? -6.539 -3.227 -3.037 1 98.88 426 LEU B CA 1
ATOM 6501 C C . LEU B 1 426 ? -7.723 -2.318 -2.721 1 98.88 426 LEU B C 1
ATOM 6503 O O . LEU B 1 426 ? -8.875 -2.738 -2.828 1 98.88 426 LEU B O 1
ATOM 6507 N N . PRO B 1 427 ? -7.531 -0.999 -2.326 1 98.88 427 PRO B N 1
ATOM 6508 C CA . PRO B 1 427 ? -8.711 -0.163 -2.078 1 98.88 427 PRO B CA 1
ATOM 6509 C C . PRO B 1 427 ? -9.578 0.014 -3.322 1 98.88 427 PRO B C 1
ATOM 6511 O O . PRO B 1 427 ? -10.805 0.097 -3.217 1 98.88 427 PRO B O 1
ATOM 6514 N N . ILE B 1 428 ? -8.984 0.096 -4.496 1 98.88 428 ILE B N 1
ATOM 6515 C CA . ILE B 1 428 ? -9.758 0.198 -5.73 1 98.88 428 ILE B CA 1
ATOM 6516 C C . ILE B 1 428 ? -10.484 -1.119 -5.996 1 98.88 428 ILE B C 1
ATOM 6518 O O . ILE B 1 428 ? -11.656 -1.123 -6.379 1 98.88 428 ILE B O 1
ATOM 6522 N N . ALA B 1 429 ? -9.75 -2.258 -5.754 1 98.81 429 ALA B N 1
ATOM 6523 C CA . ALA B 1 429 ? -10.375 -3.57 -5.91 1 98.81 429 ALA B CA 1
ATOM 6524 C C . ALA B 1 429 ? -11.57 -3.725 -4.984 1 98.81 429 ALA B C 1
ATOM 6526 O O . ALA B 1 429 ? -12.609 -4.27 -5.383 1 98.81 429 ALA B O 1
ATOM 6527 N N . LEU B 1 430 ? -11.445 -3.246 -3.764 1 98.75 430 LEU B N 1
ATOM 6528 C CA . LEU B 1 430 ? -12.539 -3.281 -2.797 1 98.75 430 LEU B CA 1
ATOM 6529 C C . LEU B 1 430 ? -13.734 -2.479 -3.299 1 98.75 430 LEU B C 1
ATOM 6531 O O . LEU B 1 430 ? -14.883 -2.91 -3.162 1 98.75 430 LEU B O 1
ATOM 6535 N N . ALA B 1 431 ? -13.438 -1.285 -3.877 1 98.81 431 ALA B N 1
ATOM 6536 C CA . ALA B 1 431 ? -14.5 -0.44 -4.406 1 98.81 431 ALA B CA 1
ATOM 6537 C C . ALA B 1 431 ? -15.219 -1.126 -5.566 1 98.81 431 ALA B C 1
ATOM 6539 O O . ALA B 1 431 ? -16.453 -1.144 -5.617 1 98.81 431 ALA B O 1
ATOM 6540 N N . VAL B 1 432 ? -14.469 -1.737 -6.473 1 98.75 432 VAL B N 1
ATOM 6541 C CA . VAL B 1 432 ? -15.023 -2.41 -7.645 1 98.75 432 VAL B CA 1
ATOM 6542 C C . VAL B 1 432 ? -15.859 -3.607 -7.199 1 98.75 432 VAL B C 1
ATOM 6544 O O . VAL B 1 432 ? -16.984 -3.785 -7.656 1 98.75 432 VAL B O 1
ATOM 6547 N N . GLN B 1 433 ? -15.344 -4.41 -6.285 1 97.88 433 GLN B N 1
ATOM 6548 C CA . GLN B 1 433 ? -15.992 -5.629 -5.809 1 97.88 433 GLN B CA 1
ATOM 6549 C C . GLN B 1 433 ? -17.312 -5.312 -5.121 1 97.88 433 GLN B C 1
ATOM 6551 O O . GLN B 1 433 ? -18.281 -6.066 -5.242 1 97.88 433 GLN B O 1
ATOM 6556 N N . ASN B 1 434 ? -17.391 -4.191 -4.395 1 97.75 434 ASN B N 1
ATOM 6557 C CA . ASN B 1 434 ? -18.531 -3.939 -3.52 1 97.75 434 ASN B CA 1
ATOM 6558 C C . ASN B 1 434 ? -19.391 -2.789 -4.035 1 97.75 434 ASN B C 1
ATOM 6560 O O . ASN B 1 434 ? -20.297 -2.32 -3.338 1 97.75 434 ASN B O 1
ATOM 6564 N N . GLY B 1 435 ? -19.109 -2.289 -5.219 1 97.88 435 GLY B N 1
ATOM 6565 C CA . GLY B 1 435 ? -19.922 -1.26 -5.852 1 97.88 435 GLY B CA 1
ATOM 6566 C C . GLY B 1 435 ? -19.828 0.085 -5.156 1 97.88 435 GLY B C 1
ATOM 6567 O O . GLY B 1 435 ? -20.812 0.821 -5.082 1 97.88 435 GLY B O 1
ATOM 6568 N N . LEU B 1 436 ? -18.688 0.395 -4.531 1 98.44 436 LEU B N 1
ATOM 6569 C CA . LEU B 1 436 ? -18.5 1.699 -3.908 1 98.44 436 LEU B CA 1
ATOM 6570 C C . LEU B 1 436 ? -18.359 2.791 -4.965 1 98.44 436 LEU B C 1
ATOM 6572 O O . LEU B 1 436 ? -17.953 2.52 -6.094 1 98.44 436 LEU B O 1
ATOM 6576 N N . THR B 1 437 ? -18.688 4.004 -4.574 1 97.88 437 THR B N 1
ATOM 6577 C CA . THR B 1 437 ? -18.688 5.129 -5.504 1 97.88 437 THR B CA 1
ATOM 6578 C C . THR B 1 437 ? -17.469 6.012 -5.281 1 97.88 437 THR B C 1
ATOM 6580 O O . THR B 1 437 ? -16.734 5.824 -4.309 1 97.88 437 THR B O 1
ATOM 6583 N N . VAL B 1 438 ? -17.281 6.926 -6.176 1 97.38 438 VAL B N 1
ATOM 6584 C CA . VAL B 1 438 ? -16.203 7.898 -6.047 1 97.38 438 VAL B CA 1
ATOM 6585 C C . VAL B 1 438 ? -16.422 8.766 -4.809 1 97.38 438 VAL B C 1
ATOM 6587 O O . VAL B 1 438 ? -15.469 9.219 -4.176 1 97.38 438 VAL B O 1
ATOM 6590 N N . ASP B 1 439 ? -17.703 8.961 -4.348 1 94.5 439 ASP B N 1
ATOM 6591 C CA . ASP B 1 439 ? -17.984 9.664 -3.102 1 94.5 439 ASP B CA 1
ATOM 6592 C C . ASP B 1 439 ? -17.453 8.883 -1.899 1 94.5 439 ASP B C 1
ATOM 6594 O O . ASP B 1 439 ? -16.875 9.469 -0.981 1 94.5 439 ASP B O 1
ATOM 6598 N N . ASP B 1 440 ? -17.672 7.551 -1.968 1 96.94 440 ASP B N 1
ATOM 6599 C CA . ASP B 1 440 ? -17.188 6.691 -0.89 1 96.94 440 ASP B CA 1
ATOM 6600 C C . ASP B 1 440 ? -15.672 6.812 -0.734 1 96.94 440 ASP B C 1
ATOM 6602 O O . ASP B 1 440 ? -15.156 6.844 0.386 1 96.94 440 ASP B O 1
ATOM 6606 N N . LEU B 1 441 ? -14.961 6.887 -1.897 1 97.62 441 LEU B N 1
ATOM 6607 C CA . LEU B 1 441 ? -13.516 7.086 -1.856 1 97.62 441 LEU B CA 1
ATOM 6608 C C . LEU B 1 441 ? -13.172 8.477 -1.321 1 97.62 441 LEU B C 1
ATOM 6610 O O . LEU B 1 441 ? -12.32 8.609 -0.44 1 97.62 441 LEU B O 1
ATOM 6614 N N . ALA B 1 442 ? -13.867 9.492 -1.806 1 93.69 442 ALA B N 1
ATOM 6615 C CA . ALA B 1 442 ? -13.57 10.891 -1.497 1 93.69 442 ALA B CA 1
ATOM 6616 C C . ALA B 1 442 ? -13.75 11.172 -0.007 1 93.69 442 ALA B C 1
ATOM 6618 O O . ALA B 1 442 ? -13 11.961 0.574 1 93.69 442 ALA B O 1
ATOM 6619 N N . TYR B 1 443 ? -14.68 10.484 0.635 1 93.56 443 TYR B N 1
ATOM 6620 C CA . TYR B 1 443 ? -15.008 10.781 2.023 1 93.56 443 TYR B CA 1
ATOM 6621 C C . TYR B 1 443 ? -14.227 9.883 2.975 1 93.56 443 TYR B C 1
ATOM 6623 O O . TYR B 1 443 ? -14.32 10.023 4.195 1 93.56 443 TYR B O 1
ATOM 6631 N N . THR B 1 444 ? -13.445 8.992 2.404 1 96.31 444 THR B N 1
ATOM 6632 C CA . THR B 1 444 ? -12.578 8.164 3.234 1 96.31 444 THR B CA 1
ATOM 6633 C C . THR B 1 444 ? -11.281 8.898 3.559 1 96.31 444 THR B C 1
ATOM 6635 O O . THR B 1 444 ? -10.656 9.492 2.674 1 96.31 444 THR B O 1
ATOM 6638 N N . PHE B 1 445 ? -10.883 8.906 4.867 1 96.88 445 PHE B N 1
ATOM 6639 C CA . PHE B 1 445 ? -9.633 9.531 5.273 1 96.88 445 PHE B CA 1
ATOM 6640 C C . PHE B 1 445 ? -8.445 8.664 4.883 1 96.88 445 PHE B C 1
ATOM 6642 O O . PHE B 1 445 ? -8.266 7.566 5.418 1 96.88 445 PHE B O 1
ATOM 6649 N N . SER B 1 446 ? -7.711 9.133 3.938 1 97.44 446 SER B N 1
ATOM 6650 C CA . SER B 1 446 ? -6.387 8.547 3.75 1 97.44 446 SER B CA 1
ATOM 6651 C C . SER B 1 446 ? -5.352 9.219 4.645 1 97.44 446 SER B C 1
ATOM 6653 O O . SER B 1 446 ? -5.52 10.375 5.039 1 97.44 446 SER B O 1
ATOM 6655 N N . VAL B 1 447 ? -4.312 8.492 4.941 1 98 447 VAL B N 1
ATOM 6656 C CA . VAL B 1 447 ? -3.189 9.07 5.672 1 98 447 VAL B CA 1
ATOM 6657 C C . VAL B 1 447 ? -2.529 10.156 4.824 1 98 447 VAL B C 1
ATOM 6659 O O . VAL B 1 447 ? -2.383 10.008 3.611 1 98 447 VAL B O 1
ATOM 6662 N N . TYR B 1 448 ? -2.219 11.305 5.473 1 96 448 TYR B N 1
ATOM 6663 C CA . TYR B 1 448 ? -1.411 12.336 4.82 1 96 448 TYR B CA 1
ATOM 6664 C C . TYR B 1 448 ? -0.018 12.406 5.434 1 96 448 TYR B C 1
ATOM 6666 O O . TYR B 1 448 ? 0.125 12.555 6.648 1 96 448 TYR B O 1
ATOM 6674 N N . PRO B 1 449 ? 0.996 12.43 4.723 1 96.69 449 PRO B N 1
ATOM 6675 C CA . PRO B 1 449 ? 0.978 12.164 3.283 1 96.69 449 PRO B CA 1
ATOM 6676 C C . PRO B 1 449 ? 1.06 10.68 2.953 1 96.69 449 PRO B C 1
ATOM 6678 O O . PRO B 1 449 ? 1.662 9.906 3.707 1 96.69 449 PRO B O 1
ATOM 6681 N N . SER B 1 450 ? 0.433 10.25 1.937 1 98.12 450 SER B N 1
ATOM 6682 C CA . SER B 1 450 ? 0.541 8.883 1.43 1 98.12 450 SER B CA 1
ATOM 6683 C C . SER B 1 450 ? 0.373 8.844 -0.085 1 98.12 450 SER B C 1
ATOM 6685 O O . SER B 1 450 ? -0.19 9.766 -0.678 1 98.12 450 SER B O 1
ATOM 6687 N N . LEU B 1 451 ? 0.895 7.824 -0.744 1 98.5 451 LEU B N 1
ATOM 6688 C CA . LEU B 1 451 ? 0.627 7.598 -2.16 1 98.5 451 LEU B CA 1
ATOM 6689 C C . LEU B 1 451 ? -0.854 7.32 -2.395 1 98.5 451 LEU B C 1
ATOM 6691 O O . LEU B 1 451 ? -1.436 7.812 -3.365 1 98.5 451 LEU B O 1
ATOM 6695 N N . SER B 1 452 ? -1.454 6.594 -1.483 1 98.44 452 SER B N 1
ATOM 6696 C CA . SER B 1 452 ? -2.857 6.207 -1.594 1 98.44 452 SER B CA 1
ATOM 6697 C C . SER B 1 452 ? -3.775 7.418 -1.488 1 98.44 452 SER B C 1
ATOM 6699 O O . SER B 1 452 ? -4.945 7.352 -1.872 1 98.44 452 SER B O 1
ATOM 6701 N N . GLY B 1 453 ? -3.215 8.555 -0.957 1 97.94 453 GLY B N 1
ATOM 6702 C CA . GLY B 1 453 ? -3.967 9.797 -1.025 1 97.94 453 GLY B CA 1
ATOM 6703 C C . GLY B 1 453 ? -4.383 10.164 -2.438 1 97.94 453 GLY B C 1
ATOM 6704 O O . GLY B 1 453 ? -5.398 10.836 -2.635 1 97.94 453 GLY B O 1
ATOM 6705 N N . SER B 1 454 ? -3.631 9.703 -3.475 1 98.31 454 SER B N 1
ATOM 6706 C CA . SER B 1 454 ? -3.977 9.945 -4.871 1 98.31 454 SER B CA 1
ATOM 6707 C C . SER B 1 454 ? -5.281 9.25 -5.246 1 98.31 454 SER B C 1
ATOM 6709 O O . SER B 1 454 ? -6.02 9.727 -6.109 1 98.31 454 SER B O 1
ATOM 6711 N N . ILE B 1 455 ? -5.59 8.117 -4.602 1 98.69 455 ILE B N 1
ATOM 6712 C CA . ILE B 1 455 ? -6.816 7.379 -4.879 1 98.69 455 ILE B CA 1
ATOM 6713 C C . ILE B 1 455 ? -8.023 8.172 -4.371 1 98.69 455 ILE B C 1
ATOM 6715 O O . ILE B 1 455 ? -9 8.352 -5.098 1 98.69 455 ILE B O 1
ATOM 6719 N N . THR B 1 456 ? -7.969 8.695 -3.141 1 97.44 456 THR B N 1
ATOM 6720 C CA . THR B 1 456 ? -9.078 9.461 -2.584 1 97.44 456 THR B CA 1
ATOM 6721 C C . THR B 1 456 ? -9.219 10.805 -3.305 1 97.44 456 THR B C 1
ATOM 6723 O O . THR B 1 456 ? -10.336 11.281 -3.512 1 97.44 456 THR B O 1
ATOM 6726 N N . GLU B 1 457 ? -8.047 11.422 -3.66 1 95.44 457 GLU B N 1
ATOM 6727 C CA . GLU B 1 457 ? -8.094 12.656 -4.438 1 95.44 457 GLU B CA 1
ATOM 6728 C C . GLU B 1 457 ? -8.742 12.43 -5.797 1 95.44 457 GLU B C 1
ATOM 6730 O O . GLU B 1 457 ? -9.516 13.266 -6.27 1 95.44 457 GLU B O 1
ATOM 6735 N N . ALA B 1 458 ? -8.414 11.266 -6.461 1 97.5 458 ALA B N 1
ATOM 6736 C CA . ALA B 1 458 ? -9.086 10.914 -7.715 1 97.5 458 ALA B CA 1
ATOM 6737 C C . ALA B 1 458 ? -10.594 10.836 -7.523 1 97.5 458 ALA B C 1
ATOM 6739 O O . ALA B 1 458 ? -11.359 11.328 -8.359 1 97.5 458 ALA B O 1
ATOM 6740 N N . GLY B 1 459 ? -11.008 10.195 -6.418 1 96.69 459 GLY B N 1
ATOM 6741 C CA . GLY B 1 459 ? -12.43 10.172 -6.09 1 96.69 459 GLY B CA 1
ATOM 6742 C C . GLY B 1 459 ? -13.039 11.562 -5.996 1 96.69 459 GLY B C 1
ATOM 6743 O O . GLY B 1 459 ? -14.094 11.82 -6.574 1 96.69 459 GLY B O 1
ATOM 6744 N N . ARG B 1 460 ? -12.367 12.484 -5.316 1 92.5 460 ARG B N 1
ATOM 6745 C CA . ARG B 1 460 ? -12.859 13.844 -5.125 1 92.5 460 ARG B CA 1
ATOM 6746 C C . ARG B 1 460 ? -13.016 14.57 -6.461 1 92.5 460 ARG B C 1
ATOM 6748 O O . ARG B 1 460 ? -14 15.266 -6.688 1 92.5 460 ARG B O 1
ATOM 6755 N N . GLN B 1 461 ? -12.031 14.375 -7.332 1 92.69 461 GLN B N 1
ATOM 6756 C CA . GLN B 1 461 ? -12.07 15.047 -8.625 1 92.69 461 GLN B CA 1
ATOM 6757 C C . GLN B 1 461 ? -13.188 14.492 -9.5 1 92.69 461 GLN B C 1
ATOM 6759 O O . GLN B 1 461 ? -13.773 15.219 -10.312 1 92.69 461 GLN B O 1
ATOM 6764 N N . LEU B 1 462 ? -13.492 13.258 -9.305 1 94.69 462 LEU B N 1
ATOM 6765 C CA . LEU B 1 462 ? -14.516 12.609 -10.117 1 94.69 462 LEU B CA 1
ATOM 6766 C C . LEU B 1 462 ? -15.914 12.891 -9.57 1 94.69 462 LEU B C 1
ATOM 6768 O O . LEU B 1 462 ? -16.906 12.68 -10.266 1 94.69 462 LEU B O 1
ATOM 6772 N N . MET B 1 463 ? -16.047 13.328 -8.266 1 87.69 463 MET B N 1
ATOM 6773 C CA . MET B 1 463 ? -17.344 13.742 -7.738 1 87.69 463 MET B CA 1
ATOM 6774 C C . MET B 1 463 ? -17.906 14.906 -8.539 1 87.69 463 MET B C 1
ATOM 6776 O O . MET B 1 463 ? -19.109 14.969 -8.789 1 87.69 463 MET B O 1
ATOM 6780 N N . ARG B 1 464 ? -17.109 16 -8.703 1 67.94 464 ARG B N 1
ATOM 6781 C CA . ARG B 1 464 ? -17.453 17.312 -9.25 1 67.94 464 ARG B CA 1
ATOM 6782 C C . ARG B 1 464 ? -17.938 17.188 -10.688 1 67.94 464 ARG B C 1
ATOM 6784 O O . ARG B 1 464 ? -18.719 18.031 -11.156 1 67.94 464 ARG B O 1
ATOM 6791 N N . HIS B 1 465 ? -17.375 16.234 -11.312 1 59.94 465 HIS B N 1
ATOM 6792 C CA . HIS B 1 465 ? -17.719 16.219 -12.734 1 59.94 465 HIS B CA 1
ATOM 6793 C C . HIS B 1 465 ? -19.078 15.555 -12.961 1 59.94 465 HIS B C 1
ATOM 6795 O O . HIS B 1 465 ? -19.328 15.016 -14.039 1 59.94 465 HIS B O 1
ATOM 6801 N N . GLY B 1 466 ? -19.859 15.5 -11.883 1 48.94 466 GLY B N 1
ATOM 6802 C CA . GLY B 1 466 ? -21.203 14.984 -12.164 1 48.94 466 GLY B CA 1
ATOM 6803 C C . GLY B 1 466 ? -21.922 15.75 -13.25 1 48.94 466 GLY B C 1
ATOM 6804 O O . GLY B 1 466 ? -21.703 16.953 -13.422 1 48.94 466 GLY B O 1
ATOM 6805 N N . ASP B 1 467 ? -22.266 15.039 -14.227 1 42.53 467 ASP B N 1
ATOM 6806 C CA . ASP B 1 467 ? -23.219 15.391 -15.266 1 42.53 467 ASP B CA 1
ATOM 6807 C C . ASP B 1 467 ? -24.484 15.992 -14.664 1 42.53 467 ASP B C 1
ATOM 6809 O O . ASP B 1 467 ? -25.469 16.234 -15.375 1 42.53 467 ASP B O 1
ATOM 6813 N N . LEU B 1 468 ? -24.672 15.898 -13.414 1 34.94 468 LEU B N 1
ATOM 6814 C CA . LEU B 1 468 ? -25.984 16.375 -12.992 1 34.94 468 LEU B CA 1
ATOM 6815 C C . LEU B 1 468 ? -26.047 17.891 -13.008 1 34.94 468 LEU B C 1
ATOM 6817 O O . LEU B 1 468 ? -27.094 18.469 -12.703 1 34.94 468 LEU B O 1
ATOM 6821 N N . ASP B 1 469 ? -24.906 18.609 -12.906 1 34.22 469 ASP B N 1
ATOM 6822 C CA . ASP B 1 469 ? -25.359 19.969 -13.203 1 34.22 469 ASP B CA 1
ATOM 6823 C C . ASP B 1 469 ? -25.688 20.125 -14.688 1 34.22 469 ASP B C 1
ATOM 6825 O O . ASP B 1 469 ? -24.984 19.609 -15.547 1 34.22 469 ASP B O 1
#